Protein AF-0000000085280160 (afdb_homodimer)

Nearest PDB structures (foldseek):
  7e9k-assembly2_E  TM=7.827E-01  e=5.281E-53  Bos taurus
  7e9j-assembly1_A  TM=7.587E-01  e=4.448E-53  Bos taurus
  7e9l-assembly1_A  TM=7.670E-01  e=9.357E-53  Bos taurus
  7e9k-assembly1_B  TM=7.716E-01  e=2.084E-52  Bos taurus
  8kb7-assembly1_C  TM=7.838E-01  e=1.458E-51  Homo sapiens

Structure (mmCIF, N/CA/C/O backbone):
data_AF-0000000085280160-model_v1
#
loop_
_entity.id
_entity.type
_entity.pdbx_description
1 polymer 'Glycosyltransferase 61 catalytic domain-containing protein'
#
loop_
_atom_site.group_PDB
_atom_site.id
_atom_site.type_symbol
_atom_site.label_atom_id
_atom_site.label_alt_id
_atom_site.label_comp_id
_atom_site.label_asym_id
_atom_site.label_entity_id
_atom_site.label_seq_id
_atom_site.pdbx_PDB_ins_code
_atom_site.Cartn_x
_atom_site.Cartn_y
_atom_site.Cartn_z
_atom_site.occupancy
_atom_site.B_iso_or_equiv
_atom_site.auth_seq_id
_atom_site.auth_comp_id
_atom_site.auth_asym_id
_atom_site.auth_atom_id
_atom_site.pdbx_PDB_model_num
ATOM 1 N N . ASN A 1 1 ? 73.062 -61.688 17.156 1 20.25 1 ASN A N 1
ATOM 2 C CA . ASN A 1 1 ? 73.312 -60.562 18.078 1 20.25 1 ASN A CA 1
ATOM 3 C C . ASN A 1 1 ? 72.188 -59.5 17.953 1 20.25 1 ASN A C 1
ATOM 5 O O . ASN A 1 1 ? 71.812 -59.125 16.828 1 20.25 1 ASN A O 1
ATOM 9 N N . ASN A 1 2 ? 71.375 -59.094 18.938 1 21.53 2 ASN A N 1
ATOM 10 C CA . ASN A 1 2 ? 70 -59.312 19.266 1 21.53 2 ASN A CA 1
ATOM 11 C C . ASN A 1 2 ? 69.188 -58.031 19.109 1 21.53 2 ASN A C 1
ATOM 13 O O . ASN A 1 2 ? 68.625 -57.5 20.078 1 21.53 2 ASN A O 1
ATOM 17 N N . ASN A 1 3 ? 69.812 -57.125 18.234 1 20.5 3 ASN A N 1
ATOM 18 C CA . ASN A 1 3 ? 69.562 -55.688 18.328 1 20.5 3 ASN A CA 1
ATOM 19 C C . ASN A 1 3 ? 68.062 -55.375 18.172 1 20.5 3 ASN A C 1
ATOM 21 O O . ASN A 1 3 ? 67.312 -56.188 17.688 1 20.5 3 ASN A O 1
ATOM 25 N N . ASN A 1 4 ? 67.812 -54.031 18.234 1 21.09 4 ASN A N 1
ATOM 26 C CA . ASN A 1 4 ? 67 -53 18.875 1 21.09 4 ASN A CA 1
ATOM 27 C C . ASN A 1 4 ? 65.812 -52.594 17.984 1 21.09 4 ASN A C 1
ATOM 29 O O . ASN A 1 4 ? 65.875 -51.625 17.25 1 21.09 4 ASN A O 1
ATOM 33 N N . ASN A 1 5 ? 65.312 -53.5 17.25 1 20.02 5 ASN A N 1
ATOM 34 C CA . ASN A 1 5 ? 64.375 -53.375 16.125 1 20.02 5 ASN A CA 1
ATOM 35 C C . ASN A 1 5 ? 63.062 -52.719 16.547 1 20.02 5 ASN A C 1
ATOM 37 O O . ASN A 1 5 ? 62.031 -52.906 15.883 1 20.02 5 ASN A O 1
ATOM 41 N N . THR A 1 6 ? 63.188 -52.281 17.859 1 21.33 6 THR A N 1
ATOM 42 C CA . THR A 1 6 ? 61.844 -52.25 18.438 1 21.33 6 THR A CA 1
ATOM 43 C C . THR A 1 6 ? 60.938 -51.344 17.641 1 21.33 6 THR A C 1
ATOM 45 O O . THR A 1 6 ? 61.312 -50.25 17.219 1 21.33 6 THR A O 1
ATOM 48 N N . ALA A 1 7 ? 59.969 -51.938 17.047 1 21.48 7 ALA A N 1
ATOM 49 C CA . ALA A 1 7 ? 58.875 -51.781 16.094 1 21.48 7 ALA A CA 1
ATOM 50 C C . ALA A 1 7 ? 58 -50.562 16.469 1 21.48 7 ALA A C 1
ATOM 52 O O . ALA A 1 7 ? 57.344 -50.562 17.516 1 21.48 7 ALA A O 1
ATOM 53 N N . ASP A 1 8 ? 58.5 -49.344 16.312 1 18.69 8 ASP A N 1
ATOM 54 C CA . ASP A 1 8 ? 58.219 -48 16.828 1 18.69 8 ASP A CA 1
ATOM 55 C C . ASP A 1 8 ? 56.812 -47.531 16.422 1 18.69 8 ASP A C 1
ATOM 57 O O . ASP A 1 8 ? 56.625 -47.031 15.312 1 18.69 8 ASP A O 1
ATOM 61 N N . ILE A 1 9 ? 55.844 -48.469 16.547 1 21.03 9 ILE A N 1
ATOM 62 C CA . ILE A 1 9 ? 54.5 -48.438 16 1 21.03 9 ILE A CA 1
ATOM 63 C C . ILE A 1 9 ? 53.812 -47.156 16.453 1 21.03 9 ILE A C 1
ATOM 65 O O . ILE A 1 9 ? 53.562 -46.938 17.641 1 21.03 9 ILE A O 1
ATOM 69 N N . THR A 1 10 ? 54.156 -46.062 15.836 1 18.2 10 THR A N 1
ATOM 70 C CA . THR A 1 10 ? 53.875 -44.656 16.141 1 18.2 10 THR A CA 1
ATOM 71 C C . THR A 1 10 ? 52.375 -44.406 16.203 1 18.2 10 THR A C 1
ATOM 73 O O . THR A 1 10 ? 51.656 -44.594 15.219 1 18.2 10 THR A O 1
ATOM 76 N N . PHE A 1 11 ? 51.656 -44.375 17.375 1 19.41 11 PHE A N 1
ATOM 77 C CA . PHE A 1 11 ? 50.344 -44.5 17.984 1 19.41 11 PHE A CA 1
ATOM 78 C C . PHE A 1 11 ? 49.5 -43.281 17.672 1 19.41 11 PHE A C 1
ATOM 80 O O . PHE A 1 11 ? 48.375 -43.156 18.188 1 19.41 11 PHE A O 1
ATOM 87 N N . LEU A 1 12 ? 49.688 -42.531 16.594 1 17.69 12 LEU A N 1
ATOM 88 C CA . LEU A 1 12 ? 49.312 -41.125 16.812 1 17.69 12 LEU A CA 1
ATOM 89 C C . LEU A 1 12 ? 47.812 -40.969 16.938 1 17.69 12 LEU A C 1
ATOM 91 O O . LEU A 1 12 ? 47.062 -41.125 15.961 1 17.69 12 LEU A O 1
ATOM 95 N N . PHE A 1 13 ? 47.125 -41.344 18.016 1 17.61 13 PHE A N 1
ATOM 96 C CA . PHE A 1 13 ? 45.719 -41.531 18.297 1 17.61 13 PHE A CA 1
ATOM 97 C C . PHE A 1 13 ? 44.938 -40.25 18.078 1 17.61 13 PHE A C 1
ATOM 99 O O . PHE A 1 13 ? 43.781 -40.281 17.578 1 17.61 13 PHE A O 1
ATOM 106 N N . ARG A 1 14 ? 45.281 -38.969 18.641 1 16.75 14 ARG A N 1
ATOM 107 C CA . ARG A 1 14 ? 44.469 -38.562 19.781 1 16.75 14 ARG A CA 1
ATOM 108 C C . ARG A 1 14 ? 43.156 -37.906 19.328 1 16.75 14 ARG A C 1
ATOM 110 O O . ARG A 1 14 ? 42.094 -38.219 19.844 1 16.75 14 ARG A O 1
ATOM 117 N N . ASP A 1 15 ? 43.156 -36.625 18.828 1 16.27 15 ASP A N 1
ATOM 118 C CA . ASP A 1 15 ? 42.656 -35.438 19.531 1 16.27 15 ASP A CA 1
ATOM 119 C C . ASP A 1 15 ? 41.188 -35.188 19.234 1 16.27 15 ASP A C 1
ATOM 121 O O . ASP A 1 15 ? 40.344 -35.094 20.141 1 16.27 15 ASP A O 1
ATOM 125 N N . THR A 1 16 ? 40.812 -34 18.469 1 17.45 16 THR A N 1
ATOM 126 C CA . THR A 1 16 ? 40.156 -32.781 18.969 1 17.45 16 THR A CA 1
ATOM 127 C C . THR A 1 16 ? 38.688 -32.781 18.594 1 17.45 16 THR A C 1
ATOM 129 O O . THR A 1 16 ? 37.938 -31.859 18.969 1 17.45 16 THR A O 1
ATOM 132 N N . ALA A 1 17 ? 38.25 -33.375 17.562 1 17.66 17 ALA A N 1
ATOM 133 C CA . ALA A 1 17 ? 37.188 -32.781 16.734 1 17.66 17 ALA A CA 1
ATOM 134 C C . ALA A 1 17 ? 35.875 -32.75 17.469 1 17.66 17 ALA A C 1
ATOM 136 O O . ALA A 1 17 ? 34.875 -32.188 17 1 17.66 17 ALA A O 1
ATOM 137 N N . MET A 1 18 ? 35.625 -33.656 18.406 1 17.66 18 MET A N 1
ATOM 138 C CA . MET A 1 18 ? 34.219 -33.938 18.672 1 17.66 18 MET A CA 1
ATOM 139 C C . MET A 1 18 ? 33.562 -32.781 19.406 1 17.66 18 MET A C 1
ATOM 141 O O . MET A 1 18 ? 32.562 -33 20.125 1 17.66 18 MET A O 1
ATOM 145 N N . VAL A 1 19 ? 34.094 -31.578 19.609 1 18.09 19 VAL A N 1
ATOM 146 C CA . VAL A 1 19 ? 33.781 -30.75 20.766 1 18.09 19 VAL A CA 1
ATOM 147 C C . VAL A 1 19 ? 32.312 -30.328 20.688 1 18.09 19 VAL A C 1
ATOM 149 O O . VAL A 1 19 ? 31.594 -30.344 21.703 1 18.09 19 VAL A O 1
ATOM 152 N N . GLY A 1 20 ? 31.812 -29.531 19.781 1 18.22 20 GLY A N 1
ATOM 153 C CA . GLY A 1 20 ? 31.062 -28.344 20.125 1 18.22 20 GLY A CA 1
ATOM 154 C C . GLY A 1 20 ? 29.594 -28.625 20.422 1 18.22 20 GLY A C 1
ATOM 155 O O . GLY A 1 20 ? 28.766 -27.719 20.438 1 18.22 20 GLY A O 1
ATOM 156 N N . MET A 1 21 ? 29.125 -29.719 20.375 1 17.91 21 MET A N 1
ATOM 157 C CA . MET A 1 21 ? 27.688 -29.891 20.203 1 17.91 21 MET A CA 1
ATOM 158 C C . MET A 1 21 ? 26.938 -29.406 21.438 1 17.91 21 MET A C 1
ATOM 160 O O . MET A 1 21 ? 25.891 -28.781 21.328 1 17.91 21 MET A O 1
ATOM 164 N N . PHE A 1 22 ? 27.062 -30 22.672 1 16.92 22 PHE A N 1
ATOM 165 C CA . PHE A 1 22 ? 26.062 -30.281 23.703 1 16.92 22 PHE A CA 1
ATOM 166 C C . PHE A 1 22 ? 25.875 -29.094 24.625 1 16.92 22 PHE A C 1
ATOM 168 O O . PHE A 1 22 ? 25.016 -29.125 25.516 1 16.92 22 PHE A O 1
ATOM 175 N N . LYS A 1 23 ? 26.672 -28.094 24.953 1 19.25 23 LYS A N 1
ATOM 176 C CA . LYS A 1 23 ? 26.719 -27.438 26.266 1 19.25 23 LYS A CA 1
ATOM 177 C C . LYS A 1 23 ? 25.422 -26.672 26.531 1 19.25 23 LYS A C 1
ATOM 179 O O . LYS A 1 23 ? 25.125 -26.344 27.688 1 19.25 23 LYS A O 1
ATOM 184 N N . THR A 1 24 ? 24.734 -25.938 25.938 1 17.44 24 THR A N 1
ATOM 185 C CA . THR A 1 24 ? 24.172 -24.75 26.562 1 17.44 24 THR A CA 1
ATOM 186 C C . THR A 1 24 ? 23.047 -25.109 27.516 1 17.44 24 THR A C 1
ATOM 188 O O . THR A 1 24 ? 22.328 -24.234 28.016 1 17.44 24 THR A O 1
ATOM 191 N N . LEU A 1 25 ? 22.656 -26.234 27.766 1 17.45 25 LEU A N 1
ATOM 192 C CA . LEU A 1 25 ? 21.453 -26.484 28.578 1 17.45 25 LEU A CA 1
ATOM 193 C C . LEU A 1 25 ? 21.734 -26.188 30.047 1 17.45 25 LEU A C 1
ATOM 195 O O . LEU A 1 25 ? 20.859 -25.703 30.766 1 17.45 25 LEU A O 1
ATOM 199 N N . ILE A 1 26 ? 22.875 -26.578 30.781 1 16.7 26 ILE A N 1
ATOM 200 C CA . ILE A 1 26 ? 23.078 -27.125 32.125 1 16.7 26 ILE A CA 1
ATOM 201 C C . ILE A 1 26 ? 23.016 -26 33.156 1 16.7 26 ILE A C 1
ATOM 203 O O . ILE A 1 26 ? 22.406 -26.156 34.219 1 16.7 26 ILE A O 1
ATOM 207 N N . ASP A 1 27 ? 23.844 -25 33.312 1 16.38 27 ASP A N 1
ATOM 208 C CA . ASP A 1 27 ? 24.453 -24.609 34.594 1 16.38 27 ASP A CA 1
ATOM 209 C C . ASP A 1 27 ? 23.453 -23.859 35.469 1 16.38 27 ASP A C 1
ATOM 211 O O . ASP A 1 27 ? 23.844 -23.234 36.469 1 16.38 27 ASP A O 1
ATOM 215 N N . ILE A 1 28 ? 22.266 -23.703 35.281 1 17.97 28 ILE A N 1
ATOM 216 C CA . ILE A 1 28 ? 21.531 -22.812 36.156 1 17.97 28 ILE A CA 1
ATOM 217 C C . ILE A 1 28 ? 21.25 -23.516 37.5 1 17.97 28 ILE A C 1
ATOM 219 O O . ILE A 1 28 ? 20.516 -23 38.344 1 17.97 28 ILE A O 1
ATOM 223 N N . ILE A 1 29 ? 21.641 -24.609 37.75 1 16.44 29 ILE A N 1
ATOM 224 C CA . ILE A 1 29 ? 21.031 -25.203 38.938 1 16.44 29 ILE A CA 1
ATOM 225 C C . ILE A 1 29 ? 21.609 -24.547 40.219 1 16.44 29 ILE A C 1
ATOM 227 O O . ILE A 1 29 ? 20.875 -24.188 41.125 1 16.44 29 ILE A O 1
ATOM 231 N N . ILE A 1 30 ? 22.906 -24.531 40.562 1 15.7 30 ILE A N 1
ATOM 232 C CA . ILE A 1 30 ? 23.391 -25.172 41.781 1 15.7 30 ILE A CA 1
ATOM 233 C C . ILE A 1 30 ? 23.344 -24.172 42.938 1 15.7 30 ILE A C 1
ATOM 235 O O . ILE A 1 30 ? 22.938 -24.5 44.062 1 15.7 30 ILE A O 1
ATOM 239 N N . LEU A 1 31 ? 24.109 -23.109 43 1 15.38 31 LEU A N 1
ATOM 240 C CA . LEU A 1 31 ? 25.047 -23.016 44.125 1 15.38 31 LEU A CA 1
ATOM 241 C C . LEU A 1 31 ? 24.312 -22.766 45.438 1 15.38 31 LEU A C 1
ATOM 243 O O . LEU A 1 31 ? 23.188 -22.234 45.406 1 15.38 31 LEU A O 1
ATOM 247 N N . ILE A 1 32 ? 25.109 -22.109 46.531 1 15.46 32 ILE A N 1
ATOM 248 C CA . ILE A 1 32 ? 25.609 -22.406 47.875 1 15.46 32 ILE A CA 1
ATOM 249 C C . ILE A 1 32 ? 24.578 -22.016 48.906 1 15.46 32 ILE A C 1
ATOM 251 O O . ILE A 1 32 ? 23.766 -21.109 48.688 1 15.46 32 ILE A O 1
ATOM 255 N N . VAL A 1 33 ? 24.969 -22.312 50.219 1 15.55 33 VAL A N 1
ATOM 256 C CA . VAL A 1 33 ? 24.75 -22.75 51.594 1 15.55 33 VAL A CA 1
ATOM 257 C C . VAL A 1 33 ? 24.297 -21.578 52.438 1 15.55 33 VAL A C 1
ATOM 259 O O . VAL A 1 33 ? 23.281 -21.672 53.156 1 15.55 33 VAL A O 1
ATOM 262 N N . THR A 1 34 ? 25.297 -20.781 53.062 1 14.71 34 THR A N 1
ATOM 263 C CA . THR A 1 34 ? 25.547 -20.812 54.5 1 14.71 34 THR A CA 1
ATOM 264 C C . THR A 1 34 ? 24.625 -19.828 55.219 1 14.71 34 THR A C 1
ATOM 266 O O . THR A 1 34 ? 24.016 -20.188 56.219 1 14.71 34 THR A O 1
ATOM 269 N N . VAL A 1 35 ? 25.031 -18.5 55.5 1 14.85 35 VAL A N 1
ATOM 270 C CA . VAL A 1 35 ? 25.469 -18.094 56.812 1 14.85 35 VAL A CA 1
ATOM 271 C C . VAL A 1 35 ? 24.266 -17.656 57.656 1 14.85 35 VAL A C 1
ATOM 273 O O . VAL A 1 35 ? 23.203 -17.344 57.094 1 14.85 35 VAL A O 1
ATOM 276 N N . VAL A 1 36 ? 24.547 -16.625 58.719 1 14.81 36 VAL A N 1
ATOM 277 C CA . VAL A 1 36 ? 24.5 -16.531 60.188 1 14.81 36 VAL A CA 1
ATOM 278 C C . VAL A 1 36 ? 23.172 -15.945 60.625 1 14.81 36 VAL A C 1
ATOM 280 O O . VAL A 1 36 ? 22.453 -15.344 59.812 1 14.81 36 VAL A O 1
ATOM 283 N N . SER A 1 37 ? 23.234 -15.172 61.906 1 14.3 37 SER A N 1
ATOM 284 C CA . SER A 1 37 ? 22.734 -15.203 63.25 1 14.3 37 SER A CA 1
ATOM 285 C C . SER A 1 37 ? 21.594 -14.203 63.469 1 14.3 37 SER A C 1
ATOM 287 O O . SER A 1 37 ? 20.547 -14.547 64 1 14.3 37 SER A O 1
ATOM 289 N N . SER A 1 38 ? 21.906 -12.852 63.594 1 14.22 38 SER A N 1
ATOM 290 C CA . SER A 1 38 ? 21.797 -12.25 64.938 1 14.22 38 SER A CA 1
ATOM 291 C C . SER A 1 38 ? 20.359 -11.805 65.188 1 14.22 38 SER A C 1
ATOM 293 O O . SER A 1 38 ? 19.562 -11.648 64.25 1 14.22 38 SER A O 1
ATOM 295 N N . THR A 1 39 ? 20.25 -10.836 66.375 1 14.21 39 THR A N 1
ATOM 296 C CA . THR A 1 39 ? 19.641 -10.719 67.688 1 14.21 39 THR A CA 1
ATOM 297 C C . THR A 1 39 ? 18.328 -9.938 67.562 1 14.21 39 THR A C 1
ATOM 299 O O . THR A 1 39 ? 17.281 -10.422 68 1 14.21 39 THR A O 1
ATOM 302 N N . CYS A 1 40 ? 18.391 -8.547 67.938 1 14.08 40 CYS A N 1
ATOM 303 C CA . CYS A 1 40 ? 17.891 -8.078 69.25 1 14.08 40 CYS A CA 1
ATOM 304 C C . CYS A 1 40 ? 16.422 -7.672 69.125 1 14.08 40 CYS A C 1
ATOM 306 O O . CYS A 1 40 ? 15.914 -7.461 68 1 14.08 40 CYS A O 1
ATOM 308 N N . GLU A 1 41 ? 15.977 -6.766 70.188 1 13.76 41 GLU A N 1
ATOM 309 C CA . GLU A 1 41 ? 15.062 -6.656 71.312 1 13.76 41 GLU A CA 1
ATOM 310 C C . GLU A 1 41 ? 13.898 -5.727 71 1 13.76 41 GLU A C 1
ATOM 312 O O . GLU A 1 41 ? 12.75 -6.02 71.312 1 13.76 41 GLU A O 1
ATOM 317 N N . ALA A 1 42 ? 14.086 -4.477 70.438 1 14.16 42 ALA A N 1
ATOM 318 C CA . ALA A 1 42 ? 13.664 -3.477 71.438 1 14.16 42 ALA A CA 1
ATOM 319 C C . ALA A 1 42 ? 12.141 -3.436 71.562 1 14.16 42 ALA A C 1
ATOM 321 O O . ALA A 1 42 ? 11.43 -3.797 70.625 1 14.16 42 ALA A O 1
ATOM 322 N N . PRO A 1 43 ? 11.719 -2.535 72.625 1 14.23 43 PRO A N 1
ATOM 323 C CA . PRO A 1 43 ? 10.75 -2.461 73.688 1 14.23 43 PRO A CA 1
ATOM 324 C C . PRO A 1 43 ? 9.367 -2.002 73.25 1 14.23 43 PRO A C 1
ATOM 326 O O . PRO A 1 43 ? 9.211 -1.575 72.062 1 14.23 43 PRO A O 1
ATOM 329 N N . SER A 1 44 ? 8.742 -1.357 74.312 1 13.78 44 SER A N 1
ATOM 330 C CA . SER A 1 44 ? 7.52 -1.35 75.062 1 13.78 44 SER A CA 1
ATOM 331 C C . SER A 1 44 ? 6.527 -0.317 74.562 1 13.78 44 SER A C 1
ATOM 333 O O . SER A 1 44 ? 5.324 -0.576 74.5 1 13.78 44 SER A O 1
ATOM 335 N N . LYS A 1 45 ? 6.926 1.062 74.438 1 14.59 45 LYS A N 1
ATOM 336 C CA . LYS A 1 45 ? 6.285 1.968 75.375 1 14.59 45 LYS A CA 1
ATOM 337 C C . LYS A 1 45 ? 4.812 2.172 75.062 1 14.59 45 LYS A C 1
ATOM 339 O O . LYS A 1 45 ? 4.398 1.938 73.938 1 14.59 45 LYS A O 1
ATOM 344 N N . HIS A 1 46 ? 4.23 3.232 75.875 1 14.12 46 HIS A N 1
ATOM 345 C CA . HIS A 1 46 ? 3.193 3.588 76.812 1 14.12 46 HIS A CA 1
ATOM 346 C C . HIS A 1 46 ? 1.98 4.195 76.125 1 14.12 46 HIS A C 1
ATOM 348 O O . HIS A 1 46 ? 0.859 3.709 76.312 1 14.12 46 HIS A O 1
ATOM 354 N N . ILE A 1 47 ? 1.809 5.621 76.5 1 13.8 47 ILE A N 1
ATOM 355 C CA . ILE A 1 47 ? 0.89 6.215 77.438 1 13.8 47 ILE A CA 1
ATOM 356 C C . ILE A 1 47 ? -0.353 6.73 76.75 1 13.8 47 ILE A C 1
ATOM 358 O O . ILE A 1 47 ? -1.476 6.34 77.062 1 13.8 47 ILE A O 1
ATOM 362 N N . ASP A 1 48 ? -0.611 8.078 76.875 1 13.43 48 ASP A N 1
ATOM 363 C CA . ASP A 1 48 ? -1.578 8.695 77.812 1 13.43 48 ASP A CA 1
ATOM 364 C C . ASP A 1 48 ? -2.832 9.133 77.062 1 13.43 48 ASP A C 1
ATOM 366 O O . ASP A 1 48 ? -2.846 9.156 75.812 1 13.43 48 ASP A O 1
ATOM 370 N N . GLU A 1 49 ? -3.18 10.516 77.312 1 13.8 49 GLU A N 1
ATOM 371 C CA . GLU A 1 49 ? -4.191 11.141 78.125 1 13.8 49 GLU A CA 1
ATOM 372 C C . GLU A 1 49 ? -5.414 11.547 77.312 1 13.8 49 GLU A C 1
ATOM 374 O O . GLU A 1 49 ? -6.543 11.188 77.625 1 13.8 49 GLU A O 1
ATOM 379 N N . THR A 1 50 ? -5.668 12.922 77.312 1 13.66 50 THR A N 1
ATOM 380 C CA . THR A 1 50 ? -6.656 13.68 78.062 1 13.66 50 THR A CA 1
ATOM 381 C C . THR A 1 50 ? -7.875 13.992 77.188 1 13.66 50 THR A C 1
ATOM 383 O O . THR A 1 50 ? -7.824 13.859 76 1 13.66 50 THR A O 1
ATOM 386 N N . LEU A 1 51 ? -8.367 15.383 77.312 1 13.42 51 LEU A N 1
ATOM 387 C CA . LEU A 1 51 ? -9.484 16 78 1 13.42 51 LEU A CA 1
ATOM 388 C C . LEU A 1 51 ? -10.625 16.312 77.062 1 13.42 51 LEU A C 1
ATOM 390 O O . LEU A 1 51 ? -11.773 15.93 77.25 1 13.42 51 LEU A O 1
ATOM 394 N N . SER A 1 52 ? -10.984 17.688 76.938 1 13.74 52 SER A N 1
ATOM 395 C CA . SER A 1 52 ? -12.109 18.391 77.5 1 13.74 52 SER A CA 1
ATOM 396 C C . SER A 1 52 ? -13.25 18.578 76.5 1 13.74 52 SER A C 1
ATOM 398 O O . SER A 1 52 ? -13.07 18.375 75.312 1 13.74 52 SER A O 1
ATOM 400 N N . SER A 1 53 ? -13.875 19.859 76.562 1 13.77 53 SER A N 1
ATOM 401 C CA . SER A 1 53 ? -15.156 20.344 77.062 1 13.77 53 SER A CA 1
ATOM 402 C C . SER A 1 53 ? -16.125 20.609 75.875 1 13.77 53 SER A C 1
ATOM 404 O O . SER A 1 53 ? -17.266 20.125 75.938 1 13.77 53 SER A O 1
ATOM 406 N N . PHE A 1 54 ? -16.234 21.969 75.438 1 13.48 54 PHE A N 1
ATOM 407 C CA . PHE A 1 54 ? -17.359 22.812 75.812 1 13.48 54 PHE A CA 1
ATOM 408 C C . PHE A 1 54 ? -18.453 22.75 74.75 1 13.48 54 PHE A C 1
ATOM 410 O O . PHE A 1 54 ? -19.609 22.453 75.062 1 13.48 54 PHE A O 1
ATOM 417 N N . ARG A 1 55 ? -18.594 23.922 73.875 1 14.05 55 ARG A N 1
ATOM 418 C CA . ARG A 1 55 ? -19.703 24.828 74.125 1 14.05 55 ARG A CA 1
ATOM 419 C C . ARG A 1 55 ? -20.906 24.453 73.312 1 14.05 55 ARG A C 1
ATOM 421 O O . ARG A 1 55 ? -20.781 23.703 72.312 1 14.05 55 ARG A O 1
ATOM 428 N N . LYS A 1 56 ? -21.469 25.562 72.812 1 14.68 56 LYS A N 1
ATOM 429 C CA . LYS A 1 56 ? -22.781 26.141 73.062 1 14.68 56 LYS A CA 1
ATOM 430 C C . LYS A 1 56 ? -23.812 25.656 72.062 1 14.68 56 LYS A C 1
ATOM 432 O O . LYS A 1 56 ? -23.453 25.344 70.875 1 14.68 56 LYS A O 1
ATOM 437 N N . PRO A 1 57 ? -25 25.766 72.5 1 14.18 57 PRO A N 1
ATOM 438 C CA . PRO A 1 57 ? -26.25 25.078 72.188 1 14.18 57 PRO A CA 1
ATOM 439 C C . PRO A 1 57 ? -26.859 25.484 70.875 1 14.18 57 PRO A C 1
ATOM 441 O O . PRO A 1 57 ? -27.156 24.625 70 1 14.18 57 PRO A O 1
ATOM 444 N N . HIS A 1 58 ? -27.609 26.594 71 1 14.12 58 HIS A N 1
ATOM 445 C CA . HIS A 1 58 ? -29.062 26.484 70.938 1 14.12 58 HIS A CA 1
ATOM 446 C C . HIS A 1 58 ? -29.594 26.703 69.5 1 14.12 58 HIS A C 1
ATOM 448 O O . HIS A 1 58 ? -30.312 25.844 69 1 14.12 58 HIS A O 1
ATOM 454 N N . GLU A 1 59 ? -30.516 27.906 69.375 1 14.04 59 GLU A N 1
ATOM 455 C CA . GLU A 1 59 ? -31.969 27.984 69.25 1 14.04 59 GLU A CA 1
ATOM 456 C C . GLU A 1 59 ? -32.375 28.375 67.812 1 14.04 59 GLU A C 1
ATOM 458 O O . GLU A 1 59 ? -32.125 29.5 67.375 1 14.04 59 GLU A O 1
ATOM 463 N N . LEU A 1 60 ? -32.281 27.734 66.938 1 13.95 60 LEU A N 1
ATOM 464 C CA . LEU A 1 60 ? -32.625 28.172 65.625 1 13.95 60 LEU A CA 1
ATOM 465 C C . LEU A 1 60 ? -34.125 28.406 65.5 1 13.95 60 LEU A C 1
ATOM 467 O O . LEU A 1 60 ? -34.906 27.469 65.312 1 13.95 60 LEU A O 1
ATOM 471 N N . GLU A 1 61 ? -34.531 29.375 66.25 1 13.98 61 GLU A N 1
ATOM 472 C CA . GLU A 1 61 ? -36 29.359 66.25 1 13.98 61 GLU A CA 1
ATOM 473 C C . GLU A 1 61 ? -36.531 29.547 64.812 1 13.98 61 GLU A C 1
ATOM 475 O O . GLU A 1 61 ? -35.75 29.844 63.875 1 13.98 61 GLU A O 1
ATOM 480 N N . PRO A 1 62 ? -37.594 30.609 64.75 1 14.66 62 PRO A N 1
ATOM 481 C CA . PRO A 1 62 ? -39.031 30.5 64.5 1 14.66 62 PRO A CA 1
ATOM 482 C C . PRO A 1 62 ? -39.438 30.734 63.062 1 14.66 62 PRO A C 1
ATOM 484 O O . PRO A 1 62 ? -40.062 29.891 62.438 1 14.66 62 PRO A O 1
ATOM 487 N N . SER A 1 63 ? -40.094 32.062 62.781 1 14.05 63 SER A N 1
ATOM 488 C CA . SER A 1 63 ? -41.469 32.406 62.562 1 14.05 63 SER A CA 1
ATOM 489 C C . SER A 1 63 ? -41.781 32.594 61.094 1 14.05 63 SER A C 1
ATOM 491 O O . SER A 1 63 ? -40.875 32.688 60.281 1 14.05 63 SER A O 1
ATOM 493 N N . THR A 1 64 ? -42.75 33.719 60.75 1 14.35 64 THR A N 1
ATOM 494 C CA . THR A 1 64 ? -44.125 33.906 60.344 1 14.35 64 THR A CA 1
ATOM 495 C C . THR A 1 64 ? -44.219 34.312 58.875 1 14.35 64 THR A C 1
ATOM 497 O O . THR A 1 64 ? -44.906 33.656 58.094 1 14.35 64 THR A O 1
ATOM 500 N N . SER A 1 65 ? -44.844 35.562 58.562 1 14.07 65 SER A N 1
ATOM 501 C CA . SER A 1 65 ? -46.188 35.906 58.094 1 14.07 65 SER A CA 1
ATOM 502 C C . SER A 1 65 ? -46.188 36.219 56.625 1 14.07 65 SER A C 1
ATOM 504 O O . SER A 1 65 ? -46.938 35.625 55.844 1 14.07 65 SER A O 1
ATOM 506 N N . ASN A 1 66 ? -46.531 37.562 56.25 1 14.54 66 ASN A N 1
ATOM 507 C CA . ASN A 1 66 ? -47.75 38.125 55.719 1 14.54 66 ASN A CA 1
ATOM 508 C C . ASN A 1 66 ? -47.688 38.312 54.219 1 14.54 66 ASN A C 1
ATOM 510 O O . ASN A 1 66 ? -46.594 38.25 53.625 1 14.54 66 ASN A O 1
ATOM 514 N N . VAL A 1 67 ? -48.062 39.562 53.781 1 14.56 67 VAL A N 1
ATOM 515 C CA . VAL A 1 67 ? -49.25 40.031 53.062 1 14.56 67 VAL A CA 1
ATOM 516 C C . VAL A 1 67 ? -48.906 40.312 51.625 1 14.56 67 VAL A C 1
ATOM 518 O O . VAL A 1 67 ? -49.688 40.031 50.719 1 14.56 67 VAL A O 1
ATOM 521 N N . ARG A 1 68 ? -47.812 40.938 51.25 1 13.57 68 ARG A N 1
ATOM 522 C CA . ARG A 1 68 ? -48.25 42.125 50.5 1 13.57 68 ARG A CA 1
ATOM 523 C C . ARG A 1 68 ? -48.625 41.75 49.094 1 13.57 68 ARG A C 1
ATOM 525 O O . ARG A 1 68 ? -47.906 41.031 48.406 1 13.57 68 ARG A O 1
ATOM 532 N N . ARG A 1 69 ? -49.719 42.375 48.719 1 14.29 69 ARG A N 1
ATOM 533 C CA . ARG A 1 69 ? -50.812 42.375 47.781 1 14.29 69 ARG A CA 1
ATOM 534 C C . ARG A 1 69 ? -50.312 42.562 46.344 1 14.29 69 ARG A C 1
ATOM 536 O O . ARG A 1 69 ? -50.688 41.781 45.469 1 14.29 69 ARG A O 1
ATOM 543 N N . GLU A 1 70 ? -50.625 43.781 45.781 1 14.12 70 GLU A N 1
ATOM 544 C CA . GLU A 1 70 ? -51.656 43.969 44.812 1 14.12 70 GLU A CA 1
ATOM 545 C C . GLU A 1 70 ? -51.094 44.125 43.406 1 14.12 70 GLU A C 1
ATOM 547 O O . GLU A 1 70 ? -51.75 43.812 42.406 1 14.12 70 GLU A O 1
ATOM 552 N N . LYS A 1 71 ? -49.906 44.719 43.219 1 14.59 71 LYS A N 1
ATOM 553 C CA . LYS A 1 71 ? -50.031 45.781 42.219 1 14.59 71 LYS A CA 1
ATOM 554 C C . LYS A 1 71 ? -50.312 45.188 40.844 1 14.59 71 LYS A C 1
ATOM 556 O O . LYS A 1 71 ? -49.781 44.125 40.5 1 14.59 71 LYS A O 1
ATOM 561 N N . ALA A 1 72 ? -50.875 46 40.031 1 15.44 72 ALA A N 1
ATOM 562 C CA . ALA A 1 72 ? -51.875 46.125 38.938 1 15.44 72 ALA A CA 1
ATOM 563 C C . ALA A 1 72 ? -51.281 45.656 37.625 1 15.44 72 ALA A C 1
ATOM 565 O O . ALA A 1 72 ? -50.062 45.656 37.438 1 15.44 72 ALA A O 1
ATOM 566 N N . LEU A 1 73 ? -52 45.875 36.531 1 15.12 73 LEU A N 1
ATOM 567 C CA . LEU A 1 73 ? -52.656 45.25 35.375 1 15.12 73 LEU A CA 1
ATOM 568 C C . LEU A 1 73 ? -51.75 45.344 34.156 1 15.12 73 LEU A C 1
ATOM 570 O O . LEU A 1 73 ? -50.594 45.75 34.25 1 15.12 73 LEU A O 1
ATOM 574 N N . ILE A 1 74 ? -52.25 46 33 1 15.19 74 ILE A N 1
ATOM 575 C CA . ILE A 1 74 ? -52.688 45.344 31.766 1 15.19 74 ILE A CA 1
ATOM 576 C C . ILE A 1 74 ? -51.656 45.531 30.672 1 15.19 74 ILE A C 1
ATOM 578 O O . ILE A 1 74 ? -51.25 44.562 30.016 1 15.19 74 ILE A O 1
ATOM 582 N N . GLU A 1 75 ? -51.562 46.781 29.906 1 17.47 75 GLU A N 1
ATOM 583 C CA . GLU A 1 75 ? -51.969 46.875 28.516 1 17.47 75 GLU A CA 1
ATOM 584 C C . GLU A 1 75 ? -50.812 46.688 27.562 1 17.47 75 GLU A C 1
ATOM 586 O O . GLU A 1 75 ? -49.75 47.281 27.734 1 17.47 75 GLU A O 1
ATOM 591 N N . PRO A 1 76 ? -50.781 45.719 26.547 1 16.83 76 PRO A N 1
ATOM 592 C CA . PRO A 1 76 ? -49.719 45.125 25.75 1 16.83 76 PRO A CA 1
ATOM 593 C C . PRO A 1 76 ? -49.312 45.969 24.562 1 16.83 76 PRO A C 1
ATOM 595 O O . PRO A 1 76 ? -50.094 46.188 23.641 1 16.83 76 PRO A O 1
ATOM 598 N N . LEU A 1 77 ? -48.875 47.188 24.656 1 16.95 77 LEU A N 1
ATOM 599 C CA . LEU A 1 77 ? -48.719 48 23.438 1 16.95 77 LEU A CA 1
ATOM 600 C C . LEU A 1 77 ? -47.781 47.312 22.453 1 16.95 77 LEU A C 1
ATOM 602 O O . LEU A 1 77 ? -46.75 46.75 22.859 1 16.95 77 LEU A O 1
ATOM 606 N N . SER A 1 78 ? -48.125 47.188 21.062 1 17.44 78 SER A N 1
ATOM 607 C CA . SER A 1 78 ? -47.875 46.5 19.828 1 17.44 78 SER A CA 1
ATOM 608 C C . SER A 1 78 ? -46.562 46.969 19.188 1 17.44 78 SER A C 1
ATOM 610 O O . SER A 1 78 ? -46.344 46.75 17.984 1 17.44 78 SER A O 1
ATOM 612 N N . ARG A 1 79 ? -45.562 47.531 19.812 1 17.67 79 ARG A N 1
ATOM 613 C CA . ARG A 1 79 ? -44.531 48.219 19.031 1 17.67 79 ARG A CA 1
ATOM 614 C C . ARG A 1 79 ? -43.875 47.281 18.047 1 17.67 79 ARG A C 1
ATOM 616 O O . ARG A 1 79 ? -43.438 46.188 18.422 1 17.67 79 ARG A O 1
ATOM 623 N N . ARG A 1 80 ? -43.844 47.5 16.734 1 19.2 80 ARG A N 1
ATOM 624 C CA . ARG A 1 80 ? -43.562 47 15.398 1 19.2 80 ARG A CA 1
ATOM 625 C C . ARG A 1 80 ? -42.031 46.906 15.18 1 19.2 80 ARG A C 1
ATOM 627 O O . ARG A 1 80 ? -41.438 47.75 14.516 1 19.2 80 ARG A O 1
ATOM 634 N N . SER A 1 81 ? -41.188 46.406 16.125 1 17.11 81 SER A N 1
ATOM 635 C CA . SER A 1 81 ? -39.719 46.531 16 1 17.11 81 SER A CA 1
ATOM 636 C C . SER A 1 81 ? -39.219 45.656 14.852 1 17.11 81 SER A C 1
ATOM 638 O O . SER A 1 81 ? -39.312 44.438 14.875 1 17.11 81 SER A O 1
ATOM 640 N N . ASP A 1 82 ? -39.156 46.156 13.656 1 18.97 82 ASP A N 1
ATOM 641 C CA . ASP A 1 82 ? -38.719 45.5 12.43 1 18.97 82 ASP A CA 1
ATOM 642 C C . ASP A 1 82 ? -37.281 45.031 12.516 1 18.97 82 ASP A C 1
ATOM 644 O O . ASP A 1 82 ? -36.531 45.094 11.523 1 18.97 82 ASP A O 1
ATOM 648 N N . ARG A 1 83 ? -36.688 44.656 13.633 1 19.17 83 ARG A N 1
ATOM 649 C CA . ARG A 1 83 ? -35.25 44.438 13.766 1 19.17 83 ARG A CA 1
ATOM 650 C C . ARG A 1 83 ? -34.812 43.219 12.914 1 19.17 83 ARG A C 1
ATOM 652 O O . ARG A 1 83 ? -35.312 42.125 13.094 1 19.17 83 ARG A O 1
ATOM 659 N N . SER A 1 84 ? -34.406 43.469 11.75 1 20.58 84 SER A N 1
ATOM 660 C CA . SER A 1 84 ? -33.844 42.531 10.766 1 20.58 84 SER A CA 1
ATOM 661 C C . SER A 1 84 ? -32.719 41.719 11.359 1 20.58 84 SER A C 1
ATOM 663 O O . SER A 1 84 ? -31.719 42.312 11.82 1 20.58 84 SER A O 1
ATOM 665 N N . SER A 1 85 ? -32.969 40.625 12.078 1 19.25 85 SER A N 1
ATOM 666 C CA . SER A 1 85 ? -32 39.781 12.789 1 19.25 85 SER A CA 1
ATOM 667 C C . SER A 1 85 ? -30.953 39.219 11.844 1 19.25 85 SER A C 1
ATOM 669 O O . SER A 1 85 ? -31.297 38.625 10.812 1 19.25 85 SER A O 1
ATOM 671 N N . HIS A 1 86 ? -29.875 39.906 11.703 1 19.34 86 HIS A N 1
ATOM 672 C CA . HIS A 1 86 ? -28.672 39.344 11.07 1 19.34 86 HIS A CA 1
ATOM 673 C C . HIS A 1 86 ? -28.375 37.938 11.586 1 19.34 86 HIS A C 1
ATOM 675 O O . HIS A 1 86 ? -28.266 37.75 12.797 1 19.34 86 HIS A O 1
ATOM 681 N N . LYS A 1 87 ? -28.859 36.906 10.875 1 24.02 87 LYS A N 1
ATOM 682 C CA . LYS A 1 87 ? -28.609 35.5 11.172 1 24.02 87 LYS A CA 1
ATOM 683 C C . LYS A 1 87 ? -27.125 35.25 11.422 1 24.02 87 LYS A C 1
ATOM 685 O O . LYS A 1 87 ? -26.312 35.375 10.508 1 24.02 87 LYS A O 1
ATOM 690 N N . GLU A 1 88 ? -26.609 35.719 12.609 1 19.77 88 GLU A N 1
ATOM 691 C CA . GLU A 1 88 ? -25.266 35.25 12.961 1 19.77 88 GLU A CA 1
ATOM 692 C C . GLU A 1 88 ? -25.141 33.75 12.773 1 19.77 88 GLU A C 1
ATOM 694 O O . GLU A 1 88 ? -25.844 32.969 13.422 1 19.77 88 GLU A O 1
ATOM 699 N N . THR A 1 89 ? -24.984 33.312 11.547 1 21.81 89 THR A N 1
ATOM 700 C CA . THR A 1 89 ? -24.719 31.922 11.227 1 21.81 89 THR A CA 1
ATOM 701 C C . THR A 1 89 ? -23.609 31.359 12.102 1 21.81 89 THR A C 1
ATOM 703 O O . THR A 1 89 ? -22.438 31.766 11.961 1 21.81 89 THR A O 1
ATOM 706 N N . PHE A 1 90 ? -23.859 31.25 13.445 1 20.61 90 PHE A N 1
ATOM 707 C CA . PHE A 1 90 ? -22.938 30.531 14.32 1 20.61 90 PHE A CA 1
ATOM 708 C C . PHE A 1 90 ? -22.578 29.172 13.742 1 20.61 90 PHE A C 1
ATOM 710 O O . PHE A 1 90 ? -23.469 28.406 13.352 1 20.61 90 PHE A O 1
ATOM 717 N N . CYS A 1 91 ? -21.484 29.156 13.023 1 22.45 91 CYS A N 1
ATOM 718 C CA . CYS A 1 91 ? -20.844 27.922 12.602 1 22.45 91 CYS A CA 1
ATOM 719 C C . CYS A 1 91 ? -20.766 26.922 13.742 1 22.45 91 CYS A C 1
ATOM 721 O O . CYS A 1 91 ? -20.156 27.188 14.773 1 22.45 91 CYS A O 1
ATOM 723 N N . SER A 1 92 ? -21.859 26.25 14.062 1 21.45 92 SER A N 1
ATOM 724 C CA . SER A 1 92 ? -21.938 25.156 15.008 1 21.45 92 SER A CA 1
ATOM 725 C C . SER A 1 92 ? -20.75 24.219 14.859 1 21.45 92 SER A C 1
ATOM 727 O O . SER A 1 92 ? -20.328 23.906 13.742 1 21.45 92 SER A O 1
ATOM 729 N N . SER A 1 93 ? -19.906 24.188 15.922 1 22.8 93 SER A N 1
ATOM 730 C CA . SER A 1 93 ? -18.766 23.344 16.281 1 22.8 93 SER A CA 1
ATOM 731 C C . SER A 1 93 ? -19.078 21.859 16.094 1 22.8 93 SER A C 1
ATOM 733 O O . SER A 1 93 ? -19.609 21.219 17 1 22.8 93 SER A O 1
ATOM 735 N N . SER A 1 94 ? -19.703 21.484 15.086 1 23.89 94 SER A N 1
ATOM 736 C CA . SER A 1 94 ? -20.047 20.078 14.875 1 23.89 94 SER A CA 1
ATOM 737 C C . SER A 1 94 ? -18.812 19.203 14.922 1 23.89 94 SER A C 1
ATOM 739 O O . SER A 1 94 ? -18.906 17.984 14.781 1 23.89 94 SER A O 1
ATOM 741 N N . CYS A 1 95 ? -17.641 19.766 14.891 1 25.17 95 CYS A N 1
ATOM 742 C CA . CYS A 1 95 ? -16.547 18.812 14.82 1 25.17 95 CYS A CA 1
ATOM 743 C C . CYS A 1 95 ? -16.359 18.094 16.156 1 25.17 95 CYS A C 1
ATOM 745 O O . CYS A 1 95 ? -15.5 17.234 16.281 1 25.17 95 CYS A O 1
ATOM 747 N N . ARG A 1 96 ? -16.891 18.734 17.281 1 24.52 96 ARG A N 1
ATOM 748 C CA . ARG A 1 96 ? -16.516 18.141 18.547 1 24.52 96 ARG A CA 1
ATOM 749 C C . ARG A 1 96 ? -17.125 16.75 18.719 1 24.52 96 ARG A C 1
ATOM 751 O O . ARG A 1 96 ? -16.656 15.953 19.531 1 24.52 96 ARG A O 1
ATOM 758 N N . GLU A 1 97 ? -18.375 16.609 18.234 1 25.03 97 GLU A N 1
ATOM 759 C CA . GLU A 1 97 ? -19.156 15.539 18.828 1 25.03 97 GLU A CA 1
ATOM 760 C C . GLU A 1 97 ? -18.594 14.172 18.453 1 25.03 97 GLU A C 1
ATOM 762 O O . GLU A 1 97 ? -18.891 13.164 19.109 1 25.03 97 GLU A O 1
ATOM 767 N N . ALA A 1 98 ? -17.984 14.125 17.344 1 26.06 98 ALA A N 1
ATOM 768 C CA . ALA A 1 98 ? -17.891 12.742 16.875 1 26.06 98 ALA A CA 1
ATOM 769 C C . ALA A 1 98 ? -16.734 12.008 17.547 1 26.06 98 ALA A C 1
ATOM 771 O O . ALA A 1 98 ? -16.328 10.93 17.109 1 26.06 98 ALA A O 1
ATOM 772 N N . TRP A 1 99 ? -16.109 12.656 18.562 1 24.59 99 TRP A N 1
ATOM 773 C CA . TRP A 1 99 ? -14.992 11.828 19.031 1 24.59 99 TRP A CA 1
ATOM 774 C C . TRP A 1 99 ? -15.5 10.609 19.797 1 24.59 99 TRP A C 1
ATOM 776 O O . TRP A 1 99 ? -15.062 10.344 20.906 1 24.59 99 TRP A O 1
ATOM 786 N N . THR A 1 100 ? -16.656 10.109 19.5 1 25.17 100 THR A N 1
ATOM 787 C CA . THR A 1 100 ? -16.953 8.977 20.375 1 25.17 100 THR A CA 1
ATOM 788 C C . THR A 1 100 ? -15.93 7.867 20.203 1 25.17 100 THR A C 1
ATOM 790 O O . THR A 1 100 ? -15.578 7.512 19.062 1 25.17 100 THR A O 1
ATOM 793 N N . HIS A 1 101 ? -15.133 7.668 21.234 1 23.61 101 HIS A N 1
ATOM 794 C CA . HIS A 1 101 ? -14.258 6.527 21.453 1 23.61 101 HIS A CA 1
ATOM 795 C C . HIS A 1 101 ? -14.938 5.219 21.062 1 23.61 101 HIS A C 1
ATOM 797 O O . HIS A 1 101 ? -15.977 4.867 21.641 1 23.61 101 HIS A O 1
ATOM 803 N N . ASN A 1 102 ? -15.031 4.984 19.922 1 25.39 102 ASN A N 1
ATOM 804 C CA . ASN A 1 102 ? -15.469 3.621 19.656 1 25.39 102 ASN A CA 1
ATOM 805 C C . ASN A 1 102 ? -14.688 2.605 20.484 1 25.39 102 ASN A C 1
ATOM 807 O O . ASN A 1 102 ? -13.453 2.645 20.516 1 25.39 102 ASN A O 1
ATOM 811 N N . LEU A 1 103 ? -15.297 2.045 21.484 1 23.67 103 LEU A N 1
ATOM 812 C CA . LEU A 1 103 ? -14.781 1.013 22.391 1 23.67 103 LEU A CA 1
ATOM 813 C C . LEU A 1 103 ? -14.047 -0.065 21.594 1 23.67 103 LEU A C 1
ATOM 815 O O . LEU A 1 103 ? -13.109 -0.679 22.109 1 23.67 103 LEU A O 1
ATOM 819 N N . TYR A 1 104 ? -14.625 -0.377 20.5 1 23.56 104 TYR A N 1
ATOM 820 C CA . TYR A 1 104 ? -14.047 -1.585 19.922 1 23.56 104 TYR A CA 1
ATOM 821 C C . TYR A 1 104 ? -12.719 -1.284 19.25 1 23.56 104 TYR A C 1
ATOM 823 O O . TYR A 1 104 ? -11.984 -2.201 18.859 1 23.56 104 TYR A O 1
ATOM 831 N N . THR A 1 105 ? -12.469 -0.089 19.016 1 25.48 105 THR A N 1
ATOM 832 C CA . THR A 1 105 ? -11.297 0.187 18.188 1 25.48 105 THR A CA 1
ATOM 833 C C . THR A 1 105 ? -10.016 0.067 19 1 25.48 105 THR A C 1
ATOM 835 O O . THR A 1 105 ? -8.938 0.418 18.531 1 25.48 105 THR A O 1
ATOM 838 N N . PHE A 1 106 ? -10.023 -0.191 20.266 1 22.75 106 PHE A N 1
ATOM 839 C CA . PHE A 1 106 ? -8.789 -0.249 21.031 1 22.75 106 PHE A CA 1
ATOM 840 C C . PHE A 1 106 ? -7.883 -1.362 20.531 1 22.75 106 PHE A C 1
ATOM 842 O O . PHE A 1 106 ? -6.691 -1.396 20.844 1 22.75 106 PHE A O 1
ATOM 849 N N . ALA A 1 107 ? -8.484 -2.35 19.922 1 21.14 107 ALA A N 1
ATOM 850 C CA . ALA A 1 107 ? -7.633 -3.529 19.797 1 21.14 107 ALA A CA 1
ATOM 851 C C . ALA A 1 107 ? -6.512 -3.289 18.797 1 21.14 107 ALA A C 1
ATOM 853 O O . ALA A 1 107 ? -5.391 -3.76 18.984 1 21.14 107 ALA A O 1
ATOM 854 N N . PHE A 1 108 ? -6.848 -2.613 17.719 1 21.02 108 PHE A N 1
ATOM 855 C CA . PHE A 1 108 ? -5.863 -2.756 16.641 1 21.02 108 PHE A CA 1
ATOM 856 C C . PHE A 1 108 ? -4.688 -1.812 16.875 1 21.02 108 PHE A C 1
ATOM 858 O O . PHE A 1 108 ? -3.674 -1.897 16.172 1 21.02 108 PHE A O 1
ATOM 865 N N . TRP A 1 109 ? -4.781 -0.798 17.688 1 22.17 109 TRP A N 1
ATOM 866 C CA . TRP A 1 109 ? -3.711 0.192 17.75 1 22.17 109 TRP A CA 1
ATOM 867 C C . TRP A 1 109 ? -2.428 -0.428 18.297 1 22.17 109 TRP A C 1
ATOM 869 O O . TRP A 1 109 ? -1.341 0.127 18.125 1 22.17 109 TRP A O 1
ATOM 879 N N . ASN A 1 110 ? -2.564 -1.454 19 1 21.52 110 ASN A N 1
ATOM 880 C CA . ASN A 1 110 ? -1.361 -1.862 19.719 1 21.52 110 ASN A CA 1
ATOM 881 C C . ASN A 1 110 ? -0.26 -2.303 18.766 1 21.52 110 ASN A C 1
ATOM 883 O O . ASN A 1 110 ? 0.856 -2.607 19.188 1 21.52 110 ASN A O 1
ATOM 887 N N . ALA A 1 111 ? -0.672 -2.676 17.547 1 21.53 111 ALA A N 1
ATOM 888 C CA . ALA A 1 111 ? 0.411 -3.408 16.891 1 21.53 111 ALA A CA 1
ATOM 889 C C . ALA A 1 111 ? 1.462 -2.453 16.328 1 21.53 111 ALA A C 1
ATOM 891 O O . ALA A 1 111 ? 2.557 -2.877 15.961 1 21.53 111 ALA A O 1
ATOM 892 N N . THR A 1 112 ? 1.078 -1.204 16.047 1 23.02 112 THR A N 1
ATOM 893 C CA . THR A 1 112 ? 2.07 -0.477 15.266 1 23.02 112 THR A CA 1
ATOM 894 C C . THR A 1 112 ? 3.195 0.037 16.156 1 23.02 112 THR A C 1
ATOM 896 O O . THR A 1 112 ? 4.051 0.805 15.711 1 23.02 112 THR A O 1
ATOM 899 N N . LYS A 1 113 ? 3.17 -0.157 17.484 1 21.94 113 LYS A N 1
ATOM 900 C CA . LYS A 1 113 ? 4.203 0.607 18.172 1 21.94 113 LYS A CA 1
ATOM 901 C C . LYS A 1 113 ? 5.598 0.199 17.703 1 21.94 113 LYS A C 1
ATOM 903 O O . LYS A 1 113 ? 6.59 0.833 18.078 1 21.94 113 LYS A O 1
ATOM 908 N N . LYS A 1 114 ? 5.816 -1.08 17.422 1 23.11 114 LYS A N 1
ATOM 909 C CA . LYS A 1 114 ? 7.168 -1.435 17.844 1 23.11 114 LYS A CA 1
ATOM 910 C C . LYS A 1 114 ? 8.211 -0.839 16.891 1 23.11 114 LYS A C 1
ATOM 912 O O . LYS A 1 114 ? 9.375 -1.232 16.922 1 23.11 114 LYS A O 1
ATOM 917 N N . VAL A 1 115 ? 7.832 -0.079 15.836 1 19.92 115 VAL A N 1
ATOM 918 C CA . VAL A 1 115 ? 9.055 0.058 15.062 1 19.92 115 VAL A CA 1
ATOM 919 C C . VAL A 1 115 ? 10 1.04 15.75 1 19.92 115 VAL A C 1
ATOM 921 O O . VAL A 1 115 ? 9.656 2.209 15.938 1 19.92 115 VAL A O 1
ATOM 924 N N . GLN A 1 116 ? 10.719 0.513 16.703 1 19.95 116 GLN A N 1
ATOM 925 C CA . GLN A 1 116 ? 11.789 1.271 17.328 1 19.95 116 GLN A CA 1
ATOM 926 C C . GLN A 1 116 ? 12.719 1.884 16.281 1 19.95 116 GLN A C 1
ATOM 928 O O . GLN A 1 116 ? 13.312 1.167 15.477 1 19.95 116 GLN A O 1
ATOM 933 N N . PHE A 1 117 ? 12.43 3.043 15.891 1 18.61 117 PHE A N 1
ATOM 934 C CA . PHE A 1 117 ? 13.344 3.807 15.055 1 18.61 117 PHE A CA 1
ATOM 935 C C . PHE A 1 117 ? 14.727 3.871 15.688 1 18.61 117 PHE A C 1
ATOM 937 O O . PHE A 1 117 ? 14.867 4.273 16.844 1 18.61 117 PHE A O 1
ATOM 944 N N . ALA A 1 118 ? 15.539 2.908 15.305 1 19.61 118 ALA A N 1
ATOM 945 C CA . ALA A 1 118 ? 16.938 2.982 15.727 1 19.61 118 ALA A CA 1
ATOM 946 C C . ALA A 1 118 ? 17.5 4.379 15.5 1 19.61 118 ALA A C 1
ATOM 948 O O . ALA A 1 118 ? 17.172 5.031 14.5 1 19.61 118 ALA A O 1
ATOM 949 N N . LYS A 1 119 ? 17.906 4.996 16.562 1 19.7 119 LYS A N 1
ATOM 950 C CA . LYS A 1 119 ? 18.641 6.246 16.734 1 19.7 119 LYS A CA 1
ATOM 951 C C . LYS A 1 119 ? 19.812 6.336 15.766 1 19.7 119 LYS A C 1
ATOM 953 O O . LYS A 1 119 ? 20.688 5.465 15.758 1 19.7 119 LYS A O 1
ATOM 958 N N . ILE A 1 120 ? 19.594 6.895 14.617 1 17.84 120 ILE A N 1
ATOM 959 C CA . ILE A 1 120 ? 20.656 7.227 13.672 1 17.84 120 ILE A CA 1
ATOM 960 C C . ILE A 1 120 ? 21.781 7.957 14.398 1 17.84 120 ILE A C 1
ATOM 962 O O . ILE A 1 120 ? 21.531 8.844 15.219 1 17.84 120 ILE A O 1
ATOM 966 N N . CYS A 1 121 ? 22.891 7.32 14.297 1 18.61 121 CYS A N 1
ATOM 967 C CA . CYS A 1 121 ? 24.234 7.656 14.758 1 18.61 121 CYS A CA 1
ATOM 968 C C . CYS A 1 121 ? 24.625 9.062 14.32 1 18.61 121 CYS A C 1
ATOM 970 O O . CYS A 1 121 ? 24.375 9.453 13.18 1 18.61 121 CYS A O 1
ATOM 972 N N . THR A 1 122 ? 24.906 9.914 15.242 1 17.94 122 THR A N 1
ATOM 973 C CA . THR A 1 122 ? 25.391 11.289 15.328 1 17.94 122 THR A CA 1
ATOM 974 C C . THR A 1 122 ? 26.688 11.461 14.555 1 17.94 122 THR A C 1
ATOM 976 O O . THR A 1 122 ? 27.734 10.938 14.969 1 17.94 122 THR A O 1
ATOM 979 N N . LEU A 1 123 ? 26.656 11.32 13.188 1 17.45 123 LEU A N 1
ATOM 980 C CA . LEU A 1 123 ? 27.906 11.461 12.453 1 17.45 123 LEU A CA 1
ATOM 981 C C . LEU A 1 123 ? 28.531 12.828 12.703 1 17.45 123 LEU A C 1
ATOM 983 O O . LEU A 1 123 ? 27.812 13.812 12.922 1 17.45 123 LEU A O 1
ATOM 987 N N . HIS A 1 124 ? 29.859 12.836 12.844 1 17.66 124 HIS A N 1
ATOM 988 C CA . HIS A 1 124 ? 30.875 13.836 13.18 1 17.66 124 HIS A CA 1
ATOM 989 C C . HIS A 1 124 ? 30.969 14.898 12.086 1 17.66 124 HIS A C 1
ATOM 991 O O . HIS A 1 124 ? 30.625 14.641 10.93 1 17.66 124 HIS A O 1
ATOM 997 N N . SER A 1 125 ? 31.438 16.141 12.352 1 17.77 125 SER A N 1
ATOM 998 C CA . SER A 1 125 ? 31.438 17.562 12.023 1 17.77 125 SER A CA 1
ATOM 999 C C . SER A 1 125 ? 32.375 17.859 10.867 1 17.77 125 SER A C 1
ATOM 1001 O O . SER A 1 125 ? 32.656 19.016 10.562 1 17.77 125 SER A O 1
ATOM 1003 N N . HIS A 1 126 ? 32.562 17.031 9.734 1 18.48 126 HIS A N 1
ATOM 1004 C CA . HIS A 1 126 ? 33.781 17.578 9.086 1 18.48 126 HIS A CA 1
ATOM 1005 C C . HIS A 1 126 ? 33.469 18.906 8.398 1 18.48 126 HIS A C 1
ATOM 1007 O O . HIS A 1 126 ? 32.312 19.172 8.031 1 18.48 126 HIS A O 1
ATOM 1013 N N . THR A 1 127 ? 34.438 19.875 8.148 1 17.61 127 THR A N 1
ATOM 1014 C CA . THR A 1 127 ? 34.719 21.297 7.953 1 17.61 127 THR A CA 1
ATOM 1015 C C . THR A 1 127 ? 34.562 21.672 6.48 1 17.61 127 THR A C 1
ATOM 1017 O O . THR A 1 127 ? 35.406 21.328 5.652 1 17.61 127 THR A O 1
ATOM 1020 N N . PHE A 1 128 ? 33.406 21.484 5.75 1 17.75 128 PHE A N 1
ATOM 1021 C CA . PHE A 1 128 ? 33.562 21.781 4.332 1 17.75 128 PHE A CA 1
ATOM 1022 C C . PHE A 1 128 ? 33.688 23.281 4.105 1 17.75 128 PHE A C 1
ATOM 1024 O O . PHE A 1 128 ? 33.094 24.078 4.82 1 17.75 128 PHE A O 1
ATOM 1031 N N . PRO A 1 129 ? 34.594 23.781 3.219 1 17.98 129 PRO A N 1
ATOM 1032 C CA . PRO A 1 129 ? 34.938 25.156 2.883 1 17.98 129 PRO A CA 1
ATOM 1033 C C . PRO A 1 129 ? 33.844 25.891 2.107 1 17.98 129 PRO A C 1
ATOM 1035 O O . PRO A 1 129 ? 33.031 25.25 1.431 1 17.98 129 PRO A O 1
ATOM 1038 N N . LEU A 1 130 ? 33.625 27.203 2.426 1 16.39 130 LEU A N 1
ATOM 1039 C CA . LEU A 1 130 ? 32.688 28.312 2.252 1 16.39 130 LEU A CA 1
ATOM 1040 C C . LEU A 1 130 ? 32.438 28.562 0.773 1 16.39 130 LEU A C 1
ATOM 1042 O O . LEU A 1 130 ? 33.188 28.109 -0.089 1 16.39 130 LEU A O 1
ATOM 1046 N N . CYS A 1 131 ? 31.844 29.812 0.424 1 17.17 131 CYS A N 1
ATOM 1047 C CA . CYS A 1 131 ? 30.812 30.625 -0.212 1 17.17 131 CYS A CA 1
ATOM 1048 C C . CYS A 1 131 ? 31.312 31.188 -1.539 1 17.17 131 CYS A C 1
ATOM 1050 O O . CYS A 1 131 ? 31.828 32.312 -1.589 1 17.17 131 CYS A O 1
ATOM 1052 N N . ASN A 1 132 ? 32.062 30.5 -2.457 1 17.38 132 ASN A N 1
ATOM 1053 C CA . ASN A 1 132 ? 32.531 31.484 -3.428 1 17.38 132 ASN A CA 1
ATOM 1054 C C . ASN A 1 132 ? 31.359 32.188 -4.129 1 17.38 132 ASN A C 1
ATOM 1056 O O . ASN A 1 132 ? 30.312 31.578 -4.324 1 17.38 132 ASN A O 1
ATOM 1060 N N . GLU A 1 133 ? 31.422 33.562 -4.551 1 17.47 133 GLU A N 1
ATOM 1061 C CA . GLU A 1 133 ? 30.766 34.844 -4.863 1 17.47 133 GLU A CA 1
ATOM 1062 C C . GLU A 1 133 ? 30.156 34.812 -6.258 1 17.47 133 GLU A C 1
ATOM 1064 O O . GLU A 1 133 ? 29.438 35.75 -6.645 1 17.47 133 GLU A O 1
ATOM 1069 N N . THR A 1 134 ? 30.234 33.781 -7.129 1 18.83 134 THR A N 1
ATOM 1070 C CA . THR A 1 134 ? 30.219 34.344 -8.461 1 18.83 134 THR A CA 1
ATOM 1071 C C . THR A 1 134 ? 28.844 34.969 -8.773 1 18.83 134 THR A C 1
ATOM 1073 O O . THR A 1 134 ? 27.812 34.312 -8.578 1 18.83 134 THR A O 1
ATOM 1076 N N . GLN A 1 135 ? 28.688 36.344 -9 1 17.88 135 GLN A N 1
ATOM 1077 C CA . GLN A 1 135 ? 27.766 37.438 -9.195 1 17.88 135 GLN A CA 1
ATOM 1078 C C . GLN A 1 135 ? 27 37.312 -10.508 1 17.88 135 GLN A C 1
ATOM 1080 O O . GLN A 1 135 ? 26.266 38.219 -10.906 1 17.88 135 GLN A O 1
ATOM 1085 N N . GLU A 1 136 ? 26.922 36.188 -11.25 1 18.88 136 GLU A N 1
ATOM 1086 C CA . GLU A 1 136 ? 26.562 36.594 -12.609 1 18.88 136 GLU A CA 1
ATOM 1087 C C . GLU A 1 136 ? 25.203 37.281 -12.641 1 18.88 136 GLU A C 1
ATOM 1089 O O . GLU A 1 136 ? 24.328 36.969 -11.82 1 18.88 136 GLU A O 1
ATOM 1094 N N . ASN A 1 137 ? 25.016 38.375 -13.453 1 19.16 137 ASN A N 1
ATOM 1095 C CA . ASN A 1 137 ? 24.172 39.5 -13.797 1 19.16 137 ASN A CA 1
ATOM 1096 C C . ASN A 1 137 ? 22.859 39.062 -14.422 1 19.16 137 ASN A C 1
ATOM 1098 O O . ASN A 1 137 ? 22.828 38.625 -15.578 1 19.16 137 ASN A O 1
ATOM 1102 N N . ILE A 1 138 ? 22.156 38.094 -13.836 1 18.58 138 ILE A N 1
ATOM 1103 C CA . ILE A 1 138 ? 21.016 37.719 -14.664 1 18.58 138 ILE A CA 1
ATOM 1104 C C . ILE A 1 138 ? 20.062 38.875 -14.805 1 18.58 138 ILE A C 1
ATOM 1106 O O . ILE A 1 138 ? 19.625 39.469 -13.805 1 18.58 138 ILE A O 1
ATOM 1110 N N . ASN A 1 139 ? 20.078 39.562 -15.992 1 19.28 139 ASN A N 1
ATOM 1111 C CA . ASN A 1 139 ? 19.266 40.656 -16.531 1 19.28 139 ASN A CA 1
ATOM 1112 C C . ASN A 1 139 ? 17.781 40.312 -16.453 1 19.28 139 ASN A C 1
ATOM 1114 O O . ASN A 1 139 ? 17.344 39.281 -16.984 1 19.28 139 ASN A O 1
ATOM 1118 N N . ILE A 1 140 ? 17.141 40.719 -15.367 1 19.14 140 ILE A N 1
ATOM 1119 C CA . ILE A 1 140 ? 15.742 40.594 -14.984 1 19.14 140 ILE A CA 1
ATOM 1120 C C . ILE A 1 140 ? 14.859 41.312 -15.984 1 19.14 140 ILE A C 1
ATOM 1122 O O . ILE A 1 140 ? 14.922 42.531 -16.094 1 19.14 140 ILE A O 1
ATOM 1126 N N . VAL A 1 141 ? 14.766 40.781 -17.266 1 19.61 141 VAL A N 1
ATOM 1127 C CA . VAL A 1 141 ? 13.867 41.531 -18.141 1 19.61 141 VAL A CA 1
ATOM 1128 C C . VAL A 1 141 ? 12.469 41.594 -17.531 1 19.61 141 VAL A C 1
ATOM 1130 O O . VAL A 1 141 ? 11.938 40.562 -17.109 1 19.61 141 VAL A O 1
ATOM 1133 N N . THR A 1 142 ? 12.016 42.75 -17.125 1 18.83 142 THR A N 1
ATOM 1134 C CA . THR A 1 142 ? 10.836 43.281 -16.469 1 18.83 142 THR A CA 1
ATOM 1135 C C . THR A 1 142 ? 9.586 43.094 -17.312 1 18.83 142 THR A C 1
ATOM 1137 O O . THR A 1 142 ? 8.508 43.562 -16.969 1 18.83 142 THR A O 1
ATOM 1140 N N . THR A 1 143 ? 9.406 42 -18.172 1 18.36 143 THR A N 1
ATOM 1141 C CA . THR A 1 143 ? 8.289 42.312 -19.047 1 18.36 143 THR A CA 1
ATOM 1142 C C . THR A 1 143 ? 7.008 42.531 -18.25 1 18.36 143 THR A C 1
ATOM 1144 O O . THR A 1 143 ? 6.895 42.062 -17.109 1 18.36 143 THR A O 1
ATOM 1147 N N . SER A 1 144 ? 5.852 43 -19 1 18.52 144 SER A N 1
ATOM 1148 C CA . SER A 1 144 ? 4.629 43.812 -18.969 1 18.52 144 SER A CA 1
ATOM 1149 C C . SER A 1 144 ? 3.502 43.062 -18.25 1 18.52 144 SER A C 1
ATOM 1151 O O . SER A 1 144 ? 3.508 41.844 -18.188 1 18.52 144 SER A O 1
ATOM 1153 N N . ASN A 1 145 ? 2.707 43.812 -17.5 1 18.12 145 ASN A N 1
ATOM 1154 C CA . ASN A 1 145 ? 1.617 43.812 -16.516 1 18.12 145 ASN A CA 1
ATOM 1155 C C . ASN A 1 145 ? 0.346 43.188 -17.109 1 18.12 145 ASN A C 1
ATOM 1157 O O . ASN A 1 145 ? -0.603 43.906 -17.422 1 18.12 145 ASN A O 1
ATOM 1161 N N . LYS A 1 146 ? 0.266 42.312 -18.172 1 20.67 146 LYS A N 1
ATOM 1162 C CA . LYS A 1 146 ? -1.1 42.188 -18.672 1 20.67 146 LYS A CA 1
ATOM 1163 C C . LYS A 1 146 ? -2.031 41.656 -17.594 1 20.67 146 LYS A C 1
ATOM 1165 O O . LYS A 1 146 ? -1.668 40.719 -16.859 1 20.67 146 LYS A O 1
ATOM 1170 N N . ALA A 1 147 ? -3.105 42.469 -17.188 1 19.17 147 ALA A N 1
ATOM 1171 C CA . ALA A 1 147 ? -4.273 42.406 -16.312 1 19.17 147 ALA A CA 1
ATOM 1172 C C . ALA A 1 147 ? -5.012 41.094 -16.469 1 19.17 147 ALA A C 1
ATOM 1174 O O . ALA A 1 147 ? -5.379 40.688 -17.578 1 19.17 147 ALA A O 1
ATOM 1175 N N . PHE A 1 148 ? -4.594 40.156 -15.656 1 22.12 148 PHE A N 1
ATOM 1176 C CA . PHE A 1 148 ? -5.254 38.875 -15.617 1 22.12 148 PHE A CA 1
ATOM 1177 C C . PHE A 1 148 ? -6.75 39.031 -15.391 1 22.12 148 PHE A C 1
ATOM 1179 O O . PHE A 1 148 ? -7.172 39.656 -14.406 1 22.12 148 PHE A O 1
ATOM 1186 N N . ASN A 1 149 ? -7.496 39.312 -16.516 1 21.25 149 ASN A N 1
ATOM 1187 C CA . ASN A 1 149 ? -8.953 39.219 -16.531 1 21.25 149 ASN A CA 1
ATOM 1188 C C . ASN A 1 149 ? -9.445 37.969 -15.812 1 21.25 149 ASN A C 1
ATOM 1190 O O . ASN A 1 149 ? -8.953 36.875 -16.062 1 21.25 149 ASN A O 1
ATOM 1194 N N . ARG A 1 150 ? -9.992 38.156 -14.688 1 26.58 150 ARG A N 1
ATOM 1195 C CA . ARG A 1 150 ? -10.672 37.25 -13.75 1 26.58 150 ARG A CA 1
ATOM 1196 C C . ARG A 1 150 ? -11.734 36.438 -14.453 1 26.58 150 ARG A C 1
ATOM 1198 O O . ARG A 1 150 ? -12.867 36.875 -14.625 1 26.58 150 ARG A O 1
ATOM 1205 N N . ASP A 1 151 ? -11.43 35.844 -15.562 1 24.17 151 ASP A N 1
ATOM 1206 C CA . ASP A 1 151 ? -12.523 35.031 -16.094 1 24.17 151 ASP A CA 1
ATOM 1207 C C . ASP A 1 151 ? -13.062 34.062 -15.023 1 24.17 151 ASP A C 1
ATOM 1209 O O . ASP A 1 151 ? -12.289 33.375 -14.344 1 24.17 151 ASP A O 1
ATOM 1213 N N . LYS A 1 152 ? -14.227 34.469 -14.523 1 26.92 152 LYS A N 1
ATOM 1214 C CA . LYS A 1 152 ? -15.141 33.688 -13.695 1 26.92 152 LYS A CA 1
ATOM 1215 C C . LYS A 1 152 ? -15.281 32.25 -14.219 1 26.92 152 LYS A C 1
ATOM 1217 O O . LYS A 1 152 ? -15.984 32 -15.203 1 26.92 152 LYS A O 1
ATOM 1222 N N . ILE A 1 153 ? -14.18 31.562 -14.156 1 26.31 153 ILE A N 1
ATOM 1223 C CA . ILE A 1 153 ? -14.414 30.172 -14.547 1 26.31 153 ILE A CA 1
ATOM 1224 C C . ILE A 1 153 ? -15.453 29.547 -13.617 1 26.31 153 ILE A C 1
ATOM 1226 O O . ILE A 1 153 ? -15.188 29.344 -12.43 1 26.31 153 ILE A O 1
ATOM 1230 N N . HIS A 1 154 ? -16.609 30.062 -13.664 1 28.33 154 HIS A N 1
ATOM 1231 C CA . HIS A 1 154 ? -17.688 29.266 -13.109 1 28.33 154 HIS A CA 1
ATOM 1232 C C . HIS A 1 154 ? -17.672 27.844 -13.648 1 28.33 154 HIS A C 1
ATOM 1234 O O . HIS A 1 154 ? -18 27.609 -14.812 1 28.33 154 HIS A O 1
ATOM 1240 N N . ASN A 1 155 ? -16.688 27.172 -13.273 1 31.27 155 ASN A N 1
ATOM 1241 C CA . ASN A 1 155 ? -16.656 25.797 -13.758 1 31.27 155 ASN A CA 1
ATOM 1242 C C . ASN A 1 155 ? -17.891 25.016 -13.312 1 31.27 155 ASN A C 1
ATOM 1244 O O . ASN A 1 155 ? -18.016 24.672 -12.133 1 31.27 155 ASN A O 1
ATOM 1248 N N . HIS A 1 156 ? -19.016 25.5 -13.758 1 31.06 156 HIS A N 1
ATOM 1249 C CA . HIS A 1 156 ? -20.172 24.625 -13.68 1 31.06 156 HIS A CA 1
ATOM 1250 C C . HIS A 1 156 ? -19.844 23.219 -14.164 1 31.06 156 HIS A C 1
ATOM 1252 O O . HIS A 1 156 ? -18.984 23.047 -15.047 1 31.06 156 HIS A O 1
ATOM 1258 N N . LEU A 1 157 ? -20.078 22.297 -13.312 1 35.66 157 LEU A N 1
ATOM 1259 C CA . LEU A 1 157 ? -20.109 20.922 -13.797 1 35.66 157 LEU A CA 1
ATOM 1260 C C . LEU A 1 157 ? -20.688 20.844 -15.211 1 35.66 157 LEU A C 1
ATOM 1262 O O . LEU A 1 157 ? -21.828 21.25 -15.43 1 35.66 157 LEU A O 1
ATOM 1266 N N . HIS A 1 158 ? -19.969 21.172 -16.188 1 33.16 158 HIS A N 1
ATOM 1267 C CA . HIS A 1 158 ? -20.469 20.984 -17.531 1 33.16 158 HIS A CA 1
ATOM 1268 C C . HIS A 1 158 ? -21.422 19.781 -17.609 1 33.16 158 HIS A C 1
ATOM 1270 O O . HIS A 1 158 ? -21.234 18.797 -16.891 1 33.16 158 HIS A O 1
ATOM 1276 N N . SER A 1 159 ? -22.641 20.109 -18.078 1 32.72 159 SER A N 1
ATOM 1277 C CA . SER A 1 159 ? -23.688 19.156 -18.422 1 32.72 159 SER A CA 1
ATOM 1278 C C . SER A 1 159 ? -23.125 17.953 -19.172 1 32.72 159 SER A C 1
ATOM 1280 O O . SER A 1 159 ? -22.844 18.031 -20.359 1 32.72 159 SER A O 1
ATOM 1282 N N . SER A 1 160 ? -22.188 17.344 -18.672 1 34.38 160 SER A N 1
ATOM 1283 C CA . SER A 1 160 ? -21.828 16.094 -19.344 1 34.38 160 SER A CA 1
ATOM 1284 C C . SER A 1 160 ? -23.016 15.164 -19.484 1 34.38 160 SER A C 1
ATOM 1286 O O . SER A 1 160 ? -23.891 15.141 -18.609 1 34.38 160 SER A O 1
ATOM 1288 N N . ARG A 1 161 ? -23.203 14.68 -20.656 1 32.88 161 ARG A N 1
ATOM 1289 C CA . ARG A 1 161 ? -24.219 13.695 -21.016 1 32.88 161 ARG A CA 1
ATOM 1290 C C . ARG A 1 161 ? -24.328 12.602 -19.969 1 32.88 161 ARG A C 1
ATOM 1292 O O . ARG A 1 161 ? -23.312 12.023 -19.562 1 32.88 161 ARG A O 1
ATOM 1299 N N . LEU A 1 162 ? -25.312 12.523 -19.141 1 39.12 162 LEU A N 1
ATOM 1300 C CA . LEU A 1 162 ? -25.766 11.383 -18.344 1 39.12 162 LEU A CA 1
ATOM 1301 C C . LEU A 1 162 ? -25.453 10.07 -19.062 1 39.12 162 LEU A C 1
ATOM 1303 O O . LEU A 1 162 ? -26.047 9.781 -20.094 1 39.12 162 LEU A O 1
ATOM 1307 N N . SER A 1 163 ? -24.328 9.773 -19.359 1 43.81 163 SER A N 1
ATOM 1308 C CA . SER A 1 163 ? -24.203 8.422 -19.906 1 43.81 163 SER A CA 1
ATOM 1309 C C . SER A 1 163 ? -24.734 7.387 -18.906 1 43.81 163 SER A C 1
ATOM 1311 O O . SER A 1 163 ? -24.344 7.383 -17.75 1 43.81 163 SER A O 1
ATOM 1313 N N . SER A 1 164 ? -25.859 6.828 -19.062 1 51.59 164 SER A N 1
ATOM 1314 C CA . SER A 1 164 ? -26.844 5.988 -18.391 1 51.59 164 SER A CA 1
ATOM 1315 C C . SER A 1 164 ? -26.234 4.672 -17.922 1 51.59 164 SER A C 1
ATOM 1317 O O . SER A 1 164 ? -26.891 3.867 -17.266 1 51.59 164 SER A O 1
ATOM 1319 N N . MET A 1 165 ? -25.078 4.203 -18.312 1 62.84 165 MET A N 1
ATOM 1320 C CA . MET A 1 165 ? -24.984 2.801 -17.922 1 62.84 165 MET A CA 1
ATOM 1321 C C . MET A 1 165 ? -24.078 2.639 -16.688 1 62.84 165 MET A C 1
ATOM 1323 O O . MET A 1 165 ? -22.891 2.967 -16.734 1 62.84 165 MET A O 1
ATOM 1327 N N . CYS A 1 166 ? -24.641 2.365 -15.523 1 74.94 166 CYS A N 1
ATOM 1328 C CA . CYS A 1 166 ? -23.984 2.014 -14.266 1 74.94 166 CYS A CA 1
ATOM 1329 C C . CYS A 1 166 ? -23.203 0.717 -14.406 1 74.94 166 CYS A C 1
ATOM 1331 O O . CYS A 1 166 ? -23.609 -0.184 -15.148 1 74.94 166 CYS A O 1
ATOM 1333 N N . SER A 1 167 ? -21.875 0.837 -13.984 1 91.56 167 SER A N 1
ATOM 1334 C CA . SER A 1 167 ? -21.031 -0.35 -13.977 1 91.56 167 SER A CA 1
ATOM 1335 C C . SER A 1 167 ? -20.688 -0.781 -12.555 1 91.56 167 SER A C 1
ATOM 1337 O O . SER A 1 167 ? -21.031 -0.085 -11.594 1 91.56 167 SER A O 1
ATOM 1339 N N . TYR A 1 168 ? -20.203 -1.964 -12.398 1 95.94 168 TYR A N 1
ATOM 1340 C CA . TYR A 1 168 ? -19.875 -2.477 -11.078 1 95.94 168 TYR A CA 1
ATOM 1341 C C . TYR A 1 168 ? -18.578 -1.878 -10.57 1 95.94 168 TYR A C 1
ATOM 1343 O O . TYR A 1 168 ? -17.812 -1.275 -11.336 1 95.94 168 TYR A O 1
ATOM 1351 N N . SER A 1 169 ? -18.375 -1.989 -9.273 1 97.38 169 SER A N 1
ATOM 1352 C CA . SER A 1 169 ? -17.234 -1.37 -8.609 1 97.38 169 SER A CA 1
ATOM 1353 C C . SER A 1 169 ? -16.109 -2.375 -8.391 1 97.38 169 SER A C 1
ATOM 1355 O O . SER A 1 169 ? -16.359 -3.584 -8.344 1 97.38 169 SER A O 1
ATOM 1357 N N . SER A 1 170 ? -14.914 -1.949 -8.398 1 97.81 170 SER A N 1
ATOM 1358 C CA . SER A 1 170 ? -13.727 -2.652 -7.926 1 97.81 170 SER A CA 1
ATOM 1359 C C . SER A 1 170 ? -12.859 -1.751 -7.055 1 97.81 170 SER A C 1
ATOM 1361 O O . SER A 1 170 ? -12.961 -0.524 -7.125 1 97.81 170 SER A O 1
ATOM 1363 N N . VAL A 1 171 ? -12.039 -2.361 -6.168 1 98.12 171 VAL A N 1
ATOM 1364 C CA . VAL A 1 171 ? -11.234 -1.537 -5.266 1 98.12 171 VAL A CA 1
ATOM 1365 C C . VAL A 1 171 ? -9.867 -2.182 -5.055 1 98.12 171 VAL A C 1
ATOM 1367 O O . VAL A 1 171 ? -9.758 -3.406 -4.973 1 98.12 171 VAL A O 1
ATOM 1370 N N . TRP A 1 172 ? -8.828 -1.427 -5.066 1 98.56 172 TRP A N 1
ATOM 1371 C CA . TRP A 1 172 ? -7.457 -1.783 -4.711 1 98.56 172 TRP A CA 1
ATOM 1372 C C . TRP A 1 172 ? -6.957 -0.933 -3.547 1 98.56 172 TRP A C 1
ATOM 1374 O O . TRP A 1 172 ? -6.832 0.288 -3.672 1 98.56 172 TRP A O 1
ATOM 1384 N N . CYS A 1 173 ? -6.684 -1.549 -2.408 1 98.25 173 CYS A N 1
ATOM 1385 C CA . CYS A 1 173 ? -6.246 -0.853 -1.204 1 98.25 173 CYS A CA 1
ATOM 1386 C C . CYS A 1 173 ? -4.824 -1.248 -0.833 1 98.25 173 CYS A C 1
ATOM 1388 O O . CYS A 1 173 ? -4.395 -2.371 -1.103 1 98.25 173 CYS A O 1
ATOM 1390 N N . HIS A 1 174 ? -4.125 -0.285 -0.333 1 97.5 174 HIS A N 1
ATOM 1391 C CA . HIS A 1 174 ? -2.738 -0.466 0.079 1 97.5 174 HIS A CA 1
ATOM 1392 C C . HIS A 1 174 ? -2.439 0.301 1.363 1 97.5 174 HIS A C 1
ATOM 1394 O O . HIS A 1 174 ? -3.143 1.259 1.695 1 97.5 174 HIS A O 1
ATOM 1400 N N . SER A 1 175 ? -1.399 -0.136 2.061 1 96.31 175 SER A N 1
ATOM 1401 C CA . SER A 1 175 ? -1.034 0.528 3.309 1 96.31 175 SER A CA 1
ATOM 1402 C C . SER A 1 175 ? 0.42 0.985 3.285 1 96.31 175 SER A C 1
ATOM 1404 O O . SER A 1 175 ? 1.239 0.432 2.547 1 96.31 175 SER A O 1
ATOM 1406 N N . SER A 1 176 ? 0.694 1.984 3.975 1 95.62 176 SER A N 1
ATOM 1407 C CA . SER A 1 176 ? 2.043 2.475 4.242 1 95.62 176 SER A CA 1
ATOM 1408 C C . SER A 1 176 ? 2.205 2.883 5.699 1 95.62 176 SER A C 1
ATOM 1410 O O . SER A 1 176 ? 1.22 3.172 6.383 1 95.62 176 SER A O 1
ATOM 1412 N N . PRO A 1 177 ? 3.434 2.904 6.141 1 92.56 177 PRO A N 1
ATOM 1413 C CA . PRO A 1 177 ? 3.666 3.316 7.527 1 92.56 177 PRO A CA 1
ATOM 1414 C C . PRO A 1 177 ? 3.24 4.762 7.793 1 92.56 177 PRO A C 1
ATOM 1416 O O . PRO A 1 177 ? 2.76 5.074 8.883 1 92.56 177 PRO A O 1
ATOM 1419 N N . GLU A 1 178 ? 3.309 5.605 6.859 1 93.75 178 GLU A N 1
ATOM 1420 C CA . GLU A 1 178 ? 3.02 7.023 7.043 1 93.75 178 GLU A CA 1
ATOM 1421 C C . GLU A 1 178 ? 1.517 7.285 7.051 1 93.75 178 GLU A C 1
ATOM 1423 O O . GLU A 1 178 ? 1.028 8.102 7.832 1 93.75 178 GLU A O 1
ATOM 1428 N N . SER A 1 179 ? 0.81 6.562 6.223 1 96.19 179 SER A N 1
ATOM 1429 C CA . SER A 1 179 ? -0.521 7.059 5.891 1 96.19 179 SER A CA 1
ATOM 1430 C C . SER A 1 179 ? -1.599 6.047 6.262 1 96.19 179 SER A C 1
ATOM 1432 O O . SER A 1 179 ? -2.793 6.348 6.195 1 96.19 179 SER A O 1
ATOM 1434 N N . GLY A 1 180 ? -1.182 4.828 6.66 1 95 180 GLY A N 1
ATOM 1435 C CA . GLY A 1 180 ? -2.189 3.801 6.863 1 95 180 GLY A CA 1
ATOM 1436 C C . GLY A 1 180 ? -2.84 3.34 5.57 1 95 180 GLY A C 1
ATOM 1437 O O . GLY A 1 180 ? -2.191 3.301 4.523 1 95 180 GLY A O 1
ATOM 1438 N N . LEU A 1 181 ? -4.125 2.938 5.691 1 97.5 181 LEU A N 1
ATOM 1439 C CA . LEU A 1 181 ? -4.816 2.35 4.547 1 97.5 181 LEU A CA 1
ATOM 1440 C C . LEU A 1 181 ? -5.277 3.432 3.576 1 97.5 181 LEU A C 1
ATOM 1442 O O . LEU A 1 181 ? -5.828 4.453 3.996 1 97.5 181 LEU A O 1
ATOM 1446 N N . ARG A 1 182 ? -5.055 3.307 2.316 1 98.31 182 ARG A N 1
ATOM 1447 C CA . ARG A 1 182 ? -5.547 4.121 1.209 1 98.31 182 ARG A CA 1
ATOM 1448 C C . ARG A 1 182 ? -6.086 3.246 0.084 1 98.31 182 ARG A C 1
ATOM 1450 O O . ARG A 1 182 ? -5.59 2.141 -0.142 1 98.31 182 ARG A O 1
ATOM 1457 N N . CYS A 1 183 ? -7.074 3.719 -0.627 1 98.69 183 CYS A N 1
ATOM 1458 C CA . CYS A 1 183 ? -7.738 2.859 -1.601 1 98.69 183 CYS A CA 1
ATOM 1459 C C . CYS A 1 183 ? -8 3.611 -2.898 1 98.69 183 CYS A C 1
ATOM 1461 O O . CYS A 1 183 ? -8.188 4.832 -2.889 1 98.69 183 CYS A O 1
ATOM 1463 N N . ARG A 1 184 ? -7.938 2.934 -3.957 1 98.69 184 ARG A N 1
ATOM 1464 C CA . ARG A 1 184 ? -8.352 3.383 -5.281 1 98.69 184 ARG A CA 1
ATOM 1465 C C . ARG A 1 184 ? -9.547 2.582 -5.781 1 98.69 184 ARG A C 1
ATOM 1467 O O . ARG A 1 184 ? -9.516 1.349 -5.793 1 98.69 184 ARG A O 1
ATOM 1474 N N . PHE A 1 185 ? -10.664 3.242 -6.141 1 98.5 185 PHE A N 1
ATOM 1475 C CA . PHE A 1 185 ? -11.898 2.604 -6.562 1 98.5 185 PHE A CA 1
ATOM 1476 C C . PHE A 1 185 ? -12.141 2.814 -8.055 1 98.5 185 PHE A C 1
ATOM 1478 O O . PHE A 1 185 ? -11.875 3.896 -8.578 1 98.5 185 PHE A O 1
ATOM 1485 N N . GLN A 1 186 ? -12.562 1.791 -8.68 1 97.81 186 GLN A N 1
ATOM 1486 C CA . GLN A 1 186 ? -13.195 1.901 -9.992 1 97.81 186 GLN A CA 1
ATOM 1487 C C . GLN A 1 186 ? -14.711 1.996 -9.859 1 97.81 186 GLN A C 1
ATOM 1489 O O . GLN A 1 186 ? -15.344 1.119 -9.266 1 97.81 186 GLN A O 1
ATOM 1494 N N . ASN A 1 187 ? -15.297 3.061 -10.266 1 97.25 187 ASN A N 1
ATOM 1495 C CA . ASN A 1 187 ? -16.734 3.297 -10.211 1 97.25 187 ASN A CA 1
ATOM 1496 C C . ASN A 1 187 ? -17.25 3.334 -8.773 1 97.25 187 ASN A C 1
ATOM 1498 O O . ASN A 1 187 ? -18.062 2.502 -8.375 1 97.25 187 ASN A O 1
ATOM 1502 N N . LEU A 1 188 ? -16.906 4.305 -8.031 1 97.81 188 LEU A N 1
ATOM 1503 C CA . LEU A 1 188 ? -17.438 4.535 -6.688 1 97.81 188 LEU A CA 1
ATOM 1504 C C . LEU A 1 188 ? -18.625 5.488 -6.727 1 97.81 188 LEU A C 1
ATOM 1506 O O . LEU A 1 188 ? -18.562 6.535 -7.375 1 97.81 188 LEU A O 1
ATOM 1510 N N . TYR A 1 189 ? -19.672 5.113 -6.078 1 96.81 189 TYR A N 1
ATOM 1511 C CA . TYR A 1 189 ? -20.891 5.898 -6.176 1 96.81 189 TYR A CA 1
ATOM 1512 C C . TYR A 1 189 ? -21.156 6.668 -4.887 1 96.81 189 TYR A C 1
ATOM 1514 O O . TYR A 1 189 ? -20.844 6.18 -3.793 1 96.81 189 TYR A O 1
ATOM 1522 N N . TYR A 1 190 ? -21.672 7.848 -5.012 1 94.88 190 TYR A N 1
ATOM 1523 C CA . TYR A 1 190 ? -22 8.711 -3.881 1 94.88 190 TYR A CA 1
ATOM 1524 C C . TYR A 1 190 ? -23.359 9.375 -4.074 1 94.88 190 TYR A C 1
ATOM 1526 O O . TYR A 1 190 ? -23.688 9.812 -5.18 1 94.88 190 TYR A O 1
ATOM 1534 N N . ASN A 1 191 ? -24.141 9.344 -3.041 1 91.19 191 ASN A N 1
ATOM 1535 C CA . ASN A 1 191 ? -25.438 10.031 -3.055 1 91.19 191 ASN A CA 1
ATOM 1536 C C . ASN A 1 191 ? -25.453 11.195 -2.074 1 91.19 191 ASN A C 1
ATOM 1538 O O . ASN A 1 191 ? -25.094 11.047 -0.909 1 91.19 191 ASN A O 1
ATOM 1542 N N . LEU A 1 192 ? -25.953 12.289 -2.506 1 86.81 192 LEU A N 1
ATOM 1543 C CA . LEU A 1 192 ? -25.906 13.523 -1.739 1 86.81 192 LEU A CA 1
ATOM 1544 C C . LEU A 1 192 ? -26.906 13.484 -0.587 1 86.81 192 LEU A C 1
ATOM 1546 O O . LEU A 1 192 ? -26.656 14.055 0.48 1 86.81 192 LEU A O 1
ATOM 1550 N N . GLU A 1 193 ? -28 12.945 -0.835 1 83.12 193 GLU A N 1
ATOM 1551 C CA . GLU A 1 193 ? -29.031 12.906 0.192 1 83.12 193 GLU A CA 1
ATOM 1552 C C . GLU A 1 193 ? -28.656 11.938 1.314 1 83.12 193 GLU A C 1
ATOM 1554 O O . GLU A 1 193 ? -28.812 12.258 2.494 1 83.12 193 GLU A O 1
ATOM 1559 N N . LYS A 1 194 ? -28.141 10.812 0.877 1 83.19 194 LYS A N 1
ATOM 1560 C CA . LYS A 1 194 ? -27.781 9.789 1.854 1 83.19 194 LYS A CA 1
ATOM 1561 C C . LYS A 1 194 ? -26.422 10.086 2.482 1 83.19 194 LYS A C 1
ATOM 1563 O O . LYS A 1 194 ? -26.094 9.578 3.561 1 83.19 194 LYS A O 1
ATOM 1568 N N . ARG A 1 195 ? -25.594 10.828 1.845 1 87.81 195 ARG A N 1
ATOM 1569 C CA . ARG A 1 195 ? -24.234 11.148 2.275 1 87.81 195 ARG A CA 1
ATOM 1570 C C . ARG A 1 195 ? -23.438 9.883 2.549 1 87.81 195 ARG A C 1
ATOM 1572 O O . ARG A 1 195 ? -22.828 9.742 3.611 1 87.81 195 ARG A O 1
ATOM 1579 N N . GLU A 1 196 ? -23.516 9.078 1.639 1 92.12 196 GLU A N 1
ATOM 1580 C CA . GLU A 1 196 ? -22.891 7.762 1.767 1 92.12 196 GLU A CA 1
ATOM 1581 C C . GLU A 1 196 ? -22.375 7.266 0.422 1 92.12 196 GLU A C 1
ATOM 1583 O O . GLU A 1 196 ? -22.938 7.598 -0.627 1 92.12 196 GLU A O 1
ATOM 1588 N N . PHE A 1 197 ? -21.281 6.531 0.511 1 96.44 197 PHE A N 1
ATOM 1589 C CA . PHE A 1 197 ? -20.75 5.867 -0.675 1 96.44 197 PHE A CA 1
ATOM 1590 C C . PHE A 1 197 ? -21.359 4.477 -0.832 1 96.44 197 PHE A C 1
ATOM 1592 O O . PHE A 1 197 ? -21.797 3.873 0.148 1 96.44 197 PHE A O 1
ATOM 1599 N N . VAL A 1 198 ? -21.375 4.047 -2.059 1 96.38 198 VAL A N 1
ATOM 1600 C CA . VAL A 1 198 ? -21.844 2.688 -2.314 1 96.38 198 VAL A CA 1
ATOM 1601 C C . VAL A 1 198 ? -20.844 1.964 -3.223 1 96.38 198 VAL A C 1
ATOM 1603 O O . VAL A 1 198 ? -20.391 2.523 -4.223 1 96.38 198 VAL A O 1
ATOM 1606 N N . PHE A 1 199 ? -20.438 0.809 -2.836 1 97.25 199 PHE A N 1
ATOM 1607 C CA . PHE A 1 199 ? -19.719 -0.149 -3.662 1 97.25 199 PHE A CA 1
ATOM 1608 C C . PHE A 1 199 ? -20.688 -1.089 -4.371 1 97.25 199 PHE A C 1
ATOM 1610 O O . PHE A 1 199 ? -21.344 -1.905 -3.73 1 97.25 199 PHE A O 1
ATOM 1617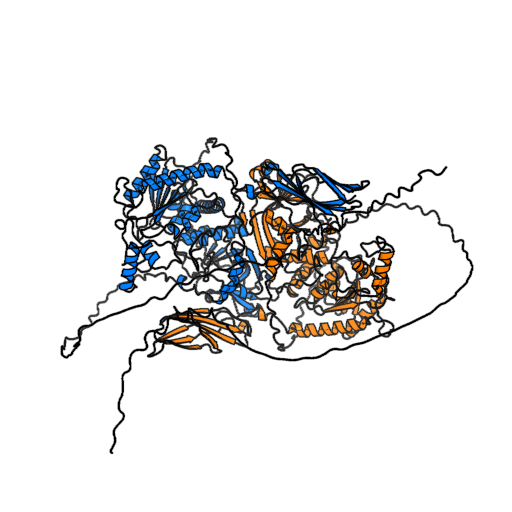 N N . VAL A 1 200 ? -20.781 -0.934 -5.594 1 96.62 200 VAL A N 1
ATOM 1618 C CA . VAL A 1 200 ? -21.672 -1.788 -6.363 1 96.62 200 VAL A CA 1
ATOM 1619 C C . VAL A 1 200 ? -20.984 -3.115 -6.672 1 96.62 200 VAL A C 1
ATOM 1621 O O . VAL A 1 200 ? -20.125 -3.188 -7.559 1 96.62 200 VAL A O 1
ATOM 1624 N N . TYR A 1 201 ? -21.438 -4.121 -6.055 1 95.12 201 TYR A N 1
ATOM 1625 C CA . TYR A 1 201 ? -20.75 -5.406 -6.062 1 95.12 201 TYR A CA 1
ATOM 1626 C C . TYR A 1 201 ? -21.234 -6.277 -7.215 1 95.12 201 TYR A C 1
ATOM 1628 O O . TYR A 1 201 ? -22.438 -6.379 -7.465 1 95.12 201 TYR A O 1
ATOM 1636 N N . HIS A 1 202 ? -20.312 -6.844 -7.949 1 93.19 202 HIS A N 1
ATOM 1637 C CA . HIS A 1 202 ? -20.484 -7.863 -8.977 1 93.19 202 HIS A CA 1
ATOM 1638 C C . HIS A 1 202 ? -19.5 -9.016 -8.781 1 93.19 202 HIS A C 1
ATOM 1640 O O . HIS A 1 202 ? -18.469 -8.852 -8.125 1 93.19 202 HIS A O 1
ATOM 1646 N N . PHE A 1 203 ? -19.828 -10.172 -9.266 1 89.69 203 PHE A N 1
ATOM 1647 C CA . PHE A 1 203 ? -18.953 -11.328 -9.117 1 89.69 203 PHE A CA 1
ATOM 1648 C C . PHE A 1 203 ? -17.594 -11.07 -9.75 1 89.69 203 PHE A C 1
ATOM 1650 O O . PHE A 1 203 ? -16.594 -11.68 -9.359 1 89.69 203 PHE A O 1
ATOM 1657 N N . ASN A 1 204 ? -17.547 -10.102 -10.625 1 92.31 204 ASN A N 1
ATOM 1658 C CA . ASN A 1 204 ? -16.281 -9.758 -11.289 1 92.31 204 ASN A CA 1
ATOM 1659 C C . ASN A 1 204 ? -15.562 -8.633 -10.562 1 92.31 204 ASN A C 1
ATOM 1661 O O . ASN A 1 204 ? -14.453 -8.242 -10.945 1 92.31 204 ASN A O 1
ATOM 1665 N N . SER A 1 205 ? -16.172 -8.164 -9.492 1 95.12 205 SER A N 1
ATOM 1666 C CA . SER A 1 205 ? -15.531 -7.098 -8.727 1 95.12 205 SER A CA 1
ATOM 1667 C C . SER A 1 205 ? -14.219 -7.566 -8.117 1 95.12 205 SER A C 1
ATOM 1669 O O . SER A 1 205 ? -14.125 -8.695 -7.625 1 95.12 205 SER A O 1
ATOM 1671 N N . VAL A 1 206 ? -13.258 -6.703 -8.195 1 96.5 206 VAL A N 1
ATOM 1672 C CA . VAL A 1 206 ? -11.984 -6.977 -7.531 1 96.5 206 VAL A CA 1
ATOM 1673 C C . VAL A 1 206 ? -11.969 -6.316 -6.156 1 96.5 206 VAL A C 1
ATOM 1675 O O . VAL A 1 206 ? -12.312 -5.141 -6.02 1 96.5 206 VAL A O 1
ATOM 1678 N N . LEU A 1 207 ? -11.758 -7.051 -5.145 1 96.06 207 LEU A N 1
ATOM 1679 C CA . LEU A 1 207 ? -11.414 -6.578 -3.807 1 96.06 207 LEU A CA 1
ATOM 1680 C C . LEU A 1 207 ? -9.977 -6.938 -3.451 1 96.06 207 LEU A C 1
ATOM 1682 O O . LEU A 1 207 ? -9.664 -8.102 -3.205 1 96.06 207 LEU A O 1
ATOM 1686 N N . TYR A 1 208 ? -9.133 -5.949 -3.465 1 97.31 208 TYR A N 1
ATOM 1687 C CA . TYR A 1 208 ? -7.715 -6.18 -3.229 1 97.31 208 TYR A CA 1
ATOM 1688 C C . TYR A 1 208 ? -7.234 -5.402 -2.01 1 97.31 208 TYR A C 1
ATOM 1690 O O . TYR A 1 208 ? -7.527 -4.215 -1.867 1 97.31 208 TYR A O 1
ATOM 1698 N N . GLY A 1 209 ? -6.477 -6.043 -1.167 1 96.62 209 GLY A N 1
ATOM 1699 C CA . GLY A 1 209 ? -5.883 -5.406 -0.003 1 96.62 209 GLY A CA 1
ATOM 1700 C C . GLY A 1 209 ? -6.809 -5.379 1.199 1 96.62 209 GLY A C 1
ATOM 1701 O O . GLY A 1 209 ? -6.434 -4.883 2.264 1 96.62 209 GLY A O 1
ATOM 1702 N N . ILE A 1 210 ? -8.016 -5.871 0.996 1 94.31 210 ILE A N 1
ATOM 1703 C CA . ILE A 1 210 ? -9.008 -5.906 2.066 1 94.31 210 ILE A CA 1
ATOM 1704 C C . ILE A 1 210 ? -9.82 -7.199 1.979 1 94.31 210 ILE A C 1
ATOM 1706 O O . ILE A 1 210 ? -9.883 -7.832 0.922 1 94.31 210 ILE A O 1
ATOM 1710 N N . ASN A 1 211 ? -10.5 -7.484 3.043 1 88.94 211 ASN A N 1
ATOM 1711 C CA . ASN A 1 211 ? -11.305 -8.703 3.07 1 88.94 211 ASN A CA 1
ATOM 1712 C C . ASN A 1 211 ? -12.75 -8.438 2.682 1 88.94 211 ASN A C 1
ATOM 1714 O O . ASN A 1 211 ? -13.438 -9.32 2.174 1 88.94 211 ASN A O 1
ATOM 1718 N N . SER A 1 212 ? -13.148 -7.262 3.09 1 90.94 212 SER A N 1
ATOM 1719 C CA . SER A 1 212 ? -14.516 -6.852 2.789 1 90.94 212 SER A CA 1
ATOM 1720 C C . SER A 1 212 ? -14.648 -5.336 2.754 1 90.94 212 SER A C 1
ATOM 1722 O O . SER A 1 212 ? -13.805 -4.621 3.299 1 90.94 212 SER A O 1
ATOM 1724 N N . ILE A 1 213 ? -15.656 -4.902 2.139 1 94.62 213 ILE A N 1
ATOM 1725 C CA . ILE A 1 213 ? -15.906 -3.467 2.053 1 94.62 213 ILE A CA 1
ATOM 1726 C C . ILE A 1 213 ? -16.219 -2.912 3.441 1 94.62 213 ILE A C 1
ATOM 1728 O O . ILE A 1 213 ? -15.867 -1.769 3.752 1 94.62 213 ILE A O 1
ATOM 1732 N N . LYS A 1 214 ? -16.781 -3.658 4.312 1 91.38 214 LYS A N 1
ATOM 1733 C CA . LYS A 1 214 ? -17.125 -3.24 5.664 1 91.38 214 LYS A CA 1
ATOM 1734 C C . LYS A 1 214 ? -15.883 -2.832 6.453 1 91.38 214 LYS A C 1
ATOM 1736 O O . LYS A 1 214 ? -15.938 -1.917 7.277 1 91.38 214 LYS A O 1
ATOM 1741 N N . THR A 1 215 ? -14.805 -3.457 6.152 1 90.25 215 THR A N 1
ATOM 1742 C CA . THR A 1 215 ? -13.555 -3.182 6.859 1 90.25 215 THR A CA 1
ATOM 1743 C C . THR A 1 215 ? -13.109 -1.741 6.629 1 90.25 215 THR A C 1
ATOM 1745 O O . THR A 1 215 ? -12.391 -1.169 7.453 1 90.25 215 THR A O 1
ATOM 1748 N N . LEU A 1 216 ? -13.508 -1.174 5.578 1 95.19 216 LEU A N 1
ATOM 1749 C CA . LEU A 1 216 ? -13.086 0.178 5.227 1 95.19 216 LEU A CA 1
ATOM 1750 C C . LEU A 1 216 ? -13.656 1.196 6.211 1 95.19 216 LEU A C 1
ATOM 1752 O O . LEU A 1 216 ? -13.055 2.25 6.434 1 95.19 216 LEU A O 1
ATOM 1756 N N . GLN A 1 217 ? -14.711 0.901 6.82 1 90.94 217 GLN A N 1
ATOM 1757 C CA . GLN A 1 217 ? -15.383 1.826 7.727 1 90.94 217 GLN A CA 1
ATOM 1758 C C . GLN A 1 217 ? -14.523 2.113 8.953 1 90.94 217 GLN A C 1
ATOM 1760 O O . GLN A 1 217 ? -14.68 3.154 9.594 1 90.94 217 GLN A O 1
ATOM 1765 N N . ASP A 1 218 ? -13.641 1.188 9.164 1 89.19 218 ASP A N 1
ATOM 1766 C CA . ASP A 1 218 ? -12.828 1.355 10.367 1 89.19 218 ASP A CA 1
ATOM 1767 C C . ASP A 1 218 ? -11.398 1.754 10 1 89.19 218 ASP A C 1
ATOM 1769 O O . ASP A 1 218 ? -10.633 2.207 10.859 1 89.19 218 ASP A O 1
ATOM 1773 N N . GLN A 1 219 ? -11.125 1.682 8.758 1 93.5 219 GLN A N 1
ATOM 1774 C CA . GLN A 1 219 ? -9.695 1.764 8.469 1 93.5 219 GLN A CA 1
ATOM 1775 C C . GLN A 1 219 ? -9.406 2.84 7.426 1 93.5 219 GLN A C 1
ATOM 1777 O O . GLN A 1 219 ? -8.266 3.258 7.258 1 93.5 219 GLN A O 1
ATOM 1782 N N . LEU A 1 220 ? -10.383 3.203 6.734 1 97.06 220 LEU A N 1
ATOM 1783 C CA . LEU A 1 220 ? -10.172 4.18 5.672 1 97.06 220 LEU A CA 1
ATOM 1784 C C . LEU A 1 220 ? -10.703 5.551 6.078 1 97.06 220 LEU A C 1
ATOM 1786 O O . LEU A 1 220 ? -11.891 5.699 6.367 1 97.06 220 LEU A O 1
ATOM 1790 N N . PHE A 1 221 ? -9.82 6.543 6.094 1 96.81 221 PHE A N 1
ATOM 1791 C CA . PHE A 1 221 ? -10.164 7.875 6.574 1 96.81 221 PHE A CA 1
ATOM 1792 C C . PHE A 1 221 ? -10.148 8.883 5.43 1 96.81 221 PHE A C 1
ATOM 1794 O O . PHE A 1 221 ? -9.289 8.82 4.551 1 96.81 221 PHE A O 1
ATOM 1801 N N . MET A 1 222 ? -10.992 9.836 5.512 1 97.12 222 MET A N 1
ATOM 1802 C CA . MET A 1 222 ? -11.188 10.812 4.441 1 97.12 222 MET A CA 1
ATOM 1803 C C . MET A 1 222 ? -10.375 12.078 4.711 1 97.12 222 MET A C 1
ATOM 1805 O O . MET A 1 222 ? -10.398 13.016 3.91 1 97.12 222 MET A O 1
ATOM 1809 N N . SER A 1 223 ? -9.664 12.141 5.84 1 97.38 223 SER A N 1
ATOM 1810 C CA . SER A 1 223 ? -8.82 13.266 6.215 1 97.38 223 SER A CA 1
ATOM 1811 C C . SER A 1 223 ? -7.445 12.789 6.684 1 97.38 223 SER A C 1
ATOM 1813 O O . SER A 1 223 ? -7.254 11.602 6.957 1 97.38 223 SER A O 1
ATOM 1815 N N . SER A 1 224 ? -6.516 13.711 6.699 1 97.25 224 SER A N 1
ATOM 1816 C CA . SER A 1 224 ? -5.148 13.352 7.074 1 97.25 224 SER A CA 1
ATOM 1817 C C . SER A 1 224 ? -4.934 13.5 8.578 1 97.25 224 SER A C 1
ATOM 1819 O O . SER A 1 224 ? -3.873 13.133 9.094 1 97.25 224 SER A O 1
ATOM 1821 N N . VAL A 1 225 ? -5.949 13.969 9.289 1 95.25 225 VAL A N 1
ATOM 1822 C CA . VAL A 1 225 ? -5.789 14.234 10.719 1 95.25 225 VAL A CA 1
ATOM 1823 C C . VAL A 1 225 ? -5.574 12.914 11.461 1 95.25 225 VAL A C 1
ATOM 1825 O O . VAL A 1 225 ? -6.285 11.938 11.219 1 95.25 225 VAL A O 1
ATOM 1828 N N . VAL A 1 226 ? -4.641 12.898 12.336 1 91.19 226 VAL A N 1
ATOM 1829 C CA . VAL A 1 226 ? -4.246 11.68 13.031 1 91.19 226 VAL A CA 1
ATOM 1830 C C . VAL A 1 226 ? -5.055 11.539 14.32 1 91.19 226 VAL A C 1
ATOM 1832 O O . VAL A 1 226 ? -5.188 12.492 15.086 1 91.19 226 VAL A O 1
ATOM 1835 N N . GLY A 1 227 ? -5.562 10.406 14.461 1 85.31 227 GLY A N 1
ATOM 1836 C CA . GLY A 1 227 ? -6.16 10.062 15.742 1 85.31 227 GLY A CA 1
ATOM 1837 C C . GLY A 1 227 ? -7.582 10.562 15.891 1 85.31 227 GLY A C 1
ATOM 1838 O O . GLY A 1 227 ? -8.117 10.609 17 1 85.31 227 GLY A O 1
ATOM 1839 N N . HIS A 1 228 ? -8.164 10.969 14.781 1 85.38 228 HIS A N 1
ATOM 1840 C CA . HIS A 1 228 ? -9.531 11.477 14.828 1 85.38 228 HIS A CA 1
ATOM 1841 C C . HIS A 1 228 ? -10.5 10.5 14.172 1 85.38 228 HIS A C 1
ATOM 1843 O O . HIS A 1 228 ? -10.258 10.031 13.055 1 85.38 228 HIS A O 1
ATOM 1849 N N . ASN A 1 229 ? -11.57 10.195 14.734 1 79.75 229 ASN A N 1
ATOM 1850 C CA . ASN A 1 229 ? -12.461 9.148 14.242 1 79.75 229 ASN A CA 1
ATOM 1851 C C . ASN A 1 229 ? -13.648 9.734 13.484 1 79.75 229 ASN A C 1
ATOM 1853 O O . ASN A 1 229 ? -14.578 9.008 13.125 1 79.75 229 ASN A O 1
ATOM 1857 N N . ALA A 1 230 ? -13.625 11.008 13.227 1 84.56 230 ALA A N 1
ATOM 1858 C CA . ALA A 1 230 ? -14.773 11.648 12.602 1 84.56 230 ALA A CA 1
ATOM 1859 C C . ALA A 1 230 ? -14.719 11.508 11.078 1 84.56 230 ALA A C 1
ATOM 1861 O O . ALA A 1 230 ? -15.703 11.781 10.391 1 84.56 230 ALA A O 1
ATOM 1862 N N . PHE A 1 231 ? -13.695 11.016 10.609 1 91.38 231 PHE A N 1
ATOM 1863 C CA . PHE A 1 231 ? -13.523 11.102 9.164 1 91.38 231 PHE A CA 1
ATOM 1864 C C . PHE A 1 231 ? -13.422 9.719 8.547 1 91.38 231 PHE A C 1
ATOM 1866 O O . PHE A 1 231 ? -12.758 9.531 7.527 1 91.38 231 PHE A O 1
ATOM 1873 N N . GLN A 1 232 ? -14.023 8.844 9.117 1 92.56 232 GLN A N 1
ATOM 1874 C CA . GLN A 1 232 ? -14.109 7.516 8.531 1 92.56 232 GLN A CA 1
ATOM 1875 C C . GLN A 1 232 ? -15.055 7.508 7.324 1 92.56 232 GLN A C 1
ATOM 1877 O O . GLN A 1 232 ? -16.078 8.203 7.324 1 92.56 232 GLN A O 1
ATOM 1882 N N . ILE A 1 233 ? -14.727 6.715 6.402 1 95.69 233 ILE A N 1
ATOM 1883 C CA . ILE A 1 233 ? -15.562 6.625 5.211 1 95.69 233 ILE A CA 1
ATOM 1884 C C . ILE A 1 233 ? -16.891 5.953 5.562 1 95.69 233 ILE A C 1
ATOM 1886 O O . ILE A 1 233 ? -16.922 5.016 6.363 1 95.69 233 ILE A O 1
ATOM 1890 N N . LEU A 1 234 ? -17.938 6.504 5.09 1 93.81 234 LEU A N 1
ATOM 1891 C CA . LEU A 1 234 ? -19.25 5.852 5.148 1 93.81 234 LEU A CA 1
ATOM 1892 C C . LEU A 1 234 ? -19.562 5.168 3.826 1 93.81 234 LEU A C 1
ATOM 1894 O O . LEU A 1 234 ? -19.844 5.836 2.826 1 93.81 234 LEU A O 1
ATOM 1898 N N . ILE A 1 235 ? -19.516 3.863 3.879 1 96 235 ILE A N 1
ATOM 1899 C CA . ILE A 1 235 ? -19.672 3.125 2.627 1 96 235 ILE A CA 1
ATOM 1900 C C . ILE A 1 235 ? -20.484 1.857 2.867 1 96 235 ILE A C 1
ATOM 1902 O O . ILE A 1 235 ? -20.328 1.198 3.898 1 96 235 ILE A O 1
ATOM 1906 N N . THR A 1 236 ? -21.375 1.579 1.94 1 94.75 236 THR A N 1
ATOM 1907 C CA . THR A 1 236 ? -22.156 0.351 1.974 1 94.75 236 THR A CA 1
ATOM 1908 C C . THR A 1 236 ? -22.078 -0.379 0.636 1 94.75 236 THR A C 1
ATOM 1910 O O . THR A 1 236 ? -21.297 0.003 -0.24 1 94.75 236 THR A O 1
ATOM 1913 N N . THR A 1 237 ? -22.766 -1.527 0.517 1 95.06 237 THR A N 1
ATOM 1914 C CA . THR A 1 237 ? -22.703 -2.342 -0.691 1 95.06 237 THR A CA 1
ATOM 1915 C C . THR A 1 237 ? -24.094 -2.609 -1.245 1 95.06 237 THR A C 1
ATOM 1917 O O . THR A 1 237 ? -25.047 -2.742 -0.484 1 95.06 237 THR A O 1
ATOM 1920 N N . VAL A 1 238 ? -24.203 -2.605 -2.533 1 94.56 238 VAL A N 1
ATOM 1921 C CA . VAL A 1 238 ? -25.422 -2.99 -3.244 1 94.56 238 VAL A CA 1
ATOM 1922 C C . VAL A 1 238 ? -25.062 -3.896 -4.422 1 94.56 238 VAL A C 1
ATOM 1924 O O . VAL A 1 238 ? -24.109 -3.633 -5.148 1 94.56 238 VAL A O 1
ATOM 1927 N N . PRO A 1 239 ? -25.781 -5.031 -4.598 1 93.62 239 PRO A N 1
ATOM 1928 C CA . PRO A 1 239 ? -25.516 -5.875 -5.766 1 93.62 239 PRO A CA 1
ATOM 1929 C C . PRO A 1 239 ? -25.766 -5.152 -7.086 1 93.62 239 PRO A C 1
ATOM 1931 O O . PRO A 1 239 ? -26.719 -4.375 -7.195 1 93.62 239 PRO A O 1
ATOM 1934 N N . PHE A 1 240 ? -24.953 -5.469 -8.031 1 94.38 240 PHE A N 1
ATOM 1935 C CA . PHE A 1 240 ? -24.984 -4.82 -9.336 1 94.38 240 PHE A CA 1
ATOM 1936 C C . PHE A 1 240 ? -26.375 -4.957 -9.977 1 94.38 240 PHE A C 1
ATOM 1938 O O . PHE A 1 240 ? -26.906 -3.992 -10.523 1 94.38 240 PHE A O 1
ATOM 1945 N N . ALA A 1 241 ? -26.969 -6.121 -9.93 1 91.25 241 ALA A N 1
ATOM 1946 C CA . ALA A 1 241 ? -28.281 -6.375 -10.547 1 91.25 241 ALA A CA 1
ATOM 1947 C C . ALA A 1 241 ? -29.344 -5.449 -9.977 1 91.25 241 ALA A C 1
ATOM 1949 O O . ALA A 1 241 ? -30.125 -4.859 -10.727 1 91.25 241 ALA A O 1
ATOM 1950 N N . SER A 1 242 ? -29.344 -5.258 -8.703 1 91.88 242 SER A N 1
ATOM 1951 C CA . SER A 1 242 ? -30.312 -4.391 -8.039 1 91.88 242 SER A CA 1
ATOM 1952 C C . SER A 1 242 ? -30.016 -2.92 -8.312 1 91.88 242 SER A C 1
ATOM 1954 O O . SER A 1 242 ? -30.922 -2.137 -8.594 1 91.88 242 SER A O 1
ATOM 1956 N N . PHE A 1 243 ? -28.812 -2.562 -8.336 1 93.5 243 PHE A N 1
ATOM 1957 C CA . PHE A 1 243 ? -28.406 -1.168 -8.469 1 93.5 243 PHE A CA 1
ATOM 1958 C C . PHE A 1 243 ? -28.75 -0.63 -9.852 1 93.5 243 PHE A C 1
ATOM 1960 O O . PHE A 1 243 ? -29.312 0.464 -9.977 1 93.5 243 PHE A O 1
ATOM 1967 N N . THR A 1 244 ? -28.453 -1.388 -10.891 1 90.88 244 THR A N 1
ATOM 1968 C CA . THR A 1 244 ? -28.641 -0.931 -12.266 1 90.88 244 THR A CA 1
ATOM 1969 C C . THR A 1 244 ? -30.125 -0.828 -12.617 1 90.88 244 THR A C 1
ATOM 1971 O O . THR A 1 244 ? -30.5 -0.052 -13.492 1 90.88 244 THR A O 1
ATOM 1974 N N . THR A 1 245 ? -30.969 -1.58 -11.914 1 90.44 245 THR A N 1
ATOM 1975 C CA . THR A 1 245 ? -32.406 -1.585 -12.188 1 90.44 245 THR A CA 1
ATOM 1976 C C . THR A 1 245 ? -33.094 -0.457 -11.438 1 90.44 245 THR A C 1
ATOM 1978 O O . THR A 1 245 ? -34.062 0.131 -11.938 1 90.44 245 THR A O 1
ATOM 1981 N N . LYS A 1 246 ? -32.594 -0.051 -10.352 1 90 246 LYS A N 1
ATOM 1982 C CA . LYS A 1 246 ? -33.344 0.806 -9.453 1 90 246 LYS A CA 1
ATOM 1983 C C . LYS A 1 246 ? -32.812 2.232 -9.453 1 90 246 LYS A C 1
ATOM 1985 O O . LYS A 1 246 ? -33.531 3.18 -9.148 1 90 246 LYS A O 1
ATOM 1990 N N . TYR A 1 247 ? -31.547 2.359 -9.797 1 89.94 247 TYR A N 1
ATOM 1991 C CA . TYR A 1 247 ? -30.938 3.662 -9.547 1 89.94 247 TYR A CA 1
ATOM 1992 C C . TYR A 1 247 ? -30.375 4.254 -10.828 1 89.94 247 TYR A C 1
ATOM 1994 O O . TYR A 1 247 ? -29.969 3.52 -11.734 1 89.94 247 TYR A O 1
ATOM 2002 N N . LYS A 1 248 ? -30.375 5.598 -10.883 1 89.25 248 LYS A N 1
ATOM 2003 C CA . LYS A 1 248 ? -29.75 6.348 -11.969 1 89.25 248 LYS A CA 1
ATOM 2004 C C . LYS A 1 248 ? -28.422 6.957 -11.531 1 89.25 248 LYS A C 1
ATOM 2006 O O . LYS A 1 248 ? -28.234 7.293 -10.359 1 89.25 248 LYS A O 1
ATOM 2011 N N . CYS A 1 249 ? -27.5 7.043 -12.484 1 90.75 249 CYS A N 1
ATOM 2012 C CA . CYS A 1 249 ? -26.172 7.516 -12.094 1 90.75 249 CYS A CA 1
ATOM 2013 C C . CYS A 1 249 ? -25.656 8.57 -13.07 1 90.75 249 CYS A C 1
ATOM 2015 O O . CYS A 1 249 ? -26.078 8.609 -14.219 1 90.75 249 CYS A O 1
ATOM 2017 N N . LYS A 1 250 ? -24.875 9.461 -12.594 1 90.12 250 LYS A N 1
ATOM 2018 C CA . LYS A 1 250 ? -24.078 10.438 -13.352 1 90.12 250 LYS A CA 1
ATOM 2019 C C . LYS A 1 250 ? -22.594 10.219 -13.141 1 90.12 250 LYS A C 1
ATOM 2021 O O . LYS A 1 250 ? -22.094 10.258 -12.008 1 90.12 250 LYS A O 1
ATOM 2026 N N . THR A 1 251 ? -21.828 10.102 -14.234 1 92.81 251 THR A N 1
ATOM 2027 C CA . THR A 1 251 ? -20.438 9.719 -14.125 1 92.81 251 THR A CA 1
ATOM 2028 C C . THR A 1 251 ? -19.531 10.953 -14.133 1 92.81 251 THR A C 1
ATOM 2030 O O . THR A 1 251 ? -19.734 11.867 -14.93 1 92.81 251 THR A O 1
ATOM 2033 N N . ILE A 1 252 ? -18.672 11.047 -13.234 1 92.88 252 ILE A N 1
ATOM 2034 C CA . ILE A 1 252 ? -17.531 11.961 -13.242 1 92.88 252 ILE A CA 1
ATOM 2035 C C . ILE A 1 252 ? -16.297 11.242 -13.766 1 92.88 252 ILE A C 1
ATOM 2037 O O . ILE A 1 252 ? -15.695 10.43 -13.062 1 92.88 252 ILE A O 1
ATOM 2041 N N . PRO A 1 253 ? -15.898 11.578 -15.008 1 92.44 253 PRO A N 1
ATOM 2042 C CA . PRO A 1 253 ? -14.781 10.844 -15.609 1 92.44 253 PRO A CA 1
ATOM 2043 C C . PRO A 1 253 ? -13.422 11.273 -15.062 1 92.44 253 PRO A C 1
ATOM 2045 O O . PRO A 1 253 ? -13.328 12.289 -14.367 1 92.44 253 PRO A O 1
ATOM 2048 N N . GLY A 1 254 ? -12.422 10.477 -15.32 1 92.75 254 GLY A N 1
ATOM 2049 C CA . GLY A 1 254 ? -11.055 10.805 -14.93 1 92.75 254 GLY A CA 1
ATOM 2050 C C . GLY A 1 254 ? -10.75 10.484 -13.484 1 92.75 254 GLY A C 1
ATOM 2051 O O . GLY A 1 254 ? -11.516 9.773 -12.82 1 92.75 254 GLY A O 1
ATOM 2052 N N . LYS A 1 255 ? -9.617 10.938 -13.047 1 96.19 255 LYS A N 1
ATOM 2053 C CA . LYS A 1 255 ? -9.172 10.688 -11.68 1 96.19 255 LYS A CA 1
ATOM 2054 C C . LYS A 1 255 ? -9.789 11.695 -10.711 1 96.19 255 LYS A C 1
ATOM 2056 O O . LYS A 1 255 ? -9.812 12.898 -10.984 1 96.19 255 LYS A O 1
ATOM 2061 N N . SER A 1 256 ? -10.328 11.195 -9.641 1 97.94 256 SER A N 1
ATOM 2062 C CA . SER A 1 256 ? -10.891 12.016 -8.578 1 97.94 256 SER A CA 1
ATOM 2063 C C . SER A 1 256 ? -10.195 11.75 -7.246 1 97.94 256 SER A C 1
ATOM 2065 O O . SER A 1 256 ? -9.969 10.594 -6.879 1 97.94 256 SER A O 1
ATOM 2067 N N . LEU A 1 257 ? -9.719 12.758 -6.652 1 98.56 257 LEU A N 1
ATOM 2068 C CA . LEU A 1 257 ? -9.281 12.672 -5.266 1 98.56 257 LEU A CA 1
ATOM 2069 C C . LEU A 1 257 ? -10.383 13.141 -4.316 1 98.56 257 LEU A C 1
ATOM 2071 O O . LEU A 1 257 ? -10.789 14.305 -4.348 1 98.56 257 LEU A O 1
ATOM 2075 N N . ILE A 1 258 ? -10.906 12.195 -3.512 1 98.56 258 ILE A N 1
ATOM 2076 C CA . ILE A 1 258 ? -12.055 12.477 -2.654 1 98.56 258 ILE A CA 1
ATOM 2077 C C . ILE A 1 258 ? -11.602 12.562 -1.199 1 98.56 258 ILE A C 1
ATOM 2079 O O . ILE A 1 258 ? -10.922 11.664 -0.698 1 98.56 258 ILE A O 1
ATOM 2083 N N . MET A 1 259 ? -11.961 13.648 -0.532 1 98.31 259 MET A N 1
ATOM 2084 C CA . MET A 1 259 ? -11.562 13.852 0.859 1 98.31 259 MET A CA 1
ATOM 2085 C C . MET A 1 259 ? -12.578 14.727 1.591 1 98.31 259 MET A C 1
ATOM 2087 O O . MET A 1 259 ? -13.531 15.227 0.982 1 98.31 259 MET A O 1
ATOM 2091 N N . ALA A 1 260 ? -12.461 14.727 2.904 1 97.62 260 ALA A N 1
ATOM 2092 C CA . ALA A 1 260 ? -13.188 15.672 3.756 1 97.62 260 ALA A CA 1
ATOM 2093 C C . ALA A 1 260 ? -12.234 16.672 4.391 1 97.62 260 ALA A C 1
ATOM 2095 O O . ALA A 1 260 ? -11.227 16.297 4.992 1 97.62 260 ALA A O 1
ATOM 2096 N N . ARG A 1 261 ? -12.594 17.984 4.18 1 96.88 261 ARG A N 1
ATOM 2097 C CA . ARG A 1 261 ? -11.789 19.016 4.824 1 96.88 261 ARG A CA 1
ATOM 2098 C C . ARG A 1 261 ? -11.914 18.938 6.344 1 96.88 261 ARG A C 1
ATOM 2100 O O . ARG A 1 261 ? -13.008 18.719 6.871 1 96.88 261 ARG A O 1
ATOM 2107 N N . PHE A 1 262 ? -10.805 19.062 7.047 1 95.25 262 PHE A N 1
ATOM 2108 C CA . PHE A 1 262 ? -10.82 18.953 8.5 1 95.25 262 PHE A CA 1
ATOM 2109 C C . PHE A 1 262 ? -11.445 20.188 9.133 1 95.25 262 PHE A C 1
ATOM 2111 O O . PHE A 1 262 ? -12.57 20.141 9.625 1 95.25 262 PHE A O 1
ATOM 2118 N N . LYS A 1 263 ? -10.734 21.266 9.07 1 93.94 263 LYS A N 1
ATOM 2119 C CA . LYS A 1 263 ? -11.211 22.562 9.555 1 93.94 263 LYS A CA 1
ATOM 2120 C C . LYS A 1 263 ? -10.969 23.656 8.523 1 93.94 263 LYS A C 1
ATOM 2122 O O . LYS A 1 263 ? -9.969 24.375 8.594 1 93.94 263 LYS A O 1
ATOM 2127 N N . SER A 1 264 ? -11.977 23.922 7.68 1 94.19 264 SER A N 1
ATOM 2128 C CA . SER A 1 264 ? -11.805 24.781 6.516 1 94.19 264 SER A CA 1
ATOM 2129 C C . SER A 1 264 ? -11.773 26.25 6.922 1 94.19 264 SER A C 1
ATOM 2131 O O . SER A 1 264 ? -11.414 27.109 6.121 1 94.19 264 SER A O 1
ATOM 2133 N N . ASP A 1 265 ? -12.062 26.5 8.18 1 92.56 265 ASP A N 1
ATOM 2134 C CA . ASP A 1 265 ? -12.07 27.891 8.648 1 92.56 265 ASP A CA 1
ATOM 2135 C C . ASP A 1 265 ? -10.812 28.203 9.445 1 92.56 265 ASP A C 1
ATOM 2137 O O . ASP A 1 265 ? -10.688 29.297 10.016 1 92.56 265 ASP A O 1
ATOM 2141 N N . ASN A 1 266 ? -9.953 27.297 9.578 1 93.94 266 ASN A N 1
ATOM 2142 C CA . ASN A 1 266 ? -8.695 27.469 10.297 1 93.94 266 ASN A CA 1
ATOM 2143 C C . ASN A 1 266 ? -7.488 27.297 9.383 1 93.94 266 ASN A C 1
ATOM 2145 O O . ASN A 1 266 ? -7.246 26.203 8.875 1 93.94 266 ASN A O 1
ATOM 2149 N N . LEU A 1 267 ? -6.684 28.281 9.289 1 96.12 267 LEU A N 1
ATOM 2150 C CA . LEU A 1 267 ? -5.629 28.344 8.281 1 96.12 267 LEU A CA 1
ATOM 2151 C C . LEU A 1 267 ? -4.566 27.281 8.531 1 96.12 267 LEU A C 1
ATOM 2153 O O . LEU A 1 267 ? -4 26.734 7.59 1 96.12 267 LEU A O 1
ATOM 2157 N N . LEU A 1 268 ? -4.234 26.984 9.789 1 97 268 LEU A N 1
ATOM 2158 C CA . LEU A 1 268 ? -3.283 25.922 10.102 1 97 268 LEU A CA 1
ATOM 2159 C C . LEU A 1 268 ? -3.736 24.594 9.5 1 97 268 LEU A C 1
ATOM 2161 O O . LEU A 1 268 ? -2.973 23.938 8.789 1 97 268 LEU A O 1
ATOM 2165 N N . HIS A 1 269 ? -4.949 24.297 9.711 1 96.88 269 HIS A N 1
ATOM 2166 C CA . HIS A 1 269 ? -5.484 23.016 9.273 1 96.88 269 HIS A CA 1
ATOM 2167 C C . HIS A 1 269 ? -5.66 22.984 7.758 1 96.88 269 HIS A C 1
ATOM 2169 O O . HIS A 1 269 ? -5.5 21.922 7.133 1 96.88 269 HIS A O 1
ATOM 2175 N N . VAL A 1 270 ? -5.957 24.094 7.172 1 97.81 270 VAL A N 1
ATOM 2176 C CA . VAL A 1 270 ? -6.074 24.188 5.719 1 97.81 270 VAL A CA 1
ATOM 2177 C C . VAL A 1 270 ? -4.746 23.812 5.07 1 97.81 270 VAL A C 1
ATOM 2179 O O . VAL A 1 270 ? -4.707 22.984 4.152 1 97.81 270 VAL A O 1
ATOM 2182 N N . PHE A 1 271 ? -3.695 24.297 5.586 1 98.56 271 PHE A N 1
ATOM 2183 C CA . PHE A 1 271 ? -2.395 24.016 4.992 1 98.56 271 PHE A CA 1
ATOM 2184 C C . PHE A 1 271 ? -1.874 22.656 5.445 1 98.56 271 PHE A C 1
ATOM 2186 O O . PHE A 1 271 ? -1.54 21.812 4.617 1 98.56 271 PHE A O 1
ATOM 2193 N N . HIS A 1 272 ? -1.853 22.391 6.762 1 98.5 272 HIS A N 1
ATOM 2194 C CA . HIS A 1 272 ? -1.176 21.25 7.344 1 98.5 272 HIS A CA 1
ATOM 2195 C C . HIS A 1 272 ? -1.95 19.953 7.078 1 98.5 272 HIS A C 1
ATOM 2197 O O . HIS A 1 272 ? -1.352 18.906 6.848 1 98.5 272 HIS A O 1
ATOM 2203 N N . ASP A 1 273 ? -3.246 20.062 7.051 1 98 273 ASP A N 1
ATOM 2204 C CA . ASP A 1 273 ? -4.023 18.828 7.055 1 98 273 ASP A CA 1
ATOM 2205 C C . ASP A 1 273 ? -4.742 18.625 5.723 1 98 273 ASP A C 1
ATOM 2207 O O . ASP A 1 273 ? -5.195 17.516 5.418 1 98 273 ASP A O 1
ATOM 2211 N N . ASP A 1 274 ? -4.863 19.703 4.922 1 98.38 274 ASP A N 1
ATOM 2212 C CA . ASP A 1 274 ? -5.594 19.562 3.666 1 98.38 274 ASP A CA 1
ATOM 2213 C C . ASP A 1 274 ? -4.672 19.781 2.467 1 98.38 274 ASP A C 1
ATOM 2215 O O . ASP A 1 274 ? -4.387 18.844 1.722 1 98.38 274 ASP A O 1
ATOM 2219 N N . LEU A 1 275 ? -4.055 20.922 2.338 1 98.5 275 LEU A N 1
ATOM 2220 C CA . LEU A 1 275 ? -3.334 21.281 1.123 1 98.5 275 LEU A CA 1
ATOM 2221 C C . LEU A 1 275 ? -2.043 20.484 0.995 1 98.5 275 LEU A C 1
ATOM 2223 O O . LEU A 1 275 ? -1.752 19.938 -0.071 1 98.5 275 LEU A O 1
ATOM 2227 N N . LEU A 1 276 ? -1.273 20.422 2.072 1 98.62 276 LEU A N 1
ATOM 2228 C CA . LEU A 1 276 ? -0.004 19.703 2.027 1 98.62 276 LEU A CA 1
ATOM 2229 C C . LEU A 1 276 ? -0.222 18.219 1.715 1 98.62 276 LEU A C 1
ATOM 2231 O O . LEU A 1 276 ? 0.347 17.703 0.756 1 98.62 276 LEU A O 1
ATOM 2235 N N . PRO A 1 277 ? -1.11 17.562 2.432 1 98.56 277 PRO A N 1
ATOM 2236 C CA . PRO A 1 277 ? -1.357 16.156 2.096 1 98.56 277 PRO A CA 1
ATOM 2237 C C . PRO A 1 277 ? -1.931 15.984 0.692 1 98.56 277 PRO A C 1
ATOM 2239 O O . PRO A 1 277 ? -1.6 15.016 0.005 1 98.56 277 PRO A O 1
ATOM 2242 N N . THR A 1 278 ? -2.762 16.922 0.248 1 98.38 278 THR A N 1
ATOM 2243 C CA . THR A 1 278 ? -3.295 16.859 -1.109 1 98.38 278 THR A CA 1
ATOM 2244 C C . THR A 1 278 ? -2.17 16.969 -2.135 1 98.38 278 THR A C 1
ATOM 2246 O O . THR A 1 278 ? -2.127 16.188 -3.096 1 98.38 278 THR A O 1
ATOM 2249 N N . TYR A 1 279 ? -1.304 17.875 -1.929 1 97.75 279 TYR A N 1
ATOM 2250 C CA . TYR A 1 279 ? -0.181 18.094 -2.836 1 97.75 279 TYR A CA 1
ATOM 2251 C C . TYR A 1 279 ? 0.64 16.812 -2.988 1 97.75 279 TYR A C 1
ATOM 2253 O O . TYR A 1 279 ? 0.945 16.391 -4.109 1 97.75 279 TYR A O 1
ATOM 2261 N N . PHE A 1 280 ? 1.008 16.156 -1.906 1 98.25 280 PHE A N 1
ATOM 2262 C CA . PHE A 1 280 ? 1.873 14.992 -1.97 1 98.25 280 PHE A CA 1
ATOM 2263 C C . PHE A 1 280 ? 1.104 13.773 -2.479 1 98.25 280 PHE A C 1
ATOM 2265 O O . PHE A 1 280 ? 1.691 12.859 -3.062 1 98.25 280 PHE A O 1
ATOM 2272 N N . THR A 1 281 ? -0.22 13.75 -2.25 1 98.56 281 THR A N 1
ATOM 2273 C CA . THR A 1 281 ? -1.032 12.695 -2.84 1 98.56 281 THR A CA 1
ATOM 2274 C C . THR A 1 281 ? -1.059 12.812 -4.359 1 98.56 281 THR A C 1
ATOM 2276 O O . THR A 1 281 ? -0.878 11.82 -5.07 1 98.56 281 THR A O 1
ATOM 2279 N N . VAL A 1 282 ? -1.277 14.031 -4.816 1 97.88 282 VAL A N 1
ATOM 2280 C CA . VAL A 1 282 ? -1.335 14.273 -6.254 1 97.88 282 VAL A CA 1
ATOM 2281 C C . VAL A 1 282 ? 0.029 13.984 -6.879 1 97.88 282 VAL A C 1
ATOM 2283 O O . VAL A 1 282 ? 0.112 13.414 -7.969 1 97.88 282 VAL A O 1
ATOM 2286 N N . LYS A 1 283 ? 1.053 14.398 -6.199 1 96.94 283 LYS A N 1
ATOM 2287 C CA . LYS A 1 283 ? 2.4 14.109 -6.68 1 96.94 283 LYS A CA 1
ATOM 2288 C C . LYS A 1 283 ? 2.621 12.602 -6.805 1 96.94 283 LYS A C 1
ATOM 2290 O O . LYS A 1 283 ? 3.234 12.141 -7.77 1 96.94 283 LYS A O 1
ATOM 2295 N N . GLU A 1 284 ? 2.172 11.867 -5.867 1 97.81 284 GLU A N 1
ATOM 2296 C CA . GLU A 1 284 ? 2.275 10.406 -5.906 1 97.81 284 GLU A CA 1
ATOM 2297 C C . GLU A 1 284 ? 1.512 9.828 -7.094 1 97.81 284 GLU A C 1
ATOM 2299 O O . GLU A 1 284 ? 2.012 8.938 -7.785 1 97.81 284 GLU A O 1
ATOM 2304 N N . ILE A 1 285 ? 0.323 10.312 -7.316 1 97.56 285 ILE A N 1
ATOM 2305 C CA . ILE A 1 285 ? -0.558 9.773 -8.344 1 97.56 285 ILE A CA 1
ATOM 2306 C C . ILE A 1 285 ? -0.052 10.18 -9.727 1 97.56 285 ILE A C 1
ATOM 2308 O O . ILE A 1 285 ? -0.029 9.367 -10.648 1 97.56 285 ILE A O 1
ATOM 2312 N N . CYS A 1 286 ? 0.452 11.469 -9.836 1 95.94 286 CYS A N 1
ATOM 2313 C CA . CYS A 1 286 ? 0.692 12.023 -11.164 1 95.94 286 CYS A CA 1
ATOM 2314 C C . CYS A 1 286 ? 2.186 12.18 -11.43 1 95.94 286 CYS A C 1
ATOM 2316 O O . CYS A 1 286 ? 2.598 12.391 -12.57 1 95.94 286 CYS A O 1
ATOM 2318 N N . MET A 1 287 ? 3 12.102 -10.414 1 92.88 287 MET A N 1
ATOM 2319 C CA . MET A 1 287 ? 4.43 12.375 -10.539 1 92.88 287 MET A CA 1
ATOM 2320 C C . MET A 1 287 ? 4.668 13.734 -11.195 1 92.88 287 MET A C 1
ATOM 2322 O O . MET A 1 287 ? 4.141 14.75 -10.742 1 92.88 287 MET A O 1
ATOM 2326 N N . ASN A 1 288 ? 5.352 13.812 -12.305 1 83.75 288 ASN A N 1
ATOM 2327 C CA . ASN A 1 288 ? 5.664 15.094 -12.938 1 83.75 288 ASN A CA 1
ATOM 2328 C C . ASN A 1 288 ? 4.734 15.375 -14.109 1 83.75 288 ASN A C 1
ATOM 2330 O O . ASN A 1 288 ? 4.973 16.297 -14.891 1 83.75 288 ASN A O 1
ATOM 2334 N N . ASP A 1 289 ? 3.668 14.602 -14.203 1 90.31 289 ASP A N 1
ATOM 2335 C CA . ASP A 1 289 ? 2.709 14.82 -15.281 1 90.31 289 ASP A CA 1
ATOM 2336 C C . ASP A 1 289 ? 1.758 15.969 -14.945 1 90.31 289 ASP A C 1
ATOM 2338 O O . ASP A 1 289 ? 0.761 15.773 -14.25 1 90.31 289 ASP A O 1
ATOM 2342 N N . VAL A 1 290 ? 1.947 17.047 -15.539 1 88.25 290 VAL A N 1
ATOM 2343 C CA . VAL A 1 290 ? 1.199 18.25 -15.242 1 88.25 290 VAL A CA 1
ATOM 2344 C C . VAL A 1 290 ? -0.24 18.109 -15.734 1 88.25 290 VAL A C 1
ATOM 2346 O O . VAL A 1 290 ? -1.172 18.609 -15.094 1 88.25 290 VAL A O 1
ATOM 2349 N N . THR A 1 291 ? -0.397 17.422 -16.812 1 90.06 291 THR A N 1
ATOM 2350 C CA . THR A 1 291 ? -1.742 17.203 -17.328 1 90.06 291 THR A CA 1
ATOM 2351 C C . THR A 1 291 ? -2.576 16.375 -16.359 1 90.06 291 THR A C 1
ATOM 2353 O O . THR A 1 291 ? -3.744 16.688 -16.125 1 90.06 291 THR A O 1
ATOM 2356 N N . CYS A 1 292 ? -1.952 15.414 -15.82 1 92.25 292 CYS A N 1
ATOM 2357 C CA . CYS A 1 292 ? -2.607 14.578 -14.82 1 92.25 292 CYS A CA 1
ATOM 2358 C C . CYS A 1 292 ? -3.002 15.398 -13.602 1 92.25 292 CYS A C 1
ATOM 2360 O O . CYS A 1 292 ? -4.145 15.328 -13.141 1 92.25 292 CYS A O 1
ATOM 2362 N N . SER A 1 293 ? -2.184 16.25 -13.109 1 91.94 293 SER A N 1
ATOM 2363 C CA . SER A 1 293 ? -2.434 17.031 -11.906 1 91.94 293 SER A CA 1
ATOM 2364 C C . SER A 1 293 ? -3.479 18.109 -12.156 1 91.94 293 SER A C 1
ATOM 2366 O O . SER A 1 293 ? -4.344 18.359 -11.312 1 91.94 293 SER A O 1
ATOM 2368 N N . ASP A 1 294 ? -3.438 18.672 -13.305 1 88.06 294 ASP A N 1
ATOM 2369 C CA . ASP A 1 294 ? -4.348 19.766 -13.625 1 88.06 294 ASP A CA 1
ATOM 2370 C C . ASP A 1 294 ? -5.77 19.25 -13.844 1 88.06 294 ASP A C 1
ATOM 2372 O O . ASP A 1 294 ? -6.742 19.953 -13.57 1 88.06 294 ASP A O 1
ATOM 2376 N N . ASN A 1 295 ? -5.82 18.016 -14.258 1 89.44 295 ASN A N 1
ATOM 2377 C CA . ASN A 1 295 ? -7.133 17.5 -14.633 1 89.44 295 ASN A CA 1
ATOM 2378 C C . ASN A 1 295 ? -7.738 16.641 -13.516 1 89.44 295 ASN A C 1
ATOM 2380 O O . ASN A 1 295 ? -8.875 16.172 -13.633 1 89.44 295 ASN A O 1
ATOM 2384 N N . MET A 1 296 ? -7.004 16.469 -12.57 1 95.06 296 MET A N 1
ATOM 2385 C CA . MET A 1 296 ? -7.562 15.711 -11.453 1 95.06 296 MET A CA 1
ATOM 2386 C C . MET A 1 296 ? -8.703 16.469 -10.797 1 95.06 296 MET A C 1
ATOM 2388 O O . MET A 1 296 ? -8.617 17.688 -10.609 1 95.06 296 MET A O 1
ATOM 2392 N N . THR A 1 297 ? -9.82 15.789 -10.477 1 97.38 297 THR A N 1
ATOM 2393 C CA . THR A 1 297 ? -10.945 16.422 -9.789 1 97.38 297 THR A CA 1
ATOM 2394 C C . THR A 1 297 ? -10.812 16.266 -8.281 1 97.38 297 THR A C 1
ATOM 2396 O O . THR A 1 297 ? -10.758 15.148 -7.762 1 97.38 297 THR A O 1
ATOM 2399 N N . LEU A 1 298 ? -10.672 17.391 -7.641 1 97.81 298 LEU A N 1
ATOM 2400 C CA . LEU A 1 298 ? -10.648 17.391 -6.184 1 97.81 298 LEU A CA 1
ATOM 2401 C C . LEU A 1 298 ? -12.055 17.531 -5.613 1 97.81 298 LEU A C 1
ATOM 2403 O O . LEU A 1 298 ? -12.742 18.516 -5.871 1 97.81 298 LEU A O 1
ATOM 2407 N N . ILE A 1 299 ? -12.484 16.531 -4.832 1 97.12 299 ILE A N 1
ATOM 2408 C CA . ILE A 1 299 ? -13.859 16.484 -4.359 1 97.12 299 ILE A CA 1
ATOM 2409 C C . ILE A 1 299 ? -13.883 16.516 -2.834 1 97.12 299 ILE A C 1
ATOM 2411 O O . ILE A 1 299 ? -13.211 15.703 -2.18 1 97.12 299 ILE A O 1
ATOM 2415 N N . PHE A 1 300 ? -14.656 17.422 -2.307 1 97 300 PHE A N 1
ATOM 2416 C CA . PHE A 1 300 ? -14.852 17.516 -0.865 1 97 300 PHE A CA 1
ATOM 2417 C C . PHE A 1 300 ? -16.234 17.016 -0.472 1 97 300 PHE A C 1
ATOM 2419 O O . PHE A 1 300 ? -17.25 17.453 -1.039 1 97 300 PHE A O 1
ATOM 2426 N N . THR A 1 301 ? -16.281 16.094 0.561 1 94 301 THR A N 1
ATOM 2427 C CA . THR A 1 301 ? -17.562 15.523 0.964 1 94 301 THR A CA 1
ATOM 2428 C C . THR A 1 301 ? -17.984 16.062 2.328 1 94 301 THR A C 1
ATOM 2430 O O . THR A 1 301 ? -19.016 15.656 2.867 1 94 301 THR A O 1
ATOM 2433 N N . ASP A 1 302 ? -17.125 16.891 2.93 1 92.69 302 ASP A N 1
ATOM 2434 C CA . ASP A 1 302 ? -17.531 17.453 4.215 1 92.69 302 ASP A CA 1
ATOM 2435 C C . ASP A 1 302 ? -18.734 18.375 4.062 1 92.69 302 ASP A C 1
ATOM 2437 O O . ASP A 1 302 ? -19.109 18.734 2.945 1 92.69 302 ASP A O 1
ATOM 2441 N N . GLU A 1 303 ? -19.359 18.75 5.145 1 88.5 303 GLU A N 1
ATOM 2442 C CA . GLU A 1 303 ? -20.625 19.484 5.125 1 88.5 303 GLU A CA 1
ATOM 2443 C C . GLU A 1 303 ? -20.375 20.984 5.332 1 88.5 303 GLU A C 1
ATOM 2445 O O . GLU A 1 303 ? -21.328 21.766 5.434 1 88.5 303 GLU A O 1
ATOM 2450 N N . ASN A 1 304 ? -19.188 21.344 5.32 1 90.25 304 ASN A N 1
ATOM 2451 C CA . ASN A 1 304 ? -18.859 22.75 5.488 1 90.25 304 ASN A CA 1
ATOM 2452 C C . ASN A 1 304 ? -19.094 23.531 4.195 1 90.25 304 ASN A C 1
ATOM 2454 O O . ASN A 1 304 ? -19.062 22.953 3.107 1 90.25 304 ASN A O 1
ATOM 2458 N N . ASP A 1 305 ? -19.359 24.828 4.371 1 91.44 305 ASP A N 1
ATOM 2459 C CA . ASP A 1 305 ? -19.391 25.672 3.188 1 91.44 305 ASP A CA 1
ATOM 2460 C C . ASP A 1 305 ? -17.969 25.922 2.658 1 91.44 305 ASP A C 1
ATOM 2462 O O . ASP A 1 305 ? -17 25.375 3.178 1 91.44 305 ASP A O 1
ATOM 2466 N N . ARG A 1 306 ? -17.859 26.578 1.596 1 92.19 306 ARG A N 1
ATOM 2467 C CA . ARG A 1 306 ? -16.562 26.812 0.958 1 92.19 306 ARG A CA 1
ATOM 2468 C C . ARG A 1 306 ? -15.594 27.469 1.925 1 92.19 306 ARG A C 1
ATOM 2470 O O . ARG A 1 306 ? -14.406 27.125 1.957 1 92.19 306 ARG A O 1
ATOM 2477 N N . GLY A 1 307 ? -16.188 28.375 2.777 1 88.75 307 GLY A N 1
ATOM 2478 C CA . GLY A 1 307 ? -15.352 29.078 3.748 1 88.75 307 GLY A CA 1
ATOM 2479 C C . GLY A 1 307 ? -14.484 30.156 3.127 1 88.75 307 GLY A C 1
ATOM 2480 O O . GLY A 1 307 ? -14.508 30.359 1.911 1 88.75 307 GLY A O 1
ATOM 2481 N N . MET A 1 308 ? -13.688 30.859 3.943 1 89.56 308 MET A N 1
ATOM 2482 C CA . MET A 1 308 ? -12.953 32.062 3.535 1 89.56 308 MET A CA 1
ATOM 2483 C C . MET A 1 308 ? -11.664 31.672 2.803 1 89.56 308 MET A C 1
ATOM 2485 O O . MET A 1 308 ? -11.094 32.5 2.076 1 89.56 308 MET A O 1
ATOM 2489 N N . TYR A 1 309 ? -11.273 30.375 2.889 1 93.81 309 TYR A N 1
ATOM 2490 C CA . TYR A 1 309 ? -10 29.984 2.287 1 93.81 309 TYR A CA 1
ATOM 2491 C C . TYR A 1 309 ? -10.227 29.141 1.044 1 93.81 309 TYR A C 1
ATOM 2493 O O . TYR A 1 309 ? -9.344 28.375 0.646 1 93.81 309 TYR A O 1
ATOM 2501 N N . TRP A 1 310 ? -11.352 29.188 0.41 1 94.88 310 TRP A N 1
ATOM 2502 C CA . TRP A 1 310 ? -11.711 28.359 -0.745 1 94.88 310 TRP A CA 1
ATOM 2503 C C . TRP A 1 310 ? -10.734 28.594 -1.897 1 94.88 310 TRP A C 1
ATOM 2505 O O . TRP A 1 310 ? -10.422 27.656 -2.639 1 94.88 310 TRP A O 1
ATOM 2515 N N . ASP A 1 311 ? -10.242 29.812 -2.027 1 93.31 311 ASP A N 1
ATOM 2516 C CA . ASP A 1 311 ? -9.32 30.156 -3.109 1 93.31 311 ASP A CA 1
ATOM 2517 C C . ASP A 1 311 ? -8.039 29.328 -3.027 1 93.31 311 ASP A C 1
ATOM 2519 O O . ASP A 1 311 ? -7.43 29.016 -4.051 1 93.31 311 ASP A O 1
ATOM 2523 N N . LEU A 1 312 ? -7.652 28.984 -1.816 1 95.69 312 LEU A N 1
ATOM 2524 C CA . LEU A 1 312 ? -6.449 28.188 -1.639 1 95.69 312 LEU A CA 1
ATOM 2525 C C . LEU A 1 312 ? -6.66 26.766 -2.176 1 95.69 312 LEU A C 1
ATOM 2527 O O . LEU A 1 312 ? -5.754 26.188 -2.777 1 95.69 312 LEU A O 1
ATOM 2531 N N . TYR A 1 313 ? -7.848 26.219 -1.997 1 96.62 313 TYR A N 1
ATOM 2532 C CA . TYR A 1 313 ? -8.156 24.906 -2.52 1 96.62 313 TYR A CA 1
ATOM 2533 C C . TYR A 1 313 ? -8.18 24.906 -4.043 1 96.62 313 TYR A C 1
ATOM 2535 O O . TYR A 1 313 ? -7.781 23.922 -4.68 1 96.62 313 TYR A O 1
ATOM 2543 N N . GLN A 1 314 ? -8.57 26 -4.613 1 95 314 GLN A N 1
ATOM 2544 C CA . GLN A 1 314 ? -8.672 26.109 -6.062 1 95 314 GLN A CA 1
ATOM 2545 C C . GLN A 1 314 ? -7.293 26.156 -6.715 1 95 314 GLN A C 1
ATOM 2547 O O . GLN A 1 314 ? -7.164 25.953 -7.922 1 95 314 GLN A O 1
ATOM 2552 N N . LEU A 1 315 ? -6.297 26.406 -5.938 1 94.19 315 LEU A N 1
ATOM 2553 C CA . LEU A 1 315 ? -4.938 26.391 -6.461 1 94.19 315 LEU A CA 1
ATOM 2554 C C . LEU A 1 315 ? -4.492 24.969 -6.754 1 94.19 315 LEU A C 1
ATOM 2556 O O . LEU A 1 315 ? -3.562 24.75 -7.535 1 94.19 315 LEU A O 1
ATOM 2560 N N . MET A 1 316 ? -5.121 24 -6.121 1 94.88 316 MET A N 1
ATOM 2561 C CA . MET A 1 316 ? -4.645 22.625 -6.16 1 94.88 316 MET A CA 1
ATOM 2562 C C . MET A 1 316 ? -5.078 21.922 -7.445 1 94.88 316 MET A C 1
ATOM 2564 O O . MET A 1 316 ? -4.43 20.984 -7.898 1 94.88 316 MET A O 1
ATOM 2568 N N . SER A 1 317 ? -6.184 22.359 -7.977 1 93.88 317 SER A N 1
ATOM 2569 C CA . SER A 1 317 ? -6.715 21.766 -9.203 1 93.88 317 SER A CA 1
ATOM 2570 C C . SER A 1 317 ? -7.668 22.719 -9.906 1 93.88 317 SER A C 1
ATOM 2572 O O . SER A 1 317 ? -8.25 23.609 -9.273 1 93.88 317 SER A O 1
ATOM 2574 N N . LYS A 1 318 ? -7.848 22.469 -11.234 1 91.56 318 LYS A N 1
ATOM 2575 C CA . LYS A 1 318 ? -8.805 23.25 -12.008 1 91.56 318 LYS A CA 1
ATOM 2576 C C . LYS A 1 318 ? -10.234 22.812 -11.719 1 91.56 318 LYS A C 1
ATOM 2578 O O . LYS A 1 318 ? -11.188 23.547 -11.969 1 91.56 318 LYS A O 1
ATOM 2583 N N . ASN A 1 319 ? -10.312 21.609 -11.266 1 94.62 319 ASN A N 1
ATOM 2584 C CA . ASN A 1 319 ? -11.617 21.031 -10.969 1 94.62 319 ASN A CA 1
ATOM 2585 C C . ASN A 1 319 ? -11.781 20.734 -9.484 1 94.62 319 ASN A C 1
ATOM 2587 O O . ASN A 1 319 ? -11.391 19.656 -9.016 1 94.62 319 ASN A O 1
ATOM 2591 N N . VAL A 1 320 ? -12.352 21.641 -8.805 1 95.5 320 VAL A N 1
ATOM 2592 C CA . VAL A 1 320 ? -12.617 21.453 -7.383 1 95.5 320 VAL A CA 1
ATOM 2593 C C . VAL A 1 320 ? -14.125 21.469 -7.133 1 95.5 320 VAL A C 1
ATOM 2595 O O . VAL A 1 320 ? -14.812 22.422 -7.516 1 95.5 320 VAL A O 1
ATOM 2598 N N . LEU A 1 321 ? -14.609 20.406 -6.457 1 93.5 321 LEU A N 1
ATOM 2599 C CA . LEU A 1 321 ? -16.047 20.25 -6.238 1 93.5 321 LEU A CA 1
ATOM 2600 C C . LEU A 1 321 ? -16.344 20.062 -4.758 1 93.5 321 LEU A C 1
ATOM 2602 O O . LEU A 1 321 ? -15.664 19.297 -4.07 1 93.5 321 LEU A O 1
ATOM 2606 N N . LEU A 1 322 ? -17.25 20.766 -4.32 1 94.12 322 LEU A N 1
ATOM 2607 C CA . LEU A 1 322 ? -17.828 20.578 -2.996 1 94.12 322 LEU A CA 1
ATOM 2608 C C . LEU A 1 322 ? -19.188 19.906 -3.096 1 94.12 322 LEU A C 1
ATOM 2610 O O . LEU A 1 322 ? -20.141 20.516 -3.594 1 94.12 322 LEU A O 1
ATOM 2614 N N . MET A 1 323 ? -19.359 18.75 -2.596 1 90.31 323 MET A N 1
ATOM 2615 C CA . MET A 1 323 ? -20.562 17.938 -2.814 1 90.31 323 MET A CA 1
ATOM 2616 C C . MET A 1 323 ? -21.766 18.562 -2.139 1 90.31 323 MET A C 1
ATOM 2618 O O . MET A 1 323 ? -22.891 18.438 -2.625 1 90.31 323 MET A O 1
ATOM 2622 N N . SER A 1 324 ? -21.594 19.266 -1.076 1 86.44 324 SER A N 1
ATOM 2623 C CA . SER A 1 324 ? -22.703 19.859 -0.337 1 86.44 324 SER A CA 1
ATOM 2624 C C . SER A 1 324 ? -23.359 20.984 -1.132 1 86.44 324 SER A C 1
ATOM 2626 O O . SER A 1 324 ? -24.484 21.375 -0.842 1 86.44 324 SER A O 1
ATOM 2628 N N . GLU A 1 325 ? -22.672 21.547 -2.072 1 82.56 325 GLU A N 1
ATOM 2629 C CA . GLU A 1 325 ? -23.203 22.656 -2.863 1 82.56 325 GLU A CA 1
ATOM 2630 C C . GLU A 1 325 ? -23.969 22.141 -4.086 1 82.56 325 GLU A C 1
ATOM 2632 O O . GLU A 1 325 ? -24.656 22.906 -4.766 1 82.56 325 GLU A O 1
ATOM 2637 N N . SER A 1 326 ? -23.875 20.922 -4.387 1 69.5 326 SER A N 1
ATOM 2638 C CA . SER A 1 326 ? -24.5 20.391 -5.602 1 69.5 326 SER A CA 1
ATOM 2639 C C . SER A 1 326 ? -26.031 20.484 -5.523 1 69.5 326 SER A C 1
ATOM 2641 O O . SER A 1 326 ? -26.609 20.344 -4.445 1 69.5 326 SER A O 1
ATOM 2643 N N . ASN A 1 327 ? -26.688 21.25 -6.531 1 61.28 327 ASN A N 1
ATOM 2644 C CA . ASN A 1 327 ? -28.094 21.609 -6.629 1 61.28 327 ASN A CA 1
ATOM 2645 C C . ASN A 1 327 ? -29 20.391 -6.438 1 61.28 327 ASN A C 1
ATOM 2647 O O . ASN A 1 327 ? -28.562 19.25 -6.609 1 61.28 327 ASN A O 1
ATOM 2651 N N . SER A 1 328 ? -30.375 20.688 -5.961 1 53.94 328 SER A N 1
ATOM 2652 C CA . SER A 1 328 ? -31.547 19.938 -5.527 1 53.94 328 SER A CA 1
ATOM 2653 C C . SER A 1 328 ? -31.922 18.859 -6.539 1 53.94 328 SER A C 1
ATOM 2655 O O . SER A 1 328 ? -32.469 17.828 -6.172 1 53.94 328 SER A O 1
ATOM 2657 N N . VAL A 1 329 ? -31.859 19.125 -7.773 1 50.56 329 VAL A N 1
ATOM 2658 C CA . VAL A 1 329 ? -32.5 18.219 -8.727 1 50.56 329 VAL A CA 1
ATOM 2659 C C . VAL A 1 329 ? -31.844 16.844 -8.648 1 50.56 329 VAL A C 1
ATOM 2661 O O . VAL A 1 329 ? -32.5 15.82 -8.93 1 50.56 329 VAL A O 1
ATOM 2664 N N . SER A 1 330 ? -30.703 16.75 -8.023 1 58.25 330 SER A N 1
ATOM 2665 C CA . SER A 1 330 ? -29.781 15.633 -8.148 1 58.25 330 SER A CA 1
ATOM 2666 C C . SER A 1 330 ? -29.844 14.727 -6.926 1 58.25 330 SER A C 1
ATOM 2668 O O . SER A 1 330 ? -28.984 13.859 -6.742 1 58.25 330 SER A O 1
ATOM 2670 N N . LYS A 1 331 ? -30.969 14.898 -6.312 1 61.5 331 LYS A N 1
ATOM 2671 C CA . LYS A 1 331 ? -31.047 14.188 -5.039 1 61.5 331 LYS A CA 1
ATOM 2672 C C . LYS A 1 331 ? -31.203 12.688 -5.254 1 61.5 331 LYS A C 1
ATOM 2674 O O . LYS A 1 331 ? -30.828 11.883 -4.395 1 61.5 331 LYS A O 1
ATOM 2679 N N . TYR A 1 332 ? -31.625 12.383 -6.48 1 70.81 332 TYR A N 1
ATOM 2680 C CA . TYR A 1 332 ? -31.875 10.953 -6.664 1 70.81 332 TYR A CA 1
ATOM 2681 C C . TYR A 1 332 ? -30.812 10.32 -7.559 1 70.81 332 TYR A C 1
ATOM 2683 O O . TYR A 1 332 ? -30.828 9.109 -7.773 1 70.81 332 TYR A O 1
ATOM 2691 N N . VAL A 1 333 ? -29.984 11.141 -7.945 1 85.75 333 VAL A N 1
ATOM 2692 C CA . VAL A 1 333 ? -28.969 10.609 -8.859 1 85.75 333 VAL A CA 1
ATOM 2693 C C . VAL A 1 333 ? -27.703 10.266 -8.086 1 85.75 333 VAL A C 1
ATOM 2695 O O . VAL A 1 333 ? -27.297 11 -7.188 1 85.75 333 VAL A O 1
ATOM 2698 N N . TRP A 1 334 ? -27.141 9.102 -8.367 1 92.12 334 TRP A N 1
ATOM 2699 C CA . TRP A 1 334 ? -25.859 8.695 -7.789 1 92.12 334 TRP A CA 1
ATOM 2700 C C . TRP A 1 334 ? -24.703 9.188 -8.641 1 92.12 334 TRP A C 1
ATOM 2702 O O . TRP A 1 334 ? -24.656 8.945 -9.844 1 92.12 334 TRP A O 1
ATOM 2712 N N . TYR A 1 335 ? -23.812 9.914 -8.039 1 93 335 TYR A N 1
ATOM 2713 C CA . TYR A 1 335 ? -22.562 10.297 -8.711 1 93 335 TYR A CA 1
ATOM 2714 C C . TYR A 1 335 ? -21.594 9.117 -8.773 1 93 335 TYR A C 1
ATOM 2716 O O . TYR A 1 335 ? -21.297 8.508 -7.746 1 93 335 TYR A O 1
ATOM 2724 N N . CYS A 1 336 ? -21.203 8.789 -9.953 1 95.75 336 CYS A N 1
ATOM 2725 C CA . CYS A 1 336 ? -20.234 7.711 -10.148 1 95.75 336 CYS A CA 1
ATOM 2726 C C . CYS A 1 336 ? -18.844 8.266 -10.398 1 95.75 336 CYS A C 1
ATOM 2728 O O . CYS A 1 336 ? -18.578 8.859 -11.445 1 95.75 336 CYS A O 1
ATOM 2730 N N . PHE A 1 337 ? -17.984 8.078 -9.508 1 96.69 337 PHE A N 1
ATOM 2731 C CA . PHE A 1 337 ? -16.594 8.414 -9.719 1 96.69 337 PHE A CA 1
ATOM 2732 C C . PHE A 1 337 ? -15.844 7.266 -10.383 1 96.69 337 PHE A C 1
ATOM 2734 O O . PHE A 1 337 ? -15.57 6.246 -9.75 1 96.69 337 PHE A O 1
ATOM 2741 N N . ALA A 1 338 ? -15.422 7.441 -11.602 1 96.38 338 ALA A N 1
ATOM 2742 C CA . ALA A 1 338 ? -14.883 6.363 -12.43 1 96.38 338 ALA A CA 1
ATOM 2743 C C . ALA A 1 338 ? -13.547 5.871 -11.883 1 96.38 338 ALA A C 1
ATOM 2745 O O . ALA A 1 338 ? -13.25 4.676 -11.938 1 96.38 338 ALA A O 1
ATOM 2746 N N . ASN A 1 339 ? -12.703 6.719 -11.438 1 97.19 339 ASN A N 1
ATOM 2747 C CA . ASN A 1 339 ? -11.391 6.469 -10.844 1 97.19 339 ASN A CA 1
ATOM 2748 C C . ASN A 1 339 ? -11.172 7.32 -9.594 1 97.19 339 ASN A C 1
ATOM 2750 O O . ASN A 1 339 ? -10.656 8.438 -9.688 1 97.1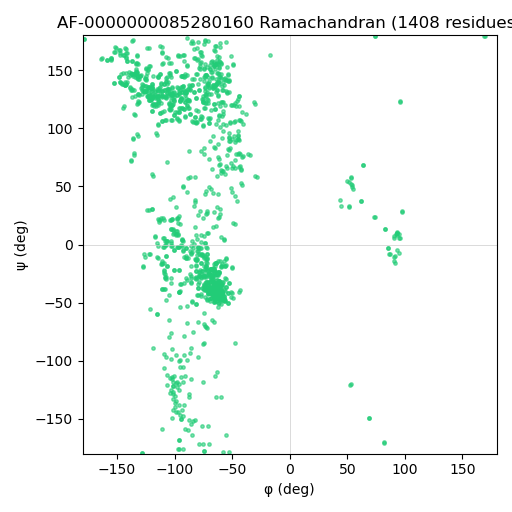9 339 ASN A O 1
ATOM 2754 N N . ALA A 1 340 ? -11.539 6.73 -8.438 1 98.31 340 ALA A N 1
ATOM 2755 C CA . ALA A 1 340 ? -11.57 7.508 -7.203 1 98.31 340 ALA A CA 1
ATOM 2756 C C . ALA A 1 340 ? -10.43 7.105 -6.27 1 98.31 340 ALA A C 1
ATOM 2758 O O . ALA A 1 340 ? -10.242 5.922 -5.988 1 98.31 340 ALA A O 1
ATOM 2759 N N . HIS A 1 341 ? -9.68 8.094 -5.859 1 98.62 341 HIS A N 1
ATOM 2760 C CA . HIS A 1 341 ? -8.664 7.906 -4.828 1 98.62 341 HIS A CA 1
ATOM 2761 C C . HIS A 1 341 ? -9.156 8.406 -3.475 1 98.62 341 HIS A C 1
ATOM 2763 O O . HIS A 1 341 ? -9.594 9.555 -3.357 1 98.62 341 HIS A O 1
ATOM 2769 N N . ILE A 1 342 ? -9.109 7.531 -2.465 1 98.56 342 ILE A N 1
ATOM 2770 C CA . ILE A 1 342 ? -9.477 7.91 -1.104 1 98.56 342 ILE A CA 1
ATOM 2771 C C . ILE A 1 342 ? -8.328 7.578 -0.152 1 98.56 342 ILE A C 1
ATOM 2773 O O . ILE A 1 342 ? -7.734 6.5 -0.236 1 98.56 342 ILE A O 1
ATOM 2777 N N . GLY A 1 343 ? -8.133 8.43 0.779 1 98.06 343 GLY A N 1
ATOM 2778 C CA . GLY A 1 343 ? -6.965 8.359 1.648 1 98.06 343 GLY A CA 1
ATOM 2779 C C . GLY A 1 343 ? -5.824 9.242 1.189 1 98.06 343 GLY A C 1
ATOM 2780 O O . GLY A 1 343 ? -5.34 9.109 0.063 1 98.06 343 GLY A O 1
ATOM 2781 N N . LEU A 1 344 ? -5.391 10.141 2.064 1 98.25 344 LEU A N 1
ATOM 2782 C CA . LEU A 1 344 ? -4.355 11.102 1.7 1 98.25 344 LEU A CA 1
ATOM 2783 C C . LEU A 1 344 ? -2.973 10.586 2.086 1 98.25 344 LEU A C 1
ATOM 2785 O O . LEU A 1 344 ? -2.832 9.844 3.061 1 98.25 344 LEU A O 1
ATOM 2789 N N . ASN A 1 345 ? -2 10.945 1.219 1 98.31 345 ASN A N 1
ATOM 2790 C CA . ASN A 1 345 ? -0.591 10.781 1.563 1 98.31 345 ASN A CA 1
ATOM 2791 C C . ASN A 1 345 ? -0.197 11.68 2.734 1 98.31 345 ASN A C 1
ATOM 2793 O O . ASN A 1 345 ? -0.23 12.906 2.619 1 98.31 345 ASN A O 1
ATOM 2797 N N . LYS A 1 346 ? 0.212 11.086 3.875 1 97.81 346 LYS A N 1
ATOM 2798 C CA . LYS A 1 346 ? 0.452 11.844 5.098 1 97.81 346 LYS A CA 1
ATOM 2799 C C . LYS A 1 346 ? 1.945 12.07 5.32 1 97.81 346 LYS A C 1
ATOM 2801 O O . LYS A 1 346 ? 2.387 12.258 6.457 1 97.81 346 LYS A O 1
ATOM 2806 N N . LEU A 1 347 ? 2.73 11.992 4.27 1 97.44 347 LEU A N 1
ATOM 2807 C CA . LEU A 1 347 ? 4.168 12.234 4.34 1 97.44 347 LEU A CA 1
ATOM 2808 C C . LEU A 1 347 ? 4.461 13.578 4.992 1 97.44 347 LEU A C 1
ATOM 2810 O O . LEU A 1 347 ? 5.434 13.711 5.738 1 97.44 347 LEU A O 1
ATOM 2814 N N . SER A 1 348 ? 3.568 14.547 4.777 1 98 348 SER A N 1
ATOM 2815 C CA . SER A 1 348 ? 3.828 15.93 5.176 1 98 348 SER A CA 1
ATOM 2816 C C . SER A 1 348 ? 3.186 16.25 6.52 1 98 348 SER A C 1
ATOM 2818 O O . SER A 1 348 ? 3.248 17.391 6.992 1 98 348 SER A O 1
ATOM 2820 N N . VAL A 1 349 ? 2.479 15.305 7.098 1 98 349 VAL A N 1
ATOM 2821 C CA . VAL A 1 349 ? 1.838 15.539 8.391 1 98 349 VAL A CA 1
ATOM 2822 C C . VAL A 1 349 ? 2.877 15.453 9.508 1 98 349 VAL A C 1
ATOM 2824 O O . VAL A 1 349 ? 3.365 14.359 9.82 1 98 349 VAL A O 1
ATOM 2827 N N . TRP A 1 350 ? 3.232 16.578 10.109 1 97.88 350 TRP A N 1
ATOM 2828 C CA . TRP A 1 350 ? 4.344 16.547 11.055 1 97.88 350 TRP A CA 1
ATOM 2829 C C . TRP A 1 350 ? 3.84 16.703 12.484 1 97.88 350 TRP A C 1
ATOM 2831 O O . TRP A 1 350 ? 4.637 16.781 13.422 1 97.88 350 TRP A O 1
ATOM 2841 N N . TYR A 1 351 ? 2.426 16.781 12.641 1 96.56 351 TYR A N 1
ATOM 2842 C CA . TYR A 1 351 ? 1.934 17.094 13.984 1 96.56 351 TYR A CA 1
ATOM 2843 C C . TYR A 1 351 ? 0.602 16.406 14.25 1 96.56 351 TYR A C 1
ATOM 2845 O O . TYR A 1 351 ? -0.253 16.328 13.367 1 96.56 351 TYR A O 1
ATOM 2853 N N . GLN A 1 352 ? 0.399 15.883 15.43 1 94.19 352 GLN A N 1
ATOM 2854 C CA . GLN A 1 352 ? -0.875 15.367 15.922 1 94.19 352 GLN A CA 1
ATOM 2855 C C . GLN A 1 352 ? -1.424 16.25 17.047 1 94.19 352 GLN A C 1
ATOM 2857 O O . GLN A 1 352 ? -0.667 16.734 17.891 1 94.19 352 GLN A O 1
ATOM 2862 N N . TYR A 1 353 ? -2.643 16.531 17.125 1 91.31 353 TYR A N 1
ATOM 2863 C CA . TYR A 1 353 ? -3.229 17.625 17.891 1 91.31 353 TYR A CA 1
ATOM 2864 C C . TYR A 1 353 ? -3.736 17.125 19.25 1 91.31 353 TYR A C 1
ATOM 2866 O O . TYR A 1 353 ? -4.492 17.828 19.922 1 91.31 353 TYR A O 1
ATOM 2874 N N . GLY A 1 354 ? -3.48 15.992 19.609 1 86.62 354 GLY A N 1
ATOM 2875 C CA . GLY A 1 354 ? -3.748 15.555 20.984 1 86.62 354 GLY A CA 1
ATOM 2876 C C . GLY A 1 354 ? -5.062 14.812 21.125 1 86.62 354 GLY A C 1
ATOM 2877 O O . GLY A 1 354 ? -5.75 14.945 22.141 1 86.62 354 GLY A O 1
ATOM 2878 N N . PHE A 1 355 ? -5.434 14.195 20.109 1 83 355 PHE A N 1
ATOM 2879 C CA . PHE A 1 355 ? -6.605 13.336 20.219 1 83 355 PHE A CA 1
ATOM 2880 C C . PHE A 1 355 ? -6.258 12.047 20.953 1 83 355 PHE A C 1
ATOM 2882 O O . PHE A 1 355 ? -5.695 11.125 20.359 1 83 355 PHE A O 1
ATOM 2889 N N . GLY A 1 356 ? -6.625 11.969 22.203 1 75.88 356 GLY A N 1
ATOM 2890 C CA . GLY A 1 356 ? -6.371 10.789 23.016 1 75.88 356 GLY A CA 1
ATOM 2891 C C . GLY A 1 356 ? -5.012 10.812 23.672 1 75.88 356 GLY A C 1
ATOM 2892 O O . GLY A 1 356 ? -4.711 9.953 24.516 1 75.88 356 GLY A O 1
ATOM 2893 N N . LYS A 1 357 ? -4.223 11.758 23.312 1 82.06 357 LYS A N 1
ATOM 2894 C CA . LYS A 1 357 ? -2.898 11.969 23.891 1 82.06 357 LYS A CA 1
ATOM 2895 C C . LYS A 1 357 ? -2.459 13.422 23.75 1 82.06 357 LYS A C 1
ATOM 2897 O O . LYS A 1 357 ? -3.035 14.18 22.969 1 82.06 357 LYS A O 1
ATOM 2902 N N . PRO A 1 358 ? -1.543 13.828 24.547 1 85.38 358 PRO A N 1
ATOM 2903 C CA . PRO A 1 358 ? -1.079 15.203 24.375 1 85.38 358 PRO A CA 1
ATOM 2904 C C . PRO A 1 358 ? -0.557 15.477 22.969 1 85.38 358 PRO A C 1
ATOM 2906 O O . PRO A 1 358 ? 0.027 14.594 22.344 1 85.38 358 PRO A O 1
ATOM 2909 N N . GLN A 1 359 ? -0.822 16.609 22.516 1 89.88 359 GLN A N 1
ATOM 2910 C CA . GLN A 1 359 ? -0.374 16.953 21.172 1 89.88 359 GLN A CA 1
ATOM 2911 C C . GLN A 1 359 ? 1.147 16.906 21.078 1 89.88 359 GLN A C 1
ATOM 2913 O O . GLN A 1 359 ? 1.847 17.016 22.078 1 89.88 359 GLN A O 1
ATOM 2918 N N . GLY A 1 360 ? 1.678 16.641 19.875 1 92.69 360 GLY A N 1
ATOM 2919 C CA . GLY A 1 360 ? 3.117 16.547 19.703 1 92.69 360 GLY A CA 1
ATOM 2920 C C . GLY A 1 360 ? 3.514 16.266 18.266 1 92.69 360 GLY A C 1
ATOM 2921 O O . GLY A 1 360 ? 2.654 16.141 17.391 1 92.69 360 GLY A O 1
ATOM 2922 N N . PRO A 1 361 ? 4.84 16.234 18.078 1 94.19 361 PRO A N 1
ATOM 2923 C CA . PRO A 1 361 ? 5.367 16.016 16.734 1 94.19 361 PRO A CA 1
ATOM 2924 C C . PRO A 1 361 ? 5.07 14.609 16.203 1 94.19 361 PRO A C 1
ATOM 2926 O O . PRO A 1 361 ? 5.031 13.648 16.984 1 94.19 361 PRO A O 1
ATOM 2929 N N . GLN A 1 362 ? 4.809 14.5 14.961 1 91.5 362 GLN A N 1
ATOM 2930 C CA . GLN A 1 362 ? 4.66 13.273 14.188 1 91.5 362 GLN A CA 1
ATOM 2931 C C . GLN A 1 362 ? 5.352 13.398 12.828 1 91.5 362 GLN A C 1
ATOM 2933 O O . GLN A 1 362 ? 4.688 13.43 11.789 1 91.5 362 GLN A O 1
ATOM 2938 N N . VAL A 1 363 ? 6.66 13.375 12.836 1 86.94 363 VAL A N 1
ATOM 2939 C CA . VAL A 1 363 ? 7.418 13.672 11.625 1 86.94 363 VAL A CA 1
ATOM 2940 C C . VAL A 1 363 ? 7.922 12.367 11 1 86.94 363 VAL A C 1
ATOM 2942 O O . VAL A 1 363 ? 8.477 11.516 11.695 1 86.94 363 VAL A O 1
ATOM 2945 N N . SER A 1 364 ? 7.637 12.281 9.734 1 89.75 364 SER A N 1
ATOM 2946 C CA . SER A 1 364 ? 8.211 11.164 8.984 1 89.75 364 SER A CA 1
ATOM 2947 C C . SER A 1 364 ? 9.727 11.312 8.852 1 89.75 364 SER A C 1
ATOM 2949 O O . SER A 1 364 ? 10.227 12.422 8.656 1 89.75 364 SER A O 1
ATOM 2951 N N . ASN A 1 365 ? 10.414 10.188 8.812 1 87.69 365 ASN A N 1
ATOM 2952 C CA . ASN A 1 365 ? 11.875 10.195 8.734 1 87.69 365 ASN A CA 1
ATOM 2953 C C . ASN A 1 365 ? 12.352 10.625 7.344 1 87.69 365 ASN A C 1
ATOM 2955 O O . ASN A 1 365 ? 13.508 11.016 7.176 1 87.69 365 ASN A O 1
ATOM 2959 N N . THR A 1 366 ? 11.477 10.523 6.465 1 91.12 366 THR A N 1
ATOM 2960 C CA . THR A 1 366 ? 11.906 10.805 5.098 1 91.12 366 THR A CA 1
ATOM 2961 C C . THR A 1 366 ? 11.367 12.148 4.625 1 91.12 366 THR A C 1
ATOM 2963 O O . THR A 1 366 ? 11.531 12.516 3.459 1 91.12 366 THR A O 1
ATOM 2966 N N . PHE A 1 367 ? 10.688 12.852 5.48 1 94.62 367 PHE A N 1
ATOM 2967 C CA . PHE A 1 367 ? 10.188 14.18 5.152 1 94.62 367 PHE A CA 1
ATOM 2968 C C . PHE A 1 367 ? 11.148 15.258 5.645 1 94.62 367 PHE A C 1
ATOM 2970 O O . PHE A 1 367 ? 11.594 15.219 6.793 1 94.62 367 PHE A O 1
ATOM 2977 N N . SER A 1 368 ? 11.5 16.266 4.801 1 93.06 368 SER A N 1
ATOM 2978 C CA . SER A 1 368 ? 12.461 17.297 5.156 1 93.06 368 SER A CA 1
ATOM 2979 C C . SER A 1 368 ? 11.977 18.672 4.711 1 93.06 368 SER A C 1
ATOM 2981 O O . SER A 1 368 ? 10.914 18.797 4.098 1 93.06 368 SER A O 1
ATOM 2983 N N . GLY A 1 369 ? 12.789 19.625 5.109 1 94.69 369 GLY A N 1
ATOM 2984 C CA . GLY A 1 369 ? 12.5 20.984 4.688 1 94.69 369 GLY A CA 1
ATOM 2985 C C . GLY A 1 369 ? 12.531 21.156 3.18 1 94.69 369 GLY A C 1
ATOM 2986 O O . GLY A 1 369 ? 11.836 22.016 2.637 1 94.69 369 GLY A O 1
ATOM 2987 N N . TYR A 1 370 ? 13.242 20.328 2.508 1 93.69 370 TYR A N 1
ATOM 2988 C CA . TYR A 1 370 ? 13.297 20.422 1.052 1 93.69 370 TYR A CA 1
ATOM 2989 C C . TYR A 1 370 ? 11.953 20.062 0.437 1 93.69 370 TYR A C 1
ATOM 2991 O O . TYR A 1 370 ? 11.516 20.703 -0.528 1 93.69 370 TYR A O 1
ATOM 2999 N N . HIS A 1 371 ? 11.305 19.078 0.98 1 96.31 371 HIS A N 1
ATOM 3000 C CA . HIS A 1 371 ? 9.977 18.688 0.51 1 96.31 371 HIS A CA 1
ATOM 3001 C C . HIS A 1 371 ? 8.961 19.797 0.758 1 96.31 371 HIS A C 1
ATOM 3003 O O . HIS A 1 371 ? 8.141 20.094 -0.111 1 96.31 371 HIS A O 1
ATOM 3009 N N . LEU A 1 372 ? 9.055 20.359 1.956 1 97.69 372 LEU A N 1
ATOM 3010 C CA . LEU A 1 372 ? 8.156 21.469 2.271 1 97.69 372 LEU A CA 1
ATOM 3011 C C . LEU A 1 372 ? 8.359 22.625 1.311 1 97.69 372 LEU A C 1
ATOM 3013 O O . LEU A 1 372 ? 7.395 23.266 0.882 1 97.69 372 LEU A O 1
ATOM 3017 N N . ARG A 1 373 ? 9.594 22.891 0.963 1 96.69 373 ARG A N 1
ATOM 3018 C CA . ARG A 1 373 ? 9.906 23.984 0.041 1 96.69 373 ARG A CA 1
ATOM 3019 C C . ARG A 1 373 ? 9.336 23.719 -1.345 1 96.69 373 ARG A C 1
ATOM 3021 O O . ARG A 1 373 ? 8.93 24.641 -2.049 1 96.69 373 ARG A O 1
ATOM 3028 N N . GLN A 1 374 ? 9.281 22.422 -1.747 1 95.81 374 GLN A N 1
ATOM 3029 C CA . GLN A 1 374 ? 8.633 22.094 -3.012 1 95.81 374 GLN A CA 1
ATOM 3030 C C . GLN A 1 374 ? 7.172 22.531 -3.01 1 95.81 374 GLN A C 1
ATOM 3032 O O . GLN A 1 374 ? 6.68 23.078 -4.004 1 95.81 374 GLN A O 1
ATOM 3037 N N . PHE A 1 375 ? 6.57 22.297 -1.95 1 97.75 375 PHE A N 1
ATOM 3038 C CA . PHE A 1 375 ? 5.176 22.703 -1.822 1 97.75 375 PHE A CA 1
ATOM 3039 C C . PHE A 1 375 ? 5.051 24.234 -1.842 1 97.75 375 PHE A C 1
ATOM 3041 O O . PHE A 1 375 ? 4.195 24.781 -2.543 1 97.75 375 PHE A O 1
ATOM 3048 N N . THR A 1 376 ? 5.887 24.938 -1.009 1 97.62 376 THR A N 1
ATOM 3049 C CA . THR A 1 376 ? 5.773 26.391 -0.965 1 97.62 376 THR A CA 1
ATOM 3050 C C . THR A 1 376 ? 6.09 27 -2.33 1 97.62 376 THR A C 1
ATOM 3052 O O . THR A 1 376 ? 5.484 28 -2.725 1 97.62 376 THR A O 1
ATOM 3055 N N . ASP A 1 377 ? 6.992 26.391 -3.027 1 95.81 377 ASP A N 1
ATOM 3056 C CA . ASP A 1 377 ? 7.293 26.844 -4.379 1 95.81 377 ASP A CA 1
ATOM 3057 C C . ASP A 1 377 ? 6.094 26.641 -5.309 1 95.81 377 ASP A C 1
ATOM 3059 O O . ASP A 1 377 ? 5.809 27.484 -6.152 1 95.81 377 ASP A O 1
ATOM 3063 N N . PHE A 1 378 ? 5.504 25.547 -5.164 1 95.62 378 PHE A N 1
ATOM 3064 C CA . PHE A 1 378 ? 4.305 25.266 -5.945 1 95.62 378 PHE A CA 1
ATOM 3065 C C . PHE A 1 378 ? 3.244 26.328 -5.719 1 95.62 378 PHE A C 1
ATOM 3067 O O . PHE A 1 378 ? 2.686 26.875 -6.676 1 95.62 378 PHE A O 1
ATOM 3074 N N . ILE A 1 379 ? 2.965 26.703 -4.434 1 97.06 379 ILE A N 1
ATOM 3075 C CA . ILE A 1 379 ? 1.952 27.688 -4.094 1 97.06 379 ILE A CA 1
ATOM 3076 C C . ILE A 1 379 ? 2.363 29.047 -4.637 1 97.06 379 ILE A C 1
ATOM 3078 O O . ILE A 1 379 ? 1.548 29.766 -5.23 1 97.06 379 ILE A O 1
ATOM 3082 N N . LYS A 1 380 ? 3.607 29.422 -4.438 1 96 380 LYS A N 1
ATOM 3083 C CA . LYS A 1 380 ? 4.102 30.703 -4.938 1 96 380 LYS A CA 1
ATOM 3084 C C . LYS A 1 380 ? 3.957 30.781 -6.457 1 96 380 LYS A C 1
ATOM 3086 O O . LYS A 1 380 ? 3.602 31.844 -6.992 1 96 380 LYS A O 1
ATOM 3091 N N . GLY A 1 381 ? 4.27 29.672 -7.078 1 94.31 381 GLY A N 1
ATOM 3092 C CA . GLY A 1 381 ? 4.102 29.625 -8.523 1 94.31 381 GLY A CA 1
ATOM 3093 C C . GLY A 1 381 ? 2.664 29.828 -8.961 1 94.31 381 GLY A C 1
ATOM 3094 O O . GLY A 1 381 ? 2.398 30.594 -9.891 1 94.31 381 GLY A O 1
ATOM 3095 N N . LYS A 1 382 ? 1.778 29.172 -8.297 1 93.56 382 LYS A N 1
ATOM 3096 C CA . LYS A 1 382 ? 0.36 29.281 -8.625 1 93.56 382 LYS A CA 1
ATOM 3097 C C . LYS A 1 382 ? -0.162 30.688 -8.367 1 93.56 382 LYS A C 1
ATOM 3099 O O . LYS A 1 382 ? -1.025 31.172 -9.102 1 93.56 382 LYS A O 1
ATOM 3104 N N . LEU A 1 383 ? 0.42 31.359 -7.32 1 93.94 383 LEU A N 1
ATOM 3105 C CA . LEU A 1 383 ? 0.015 32.719 -6.977 1 93.94 383 LEU A CA 1
ATOM 3106 C C . LEU A 1 383 ? 0.788 33.75 -7.801 1 93.94 383 LEU A C 1
ATOM 3108 O O . LEU A 1 383 ? 0.516 34.938 -7.723 1 93.94 383 LEU A O 1
ATOM 3112 N N . LYS A 1 384 ? 1.778 33.25 -8.555 1 91.44 384 LYS A N 1
ATOM 3113 C CA . LYS A 1 384 ? 2.605 34.094 -9.406 1 91.44 384 LYS A CA 1
ATOM 3114 C C . LYS A 1 384 ? 3.377 35.125 -8.586 1 91.44 384 LYS A C 1
ATOM 3116 O O . LYS A 1 384 ? 3.4 36.312 -8.93 1 91.44 384 LYS A O 1
ATOM 3121 N N . ILE A 1 385 ? 3.781 34.656 -7.453 1 91.12 385 ILE A N 1
ATOM 3122 C CA . ILE A 1 385 ? 4.609 35.531 -6.609 1 91.12 385 ILE A CA 1
ATOM 3123 C C . ILE A 1 385 ? 6.023 35.594 -7.188 1 91.12 385 ILE A C 1
ATOM 3125 O O . ILE A 1 385 ? 6.66 34.562 -7.426 1 91.12 385 ILE A O 1
ATOM 3129 N N . GLU A 1 386 ? 6.43 36.75 -7.461 1 81.19 386 GLU A N 1
ATOM 3130 C CA . GLU A 1 386 ? 7.758 36.969 -8.023 1 81.19 386 GLU A CA 1
ATOM 3131 C C . GLU A 1 386 ? 8.773 37.281 -6.93 1 81.19 386 GLU A C 1
ATOM 3133 O O . GLU A 1 386 ? 8.445 37.906 -5.926 1 81.19 386 GLU A O 1
ATOM 3138 N N . TYR A 1 387 ? 9.914 36.656 -7.031 1 75.94 387 TYR A N 1
ATOM 3139 C CA . TYR A 1 387 ? 10.984 36.938 -6.082 1 75.94 387 TYR A CA 1
ATOM 3140 C C . TYR A 1 387 ? 11.68 38.25 -6.402 1 75.94 387 TYR A C 1
ATOM 3142 O O . TYR A 1 387 ? 12.125 38.469 -7.535 1 75.94 387 TYR A O 1
ATOM 3150 N N . HIS A 1 388 ? 11.438 39.219 -5.48 1 71.75 388 HIS A N 1
ATOM 3151 C CA . HIS A 1 388 ? 12.156 40.5 -5.633 1 71.75 388 HIS A CA 1
ATOM 3152 C C . HIS A 1 388 ? 13.227 40.656 -4.559 1 71.75 388 HIS A C 1
ATOM 3154 O O . HIS A 1 388 ? 12.945 40.5 -3.367 1 71.75 388 HIS A O 1
ATOM 3160 N N . VAL A 1 389 ? 14.477 40.531 -4.965 1 67.06 389 VAL A N 1
ATOM 3161 C CA . VAL A 1 389 ? 15.547 40.781 -4.004 1 67.06 389 VAL A CA 1
ATOM 3162 C C . VAL A 1 389 ? 15.602 42.281 -3.689 1 67.06 389 VAL A C 1
ATOM 3164 O O . VAL A 1 389 ? 15.719 43.094 -4.598 1 67.06 389 VAL A O 1
ATOM 3167 N N . THR A 1 390 ? 15.078 42.531 -2.496 1 68.62 390 THR A N 1
ATOM 3168 C CA . THR A 1 390 ? 15.258 43.938 -2.082 1 68.62 390 THR A CA 1
ATOM 3169 C C . THR A 1 390 ? 16.422 44.031 -1.1 1 68.62 390 THR A C 1
ATOM 3171 O O . THR A 1 390 ? 16.766 43.094 -0.407 1 68.62 390 THR A O 1
ATOM 3174 N N . GLY A 1 391 ? 17.344 44.938 -1.289 1 71.19 391 GLY A N 1
ATOM 3175 C CA . GLY A 1 391 ? 18.438 45.219 -0.354 1 71.19 391 GLY A CA 1
ATOM 3176 C C . GLY A 1 391 ? 17.938 45.594 1.033 1 71.19 391 GLY A C 1
ATOM 3177 O O . GLY A 1 391 ? 18.75 45.875 1.93 1 71.19 391 GLY A O 1
ATOM 3178 N N . ILE A 1 392 ? 16.656 45.562 1.307 1 82.25 392 ILE A N 1
ATOM 3179 C CA . ILE A 1 392 ? 16.062 45.969 2.578 1 82.25 392 ILE A CA 1
ATOM 3180 C C . ILE A 1 392 ? 15.703 44.719 3.4 1 82.25 392 ILE A C 1
ATOM 3182 O O . ILE A 1 392 ? 15.148 43.75 2.869 1 82.25 392 ILE A O 1
ATOM 3186 N N . GLN A 1 393 ? 16.141 44.75 4.672 1 88 393 GLN A N 1
ATOM 3187 C CA . GLN A 1 393 ? 15.711 43.688 5.59 1 88 393 GLN A CA 1
ATOM 3188 C C . GLN A 1 393 ? 14.258 43.906 6.02 1 88 393 GLN A C 1
ATOM 3190 O O . GLN A 1 393 ? 13.883 45 6.449 1 88 393 GLN A O 1
ATOM 3195 N N . LEU A 1 394 ? 13.508 42.906 5.852 1 93.31 394 LEU A N 1
ATOM 3196 C CA . LEU A 1 394 ? 12.078 43.031 6.121 1 93.31 394 LEU A CA 1
ATOM 3197 C C . LEU A 1 394 ? 11.664 42.188 7.32 1 93.31 394 LEU A C 1
ATOM 3199 O O . LEU A 1 394 ? 12.078 41.062 7.449 1 93.31 394 LEU A O 1
ATOM 3203 N N . GLY A 1 395 ? 10.969 42.844 8.258 1 96.69 395 GLY A N 1
ATOM 3204 C CA . GLY A 1 395 ? 10.25 42.156 9.312 1 96.69 395 GLY A CA 1
ATOM 3205 C C . GLY A 1 395 ? 8.742 42.188 9.125 1 96.69 395 GLY A C 1
ATOM 3206 O O . GLY A 1 395 ? 8.188 43.188 8.648 1 96.69 395 GLY A O 1
ATOM 3207 N N . VAL A 1 396 ? 8.125 41.094 9.43 1 97.5 396 VAL A N 1
ATOM 3208 C CA . VAL A 1 396 ? 6.672 41.031 9.312 1 97.5 396 VAL A CA 1
ATOM 3209 C C . VAL A 1 396 ? 6.055 40.75 10.68 1 97.5 396 VAL A C 1
ATOM 3211 O O . VAL A 1 396 ? 6.406 39.75 11.336 1 97.5 396 VAL A O 1
ATOM 3214 N N . LEU A 1 397 ? 5.219 41.625 11.125 1 97.94 397 LEU A N 1
ATOM 3215 C CA . LEU A 1 397 ? 4.414 41.438 12.32 1 97.94 397 LEU A CA 1
ATOM 3216 C C . LEU A 1 397 ? 2.996 41 11.953 1 97.94 397 LEU A C 1
ATOM 3218 O O . LEU A 1 397 ? 2.26 41.75 11.32 1 97.94 397 LEU A O 1
ATOM 3222 N N . ILE A 1 398 ? 2.604 39.812 12.305 1 96.69 398 ILE A N 1
ATOM 3223 C CA . ILE A 1 398 ? 1.263 39.312 12.047 1 96.69 398 ILE A CA 1
ATOM 3224 C C . ILE A 1 398 ? 0.315 39.75 13.156 1 96.69 398 ILE A C 1
ATOM 3226 O O . ILE A 1 398 ? 0.321 39.188 14.25 1 96.69 398 ILE A O 1
ATOM 3230 N N . SER A 1 399 ? -0.484 40.656 12.82 1 95.56 399 SER A N 1
ATOM 3231 C CA . SER A 1 399 ? -1.372 41.312 13.781 1 95.56 399 SER A CA 1
ATOM 3232 C C . SER A 1 399 ? -2.734 40.625 13.82 1 95.56 399 SER A C 1
ATOM 3234 O O . SER A 1 399 ? -3.189 40.094 12.82 1 95.56 399 SER A O 1
ATOM 3236 N N . ARG A 1 400 ? -3.297 40.594 14.969 1 93.56 400 ARG A N 1
ATOM 3237 C CA . ARG A 1 400 ? -4.676 40.156 15.18 1 93.56 400 ARG A CA 1
ATOM 3238 C C . ARG A 1 400 ? -5.547 41.312 15.664 1 93.56 400 ARG A C 1
ATOM 3240 O O . ARG A 1 400 ? -5.203 42 16.625 1 93.56 400 ARG A O 1
ATOM 3247 N N . LYS A 1 401 ? -6.645 41.5 15.117 1 89.94 401 LYS A N 1
ATOM 3248 C CA . LYS A 1 401 ? -7.434 42.688 15.375 1 89.94 401 LYS A CA 1
ATOM 3249 C C . LYS A 1 401 ? -8.562 42.406 16.359 1 89.94 401 LYS A C 1
ATOM 3251 O O . LYS A 1 401 ? -9.023 43.312 17.062 1 89.94 401 LYS A O 1
ATOM 3256 N N . TYR A 1 402 ? -8.938 41.188 16.469 1 89.19 402 TYR A N 1
ATOM 3257 C CA . TYR A 1 402 ? -10.148 40.906 17.219 1 89.19 402 TYR A CA 1
ATOM 3258 C C . TYR A 1 402 ? -9.828 40.188 18.531 1 89.19 402 TYR A C 1
ATOM 3260 O O . TYR A 1 402 ? -10.484 40.438 19.547 1 89.19 402 TYR A O 1
ATOM 3268 N N . ASN A 1 403 ? -8.938 39.344 18.531 1 92.5 403 ASN A N 1
ATOM 3269 C CA . ASN A 1 403 ? -8.547 38.594 19.734 1 92.5 403 ASN A CA 1
ATOM 3270 C C . ASN A 1 403 ? -7.043 38.375 19.781 1 92.5 403 ASN A C 1
ATOM 3272 O O . ASN A 1 403 ? -6.34 38.625 18.797 1 92.5 403 ASN A O 1
ATOM 3276 N N . ARG A 1 404 ? -6.641 38.062 21.047 1 95.56 404 ARG A N 1
ATOM 3277 C CA . ARG A 1 404 ? -5.223 37.781 21.266 1 95.56 404 ARG A CA 1
ATOM 3278 C C . ARG A 1 404 ? -4.367 38.938 20.734 1 95.56 404 ARG A C 1
ATOM 3280 O O . ARG A 1 404 ? -3.396 38.719 20.016 1 95.56 404 ARG A O 1
ATOM 3287 N N . LYS A 1 405 ? -4.652 40.094 21.094 1 96.62 405 LYS A N 1
ATOM 3288 C CA . LYS A 1 405 ? -4.023 41.281 20.562 1 96.62 405 LYS A CA 1
ATOM 3289 C C . LYS A 1 405 ? -2.67 41.531 21.219 1 96.62 405 LYS A C 1
ATOM 3291 O O . LYS A 1 405 ? -2.482 41.25 22.406 1 96.62 405 LYS A O 1
ATOM 3296 N N . ILE A 1 406 ? -1.803 42.062 20.422 1 97.88 406 ILE A N 1
ATOM 3297 C CA . ILE A 1 406 ? -0.624 42.719 20.953 1 97.88 406 ILE A CA 1
ATOM 3298 C C . ILE A 1 406 ? -0.948 44.188 21.234 1 97.88 406 ILE A C 1
ATOM 3300 O O . ILE A 1 406 ? -1.191 44.969 20.297 1 97.88 406 ILE A O 1
ATOM 3304 N N . LEU A 1 407 ? -0.872 44.562 22.391 1 97.38 407 LEU A N 1
ATOM 3305 C CA . LEU A 1 407 ? -1.395 45.875 22.812 1 97.38 407 LEU A CA 1
ATOM 3306 C C . LEU A 1 407 ? -0.437 47 22.422 1 97.38 407 LEU A C 1
ATOM 3308 O O . LEU A 1 407 ? -0.849 48.156 22.281 1 97.38 407 LEU A O 1
ATOM 3312 N N . ASN A 1 408 ? 0.822 46.75 22.312 1 97.44 408 ASN A N 1
ATOM 3313 C CA . ASN A 1 408 ? 1.821 47.75 21.938 1 97.44 408 ASN A CA 1
ATOM 3314 C C . ASN A 1 408 ? 2.529 47.375 20.641 1 97.44 408 ASN A C 1
ATOM 3316 O O . ASN A 1 408 ? 3.76 47.344 20.594 1 97.44 408 ASN A O 1
ATOM 3320 N N . GLU A 1 409 ? 1.806 47.219 19.531 1 97.44 409 GLU A N 1
ATOM 3321 C CA . GLU A 1 409 ? 2.326 46.781 18.25 1 97.44 409 GLU A CA 1
ATOM 3322 C C . GLU A 1 409 ? 3.355 47.781 17.703 1 97.44 409 GLU A C 1
ATOM 3324 O O . GLU A 1 409 ? 4.344 47.375 17.094 1 97.44 409 GLU A O 1
ATOM 3329 N N . GLU A 1 410 ? 3.084 49.062 17.906 1 96.56 410 GLU A N 1
ATOM 3330 C CA . GLU A 1 410 ? 3.998 50.062 17.406 1 96.56 410 GLU A CA 1
ATOM 3331 C C . GLU A 1 410 ? 5.363 49.969 18.078 1 96.56 410 GLU A C 1
ATOM 3333 O O . GLU A 1 410 ? 6.398 50.062 17.422 1 96.56 410 GLU A O 1
ATOM 3338 N N . ASP A 1 411 ? 5.305 49.844 19.406 1 97.06 411 ASP A N 1
ATOM 3339 C CA . ASP A 1 411 ? 6.551 49.688 20.141 1 97.06 411 ASP A CA 1
ATOM 3340 C C . ASP A 1 411 ? 7.293 48.438 19.688 1 97.06 411 ASP A C 1
ATOM 3342 O O . ASP A 1 411 ? 8.516 48.438 19.531 1 97.06 411 ASP A O 1
ATOM 3346 N N . LEU A 1 412 ? 6.551 47.406 19.547 1 97.88 412 LEU A N 1
ATOM 3347 C CA . LEU A 1 412 ? 7.141 46.156 19.125 1 97.88 412 LEU A CA 1
ATOM 3348 C C . LEU A 1 412 ? 7.746 46.25 17.734 1 97.88 412 LEU A C 1
ATOM 3350 O O . LEU A 1 412 ? 8.859 45.781 17.5 1 97.88 412 LEU A O 1
ATOM 3354 N N . SER A 1 413 ? 7.082 46.875 16.844 1 97.62 413 SER A N 1
ATOM 3355 C CA . SER A 1 413 ? 7.566 47.094 15.484 1 97.62 413 SER A CA 1
ATOM 3356 C C . SER A 1 413 ? 8.883 47.875 15.484 1 97.62 413 SER A C 1
ATOM 3358 O O . SER A 1 413 ? 9.781 47.594 14.688 1 97.62 413 SER A O 1
ATOM 3360 N N . ALA A 1 414 ? 8.93 48.844 16.344 1 96.69 414 ALA A N 1
ATOM 3361 C CA . ALA A 1 414 ? 10.148 49.625 16.438 1 96.69 414 ALA A CA 1
ATOM 3362 C C . ALA A 1 414 ? 11.328 48.781 16.906 1 96.69 414 ALA A C 1
ATOM 3364 O O . ALA A 1 414 ? 12.438 48.906 16.391 1 96.69 414 ALA A O 1
ATOM 3365 N N . VAL A 1 415 ? 11.109 47.969 17.875 1 97 415 VAL A N 1
ATOM 3366 C CA . VAL A 1 415 ? 12.164 47.094 18.391 1 97 415 VAL A CA 1
ATOM 3367 C C . VAL A 1 415 ? 12.633 46.156 17.297 1 97 415 VAL A C 1
ATOM 3369 O O . VAL A 1 415 ? 13.836 45.906 17.141 1 97 415 VAL A O 1
ATOM 3372 N N . ILE A 1 416 ? 11.711 45.594 16.547 1 97.38 416 ILE A N 1
ATOM 3373 C CA . ILE A 1 416 ? 12.039 44.656 15.461 1 97.38 416 ILE A CA 1
ATOM 3374 C C . ILE A 1 416 ? 12.891 45.375 14.414 1 97.38 416 ILE A C 1
ATOM 3376 O O . ILE A 1 416 ? 13.922 44.875 13.984 1 97.38 416 ILE A O 1
ATOM 3380 N N . LYS A 1 417 ? 12.445 46.562 14.055 1 95.81 417 LYS A N 1
ATOM 3381 C CA . LYS A 1 417 ? 13.172 47.375 13.07 1 95.81 417 LYS A CA 1
ATOM 3382 C C . LYS A 1 417 ? 14.594 47.656 13.539 1 95.81 417 LYS A C 1
ATOM 3384 O O . LYS A 1 417 ? 15.539 47.531 12.758 1 95.81 417 LYS A O 1
ATOM 3389 N N . ASP A 1 418 ? 14.719 48.062 14.742 1 94.31 418 ASP A N 1
ATOM 3390 C CA . ASP A 1 418 ? 16.016 48.406 15.312 1 94.31 418 ASP A CA 1
ATOM 3391 C C . ASP A 1 418 ? 16.953 47.188 15.273 1 94.31 418 ASP A C 1
ATOM 3393 O O . ASP A 1 418 ? 18.125 47.312 14.898 1 94.31 418 ASP A O 1
ATOM 3397 N N . GLN A 1 419 ? 16.453 46.062 15.68 1 94 419 GLN A N 1
ATOM 3398 C CA . GLN A 1 419 ? 17.281 44.875 15.711 1 94 419 GLN A CA 1
ATOM 3399 C C . GLN A 1 419 ? 17.656 44.438 14.305 1 94 419 GLN A C 1
ATOM 3401 O O . GLN A 1 419 ? 18.781 43.938 14.086 1 94 419 GLN A O 1
ATOM 3406 N N . LEU A 1 420 ? 16.766 44.594 13.344 1 94.44 420 LEU A N 1
ATOM 3407 C CA . LEU A 1 420 ? 17.062 44.25 11.953 1 94.44 420 LEU A CA 1
ATOM 3408 C C . LEU A 1 420 ? 18.156 45.188 11.406 1 94.44 420 LEU A C 1
ATOM 3410 O O . LEU A 1 420 ? 19.047 44.719 10.688 1 94.44 420 LEU A O 1
ATOM 3414 N N . THR A 1 421 ? 18.078 46.375 11.781 1 91.94 421 THR A N 1
ATOM 3415 C CA . THR A 1 421 ? 19.062 47.375 11.328 1 91.94 421 THR A CA 1
ATOM 3416 C C . THR A 1 421 ? 20.453 47.031 11.883 1 91.94 421 THR A C 1
ATOM 3418 O O . THR A 1 421 ? 21.453 47.125 11.18 1 91.94 421 THR A O 1
ATOM 3421 N N . LEU A 1 422 ? 20.469 46.625 13.07 1 89.19 422 LEU A N 1
ATOM 3422 C CA . LEU A 1 422 ? 21.734 46.25 13.711 1 89.19 422 LEU A CA 1
ATOM 3423 C C . LEU A 1 422 ? 22.359 45.031 13.039 1 89.19 422 LEU A C 1
ATOM 3425 O O . LEU A 1 422 ? 23.578 44.906 12.945 1 89.19 422 LEU A O 1
ATOM 3429 N N . GLN A 1 423 ? 21.547 44.125 12.578 1 84.94 423 GLN A N 1
ATOM 3430 C CA . GLN A 1 423 ? 22 42.906 11.945 1 84.94 423 GLN A CA 1
ATOM 3431 C C . GLN A 1 423 ? 22.469 43.156 10.516 1 84.94 423 GLN A C 1
ATOM 3433 O O . GLN A 1 423 ? 23.359 42.469 10.016 1 84.94 423 GLN A O 1
ATOM 3438 N N . GLY A 1 424 ? 21.797 43.938 9.719 1 76.69 424 GLY A N 1
ATOM 3439 C CA . GLY A 1 424 ? 22.031 44.156 8.305 1 76.69 424 GLY A CA 1
ATOM 3440 C C . GLY A 1 424 ? 23.172 45.125 8.039 1 76.69 424 GLY A C 1
ATOM 3441 O O . GLY A 1 424 ? 23.328 45.625 6.922 1 76.69 424 GLY A O 1
ATOM 3442 N N . ASN A 1 425 ? 24.109 45.281 8.914 1 67.19 425 ASN A N 1
ATOM 3443 C CA . ASN A 1 425 ? 25.203 46.25 8.758 1 67.19 425 ASN A CA 1
ATOM 3444 C C . ASN A 1 425 ? 24.703 47.594 8.242 1 67.19 425 ASN A C 1
ATOM 3446 O O . ASN A 1 425 ? 25.234 48.125 7.27 1 67.19 425 ASN A O 1
ATOM 3450 N N . GLN A 1 426 ? 23.734 48.062 8.562 1 58.59 426 GLN A N 1
ATOM 3451 C CA . GLN A 1 426 ? 23.188 49.406 8.375 1 58.59 426 GLN A CA 1
ATOM 3452 C C . GLN A 1 426 ? 22.328 49.469 7.121 1 58.59 426 GLN A C 1
ATOM 3454 O O . GLN A 1 426 ? 22.109 50.562 6.574 1 58.59 426 GLN A O 1
ATOM 3459 N N . LYS A 1 427 ? 22 48.406 6.492 1 67.94 427 LYS A N 1
ATOM 3460 C CA . LYS A 1 427 ? 21 48.438 5.438 1 67.94 427 LYS A CA 1
ATOM 3461 C C . LYS A 1 427 ? 19.641 48.812 5.992 1 67.94 427 LYS A C 1
ATOM 3463 O O . LYS A 1 427 ? 19.359 48.625 7.184 1 67.94 427 LYS A O 1
ATOM 3468 N N . ASP A 1 428 ? 18.891 49.406 5.145 1 84.94 428 ASP A N 1
ATOM 3469 C CA . ASP A 1 428 ? 17.562 49.875 5.547 1 84.94 428 ASP A CA 1
ATOM 3470 C C . ASP A 1 428 ? 16.672 48.688 5.93 1 84.94 428 ASP A C 1
ATOM 3472 O O . ASP A 1 428 ? 16.812 47.594 5.398 1 84.94 428 ASP A O 1
ATOM 3476 N N . SER A 1 429 ? 16.031 48.781 7.055 1 92.31 429 SER A N 1
ATOM 3477 C CA . SER A 1 429 ? 15.086 47.781 7.535 1 92.31 429 SER A CA 1
ATOM 3478 C C . SER A 1 429 ? 13.672 48.344 7.598 1 92.31 429 SER A C 1
ATOM 3480 O O . SER A 1 429 ? 13.484 49.562 7.762 1 92.31 429 SER A O 1
ATOM 3482 N N . GLU A 1 430 ? 12.797 47.531 7.305 1 93.69 430 GLU A N 1
ATOM 3483 C CA . GLU A 1 430 ? 11.383 47.875 7.379 1 93.69 430 GLU A CA 1
ATOM 3484 C C . GLU A 1 430 ? 10.578 46.781 8.078 1 93.69 430 GLU A C 1
ATOM 3486 O O . GLU A 1 430 ? 10.977 45.625 8.078 1 93.69 430 GLU A O 1
ATOM 3491 N N . VAL A 1 431 ? 9.539 47.188 8.773 1 96.56 431 VAL A N 1
ATOM 3492 C CA . VAL A 1 431 ? 8.609 46.25 9.375 1 96.56 431 VAL A CA 1
ATOM 3493 C C . VAL A 1 431 ? 7.203 46.5 8.836 1 96.56 431 VAL A C 1
ATOM 3495 O O . VAL A 1 431 ? 6.703 47.625 8.859 1 96.56 431 VAL A O 1
ATOM 3498 N N . THR A 1 432 ? 6.648 45.5 8.32 1 95.25 432 THR A N 1
ATOM 3499 C CA . THR A 1 432 ? 5.266 45.562 7.852 1 95.25 432 THR A CA 1
ATOM 3500 C C . THR A 1 432 ? 4.332 44.844 8.812 1 95.25 432 THR A C 1
ATOM 3502 O O . THR A 1 432 ? 4.625 43.719 9.25 1 95.25 432 THR A O 1
ATOM 3505 N N . ILE A 1 433 ? 3.258 45.531 9.188 1 95.88 433 ILE A N 1
ATOM 3506 C CA . ILE A 1 433 ? 2.217 44.938 10.008 1 95.88 433 ILE A CA 1
ATOM 3507 C C . ILE A 1 433 ? 1.089 44.406 9.125 1 95.88 433 ILE A C 1
ATOM 3509 O O . ILE A 1 433 ? 0.454 45.188 8.398 1 95.88 433 ILE A O 1
ATOM 3513 N N . LEU A 1 434 ? 0.875 43.125 9.172 1 94.75 434 LEU A N 1
ATOM 3514 C CA . LEU A 1 434 ? -0.126 42.5 8.312 1 94.75 434 LEU A CA 1
ATOM 3515 C C . LEU A 1 434 ? -1.138 41.719 9.148 1 94.75 434 LEU A C 1
ATOM 3517 O O . LEU A 1 434 ? -0.801 41.188 10.219 1 94.75 434 LEU A O 1
ATOM 3521 N N . SER A 1 435 ? -2.332 41.688 8.672 1 92 435 SER A N 1
ATOM 3522 C CA . SER A 1 435 ? -3.389 40.906 9.289 1 92 435 SER A CA 1
ATOM 3523 C C . SER A 1 435 ? -4.156 40.094 8.242 1 92 435 SER A C 1
ATOM 3525 O O . SER A 1 435 ? -4.355 40.562 7.121 1 92 435 SER A O 1
ATOM 3527 N N . LEU A 1 436 ? -4.594 38.906 8.656 1 87.19 436 LEU A N 1
ATOM 3528 C CA . LEU A 1 436 ? -5.391 38.062 7.77 1 87.19 436 LEU A CA 1
ATOM 3529 C C . LEU A 1 436 ? -6.75 38.688 7.496 1 87.19 436 LEU A C 1
ATOM 3531 O O . LEU A 1 436 ? -7.395 38.375 6.492 1 87.19 436 LEU A O 1
ATOM 3535 N N . GLU A 1 437 ? -7.129 39.531 8.32 1 80.81 437 GLU A N 1
ATOM 3536 C CA . GLU A 1 437 ? -8.438 40.188 8.211 1 80.81 437 GLU A CA 1
ATOM 3537 C C . GLU A 1 437 ? -8.422 41.281 7.145 1 80.81 437 GLU A C 1
ATOM 3539 O O . GLU A 1 437 ? -9.445 41.531 6.504 1 80.81 437 GLU A O 1
ATOM 3544 N N . ASP A 1 438 ? -7.309 41.844 6.926 1 82.75 438 ASP A N 1
ATOM 3545 C CA . ASP A 1 438 ? -7.254 43.031 6.086 1 82.75 438 ASP A CA 1
ATOM 3546 C C . ASP A 1 438 ? -6.586 42.75 4.75 1 82.75 438 ASP A C 1
ATOM 3548 O O . ASP A 1 438 ? -6.75 43.5 3.783 1 82.75 438 ASP A O 1
ATOM 3552 N N . LYS A 1 439 ? -5.77 41.688 4.707 1 83.88 439 LYS A N 1
ATOM 3553 C CA . LYS A 1 439 ? -4.938 41.5 3.525 1 83.88 439 LYS A CA 1
ATOM 3554 C C . LYS A 1 439 ? -5.234 40.156 2.865 1 83.88 439 LYS A C 1
ATOM 3556 O O . LYS A 1 439 ? -5.602 39.188 3.541 1 83.88 439 LYS A O 1
ATOM 3561 N N . GLU A 1 440 ? -4.961 40.188 1.612 1 86.88 440 GLU A N 1
ATOM 3562 C CA . GLU A 1 440 ? -5.086 38.969 0.836 1 86.88 440 GLU A CA 1
ATOM 3563 C C . GLU A 1 440 ? -3.855 38.062 1.009 1 86.88 440 GLU A C 1
ATOM 3565 O O . GLU A 1 440 ? -2.777 38.562 1.359 1 86.88 440 GLU A O 1
ATOM 3570 N N . PHE A 1 441 ? -4.039 36.844 0.729 1 89.06 441 PHE A N 1
ATOM 3571 C CA . PHE A 1 441 ? -2.982 35.875 0.902 1 89.06 441 PHE A CA 1
ATOM 3572 C C . PHE A 1 441 ? -1.784 36.188 0.02 1 89.06 441 PHE A C 1
ATOM 3574 O O . PHE A 1 441 ? -0.636 36 0.433 1 89.06 441 PHE A O 1
ATOM 3581 N N . PHE A 1 442 ? -2.07 36.625 -1.172 1 89 442 PHE A N 1
ATOM 3582 C CA . PHE A 1 442 ? -0.993 37 -2.08 1 89 442 PHE A CA 1
ATOM 3583 C C . PHE A 1 442 ? -0.024 37.969 -1.403 1 89 442 PHE A C 1
ATOM 3585 O O . PHE A 1 442 ? 1.191 37.75 -1.438 1 89 442 PHE A O 1
ATOM 3592 N N . THR A 1 443 ? -0.589 38.938 -0.739 1 91.56 443 THR A N 1
ATOM 3593 C CA . THR A 1 443 ? 0.224 40 -0.12 1 91.56 443 THR A CA 1
ATOM 3594 C C . THR A 1 443 ? 1.012 39.438 1.061 1 91.56 443 THR A C 1
ATOM 3596 O O . THR A 1 443 ? 2.209 39.688 1.192 1 91.56 443 THR A O 1
ATOM 3599 N N . ILE A 1 444 ? 0.387 38.719 1.88 1 94.38 444 ILE A N 1
ATOM 3600 C CA . ILE A 1 444 ? 1.017 38.219 3.09 1 94.38 444 ILE A CA 1
ATOM 3601 C C . ILE A 1 444 ? 2.152 37.25 2.715 1 94.38 444 ILE A C 1
ATOM 3603 O O . ILE A 1 444 ? 3.273 37.406 3.209 1 94.38 444 ILE A O 1
ATOM 3607 N N . ILE A 1 445 ? 1.922 36.375 1.766 1 94.94 445 ILE A N 1
ATOM 3608 C CA . ILE A 1 445 ? 2.924 35.375 1.363 1 94.94 445 ILE A CA 1
ATOM 3609 C C . ILE A 1 445 ? 4.066 36.094 0.633 1 94.94 445 ILE A C 1
ATOM 3611 O O . ILE A 1 445 ? 5.238 35.75 0.835 1 94.94 445 ILE A O 1
ATOM 3615 N N . SER A 1 446 ? 3.734 37.062 -0.175 1 93.75 446 SER A N 1
ATOM 3616 C CA . SER A 1 446 ? 4.758 37.812 -0.89 1 93.75 446 SER A CA 1
ATOM 3617 C C . SER A 1 446 ? 5.719 38.5 0.078 1 93.75 446 SER A C 1
ATOM 3619 O O . SER A 1 446 ? 6.934 38.469 -0.123 1 93.75 446 SER A O 1
ATOM 3621 N N . GLU A 1 447 ? 5.152 39.062 1.118 1 93.62 447 GLU A N 1
ATOM 3622 C CA . GLU A 1 447 ? 5.984 39.719 2.111 1 93.62 447 GLU A CA 1
ATOM 3623 C C . GLU A 1 447 ? 6.789 38.719 2.93 1 93.62 447 GLU A C 1
ATOM 3625 O O . GLU A 1 447 ? 7.969 38.938 3.211 1 93.62 447 GLU A O 1
ATOM 3630 N N . LEU A 1 448 ? 6.211 37.688 3.297 1 95.62 448 LEU A N 1
ATOM 3631 C CA . LEU A 1 448 ? 6.883 36.656 4.102 1 95.62 448 LEU A CA 1
ATOM 3632 C C . LEU A 1 448 ? 8.047 36.031 3.336 1 95.62 448 LEU A C 1
ATOM 3634 O O . LEU A 1 448 ? 9.078 35.719 3.926 1 95.62 448 LEU A O 1
ATOM 3638 N N . THR A 1 449 ? 7.883 35.906 2.057 1 94.12 449 THR A N 1
ATOM 3639 C CA . THR A 1 449 ? 8.906 35.281 1.228 1 94.12 449 THR A CA 1
ATOM 3640 C C . THR A 1 449 ? 10.195 36.094 1.244 1 94.12 449 THR A C 1
ATOM 3642 O O . THR A 1 449 ? 11.266 35.594 0.913 1 94.12 449 THR A O 1
ATOM 3645 N N . ARG A 1 450 ? 10.055 37.375 1.715 1 92.19 450 ARG A N 1
ATOM 3646 C CA . ARG A 1 450 ? 11.211 38.281 1.726 1 92.19 450 ARG A CA 1
ATOM 3647 C C . ARG A 1 450 ? 11.602 38.625 3.152 1 92.19 450 ARG A C 1
ATOM 3649 O O . ARG A 1 450 ? 12.594 39.344 3.367 1 92.19 450 ARG A O 1
ATOM 3656 N N . ALA A 1 451 ? 10.922 38.156 4.035 1 94.75 451 ALA A N 1
ATOM 3657 C CA . ALA A 1 451 ? 11.094 38.594 5.414 1 94.75 451 ALA A CA 1
ATOM 3658 C C . ALA A 1 451 ? 12.234 37.875 6.102 1 94.75 451 ALA A C 1
ATOM 3660 O O . ALA A 1 451 ? 12.43 36.656 5.891 1 94.75 451 ALA A O 1
ATOM 3661 N N . ARG A 1 452 ? 12.945 38.562 6.895 1 93.62 452 ARG A N 1
ATOM 3662 C CA . ARG A 1 452 ? 14.008 38 7.719 1 93.62 452 ARG A CA 1
ATOM 3663 C C . ARG A 1 452 ? 13.469 37.531 9.07 1 93.62 452 ARG A C 1
ATOM 3665 O O . ARG A 1 452 ? 14.047 36.656 9.711 1 93.62 452 ARG A O 1
ATOM 3672 N N . VAL A 1 453 ? 12.453 38.219 9.492 1 96.94 453 VAL A N 1
ATOM 3673 C CA . VAL A 1 453 ? 11.836 37.875 10.766 1 96.94 453 VAL A CA 1
ATOM 3674 C C . VAL A 1 453 ? 10.312 37.969 10.641 1 96.94 453 VAL A C 1
ATOM 3676 O O . VAL A 1 453 ? 9.789 38.875 9.992 1 96.94 453 VAL A O 1
ATOM 3679 N N . ALA A 1 454 ? 9.633 37.031 11.133 1 98.31 454 ALA A N 1
ATOM 3680 C CA . ALA A 1 454 ? 8.18 37.062 11.312 1 98.31 454 ALA A CA 1
ATOM 3681 C C . ALA A 1 454 ? 7.805 36.844 12.773 1 98.31 454 ALA A C 1
ATOM 3683 O O . ALA A 1 454 ? 8.375 36 13.461 1 98.31 454 ALA A O 1
ATOM 3684 N N . VAL A 1 455 ? 6.879 37.688 13.258 1 98.44 455 VAL A N 1
ATOM 3685 C CA . VAL A 1 455 ? 6.461 37.656 14.656 1 98.44 455 VAL A CA 1
ATOM 3686 C C . VAL A 1 455 ? 4.938 37.594 14.734 1 98.44 455 VAL A C 1
ATOM 3688 O O . VAL A 1 455 ? 4.234 38.281 13.977 1 98.44 455 VAL A O 1
ATOM 3691 N N . GLY A 1 456 ? 4.445 36.781 15.539 1 97.88 456 GLY A N 1
ATOM 3692 C CA . GLY A 1 456 ? 3.016 36.719 15.805 1 97.88 456 GLY A CA 1
ATOM 3693 C C . GLY A 1 456 ? 2.672 35.969 17.062 1 97.88 456 GLY A C 1
ATOM 3694 O O . GLY A 1 456 ? 3.488 35.188 17.578 1 97.88 456 GLY A O 1
ATOM 3695 N N . VAL A 1 457 ? 1.443 36.219 17.578 1 97.5 457 VAL A N 1
ATOM 3696 C CA . VAL A 1 457 ? 0.928 35.438 18.703 1 97.5 457 VAL A CA 1
ATOM 3697 C C . VAL A 1 457 ? 0.532 34.062 18.219 1 97.5 457 VAL A C 1
ATOM 3699 O O . VAL A 1 457 ? 0.087 33.906 17.078 1 97.5 457 VAL A O 1
ATOM 3702 N N . HIS A 1 458 ? 0.715 33.031 19.062 1 95.56 458 HIS A N 1
ATOM 3703 C CA . HIS A 1 458 ? 0.297 31.688 18.719 1 95.56 458 HIS A CA 1
ATOM 3704 C C . HIS A 1 458 ? -1.093 31.688 18.094 1 95.56 458 HIS A C 1
ATOM 3706 O O . HIS A 1 458 ? -2.037 32.219 18.656 1 95.56 458 HIS A O 1
ATOM 3712 N N . GLY A 1 459 ? -1.153 31.047 16.938 1 94 459 GLY A N 1
ATOM 3713 C CA . GLY A 1 459 ? -2.402 30.953 16.203 1 94 459 GLY A CA 1
ATOM 3714 C C . GLY A 1 459 ? -2.221 30.406 14.797 1 94 459 GLY A C 1
ATOM 3715 O O . GLY A 1 459 ? -1.093 30.188 14.352 1 94 459 GLY A O 1
ATOM 3716 N N . ALA A 1 460 ? -3.275 30.297 14.125 1 94.75 460 ALA A N 1
ATOM 3717 C CA . ALA A 1 460 ? -3.305 29.609 12.844 1 94.75 460 ALA A CA 1
ATOM 3718 C C . ALA A 1 460 ? -2.508 30.359 11.789 1 94.75 460 ALA A C 1
ATOM 3720 O O . ALA A 1 460 ? -1.95 29.75 10.867 1 94.75 460 ALA A O 1
ATOM 3721 N N . ALA A 1 461 ? -2.381 31.656 11.914 1 95.62 461 ALA A N 1
ATOM 3722 C CA . ALA A 1 461 ? -1.716 32.469 10.898 1 95.62 461 ALA A CA 1
ATOM 3723 C C . ALA A 1 461 ? -0.226 32.156 10.828 1 95.62 461 ALA A C 1
ATOM 3725 O O . ALA A 1 461 ? 0.415 32.375 9.797 1 95.62 461 ALA A O 1
ATOM 3726 N N . LEU A 1 462 ? 0.333 31.609 11.875 1 97.62 462 LEU A N 1
ATOM 3727 C CA . LEU A 1 462 ? 1.771 31.375 11.938 1 97.62 462 LEU A CA 1
ATOM 3728 C C . LEU A 1 462 ? 2.184 30.234 11.016 1 97.62 462 LEU A C 1
ATOM 3730 O O . LEU A 1 462 ? 3.371 30.062 10.734 1 97.62 462 LEU A O 1
ATOM 3734 N N . ILE A 1 463 ? 1.198 29.484 10.492 1 98.25 463 ILE A N 1
ATOM 3735 C CA . ILE A 1 463 ? 1.505 28.422 9.523 1 98.25 463 ILE A CA 1
ATOM 3736 C C . ILE A 1 463 ? 2.145 29.047 8.281 1 98.25 463 ILE A C 1
ATOM 3738 O O . ILE A 1 463 ? 2.918 28.375 7.586 1 98.25 463 ILE A O 1
ATOM 3742 N N . LEU A 1 464 ? 1.881 30.312 8.047 1 97.88 464 LEU A N 1
ATOM 3743 C CA . LEU A 1 464 ? 2.418 31 6.879 1 97.88 464 LEU A CA 1
ATOM 3744 C C . LEU A 1 464 ? 3.914 31.25 7.035 1 97.88 464 LEU A C 1
ATOM 3746 O O . LEU A 1 464 ? 4.598 31.578 6.062 1 97.88 464 LEU A O 1
ATOM 3750 N N . GLY A 1 465 ? 4.406 30.969 8.234 1 97.75 465 GLY A N 1
ATOM 3751 C CA . GLY A 1 465 ? 5.844 31.016 8.43 1 97.75 465 GLY A CA 1
ATOM 3752 C C . GLY A 1 465 ? 6.598 30.062 7.523 1 97.75 465 GLY A C 1
ATOM 3753 O O . GLY A 1 465 ? 7.805 30.203 7.32 1 97.75 465 GLY A O 1
ATOM 3754 N N . MET A 1 466 ? 5.891 29.094 6.949 1 98.31 466 MET A N 1
ATOM 3755 C CA . MET A 1 466 ? 6.531 28.125 6.07 1 98.31 466 MET A CA 1
ATOM 3756 C C . MET A 1 466 ? 7.066 28.797 4.809 1 98.31 466 MET A C 1
ATOM 3758 O O . MET A 1 466 ? 7.918 28.234 4.117 1 98.31 466 MET A O 1
ATOM 3762 N N . PHE A 1 467 ? 6.641 30.016 4.504 1 97.44 467 PHE A N 1
ATOM 3763 C CA . PHE A 1 467 ? 7.039 30.703 3.281 1 97.44 467 PHE A CA 1
ATOM 3764 C C . PHE A 1 467 ? 8.266 31.562 3.525 1 97.44 467 PHE A C 1
ATOM 3766 O O . PHE A 1 467 ? 8.805 32.156 2.596 1 97.44 467 PHE A O 1
ATOM 3773 N N . LEU A 1 468 ? 8.727 31.656 4.797 1 96.62 468 LEU A N 1
ATOM 3774 C CA . LEU A 1 468 ? 9.945 32.406 5.105 1 96.62 468 LEU A CA 1
ATOM 3775 C C . LEU A 1 468 ? 11.148 31.781 4.406 1 96.62 468 LEU A C 1
ATOM 3777 O O . LEU A 1 468 ? 11.203 30.547 4.23 1 96.62 468 LEU A O 1
ATOM 3781 N N . PRO A 1 469 ? 12.055 32.531 4.035 1 92.44 469 PRO A N 1
ATOM 3782 C CA . PRO A 1 469 ? 13.25 31.969 3.414 1 92.44 469 PRO A CA 1
ATOM 3783 C C . PRO A 1 469 ? 14.219 31.375 4.434 1 92.44 469 PRO A C 1
ATOM 3785 O O . PRO A 1 469 ? 14.164 31.719 5.617 1 92.44 469 PRO A O 1
ATOM 3788 N N . PRO A 1 470 ? 15.055 30.453 4.016 1 91.19 470 PRO A N 1
ATOM 3789 C CA . PRO A 1 470 ? 16.078 29.938 4.926 1 91.19 470 PRO A CA 1
ATOM 3790 C C . PRO A 1 470 ? 16.906 31.047 5.562 1 91.19 470 PRO A C 1
ATOM 3792 O O . PRO A 1 470 ? 17.234 32.031 4.898 1 91.19 470 PRO A O 1
ATOM 3795 N N . GLY A 1 471 ? 17.234 30.891 6.801 1 91.31 471 GLY A N 1
ATOM 3796 C CA . GLY A 1 471 ? 17.984 31.891 7.52 1 91.31 471 GLY A CA 1
ATOM 3797 C C . GLY A 1 471 ? 17.125 32.875 8.281 1 91.31 471 GLY A C 1
ATOM 3798 O O . GLY A 1 471 ? 17.625 33.688 9.047 1 91.31 471 GLY A O 1
ATOM 3799 N N . SER A 1 472 ? 15.867 32.781 8.133 1 95 472 SER A N 1
ATOM 3800 C CA . SER A 1 472 ? 14.93 33.688 8.828 1 95 472 SER A CA 1
ATOM 3801 C C . SER A 1 472 ? 14.609 33.156 10.227 1 95 472 SER A C 1
ATOM 3803 O O . SER A 1 472 ? 15.008 32.031 10.578 1 95 472 SER A O 1
ATOM 3805 N N . ILE A 1 473 ? 13.875 34 10.953 1 96.88 473 ILE A N 1
ATOM 3806 C CA . ILE A 1 473 ? 13.461 33.625 12.297 1 96.88 473 ILE A CA 1
ATOM 3807 C C . ILE A 1 473 ? 11.938 33.75 12.422 1 96.88 473 ILE A C 1
ATOM 3809 O O . ILE A 1 473 ? 11.344 34.688 11.891 1 96.88 473 ILE A O 1
ATOM 3813 N N . LEU A 1 474 ? 11.328 32.812 13.008 1 98.5 474 LEU A N 1
ATOM 3814 C CA . LEU A 1 474 ? 9.914 32.844 13.375 1 98.5 474 LEU A CA 1
ATOM 3815 C C . LEU A 1 474 ? 9.742 32.969 14.883 1 98.5 474 LEU A C 1
ATOM 3817 O O . LEU A 1 474 ? 10.117 32.062 15.633 1 98.5 474 LEU A O 1
ATOM 3821 N N . VAL A 1 475 ? 9.188 34.062 15.328 1 98.62 475 VAL A N 1
ATOM 3822 C CA . VAL A 1 475 ? 8.984 34.312 16.75 1 98.62 475 VAL A CA 1
ATOM 3823 C C . VAL A 1 475 ? 7.516 34.062 17.109 1 98.62 475 VAL A C 1
ATOM 3825 O O . VAL A 1 475 ? 6.625 34.719 16.547 1 98.62 475 VAL A O 1
ATOM 3828 N N . GLU A 1 476 ? 7.281 33.188 17.953 1 98.56 476 GLU A N 1
ATOM 3829 C CA . GLU A 1 476 ? 5.941 32.906 18.453 1 98.56 476 GLU A CA 1
ATOM 3830 C C . GLU A 1 476 ? 5.73 33.469 19.859 1 98.56 476 GLU A C 1
ATOM 3832 O O . GLU A 1 476 ? 6.43 33.094 20.797 1 98.56 476 GLU A O 1
ATOM 3837 N N . ILE A 1 477 ? 4.781 34.344 19.969 1 98.19 477 ILE A N 1
ATOM 3838 C CA . ILE A 1 477 ? 4.461 34.969 21.25 1 98.19 477 ILE A CA 1
ATOM 3839 C C . ILE A 1 477 ? 3.41 34.156 21.984 1 98.19 477 ILE A C 1
ATOM 3841 O O . ILE A 1 477 ? 2.375 33.812 21.406 1 98.19 477 ILE A O 1
ATOM 3845 N N . TRP A 1 478 ? 3.699 33.906 23.234 1 97.19 478 TRP A N 1
ATOM 3846 C CA . TRP A 1 478 ? 2.789 33.125 24.078 1 97.19 478 TRP A CA 1
ATOM 3847 C C . TRP A 1 478 ? 2.229 34 25.203 1 97.19 478 TRP A C 1
ATOM 3849 O O . TRP A 1 478 ? 2.977 34.719 25.875 1 97.19 478 TRP A O 1
ATOM 3859 N N . PRO A 1 479 ? 0.882 33.938 25.375 1 96.12 479 PRO A N 1
ATOM 3860 C CA . PRO A 1 479 ? 0.279 34.656 26.484 1 96.12 479 PRO A CA 1
ATOM 3861 C C . PRO A 1 479 ? 0.728 34.125 27.844 1 96.12 479 PRO A C 1
ATOM 3863 O O . PRO A 1 479 ? 1.382 33.094 27.922 1 96.12 479 PRO A O 1
ATOM 3866 N N . TYR A 1 480 ? 0.338 34.875 28.828 1 96 480 TYR A N 1
ATOM 3867 C CA . TYR A 1 480 ? 0.697 34.562 30.203 1 96 480 TYR A CA 1
ATOM 3868 C C . TYR A 1 480 ? 0.089 33.219 30.625 1 96 480 TYR A C 1
ATOM 3870 O O . TYR A 1 480 ? -1.066 32.938 30.297 1 96 480 TYR A O 1
ATOM 3878 N N . GLY A 1 481 ? 0.896 32.438 31.219 1 94.25 481 GLY A N 1
ATOM 3879 C CA . GLY A 1 481 ? 0.39 31.234 31.844 1 94.25 481 GLY A CA 1
ATOM 3880 C C . GLY A 1 481 ? 0.438 30.031 30.922 1 94.25 481 GLY A C 1
ATOM 3881 O O . GLY A 1 481 ? -0.139 28.984 31.234 1 94.25 481 GLY A O 1
ATOM 3882 N N . ILE A 1 482 ? 1.051 30.125 29.797 1 93.56 482 ILE A N 1
ATOM 3883 C CA . ILE A 1 482 ? 1.173 28.984 28.891 1 93.56 482 ILE A CA 1
ATOM 3884 C C . ILE A 1 482 ? 2.646 28.703 28.609 1 93.56 482 ILE A C 1
ATOM 3886 O O . ILE A 1 482 ? 3.379 29.594 28.156 1 93.56 482 ILE A O 1
ATOM 3890 N N . ASN A 1 483 ? 3.039 27.469 28.875 1 93.12 483 ASN A N 1
ATOM 3891 C CA . ASN A 1 483 ? 4.375 27.016 28.484 1 93.12 483 ASN A CA 1
ATOM 3892 C C . ASN A 1 483 ? 4.48 26.812 26.984 1 93.12 483 ASN A C 1
ATOM 3894 O O . ASN A 1 483 ? 3.65 26.125 26.391 1 93.12 483 ASN A O 1
ATOM 3898 N N . PRO A 1 484 ? 5.492 27.391 26.375 1 93.94 484 PRO A N 1
ATOM 3899 C CA . PRO A 1 484 ? 5.637 27.25 24.922 1 93.94 484 PRO A CA 1
ATOM 3900 C C . PRO A 1 484 ? 5.695 25.797 24.469 1 93.94 484 PRO A C 1
ATOM 3902 O O . PRO A 1 484 ? 5.469 25.5 23.297 1 93.94 484 PRO A O 1
ATOM 3905 N N . ASN A 1 485 ? 5.98 24.844 25.344 1 92.62 485 ASN A N 1
ATOM 3906 C CA . ASN A 1 485 ? 6.07 23.438 24.984 1 92.62 485 ASN A CA 1
ATOM 3907 C C . ASN A 1 485 ? 4.699 22.766 25.031 1 92.62 485 ASN A C 1
ATOM 3909 O O . ASN A 1 485 ? 4.57 21.594 24.672 1 92.62 485 ASN A O 1
ATOM 3913 N N . ALA A 1 486 ? 3.744 23.547 25.391 1 90.19 486 ALA A N 1
ATOM 3914 C CA . ALA A 1 486 ? 2.4 22.984 25.469 1 90.19 486 ALA A CA 1
ATOM 3915 C C . ALA A 1 486 ? 1.859 22.656 24.078 1 90.19 486 ALA A C 1
ATOM 3917 O O . ALA A 1 486 ? 1.058 21.734 23.906 1 90.19 486 ALA A O 1
ATOM 3918 N N . ALA A 1 487 ? 2.193 23.359 23.109 1 92.44 487 ALA A N 1
ATOM 3919 C CA . ALA A 1 487 ? 1.847 23.172 21.703 1 92.44 487 ALA A CA 1
ATOM 3920 C C . ALA A 1 487 ? 3.008 23.562 20.797 1 92.44 487 ALA A C 1
ATOM 3922 O O . ALA A 1 487 ? 3.428 24.719 20.781 1 92.44 487 ALA A O 1
ATOM 3923 N N . THR A 1 488 ? 3.5 22.609 20.031 1 96.12 488 THR A N 1
ATOM 3924 C CA . THR A 1 488 ? 4.781 22.859 19.391 1 96.12 488 THR A CA 1
ATOM 3925 C C . THR A 1 488 ? 4.66 22.688 17.875 1 96.12 488 THR A C 1
ATOM 3927 O O . THR A 1 488 ? 5.602 22.25 17.219 1 96.12 488 THR A O 1
ATOM 3930 N N . VAL A 1 489 ? 3.525 22.938 17.266 1 96.62 489 VAL A N 1
ATOM 3931 C CA . VAL A 1 489 ? 3.281 22.688 15.852 1 96.62 489 VAL A CA 1
ATOM 3932 C C . VAL A 1 489 ? 4.234 23.531 15.008 1 96.62 489 VAL A C 1
ATOM 3934 O O . VAL A 1 489 ? 4.805 23.047 14.031 1 96.62 489 VAL A O 1
ATOM 3937 N N . TYR A 1 490 ? 4.5 24.797 15.391 1 98.38 490 TYR A N 1
ATOM 3938 C CA . TYR A 1 490 ? 5.348 25.672 14.602 1 98.38 490 TYR A CA 1
ATOM 3939 C C . TYR A 1 490 ? 6.82 25.469 14.938 1 98.38 490 TYR A C 1
ATOM 3941 O O . TYR A 1 490 ? 7.688 25.609 14.07 1 98.38 490 TYR A O 1
ATOM 3949 N N . LYS A 1 491 ? 7.059 25.141 16.188 1 97.94 491 LYS A N 1
ATOM 3950 C CA . LYS A 1 491 ? 8.414 24.719 16.516 1 97.9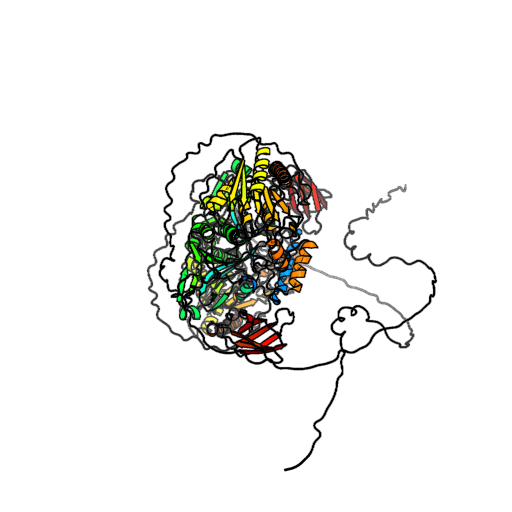4 491 LYS A CA 1
ATOM 3951 C C . LYS A 1 491 ? 8.82 23.516 15.664 1 97.94 491 LYS A C 1
ATOM 3953 O O . LYS A 1 491 ? 9.914 23.5 15.094 1 97.94 491 LYS A O 1
ATOM 3958 N N . THR A 1 492 ? 7.93 22.547 15.586 1 98 492 THR A N 1
ATOM 3959 C CA . THR A 1 492 ? 8.188 21.344 14.805 1 98 492 THR A CA 1
ATOM 3960 C C . THR A 1 492 ? 8.391 21.688 13.336 1 98 492 THR A C 1
ATOM 3962 O O . THR A 1 492 ? 9.273 21.125 12.68 1 98 492 THR A O 1
ATOM 3965 N N . LEU A 1 493 ? 7.555 22.562 12.867 1 98.12 493 LEU A N 1
ATOM 3966 C CA . LEU A 1 493 ? 7.691 23.031 11.5 1 98.12 493 LEU A CA 1
ATOM 3967 C C . LEU A 1 493 ? 9.102 23.562 11.242 1 98.12 493 LEU A C 1
ATOM 3969 O O . LEU A 1 493 ? 9.758 23.141 10.289 1 98.12 493 LEU A O 1
ATOM 3973 N N . CYS A 1 494 ? 9.578 24.406 12.078 1 97.25 494 CYS A N 1
ATOM 3974 C CA . CYS A 1 494 ? 10.867 25.062 11.906 1 97.25 494 CYS A CA 1
ATOM 3975 C C . CYS A 1 494 ? 12.016 24.078 12.086 1 97.25 494 CYS A C 1
ATOM 3977 O O . CYS A 1 494 ? 13.086 24.234 11.5 1 97.25 494 CYS A O 1
ATOM 3979 N N . GLU A 1 495 ? 11.758 23.031 12.828 1 95 495 GLU A N 1
ATOM 3980 C CA . GLU A 1 495 ? 12.82 22.094 13.172 1 95 495 GLU A CA 1
ATOM 3981 C C . GLU A 1 495 ? 12.867 20.938 12.18 1 95 495 GLU A C 1
ATOM 3983 O O . GLU A 1 495 ? 13.625 19.984 12.375 1 95 495 GLU A O 1
ATOM 3988 N N . LEU A 1 496 ? 12.055 20.969 11.164 1 94.62 496 LEU A N 1
ATOM 3989 C CA . LEU A 1 496 ? 12.195 19.984 10.094 1 94.62 496 LEU A CA 1
ATOM 3990 C C . LEU A 1 496 ? 13.617 19.969 9.547 1 94.62 496 LEU A C 1
ATOM 3992 O O . LEU A 1 496 ? 14.227 21.031 9.367 1 94.62 496 LEU A O 1
ATOM 3996 N N . PRO A 1 497 ? 14.094 18.781 9.266 1 90.44 497 PRO A N 1
ATOM 3997 C CA . PRO A 1 497 ? 15.461 18.719 8.742 1 90.44 497 PRO A CA 1
ATOM 3998 C C . PRO A 1 497 ? 15.648 19.516 7.461 1 90.44 497 PRO A C 1
ATOM 4000 O O . PRO A 1 497 ? 14.844 19.422 6.539 1 90.44 497 PRO A O 1
ATOM 4003 N N . ASN A 1 498 ? 16.578 20.438 7.52 1 88.19 498 ASN A N 1
ATOM 4004 C CA . ASN A 1 498 ? 17.031 21.203 6.363 1 88.19 498 ASN A CA 1
ATOM 4005 C C . ASN A 1 498 ? 15.984 22.234 5.953 1 88.19 498 ASN A C 1
ATOM 4007 O O . ASN A 1 498 ? 15.883 22.594 4.773 1 88.19 498 ASN A O 1
ATOM 4011 N N . PHE A 1 499 ? 15.141 22.641 6.824 1 92.19 499 PHE A N 1
ATOM 4012 C CA . PHE A 1 499 ? 14.156 23.656 6.488 1 92.19 499 PHE A CA 1
ATOM 4013 C C . PHE A 1 499 ? 14.781 25.047 6.547 1 92.19 499 PHE A C 1
ATOM 4015 O O . PHE A 1 499 ? 14.484 25.906 5.711 1 92.19 499 PHE A O 1
ATOM 4022 N N . GLY A 1 500 ? 15.617 25.359 7.605 1 91.56 500 GLY A N 1
ATOM 4023 C CA . GLY A 1 500 ? 16.438 26.562 7.637 1 91.56 500 GLY A CA 1
ATOM 4024 C C . GLY A 1 500 ? 1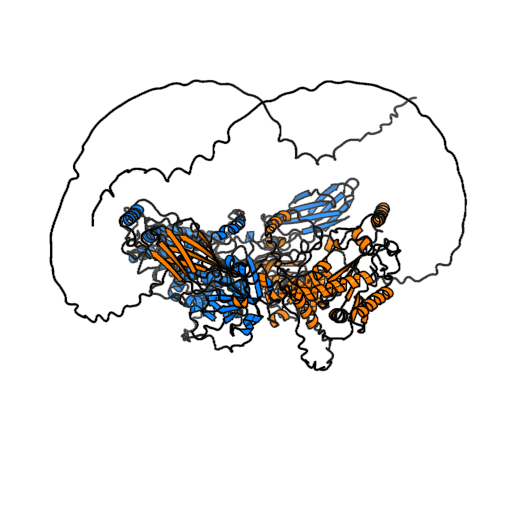5.766 27.734 8.328 1 91.56 500 GLY A C 1
ATOM 4025 O O . GLY A 1 500 ? 16.188 28.875 8.172 1 91.56 500 GLY A O 1
ATOM 4026 N N . ILE A 1 501 ? 14.672 27.562 9 1 96 501 ILE A N 1
ATOM 4027 C CA . ILE A 1 501 ? 14.023 28.609 9.781 1 96 501 ILE A CA 1
ATOM 4028 C C . ILE A 1 501 ? 14.258 28.359 11.273 1 96 501 ILE A C 1
ATOM 4030 O O . ILE A 1 501 ? 14.117 27.234 11.742 1 96 501 ILE A O 1
ATOM 4034 N N . THR A 1 502 ? 14.625 29.391 11.961 1 96.94 502 THR A N 1
ATOM 4035 C CA . THR A 1 502 ? 14.859 29.266 13.398 1 96.94 502 THR A CA 1
ATOM 4036 C C . THR A 1 502 ? 13.609 29.656 14.18 1 96.94 502 THR A C 1
ATOM 4038 O O . THR A 1 502 ? 13.07 30.75 14.008 1 96.94 502 THR A O 1
ATOM 4041 N N . TYR A 1 503 ? 13.195 28.781 15.016 1 97.75 503 TYR A N 1
ATOM 4042 C CA . TYR A 1 503 ? 12.055 29.016 15.891 1 97.75 503 TYR A CA 1
ATOM 4043 C C . TYR A 1 503 ? 12.484 29.719 17.172 1 97.75 503 TYR A C 1
ATOM 4045 O O . TYR A 1 503 ? 13.445 29.281 17.828 1 97.75 503 TYR A O 1
ATOM 4053 N N . VAL A 1 504 ? 11.758 30.75 17.578 1 97.94 504 VAL A N 1
ATOM 4054 C CA . VAL A 1 504 ? 12.055 31.484 18.812 1 97.94 504 VAL A CA 1
ATOM 4055 C C . VAL A 1 504 ? 10.758 31.719 19.578 1 97.94 504 VAL A C 1
ATOM 4057 O O . VAL A 1 504 ? 9.93 32.531 19.188 1 97.94 504 VAL A O 1
ATOM 4060 N N . PRO A 1 505 ? 10.586 31.109 20.719 1 97.75 505 PRO A N 1
ATOM 4061 C CA . PRO A 1 505 ? 9.438 31.391 21.578 1 97.75 505 PRO A CA 1
ATOM 4062 C C . PRO A 1 505 ? 9.656 32.594 22.5 1 97.75 505 PRO A C 1
ATOM 4064 O O . PRO A 1 505 ? 10.766 32.781 22.984 1 97.75 505 PRO A O 1
ATOM 4067 N N . TRP A 1 506 ? 8.688 33.438 22.641 1 97.94 506 TRP A N 1
ATOM 4068 C CA . TRP A 1 506 ? 8.625 34.469 23.672 1 97.94 506 TRP A CA 1
ATOM 4069 C C . TRP A 1 506 ? 7.363 34.312 24.516 1 97.94 506 TRP A C 1
ATOM 4071 O O . TRP A 1 506 ? 6.258 34.219 23.984 1 97.94 506 TRP A O 1
ATOM 4081 N N . MET A 1 507 ? 7.5 34.312 25.766 1 95.88 507 MET A N 1
ATOM 4082 C CA . MET A 1 507 ? 6.359 34.125 26.656 1 95.88 507 MET A CA 1
ATOM 4083 C C . MET A 1 507 ? 6.184 35.344 27.578 1 95.88 507 MET A C 1
ATOM 4085 O O . MET A 1 507 ? 7.164 35.875 28.109 1 95.88 507 MET A O 1
ATOM 4089 N N . ASN A 1 508 ? 4.949 35.781 27.734 1 96.81 508 ASN A N 1
ATOM 4090 C CA . ASN A 1 508 ? 4.633 36.781 28.75 1 96.81 508 ASN A CA 1
ATOM 4091 C C . ASN A 1 508 ? 4.684 36.188 30.156 1 96.81 508 ASN A C 1
ATOM 4093 O O . ASN A 1 508 ? 3.955 35.25 30.453 1 96.81 508 ASN A O 1
ATOM 4097 N N . GLU A 1 509 ? 5.508 36.75 30.953 1 95.06 509 GLU A N 1
ATOM 4098 C CA . GLU A 1 509 ? 5.629 36.281 32.312 1 95.06 509 GLU A CA 1
ATOM 4099 C C . GLU A 1 509 ? 5.043 37.281 33.312 1 95.06 509 GLU A C 1
ATOM 4101 O O . GLU A 1 509 ? 5.133 37.094 34.531 1 95.06 509 GLU A O 1
ATOM 4106 N N . ASP A 1 510 ? 4.449 38.312 32.781 1 94.88 510 ASP A N 1
ATOM 4107 C CA . ASP A 1 510 ? 4.008 39.438 33.656 1 94.88 510 ASP A CA 1
ATOM 4108 C C . ASP A 1 510 ? 2.486 39.562 33.625 1 94.88 510 ASP A C 1
ATOM 4110 O O . ASP A 1 510 ? 1.892 39.875 32.594 1 94.88 510 ASP A O 1
ATOM 4114 N N . LEU A 1 511 ? 1.925 39.438 34.75 1 92.88 511 LEU A N 1
ATOM 4115 C CA . LEU A 1 511 ? 0.478 39.562 34.875 1 92.88 511 LEU A CA 1
ATOM 4116 C C . LEU A 1 511 ? 0.028 41 34.531 1 92.88 511 LEU A C 1
ATOM 4118 O O . LEU A 1 511 ? -1.058 41.188 33.969 1 92.88 511 LEU A O 1
ATOM 4122 N N . GLU A 1 512 ? 0.811 41.938 34.875 1 92.94 512 GLU A N 1
ATOM 4123 C CA . GLU A 1 512 ? 0.476 43.344 34.625 1 92.94 512 GLU A CA 1
ATOM 4124 C C . GLU A 1 512 ? 0.383 43.594 33.125 1 92.94 512 GLU A C 1
ATOM 4126 O O . GLU A 1 512 ? -0.272 44.562 32.688 1 92.94 512 GLU A O 1
ATOM 4131 N N . ASN A 1 513 ? 1.032 42.812 32.375 1 96.06 513 ASN A N 1
ATOM 4132 C CA . ASN A 1 513 ? 1.041 42.938 30.906 1 96.06 513 ASN A CA 1
ATOM 4133 C C . ASN A 1 513 ? 0.015 42.031 30.25 1 96.06 513 ASN A C 1
ATOM 4135 O O . ASN A 1 513 ? 0.138 41.688 29.078 1 96.06 513 ASN A O 1
ATOM 4139 N N . THR A 1 514 ? -0.935 41.594 31.094 1 95.94 514 THR A N 1
ATOM 4140 C CA . THR A 1 514 ? -1.932 40.625 30.641 1 95.94 514 THR A CA 1
ATOM 4141 C C . THR A 1 514 ? -3.34 41.188 30.781 1 95.94 514 THR A C 1
ATOM 4143 O O . THR A 1 514 ? -3.682 41.781 31.812 1 95.94 514 THR A O 1
ATOM 4146 N N . VAL A 1 515 ? -4.082 41.188 29.703 1 96.75 515 VAL A N 1
ATOM 4147 C CA . VAL A 1 515 ? -5.512 41.469 29.766 1 96.75 515 VAL A CA 1
ATOM 4148 C C . VAL A 1 515 ? -6.309 40.219 29.359 1 96.75 515 VAL A C 1
ATOM 4150 O O . VAL A 1 515 ? -6.336 39.844 28.188 1 96.75 515 VAL A O 1
ATOM 4153 N N . TYR A 1 516 ? -6.863 39.562 30.391 1 94.44 516 TYR A N 1
ATOM 4154 C CA . TYR A 1 516 ? -7.703 38.406 30.094 1 94.44 516 TYR A CA 1
ATOM 4155 C C . TYR A 1 516 ? -9.164 38.812 29.969 1 94.44 516 TYR A C 1
ATOM 4157 O O . TYR A 1 516 ? -9.547 39.906 30.359 1 94.44 516 TYR A O 1
ATOM 4165 N N . HIS A 1 517 ? -10.039 37.969 29.375 1 94.94 517 HIS A N 1
ATOM 4166 C CA . HIS A 1 517 ? -11.406 38.344 29.016 1 94.94 517 HIS A CA 1
ATOM 4167 C C . HIS A 1 517 ? -12.391 37.25 29.422 1 94.94 517 HIS A C 1
ATOM 4169 O O . HIS A 1 517 ? -12.898 36.5 28.562 1 94.94 517 HIS A O 1
ATOM 4175 N N . PRO A 1 518 ? -12.734 37.188 30.656 1 93.31 518 PRO A N 1
ATOM 4176 C CA . PRO A 1 518 ? -13.719 36.188 31.078 1 93.31 518 PRO A CA 1
ATOM 4177 C C . PRO A 1 518 ? -15.102 36.406 30.469 1 93.31 518 PRO A C 1
ATOM 4179 O O . PRO A 1 518 ? -15.938 35.5 30.469 1 93.31 518 PRO A O 1
ATOM 4182 N N . GLU A 1 519 ? -15.344 37.688 29.953 1 92.19 519 GLU A N 1
ATOM 4183 C CA . GLU A 1 519 ? -16.641 38.062 29.422 1 92.19 519 GLU A CA 1
ATOM 4184 C C . GLU A 1 519 ? -16.828 37.562 27.984 1 92.19 519 GLU A C 1
ATOM 4186 O O . GLU A 1 519 ? -17.922 37.625 27.438 1 92.19 519 GLU A O 1
ATOM 4191 N N . TYR A 1 520 ? -15.797 37.125 27.328 1 94.12 520 TYR A N 1
ATOM 4192 C CA . TYR A 1 520 ? -15.883 36.625 25.969 1 94.12 520 TYR A CA 1
ATOM 4193 C C . TYR A 1 520 ? -16.781 35.406 25.891 1 94.12 520 TYR A C 1
ATOM 4195 O O . TYR A 1 520 ? -17.125 34.812 26.922 1 94.12 520 TYR A O 1
ATOM 4203 N N . PRO A 1 521 ? -17.25 35.094 24.672 1 91.5 521 PRO A N 1
ATOM 4204 C CA . PRO A 1 521 ? -17.891 33.781 24.516 1 91.5 521 PRO A CA 1
ATOM 4205 C C . PRO A 1 521 ? -16.969 32.625 24.828 1 91.5 521 PRO A C 1
ATOM 4207 O O . PRO A 1 521 ? -15.742 32.75 24.734 1 91.5 521 PRO A O 1
ATOM 4210 N N . SER A 1 522 ? -17.562 31.5 25.156 1 89.06 522 SER A N 1
ATOM 4211 C CA . SER A 1 522 ? -16.797 30.344 25.594 1 89.06 522 SER A CA 1
ATOM 4212 C C . SER A 1 522 ? -15.797 29.906 24.531 1 89.06 522 SER A C 1
ATOM 4214 O O . SER A 1 522 ? -14.688 29.469 24.844 1 89.06 522 SER A O 1
ATOM 4216 N N . PHE A 1 523 ? -16.141 30.094 23.234 1 86.44 523 PHE A N 1
ATOM 4217 C CA . PHE A 1 523 ? -15.258 29.625 22.172 1 86.44 523 PHE A CA 1
ATOM 4218 C C . PHE A 1 523 ? -14.062 30.562 22.016 1 86.44 523 PHE A C 1
ATOM 4220 O O . PHE A 1 523 ? -13.07 30.188 21.375 1 86.44 523 PHE A O 1
ATOM 4227 N N . TYR A 1 524 ? -14.109 31.672 22.703 1 91.19 524 TYR A N 1
ATOM 4228 C CA . TYR A 1 524 ? -12.977 32.594 22.75 1 91.19 524 TYR A CA 1
ATOM 4229 C C . TYR A 1 524 ? -12.391 32.688 24.156 1 91.19 524 TYR A C 1
ATOM 4231 O O . TYR A 1 524 ? -11.875 33.719 24.562 1 91.19 524 TYR A O 1
ATOM 4239 N N . GLY A 1 525 ? -12.68 31.625 24.906 1 90 525 GLY A N 1
ATOM 4240 C CA . GLY A 1 525 ? -12.031 31.484 26.203 1 90 525 GLY A CA 1
ATOM 4241 C C . GLY A 1 525 ? -12.812 32.125 27.328 1 90 525 GLY A C 1
ATOM 4242 O O . GLY A 1 525 ? -12.32 32.25 28.453 1 90 525 GLY A O 1
ATOM 4243 N N . GLY A 1 526 ? -14.016 32.625 27.047 1 92.75 526 GLY A N 1
ATOM 4244 C CA . GLY A 1 526 ? -14.836 33.188 28.094 1 92.75 526 GLY A CA 1
ATOM 4245 C C . GLY A 1 526 ? -15.289 32.156 29.125 1 92.75 526 GLY A C 1
ATOM 4246 O O . GLY A 1 526 ? -15.289 30.969 28.844 1 92.75 526 GLY A O 1
ATOM 4247 N N . LEU A 1 527 ? -15.625 32.688 30.328 1 94.31 527 LEU A N 1
ATOM 4248 C CA . LEU A 1 527 ? -15.93 31.766 31.438 1 94.31 527 LEU A CA 1
ATOM 4249 C C . LEU A 1 527 ? -17.375 31.922 31.891 1 94.31 527 LEU A C 1
ATOM 4251 O O . LEU A 1 527 ? -17.812 31.266 32.844 1 94.31 527 LEU A O 1
ATOM 4255 N N . SER A 1 528 ? -18.156 32.688 31.203 1 90.81 528 SER A N 1
ATOM 4256 C CA . SER A 1 528 ? -19.5 33.031 31.656 1 90.81 528 SER A CA 1
ATOM 4257 C C . SER A 1 528 ? -20.422 31.828 31.719 1 90.81 528 SER A C 1
ATOM 4259 O O . SER A 1 528 ? -21.406 31.828 32.438 1 90.81 528 SER A O 1
ATOM 4261 N N . HIS A 1 529 ? -20.172 30.859 30.969 1 87.94 529 HIS A N 1
ATOM 4262 C CA . HIS A 1 529 ? -21.016 29.672 30.938 1 87.94 529 HIS A CA 1
ATOM 4263 C C . HIS A 1 529 ? -20.797 28.797 32.156 1 87.94 529 HIS A C 1
ATOM 4265 O O . HIS A 1 529 ? -21.578 27.891 32.438 1 87.94 529 HIS A O 1
ATOM 4271 N N . LEU A 1 530 ? -19.781 29.062 32.969 1 91.94 530 LEU A N 1
ATOM 4272 C CA . LEU A 1 530 ? -19.438 28.281 34.125 1 91.94 530 LEU A CA 1
ATOM 4273 C C . LEU A 1 530 ? -20.031 28.906 35.406 1 91.94 530 LEU A C 1
ATOM 4275 O O . LEU A 1 530 ? -20.422 30.078 35.375 1 91.94 530 LEU A O 1
ATOM 4279 N N . SER A 1 531 ? -20.047 28.047 36.438 1 91.56 531 SER A N 1
ATOM 4280 C CA . SER A 1 531 ? -20.453 28.562 37.75 1 91.56 531 SER A CA 1
ATOM 4281 C C . SER A 1 531 ? -19.453 29.594 38.281 1 91.56 531 SER A C 1
ATOM 4283 O O . SER A 1 531 ? -18.297 29.609 37.844 1 91.56 531 SER A O 1
ATOM 4285 N N . PHE A 1 532 ? -19.953 30.406 39.094 1 92.69 532 PHE A N 1
ATOM 4286 C CA . PHE A 1 532 ? -19.125 31.469 39.656 1 92.69 532 PHE A CA 1
ATOM 4287 C C . PHE A 1 532 ? -17.891 30.875 40.344 1 92.69 532 PHE A C 1
ATOM 4289 O O . PHE A 1 532 ? -16.781 31.391 40.219 1 92.69 532 PHE A O 1
ATOM 4296 N N . ASP A 1 533 ? -18.031 29.812 41.031 1 92.62 533 ASP A N 1
ATOM 4297 C CA . ASP A 1 533 ? -16.922 29.172 41.75 1 92.62 533 ASP A CA 1
ATOM 4298 C C . ASP A 1 533 ? -15.867 28.656 40.781 1 92.62 533 ASP A C 1
ATOM 4300 O O . ASP A 1 533 ? -14.664 28.797 41 1 92.62 533 ASP A O 1
ATOM 4304 N N . LYS A 1 534 ? -16.359 28.094 39.719 1 92.94 534 LYS A N 1
ATOM 4305 C CA . LYS A 1 534 ? -15.438 27.562 38.75 1 92.94 534 LYS A CA 1
ATOM 4306 C C . LYS A 1 534 ? -14.672 28.672 38.031 1 92.94 534 LYS A C 1
ATOM 4308 O O . LYS A 1 534 ? -13.5 28.5 37.688 1 92.94 534 LYS A O 1
ATOM 4313 N N . GLN A 1 535 ? -15.336 29.719 37.75 1 93.62 535 GLN A N 1
ATOM 4314 C CA . GLN A 1 535 ? -14.68 30.875 37.156 1 93.62 535 GLN A CA 1
ATOM 4315 C C . GLN A 1 535 ? -13.531 31.375 38.031 1 93.62 535 GLN A C 1
ATOM 4317 O O . GLN A 1 535 ? -12.414 31.578 37.531 1 93.62 535 GLN A O 1
ATOM 4322 N N . GLN A 1 536 ? -13.828 31.469 39.344 1 92.88 536 GLN A N 1
ATOM 4323 C CA . GLN A 1 536 ? -12.812 31.953 40.281 1 92.88 536 GLN A CA 1
ATOM 4324 C C . GLN A 1 536 ? -11.633 30.984 40.344 1 92.88 536 GLN A C 1
ATOM 4326 O O . GLN A 1 536 ? -10.477 31.422 40.438 1 92.88 536 GLN A O 1
ATOM 4331 N N . ASP A 1 537 ? -11.953 29.828 40.25 1 93.12 537 ASP A N 1
ATOM 4332 C CA . ASP A 1 537 ? -10.906 28.812 40.281 1 93.12 537 ASP A CA 1
ATOM 4333 C C . ASP A 1 537 ? -9.969 28.938 39.094 1 93.12 537 ASP A C 1
ATOM 4335 O O . ASP A 1 537 ? -8.75 28.828 39.219 1 93.12 537 ASP A O 1
ATOM 4339 N N . ILE A 1 538 ? -10.555 29.125 37.938 1 92.5 538 ILE A N 1
ATOM 4340 C CA . ILE A 1 538 ? -9.773 29.219 36.719 1 92.5 538 ILE A CA 1
ATOM 4341 C C . ILE A 1 538 ? -8.906 30.484 36.75 1 92.5 538 ILE A C 1
ATOM 4343 O O . ILE A 1 538 ? -7.73 30.438 36.375 1 92.5 538 ILE A O 1
ATOM 4347 N N . ILE A 1 539 ? -9.445 31.531 37.219 1 92.19 539 ILE A N 1
ATOM 4348 C CA . ILE A 1 539 ? -8.727 32.812 37.281 1 92.19 539 ILE A CA 1
ATOM 4349 C C . ILE A 1 539 ? -7.602 32.688 38.312 1 92.19 539 ILE A C 1
ATOM 4351 O O . ILE A 1 539 ? -6.484 33.156 38.094 1 92.19 539 ILE A O 1
ATOM 4355 N N . LYS A 1 540 ? -7.902 32.031 39.469 1 91 540 LYS A N 1
ATOM 4356 C CA . LYS A 1 540 ? -6.879 31.781 40.469 1 91 540 LYS A CA 1
ATOM 4357 C C . LYS A 1 540 ? -5.758 30.906 39.906 1 91 540 LYS A C 1
ATOM 4359 O O . LYS A 1 540 ? -4.586 31.125 40.219 1 91 540 LYS A O 1
ATOM 4364 N N . GLY A 1 541 ? -6.219 30 39.188 1 90.31 541 GLY A N 1
ATOM 4365 C CA . GLY A 1 541 ? -5.246 29.109 38.562 1 90.31 541 GLY A CA 1
ATOM 4366 C C . GLY A 1 541 ? -4.254 29.828 37.656 1 90.31 541 GLY A C 1
ATOM 4367 O O . GLY A 1 541 ? -3.109 29.391 37.531 1 90.31 541 GLY A O 1
ATOM 4368 N N . LEU A 1 542 ? -4.664 30.844 37 1 89 542 LEU A N 1
ATOM 4369 C CA . LEU A 1 542 ? -3.801 31.656 36.156 1 89 542 LEU A CA 1
ATOM 4370 C C . LEU A 1 542 ? -2.611 32.188 36.938 1 89 542 LEU A C 1
ATOM 4372 O O . LEU A 1 542 ? -1.512 32.344 36.406 1 89 542 LEU A O 1
ATOM 4376 N N . HIS A 1 543 ? -2.799 32.375 38.219 1 83.38 543 HIS A N 1
ATOM 4377 C CA . HIS A 1 543 ? -1.777 32.969 39.062 1 83.38 543 HIS A CA 1
ATOM 4378 C C . HIS A 1 543 ? -0.879 31.906 39.688 1 83.38 543 HIS A C 1
ATOM 4380 O O . HIS A 1 543 ? 0.216 32.219 40.156 1 83.38 543 HIS A O 1
ATOM 4386 N N . GLU A 1 544 ? -1.261 30.688 39.562 1 82.12 544 GLU A N 1
ATOM 4387 C CA . GLU A 1 544 ? -0.593 29.641 40.344 1 82.12 544 GLU A CA 1
ATOM 4388 C C . GLU A 1 544 ? 0.273 28.75 39.438 1 82.12 544 GLU A C 1
ATOM 4390 O O . GLU A 1 544 ? 1.312 28.25 39.875 1 82.12 544 GLU A O 1
ATOM 4395 N N . ASN A 1 545 ? -0.178 28.453 38.281 1 81.69 545 ASN A N 1
ATOM 4396 C CA . ASN A 1 545 ? 0.557 27.484 37.469 1 81.69 545 ASN A CA 1
ATOM 4397 C C . ASN A 1 545 ? 0.519 27.828 36 1 81.69 545 ASN A C 1
ATOM 4399 O O . ASN A 1 545 ? -0.273 28.672 35.562 1 81.69 545 ASN A O 1
ATOM 4403 N N . LYS A 1 546 ? 1.448 27.219 35.219 1 85.12 546 LYS A N 1
ATOM 4404 C CA . LYS A 1 546 ? 1.477 27.297 33.781 1 85.12 546 LYS A CA 1
ATOM 4405 C C . LYS A 1 546 ? 0.964 26 33.156 1 85.12 546 LYS A C 1
ATOM 4407 O O . LYS A 1 546 ? 1.138 24.922 33.719 1 85.12 546 LYS A O 1
ATOM 4412 N N . LEU A 1 547 ? 0.302 26.188 32.031 1 86.12 547 LEU A N 1
ATOM 4413 C CA . LEU A 1 547 ? -0.13 25 31.281 1 86.12 547 LEU A CA 1
ATOM 4414 C C . LEU A 1 547 ? 1.037 24.375 30.531 1 86.12 547 LEU A C 1
ATOM 4416 O O . LEU A 1 547 ? 1.722 25.047 29.766 1 86.12 547 LEU A O 1
ATOM 4420 N N . ASN A 1 548 ? 1.299 23.047 30.75 1 83.94 548 ASN A N 1
ATOM 4421 C CA . ASN A 1 548 ? 2.451 22.375 30.156 1 83.94 548 ASN A CA 1
ATOM 4422 C C . ASN A 1 548 ? 2.029 21.422 29.031 1 83.94 548 ASN A C 1
ATOM 4424 O O . ASN A 1 548 ? 2.842 21.062 28.188 1 83.94 548 ASN A O 1
ATOM 4428 N N . ALA A 1 549 ? 0.914 20.953 29.172 1 82.94 549 ALA A N 1
ATOM 4429 C CA . ALA A 1 549 ? 0.401 20.031 28.172 1 82.94 549 ALA A CA 1
ATOM 4430 C C . ALA A 1 549 ? -1.087 20.266 27.922 1 82.94 549 ALA A C 1
ATOM 4432 O O . ALA A 1 549 ? -1.826 20.641 28.828 1 82.94 549 ALA A O 1
ATOM 4433 N N . VAL A 1 550 ? -1.418 20.172 26.641 1 80.06 550 VAL A N 1
ATOM 4434 C CA . VAL A 1 550 ? -2.818 20.438 26.328 1 80.06 550 VAL A CA 1
ATOM 4435 C C . VAL A 1 550 ? -3.348 19.328 25.406 1 80.06 550 VAL A C 1
ATOM 4437 O O . VAL A 1 550 ? -2.678 18.938 24.453 1 80.06 550 VAL A O 1
ATOM 4440 N N . GLU A 1 551 ? -4.34 18.734 25.953 1 75.81 551 GLU A N 1
ATOM 4441 C CA . GLU A 1 551 ? -5.098 17.875 25.047 1 75.81 551 GLU A CA 1
ATOM 4442 C C . GLU A 1 551 ? -5.973 18.688 24.109 1 75.81 551 GLU A C 1
ATOM 4444 O O . GLU A 1 551 ? -6.086 19.906 24.266 1 75.81 551 GLU A O 1
ATOM 4449 N N . CYS A 1 552 ? -6.828 18.016 23.375 1 69.75 552 CYS A N 1
ATOM 4450 C CA . CYS A 1 552 ? -7.531 18.609 22.234 1 69.75 552 CYS A CA 1
ATOM 4451 C C . CYS A 1 552 ? -8.266 19.875 22.656 1 69.75 552 CYS A C 1
ATOM 4453 O O . CYS A 1 552 ? -8.484 20.109 23.844 1 69.75 552 CYS A O 1
ATOM 4455 N N . CYS A 1 553 ? -8.539 20.828 21.906 1 64.88 553 CYS A N 1
ATOM 4456 C CA . CYS A 1 553 ? -8.664 22.219 21.5 1 64.88 553 CYS A CA 1
ATOM 4457 C C . CYS A 1 553 ? -9.812 22.906 22.234 1 64.88 553 CYS A C 1
ATOM 4459 O O . CYS A 1 553 ? -9.883 24.125 22.266 1 64.88 553 CYS A O 1
ATOM 4461 N N . ASP A 1 554 ? -10.539 22.047 23.078 1 74.94 554 ASP A N 1
ATOM 4462 C CA . ASP A 1 554 ? -11.695 22.703 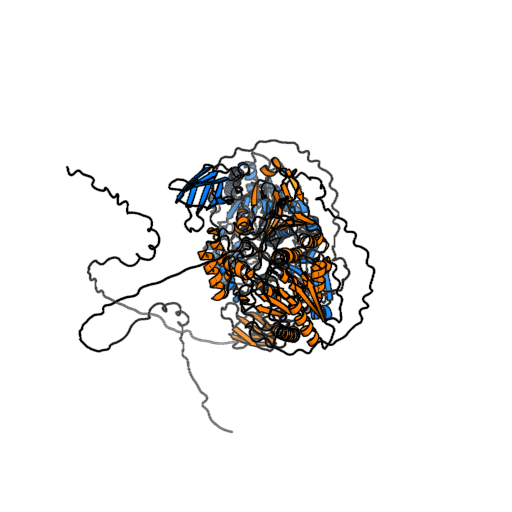23.688 1 74.94 554 ASP A CA 1
ATOM 4463 C C . ASP A 1 554 ? -11.523 22.844 25.188 1 74.94 554 ASP A C 1
ATOM 4465 O O . ASP A 1 554 ? -12.484 23.125 25.906 1 74.94 554 ASP A O 1
ATOM 4469 N N . ASN A 1 555 ? -10.375 22.781 25.578 1 81.06 555 ASN A N 1
ATOM 4470 C CA . ASN A 1 555 ? -10.094 22.938 27 1 81.06 555 ASN A CA 1
ATOM 4471 C C . ASN A 1 555 ? -10.297 24.375 27.469 1 81.06 555 ASN A C 1
ATOM 4473 O O . ASN A 1 555 ? -9.617 25.281 26.984 1 81.06 555 ASN A O 1
ATOM 4477 N N . THR A 1 556 ? -11.094 24.516 28.422 1 87.38 556 THR A N 1
ATOM 4478 C CA . THR A 1 556 ? -11.477 25.844 28.891 1 87.38 556 THR A CA 1
ATOM 4479 C C . THR A 1 556 ? -10.281 26.578 29.484 1 87.38 556 THR A C 1
ATOM 4481 O O . THR A 1 556 ? -10.117 27.781 29.25 1 87.38 556 THR A O 1
ATOM 4484 N N . THR A 1 557 ? -9.531 25.891 30.219 1 88.81 557 THR A N 1
ATOM 4485 C CA . THR A 1 557 ? -8.359 26.516 30.828 1 88.81 557 THR A CA 1
ATOM 4486 C C . THR A 1 557 ? -7.379 26.969 29.75 1 88.81 557 THR A C 1
ATOM 4488 O O . THR A 1 557 ? -6.812 28.062 29.844 1 88.81 557 THR A O 1
ATOM 4491 N N . TRP A 1 558 ? -7.25 26.172 28.766 1 90.25 558 TRP A N 1
ATOM 4492 C CA . TRP A 1 558 ? -6.379 26.5 27.641 1 90.25 558 TRP A CA 1
ATOM 4493 C C . TRP A 1 558 ? -6.898 27.719 26.891 1 90.25 558 TRP A C 1
ATOM 4495 O O . TRP A 1 558 ? -6.152 28.672 26.641 1 90.25 558 TRP A O 1
ATOM 4505 N N . LEU A 1 559 ? -8.141 27.734 26.641 1 92.19 559 LEU A N 1
ATOM 4506 C CA . LEU A 1 559 ? -8.734 28.812 25.859 1 92.19 559 LEU A CA 1
ATOM 4507 C C . LEU A 1 559 ? -8.719 30.125 26.625 1 92.19 559 LEU A C 1
ATOM 4509 O O . LEU A 1 559 ? -8.453 31.188 26.062 1 92.19 559 LEU A O 1
ATOM 4513 N N . PHE A 1 560 ? -8.977 29.984 27.922 1 94 560 PHE A N 1
ATOM 4514 C CA . PHE A 1 560 ? -8.969 31.172 28.75 1 94 560 PHE A CA 1
ATOM 4515 C C . PHE A 1 560 ? -7.598 31.844 28.734 1 94 560 PHE A C 1
ATOM 4517 O O . PHE A 1 560 ? -7.5 33.062 28.656 1 94 560 PHE A O 1
ATOM 4524 N N . ARG A 1 561 ? -6.637 31.078 28.766 1 94 561 ARG A N 1
ATOM 4525 C CA . ARG A 1 561 ? -5.277 31.609 28.781 1 94 561 ARG A CA 1
ATOM 4526 C C . ARG A 1 561 ? -4.84 32.031 27.391 1 94 561 ARG A C 1
ATOM 4528 O O . ARG A 1 561 ? -4.141 33.062 27.234 1 94 561 ARG A O 1
ATOM 4535 N N . MET A 1 562 ? -5.262 31.406 26.375 1 93.5 562 MET A N 1
ATOM 4536 C CA . MET A 1 562 ? -4.832 31.641 25 1 93.5 562 MET A CA 1
ATOM 4537 C C . MET A 1 562 ? -5.402 32.969 24.484 1 93.5 562 MET A C 1
ATOM 4539 O O . MET A 1 562 ? -4.742 33.656 23.719 1 93.5 562 MET A O 1
ATOM 4543 N N . TYR A 1 563 ? -6.562 33.344 24.922 1 95.69 563 TYR A N 1
ATOM 4544 C CA . TYR A 1 563 ? -7.266 34.438 24.312 1 95.69 563 TYR A CA 1
ATOM 4545 C C . TYR A 1 563 ? -7.031 35.75 25.094 1 95.69 563 TYR A C 1
ATOM 4547 O O . TYR A 1 563 ? -7.789 36.688 24.969 1 95.69 563 TYR A O 1
ATOM 4555 N N . GLN A 1 564 ? -5.961 35.75 25.797 1 96.19 564 GLN A N 1
ATOM 4556 C CA . GLN A 1 564 ? -5.52 36.969 26.469 1 96.19 564 GLN A CA 1
ATOM 4557 C C . GLN A 1 564 ? -4.926 37.969 25.469 1 96.19 564 GLN A C 1
ATOM 4559 O O . GLN A 1 564 ? -4.43 37.562 24.406 1 96.19 564 GLN A O 1
ATOM 4564 N N . ASP A 1 565 ? -5.039 39.25 25.781 1 97.62 565 ASP A N 1
ATOM 4565 C CA . ASP A 1 565 ? -4.227 40.25 25.109 1 97.62 565 ASP A CA 1
ATOM 4566 C C . ASP A 1 565 ? -2.916 40.5 25.859 1 97.62 565 ASP A C 1
ATOM 4568 O O . ASP A 1 565 ? -2.863 40.344 27.078 1 97.62 565 ASP A O 1
ATOM 4572 N N . THR A 1 566 ? -1.915 40.781 25.109 1 97.94 566 THR A N 1
ATOM 4573 C CA . THR A 1 566 ? -0.584 40.812 25.703 1 97.94 566 THR A CA 1
ATOM 4574 C C . THR A 1 566 ? 0.13 42.125 25.359 1 97.94 566 THR A C 1
ATOM 4576 O O . THR A 1 566 ? 0.141 42.531 24.203 1 97.94 566 THR A O 1
ATOM 4579 N N . ARG A 1 567 ? 0.635 42.75 26.328 1 97.69 567 ARG A N 1
ATOM 4580 C CA . ARG A 1 567 ? 1.623 43.812 26.125 1 97.69 567 ARG A CA 1
ATOM 4581 C C . ARG A 1 567 ? 3.039 43.25 26.156 1 97.69 567 ARG A C 1
ATOM 4583 O O . ARG A 1 567 ? 3.469 42.688 27.156 1 97.69 567 ARG A O 1
ATOM 4590 N N . VAL A 1 568 ? 3.781 43.438 25.125 1 97.81 568 VAL A N 1
ATOM 4591 C CA . VAL A 1 568 ? 5.094 42.812 24.984 1 97.81 568 VAL A CA 1
ATOM 4592 C C . VAL A 1 568 ? 6.152 43.688 25.641 1 97.81 568 VAL A C 1
ATOM 4594 O O . VAL A 1 568 ? 6.105 44.938 25.531 1 97.81 568 VAL A O 1
ATOM 4597 N N . HIS A 1 569 ? 7.066 43.062 26.359 1 97.5 569 HIS A N 1
ATOM 4598 C CA . HIS A 1 569 ? 8.18 43.781 26.984 1 97.5 569 HIS A CA 1
ATOM 4599 C C . HIS A 1 569 ? 9.18 44.25 25.922 1 97.5 569 HIS A C 1
ATOM 4601 O O . HIS A 1 569 ? 9.984 43.469 25.422 1 97.5 569 HIS A O 1
ATOM 4607 N N . THR A 1 570 ? 9.211 45.594 25.688 1 95.94 570 THR A N 1
ATOM 4608 C CA . THR A 1 570 ? 10 46.094 24.578 1 95.94 570 THR A CA 1
ATOM 4609 C C . THR A 1 570 ? 11.156 46.969 25.078 1 95.94 570 THR A C 1
ATOM 4611 O O . THR A 1 570 ? 12.031 47.344 24.312 1 95.94 570 THR A O 1
ATOM 4614 N N . ASN A 1 571 ? 11.141 47.312 26.359 1 92.81 571 ASN A N 1
ATOM 4615 C CA . ASN A 1 571 ? 12.172 48.156 26.906 1 92.81 571 ASN A CA 1
ATOM 4616 C C . ASN A 1 571 ? 13.188 47.375 27.734 1 92.81 571 ASN A C 1
ATOM 4618 O O . ASN A 1 571 ? 12.875 46.938 28.844 1 92.81 571 ASN A O 1
ATOM 4622 N N . GLU A 1 572 ? 14.352 47.344 27.344 1 90.25 572 GLU A N 1
ATOM 4623 C CA . GLU A 1 572 ? 15.391 46.562 28 1 90.25 572 GLU A CA 1
ATOM 4624 C C . GLU A 1 572 ? 15.773 47.125 29.359 1 90.25 572 GLU A C 1
ATOM 4626 O O . GLU A 1 572 ? 16.234 46.406 30.234 1 90.25 572 GLU A O 1
ATOM 4631 N N . ASN A 1 573 ? 15.578 48.375 29.484 1 88.06 573 ASN A N 1
ATOM 4632 C CA . ASN A 1 573 ? 15.977 49.031 30.719 1 88.06 573 ASN A CA 1
ATOM 4633 C C . ASN A 1 573 ? 14.922 48.875 31.812 1 88.06 573 ASN A C 1
ATOM 4635 O O . ASN A 1 573 ? 15.172 49.188 32.969 1 88.06 573 ASN A O 1
ATOM 4639 N N . ASP A 1 574 ? 13.852 48.438 31.359 1 90.06 574 ASP A N 1
ATOM 4640 C CA . ASP A 1 574 ? 12.781 48.219 32.344 1 90.06 574 ASP A CA 1
ATOM 4641 C C . ASP A 1 574 ? 12.961 46.906 33.062 1 90.06 574 ASP A C 1
ATOM 4643 O O . ASP A 1 574 ? 12.586 45.844 32.562 1 90.06 574 ASP A O 1
ATOM 4647 N N . THR A 1 575 ? 13.414 46.906 34.312 1 88.31 575 THR A N 1
ATOM 4648 C CA . THR A 1 575 ? 13.766 45.719 35.062 1 88.31 575 THR A CA 1
ATOM 4649 C C . THR A 1 575 ? 12.578 45.219 35.875 1 88.31 575 THR A C 1
ATOM 4651 O O . THR A 1 575 ? 12.688 44.219 36.625 1 88.31 575 THR A O 1
ATOM 4654 N N . LYS A 1 576 ? 11.484 45.875 35.719 1 91.25 576 LYS A N 1
ATOM 4655 C CA . LYS A 1 576 ? 10.328 45.5 36.531 1 91.25 576 LYS A CA 1
ATOM 4656 C C . LYS A 1 576 ? 9.664 44.25 35.969 1 91.25 576 LYS A C 1
ATOM 4658 O O . LYS A 1 576 ? 8.953 43.562 36.719 1 91.25 576 LYS A O 1
ATOM 4663 N N . TYR A 1 577 ? 9.891 44.031 34.781 1 93.25 577 TYR A N 1
ATOM 4664 C CA . TYR A 1 577 ? 9.203 42.906 34.156 1 93.25 577 TYR A CA 1
ATOM 4665 C C . TYR A 1 577 ? 10.047 41.656 34.25 1 93.25 577 TYR A C 1
ATOM 4667 O O . TYR A 1 577 ? 11.273 41.719 34.156 1 93.25 577 TYR A O 1
ATOM 4675 N N . LEU A 1 578 ? 9.383 40.469 34.438 1 93.56 578 LEU A N 1
ATOM 4676 C CA . LEU A 1 578 ? 10.023 39.188 34.469 1 93.56 578 LEU A CA 1
ATOM 4677 C C . LEU A 1 578 ? 10.273 38.656 33.062 1 93.56 578 LEU A C 1
ATOM 4679 O O . LEU A 1 578 ? 11.219 37.906 32.812 1 93.56 578 LEU A O 1
ATOM 4683 N N . SER A 1 579 ? 9.422 39.062 32.125 1 95.56 579 SER A N 1
ATOM 4684 C CA . SER A 1 579 ? 9.562 38.688 30.734 1 95.56 579 SER A CA 1
ATOM 4685 C C . SER A 1 579 ? 10.867 39.219 30.141 1 95.56 579 SER A C 1
ATOM 4687 O O . SER A 1 579 ? 11.273 40.344 30.422 1 95.56 579 SER A O 1
ATOM 4689 N N . ASP A 1 580 ? 11.492 38.375 29.297 1 95.69 580 ASP A N 1
ATOM 4690 C CA . ASP A 1 580 ? 12.68 38.844 28.594 1 95.69 580 ASP A CA 1
ATOM 4691 C C . ASP A 1 580 ? 12.359 40.031 27.672 1 95.69 580 ASP A C 1
ATOM 4693 O O . ASP A 1 580 ? 11.297 40.062 27.047 1 95.69 580 ASP A O 1
ATOM 4697 N N . PRO A 1 581 ? 13.305 41 27.672 1 96.75 581 PRO A N 1
ATOM 4698 C CA . PRO A 1 581 ? 13.094 42.031 26.625 1 96.75 581 PRO A CA 1
ATOM 4699 C C . PRO A 1 581 ? 13.07 41.438 25.219 1 96.75 581 PRO A C 1
ATOM 4701 O O . PRO A 1 581 ? 13.891 40.562 24.891 1 96.75 581 PRO A O 1
ATOM 4704 N N . PHE A 1 582 ? 12.148 41.906 24.469 1 97.62 582 PHE A N 1
ATOM 4705 C CA . PHE A 1 582 ? 11.953 41.312 23.156 1 97.62 582 PHE A CA 1
ATOM 4706 C C . PHE A 1 582 ? 13.211 41.438 22.297 1 97.62 582 PHE A C 1
ATOM 4708 O O . PHE A 1 582 ? 13.523 40.562 21.5 1 97.62 582 PHE A O 1
ATOM 4715 N N . SER A 1 583 ? 13.961 42.562 22.469 1 96.75 583 SER A N 1
ATOM 4716 C CA . SER A 1 583 ? 15.203 42.781 21.734 1 96.75 583 SER A CA 1
ATOM 4717 C C . SER A 1 583 ? 16.203 41.656 22 1 96.75 583 SER A C 1
ATOM 4719 O O . SER A 1 583 ? 16.906 41.219 21.094 1 96.75 583 SER A O 1
ATOM 4721 N N . SER A 1 584 ? 16.234 41.156 23.188 1 95.62 584 SER A N 1
ATOM 4722 C CA . SER A 1 584 ? 17.172 40.125 23.578 1 95.62 584 SER A CA 1
ATOM 4723 C C . SER A 1 584 ? 16.859 38.812 22.859 1 95.62 584 SER A C 1
ATOM 4725 O O . SER A 1 584 ? 17.766 38.125 22.391 1 95.62 584 SER A O 1
ATOM 4727 N N . ILE A 1 585 ? 15.617 38.5 22.781 1 95.81 585 ILE A N 1
ATOM 4728 C CA . ILE A 1 585 ? 15.227 37.219 22.172 1 95.81 585 ILE A CA 1
ATOM 4729 C C . ILE A 1 585 ? 15.461 37.281 20.672 1 95.81 585 ILE A C 1
ATOM 4731 O O . ILE A 1 585 ? 15.812 36.25 20.047 1 95.81 585 ILE A O 1
ATOM 4735 N N . LEU A 1 586 ? 15.266 38.406 20.062 1 96.81 586 LEU A N 1
ATOM 4736 C CA . LEU A 1 586 ? 15.547 38.594 18.641 1 96.81 586 LEU A CA 1
ATOM 4737 C C . LEU A 1 586 ? 17.031 38.406 18.344 1 96.81 586 LEU A C 1
ATOM 4739 O O . LEU A 1 586 ? 17.406 37.719 17.391 1 96.81 586 LEU A O 1
ATOM 4743 N N . ARG A 1 587 ? 17.828 38.969 19.188 1 95.5 587 ARG A N 1
ATOM 4744 C CA . ARG A 1 587 ? 19.281 38.844 19.016 1 95.5 587 ARG A CA 1
ATOM 4745 C C . ARG A 1 587 ? 19.703 37.375 19.125 1 95.5 587 ARG A C 1
ATOM 4747 O O . ARG A 1 587 ? 20.531 36.906 18.328 1 95.5 587 ARG A O 1
ATOM 4754 N N . GLU A 1 588 ? 19.156 36.75 20.062 1 94.62 588 GLU A N 1
ATOM 4755 C CA . GLU A 1 588 ? 19.453 35.312 20.219 1 94.62 588 GLU A CA 1
ATOM 4756 C C . GLU A 1 588 ? 19 34.531 19 1 94.62 588 GLU A C 1
ATOM 4758 O O . GLU A 1 588 ? 19.703 33.625 18.547 1 94.62 588 GLU A O 1
ATOM 4763 N N . GLY A 1 589 ? 17.844 34.844 18.547 1 95.88 589 GLY A N 1
ATOM 4764 C CA . GLY A 1 589 ? 17.328 34.188 17.344 1 95.88 589 GLY A CA 1
ATOM 4765 C C . GLY A 1 589 ? 18.203 34.406 16.125 1 95.88 589 GLY A C 1
ATOM 4766 O O . GLY A 1 589 ? 18.469 33.438 15.383 1 95.88 589 GLY A O 1
ATOM 4767 N N . PHE A 1 590 ? 18.672 35.594 15.914 1 94.44 590 PHE A N 1
ATOM 4768 C CA . PHE A 1 590 ? 19.547 35.906 14.789 1 94.44 590 PHE A CA 1
ATOM 4769 C C . PHE A 1 590 ? 20.859 35.156 14.898 1 94.44 590 PHE A C 1
ATOM 4771 O O . PHE A 1 590 ? 21.406 34.688 13.898 1 94.44 590 PHE A O 1
ATOM 4778 N N . SER A 1 591 ? 21.375 35.031 16.109 1 93.31 591 SER A N 1
ATOM 4779 C CA . SER A 1 591 ? 22.609 34.312 16.328 1 93.31 591 SER A CA 1
ATOM 4780 C C . SER A 1 591 ? 22.438 32.844 15.977 1 93.31 591 SER A C 1
ATOM 4782 O O . SER A 1 591 ? 23.281 32.25 15.289 1 93.31 591 SER A O 1
ATOM 4784 N N . LYS A 1 592 ? 21.359 32.312 16.422 1 92.69 592 LYS A N 1
ATOM 4785 C CA . LYS A 1 592 ? 21.078 30.906 16.125 1 92.69 592 LYS A CA 1
ATOM 4786 C C . LYS A 1 592 ? 20.906 30.688 14.625 1 92.69 592 LYS A C 1
ATOM 4788 O O . LYS A 1 592 ? 21.328 29.672 14.094 1 92.69 592 LYS A O 1
ATOM 4793 N N . SER A 1 593 ? 20.234 31.547 14.023 1 92 593 SER A N 1
ATOM 4794 C CA . SER A 1 593 ? 19.984 31.453 12.586 1 92 593 SER A CA 1
ATOM 4795 C C . SER A 1 593 ? 21.297 31.484 11.805 1 92 593 SER A C 1
ATOM 4797 O O . SER A 1 593 ? 21.469 30.734 10.836 1 92 593 SER A O 1
ATOM 4799 N N . LYS A 1 594 ? 22.188 32.312 12.164 1 86.75 594 LYS A N 1
ATOM 4800 C CA . LYS A 1 594 ? 23.5 32.406 11.523 1 86.75 594 LYS A CA 1
ATOM 4801 C C . LYS A 1 594 ? 24.281 31.125 11.703 1 86.75 594 LYS A C 1
ATOM 4803 O O . LYS A 1 594 ? 24.922 30.641 10.766 1 86.75 594 LYS A O 1
ATOM 4808 N N . ASP A 1 595 ? 24.172 30.562 12.836 1 84.12 595 ASP A N 1
ATOM 4809 C CA . ASP A 1 595 ? 24.844 29.297 13.117 1 84.12 595 ASP A CA 1
ATOM 4810 C C . ASP A 1 595 ? 24.281 28.172 12.258 1 84.12 595 ASP A C 1
ATOM 4812 O O . ASP A 1 595 ? 25.047 27.312 11.781 1 84.12 595 ASP A O 1
ATOM 4816 N N . TYR A 1 596 ? 23.062 28.219 12.102 1 81.31 596 TYR A N 1
ATOM 4817 C CA . TYR A 1 596 ? 22.406 27.188 11.297 1 81.31 596 TYR A CA 1
ATOM 4818 C C . TYR A 1 596 ? 22.875 27.266 9.844 1 81.31 596 TYR A C 1
ATOM 4820 O O . TYR A 1 596 ? 23.172 26.234 9.227 1 81.31 596 TYR A O 1
ATOM 4828 N N . LEU A 1 597 ? 22.859 28.375 9.336 1 75.5 597 LEU A N 1
ATOM 4829 C CA . LEU A 1 597 ? 23.234 28.547 7.934 1 75.5 597 LEU A CA 1
ATOM 4830 C C . LEU A 1 597 ? 24.672 28.125 7.707 1 75.5 597 LEU A C 1
ATOM 4832 O O . LEU A 1 597 ? 25 27.547 6.672 1 75.5 597 LEU A O 1
ATOM 4836 N N . ILE A 1 598 ? 25.406 28.359 8.727 1 67.31 598 ILE A N 1
ATOM 4837 C CA . ILE A 1 598 ? 26.812 28 8.625 1 67.31 598 ILE A CA 1
ATOM 4838 C C . ILE A 1 598 ? 26.953 26.484 8.766 1 67.31 598 ILE A C 1
ATOM 4840 O O . ILE A 1 598 ? 27.672 25.844 7.984 1 67.31 598 ILE A O 1
ATOM 4844 N N . ASN A 1 599 ? 26.156 25.859 9.633 1 62.97 599 ASN A N 1
ATOM 4845 C CA . ASN A 1 599 ? 26.281 24.438 9.93 1 62.97 599 ASN A CA 1
ATOM 4846 C C . ASN A 1 599 ? 25.516 23.594 8.922 1 62.97 599 ASN A C 1
ATOM 4848 O O . ASN A 1 599 ? 25.953 22.484 8.586 1 62.97 599 ASN A O 1
ATOM 4852 N N . GLU A 1 600 ? 24.312 23.812 8.562 1 59.44 600 GLU A N 1
ATOM 4853 C CA . GLU A 1 600 ? 23.547 23.031 7.609 1 59.44 600 GLU A CA 1
ATOM 4854 C C . GLU A 1 600 ? 24.281 22.891 6.277 1 59.44 600 GLU A C 1
ATOM 4856 O O . GLU A 1 600 ? 24.188 21.859 5.613 1 59.44 600 GLU A O 1
ATOM 4861 N N . ALA A 1 601 ? 24.844 23.906 5.863 1 49.72 601 ALA A N 1
ATOM 4862 C CA . ALA A 1 601 ? 25.688 23.797 4.68 1 49.72 601 ALA A CA 1
ATOM 4863 C C . ALA A 1 601 ? 26.672 22.656 4.816 1 49.72 601 ALA A C 1
ATOM 4865 O O . ALA A 1 601 ? 27.078 22.047 3.818 1 49.72 601 ALA A O 1
ATOM 4866 N N . VAL A 1 602 ? 26.875 22.266 6.062 1 45.03 602 VAL A N 1
ATOM 4867 C CA . VAL A 1 602 ? 27.891 21.25 6.305 1 45.03 602 VAL A CA 1
ATOM 4868 C C . VAL A 1 602 ? 27.234 19.859 6.387 1 45.03 602 VAL A C 1
ATOM 4870 O O . VAL A 1 602 ? 27.797 18.875 5.895 1 45.03 602 VAL A O 1
ATOM 4873 N N . ASN A 1 603 ? 26.047 19.641 7.039 1 50.06 603 ASN A N 1
ATOM 4874 C CA . ASN A 1 603 ? 25.531 18.328 7.445 1 50.06 603 ASN A CA 1
ATOM 4875 C C . ASN A 1 603 ? 24.625 17.734 6.375 1 50.06 603 ASN A C 1
ATOM 4877 O O . ASN A 1 603 ? 23.406 17.781 6.496 1 50.06 603 ASN A O 1
ATOM 4881 N N . ASN A 1 604 ? 25.062 17.703 5.199 1 52.78 604 ASN A N 1
ATOM 4882 C CA . ASN A 1 604 ? 24.188 17.047 4.23 1 52.78 604 ASN A CA 1
ATOM 4883 C C . ASN A 1 604 ? 24.016 15.562 4.523 1 52.78 604 ASN A C 1
ATOM 4885 O O . ASN A 1 604 ? 24.969 14.789 4.355 1 52.78 604 ASN A O 1
ATOM 4889 N N . LYS A 1 605 ? 23.078 15.141 5.473 1 54.69 605 LYS A N 1
ATOM 4890 C CA . LYS A 1 605 ? 22.641 13.82 5.91 1 54.69 605 LYS A CA 1
ATOM 4891 C C . LYS A 1 605 ? 22.344 12.914 4.715 1 54.69 605 LYS A C 1
ATOM 4893 O O . LYS A 1 605 ? 21.828 11.805 4.879 1 54.69 605 LYS A O 1
ATOM 4898 N N . ILE A 1 606 ? 22.828 13.289 3.6 1 61.41 606 ILE A N 1
ATOM 4899 C CA . ILE A 1 606 ? 22.5 12.484 2.426 1 61.41 606 ILE A CA 1
ATOM 4900 C C . ILE A 1 606 ? 23.281 11.164 2.48 1 61.41 606 ILE A C 1
ATOM 4902 O O . ILE A 1 606 ? 22.828 10.148 1.942 1 61.41 606 ILE A O 1
ATOM 4906 N N . ASP A 1 607 ? 24.219 11.094 3.395 1 61.31 607 ASP A N 1
ATOM 4907 C CA . ASP A 1 607 ? 25.141 9.969 3.344 1 61.31 607 ASP A CA 1
ATOM 4908 C C . ASP A 1 607 ? 24.469 8.688 3.838 1 61.31 607 ASP A C 1
ATOM 4910 O O . ASP A 1 607 ? 24.734 7.602 3.314 1 61.31 607 ASP A O 1
ATOM 4914 N N . CYS A 1 608 ? 23.516 8.891 4.645 1 64.56 608 CYS A N 1
ATOM 4915 C CA . CYS A 1 608 ? 22.922 7.688 5.219 1 64.56 608 CYS A CA 1
ATOM 4916 C C . CYS A 1 608 ? 21.953 7.047 4.242 1 64.56 608 CYS A C 1
ATOM 4918 O O . CYS A 1 608 ? 21.547 5.898 4.43 1 64.56 608 CYS A O 1
ATOM 4920 N N . LEU A 1 609 ? 21.781 7.727 3.225 1 81.88 609 LEU A N 1
ATOM 4921 C CA . LEU A 1 609 ? 20.812 7.199 2.268 1 81.88 609 LEU A CA 1
ATOM 4922 C C . LEU A 1 609 ? 21.531 6.555 1.08 1 81.88 609 LEU A C 1
ATOM 4924 O O . LEU A 1 609 ? 20.891 5.938 0.228 1 81.88 609 LEU A O 1
ATOM 4928 N N . LEU A 1 610 ? 22.859 6.641 1.174 1 89.06 610 LEU A N 1
ATOM 4929 C CA . LEU A 1 610 ? 23.656 6.078 0.088 1 89.06 610 LEU A CA 1
ATOM 4930 C C . LEU A 1 610 ? 24.344 4.789 0.526 1 89.06 610 LEU A C 1
ATOM 4932 O O . LEU A 1 610 ? 24.781 4.668 1.676 1 89.06 610 LEU A O 1
ATOM 4936 N N 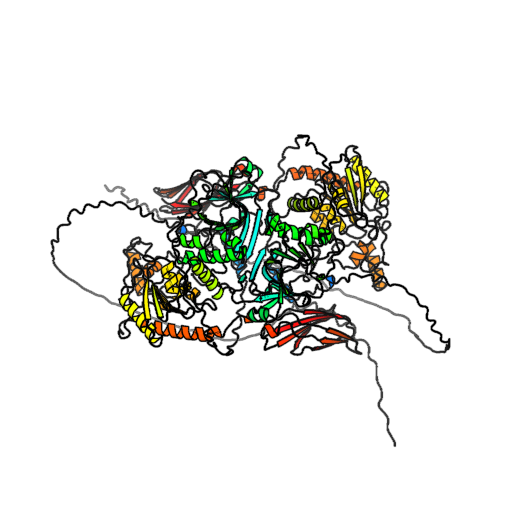. HIS A 1 611 ? 24.359 3.875 -0.335 1 92.12 611 HIS A N 1
ATOM 4937 C CA . HIS A 1 611 ? 25.031 2.623 -0.005 1 92.12 611 HIS A CA 1
ATOM 4938 C C . HIS A 1 611 ? 25.766 2.062 -1.213 1 92.12 611 HIS A C 1
ATOM 4940 O O . HIS A 1 611 ? 25.375 2.297 -2.355 1 92.12 611 HIS A O 1
ATOM 4946 N N . PRO A 1 612 ? 26.891 1.382 -0.936 1 94.94 612 PRO A N 1
ATOM 4947 C CA . PRO A 1 612 ? 27.656 0.824 -2.051 1 94.94 612 PRO A CA 1
ATOM 4948 C C . PRO A 1 612 ? 26.953 -0.332 -2.742 1 94.94 612 PRO A C 1
ATOM 4950 O O . PRO A 1 612 ? 26.188 -1.067 -2.102 1 94.94 612 PRO A O 1
ATOM 4953 N N . SER A 1 613 ? 27.266 -0.444 -4.023 1 95 613 SER A N 1
ATOM 4954 C CA . SER A 1 613 ? 26.75 -1.569 -4.801 1 95 613 SER A CA 1
ATOM 4955 C C . SER A 1 613 ? 27.484 -2.863 -4.438 1 95 613 SER A C 1
ATOM 4957 O O . SER A 1 613 ? 28.297 -2.885 -3.512 1 95 613 SER A O 1
ATOM 4959 N N . LYS A 1 614 ? 27.109 -3.879 -5.133 1 93.81 614 LYS A N 1
ATOM 4960 C CA . LYS A 1 614 ? 27.844 -5.137 -4.973 1 93.81 614 LYS A CA 1
ATOM 4961 C C . LYS A 1 614 ? 29.281 -5.008 -5.465 1 93.81 614 LYS A C 1
ATOM 4963 O O . LYS A 1 614 ? 29.578 -4.18 -6.332 1 93.81 614 LYS A O 1
ATOM 4968 N N . VAL A 1 615 ? 30.109 -5.863 -4.863 1 95.62 615 VAL A N 1
ATOM 4969 C CA . VAL A 1 615 ? 31.484 -5.926 -5.348 1 95.62 615 VAL A CA 1
ATOM 4970 C C . VAL A 1 615 ? 31.5 -6.43 -6.789 1 95.62 615 VAL A C 1
ATOM 4972 O O . VAL A 1 615 ? 30.562 -7.102 -7.23 1 95.62 615 VAL A O 1
ATOM 4975 N N . GLN A 1 616 ? 32.562 -6.055 -7.453 1 94 616 GLN A N 1
ATOM 4976 C CA . GLN A 1 616 ? 32.625 -6.352 -8.875 1 94 616 GLN A CA 1
ATOM 4977 C C . GLN A 1 616 ? 33.688 -7.406 -9.172 1 94 616 GLN A C 1
ATOM 4979 O O . GLN A 1 616 ? 34.625 -7.613 -8.375 1 94 616 GLN A O 1
ATOM 4984 N N . GLU A 1 617 ? 33.531 -8.117 -10.281 1 93.31 617 GLU A N 1
ATOM 4985 C CA . GLU A 1 617 ? 34.531 -9.055 -10.836 1 93.31 617 GLU A CA 1
ATOM 4986 C C . GLU A 1 617 ? 35 -10.031 -9.773 1 93.31 617 GLU A C 1
ATOM 4988 O O . GLU A 1 617 ? 36.219 -10.164 -9.555 1 93.31 617 GLU A O 1
ATOM 4993 N N . VAL A 1 618 ? 34.125 -10.664 -9.18 1 94.19 618 VAL A N 1
ATOM 4994 C CA . VAL A 1 618 ? 34.469 -11.578 -8.094 1 94.19 618 VAL A CA 1
ATOM 4995 C C . VAL A 1 618 ? 34.938 -12.914 -8.672 1 94.19 618 VAL A C 1
ATOM 4997 O O . VAL A 1 618 ? 34.25 -13.508 -9.508 1 94.19 618 VAL A O 1
ATOM 5000 N N . HIS A 1 619 ? 36.062 -13.336 -8.289 1 95 619 HIS A N 1
ATOM 5001 C CA . HIS A 1 619 ? 36.625 -14.633 -8.633 1 95 619 HIS A CA 1
ATOM 5002 C C . HIS A 1 619 ? 36.875 -15.461 -7.379 1 95 619 HIS A C 1
ATOM 5004 O O . HIS A 1 619 ? 37.312 -14.922 -6.359 1 95 619 HIS A O 1
ATOM 5010 N N . CYS A 1 620 ? 36.469 -16.688 -7.414 1 93 620 CYS A N 1
ATOM 5011 C CA . CYS A 1 620 ? 36.781 -17.562 -6.293 1 93 620 CYS A CA 1
ATOM 5012 C C . CYS A 1 620 ? 37.219 -18.938 -6.789 1 93 620 CYS A C 1
ATOM 5014 O O . CYS A 1 620 ? 36.75 -19.422 -7.816 1 93 620 CYS A O 1
ATOM 5016 N N . TYR A 1 621 ? 38.156 -19.562 -6.027 1 91.69 621 TYR A N 1
ATOM 5017 C CA . TYR A 1 621 ? 38.75 -20.859 -6.375 1 91.69 621 TYR A CA 1
ATOM 5018 C C . TYR A 1 621 ? 39.031 -21.672 -5.125 1 91.69 621 TYR A C 1
ATOM 5020 O O . TYR A 1 621 ? 39.406 -21.125 -4.086 1 91.69 621 TYR A O 1
ATOM 5028 N N . LEU A 1 622 ? 38.719 -22.906 -5.254 1 94.25 622 LEU A N 1
ATOM 5029 C CA . LEU A 1 622 ? 39.125 -23.875 -4.25 1 94.25 622 LEU A CA 1
ATOM 5030 C C . LEU A 1 622 ? 40.312 -24.703 -4.754 1 94.25 622 LEU A C 1
ATOM 5032 O O . LEU A 1 622 ? 40.281 -25.234 -5.867 1 94.25 622 LEU A O 1
ATOM 5036 N N . ILE A 1 623 ? 41.344 -24.703 -4.023 1 92 623 ILE A N 1
ATOM 5037 C CA . ILE A 1 623 ? 42.531 -25.484 -4.387 1 92 623 ILE A CA 1
ATOM 5038 C C . ILE A 1 623 ? 42.75 -26.594 -3.367 1 92 623 ILE A C 1
ATOM 5040 O O . ILE A 1 623 ? 42.906 -26.328 -2.174 1 92 623 ILE A O 1
ATOM 5044 N N . LYS A 1 624 ? 42.75 -27.797 -3.939 1 90.62 624 LYS A N 1
ATOM 5045 C CA . LYS A 1 624 ? 42.969 -28.953 -3.078 1 90.62 624 LYS A CA 1
ATOM 5046 C C . LYS A 1 624 ? 44.438 -29.047 -2.652 1 90.62 624 LYS A C 1
ATOM 5048 O O . LYS A 1 624 ? 45.312 -29.078 -3.498 1 90.62 624 LYS A O 1
ATOM 5053 N N . GLY A 1 625 ? 44.625 -28.938 -1.382 1 83.88 625 GLY A N 1
ATOM 5054 C CA . GLY A 1 625 ? 45.938 -29.203 -0.847 1 83.88 625 GLY A CA 1
ATOM 5055 C C . GLY A 1 625 ? 46.125 -30.609 -0.309 1 83.88 625 GLY A C 1
ATOM 5056 O O . GLY A 1 625 ? 45.25 -31.469 -0.533 1 83.88 625 GLY A O 1
ATOM 5057 N N . SER A 1 626 ? 47.312 -30.938 0.298 1 87.88 626 SER A N 1
ATOM 5058 C CA . SER A 1 626 ? 47.625 -32.25 0.848 1 87.88 626 SER A CA 1
ATOM 5059 C C . SER A 1 626 ? 46.781 -32.531 2.1 1 87.88 626 SER A C 1
ATOM 5061 O O . SER A 1 626 ? 46.312 -33.656 2.293 1 87.88 626 SER A O 1
ATOM 5063 N N . SER A 1 627 ? 46.594 -31.469 2.955 1 91.19 627 SER A N 1
ATOM 5064 C CA . SER A 1 627 ? 45.875 -31.703 4.219 1 91.19 627 SER A CA 1
ATOM 5065 C C . SER A 1 627 ? 44.719 -30.75 4.391 1 91.19 627 SER A C 1
ATOM 5067 O O . SER A 1 627 ? 43.938 -30.875 5.34 1 91.19 627 SER A O 1
ATOM 5069 N N . TYR A 1 628 ? 44.625 -29.844 3.582 1 92 628 TYR A N 1
ATOM 5070 C CA . TYR A 1 628 ? 43.531 -28.875 3.668 1 92 628 TYR A CA 1
ATOM 5071 C C . TYR A 1 628 ? 43.125 -28.406 2.281 1 92 628 TYR A C 1
ATOM 5073 O O . TYR A 1 628 ? 43.812 -28.688 1.292 1 92 628 TYR A O 1
ATOM 5081 N N . THR A 1 629 ? 41.969 -27.781 2.164 1 94.94 629 THR A N 1
ATOM 5082 C CA . THR A 1 629 ?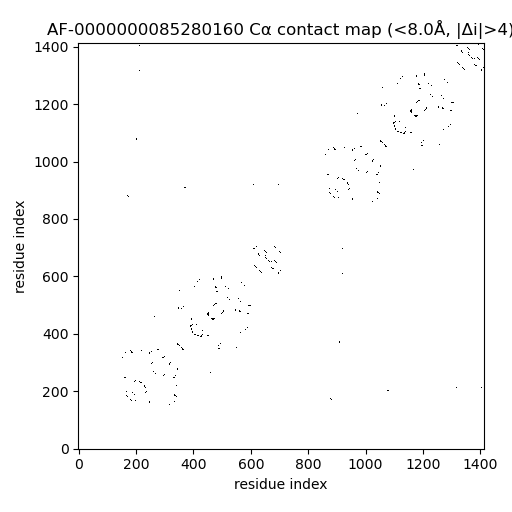 41.5 -27.094 0.963 1 94.94 629 THR A CA 1
ATOM 5083 C C . THR A 1 629 ? 41.625 -25.594 1.131 1 94.94 629 THR A C 1
ATOM 5085 O O . THR A 1 629 ? 41.25 -25.047 2.172 1 94.94 629 THR A O 1
ATOM 5088 N N . LYS A 1 630 ? 42.219 -24.969 0.181 1 94.31 630 LYS A N 1
ATOM 5089 C CA . LYS A 1 630 ? 42.406 -23.531 0.241 1 94.31 630 LYS A CA 1
ATOM 5090 C C . LYS A 1 630 ? 41.344 -22.797 -0.562 1 94.31 630 LYS A C 1
ATOM 5092 O O . LYS A 1 630 ? 41.094 -23.141 -1.716 1 94.31 630 LYS A O 1
ATOM 5097 N N . LEU A 1 631 ? 40.719 -21.828 0.133 1 95.94 631 LEU A N 1
ATOM 5098 C CA . LEU A 1 631 ? 39.812 -20.938 -0.552 1 95.94 631 LEU A CA 1
ATOM 5099 C C . LEU A 1 631 ? 40.469 -19.594 -0.872 1 95.94 631 LEU A C 1
ATOM 5101 O O . LEU A 1 631 ? 41.031 -18.953 0.016 1 95.94 631 LEU A O 1
ATOM 5105 N N . PHE A 1 632 ? 40.469 -19.234 -2.15 1 95.75 632 PHE A N 1
ATOM 5106 C CA . PHE A 1 632 ? 41 -17.953 -2.615 1 95.75 632 PHE A CA 1
ATOM 5107 C C . PHE A 1 632 ? 39.875 -17.156 -3.301 1 95.75 632 PHE A C 1
ATOM 5109 O O . PHE A 1 632 ? 39.188 -17.672 -4.18 1 95.75 632 PHE A O 1
ATOM 5116 N N . MET A 1 633 ? 39.75 -15.922 -2.857 1 96.38 633 MET A N 1
ATOM 5117 C CA . MET A 1 633 ? 38.812 -15.023 -3.494 1 96.38 633 MET A CA 1
ATOM 5118 C C . MET A 1 633 ? 39.438 -13.672 -3.787 1 96.38 633 MET A C 1
ATOM 5120 O O . MET A 1 633 ? 40.312 -13.219 -3.043 1 96.38 633 MET A O 1
ATOM 5124 N N . GLU A 1 634 ? 39.031 -13.086 -4.898 1 97 634 GLU A N 1
ATOM 5125 C CA . GLU A 1 634 ? 39.438 -11.727 -5.266 1 97 634 GLU A CA 1
ATOM 5126 C C . GLU A 1 634 ? 38.25 -10.969 -5.898 1 97 634 GLU A C 1
ATOM 5128 O O . GLU A 1 634 ? 37.375 -11.578 -6.527 1 97 634 GLU A O 1
ATOM 5133 N N . TRP A 1 635 ? 38.156 -9.719 -5.641 1 97.31 635 TRP A N 1
ATOM 5134 C CA . TRP A 1 635 ? 37.094 -8.906 -6.207 1 97.31 635 TRP A CA 1
ATOM 5135 C C . TRP A 1 635 ? 37.531 -7.457 -6.371 1 97.31 635 TRP A C 1
ATOM 5137 O O . TRP A 1 635 ? 38.625 -7.082 -5.938 1 97.31 635 TRP A O 1
ATOM 5147 N N . GLU A 1 636 ? 36.75 -6.637 -7.07 1 96.62 636 GLU A N 1
ATOM 5148 C CA . GLU A 1 636 ? 36.906 -5.195 -7.199 1 96.62 636 GLU A CA 1
ATOM 5149 C C . GLU A 1 636 ? 35.875 -4.441 -6.375 1 96.62 636 GLU A C 1
ATOM 5151 O O . GLU A 1 636 ? 34.875 -5.016 -5.961 1 96.62 636 GLU A O 1
ATOM 5156 N N . ASP A 1 637 ? 36.219 -3.215 -6.133 1 96.44 637 ASP A N 1
ATOM 5157 C CA . ASP A 1 637 ? 35.312 -2.363 -5.371 1 96.44 637 ASP A CA 1
ATOM 5158 C C . ASP A 1 637 ? 33.969 -2.229 -6.074 1 96.44 637 ASP A C 1
ATOM 5160 O O . ASP A 1 637 ? 33.844 -2.457 -7.281 1 96.44 637 ASP A O 1
ATOM 5164 N N . PRO A 1 638 ? 32.906 -1.908 -5.266 1 96 638 PRO A N 1
ATOM 5165 C CA . PRO A 1 638 ? 31.641 -1.532 -5.902 1 96 638 PRO A CA 1
ATOM 5166 C C . PRO A 1 638 ? 31.812 -0.402 -6.918 1 96 638 PRO A C 1
ATOM 5168 O O . PRO A 1 638 ? 32.625 0.491 -6.723 1 96 638 PRO A O 1
ATOM 5171 N N . TRP A 1 639 ? 31.031 -0.427 -7.965 1 93.25 639 TRP A N 1
ATOM 5172 C CA . TRP A 1 639 ? 31.25 0.481 -9.086 1 93.25 639 TRP A CA 1
ATOM 5173 C C . TRP A 1 639 ? 30.938 1.92 -8.688 1 93.25 639 TRP A C 1
ATOM 5175 O O . TRP A 1 639 ? 31.406 2.863 -9.328 1 93.25 639 TRP A O 1
ATOM 5185 N N . ASN A 1 640 ? 30.141 2.164 -7.625 1 94.06 640 ASN A N 1
ATOM 5186 C CA . ASN A 1 640 ? 29.703 3.514 -7.277 1 94.06 640 ASN A CA 1
ATOM 5187 C C . ASN A 1 640 ? 30.484 4.062 -6.086 1 94.06 640 ASN A C 1
ATOM 5189 O O . ASN A 1 640 ? 30.047 5.027 -5.449 1 94.06 640 ASN A O 1
ATOM 5193 N N . ILE A 1 641 ? 31.562 3.445 -5.719 1 94.31 641 ILE A N 1
ATOM 5194 C CA . ILE A 1 641 ? 32.281 3.789 -4.504 1 94.31 641 ILE A CA 1
ATOM 5195 C C . ILE A 1 641 ? 32.781 5.23 -4.586 1 94.31 641 ILE A C 1
ATOM 5197 O O . ILE A 1 641 ? 32.781 5.953 -3.586 1 94.31 641 ILE A O 1
ATOM 5201 N N . GLU A 1 642 ? 33.156 5.648 -5.691 1 92.31 642 GLU A N 1
ATOM 5202 C CA . GLU A 1 642 ? 33.625 7.016 -5.867 1 92.31 642 GLU A CA 1
ATOM 5203 C C . GLU A 1 642 ? 32.469 8.008 -5.836 1 92.31 642 GLU A C 1
ATOM 5205 O O . GLU A 1 642 ? 32.594 9.117 -5.32 1 92.31 642 GLU A O 1
ATOM 5210 N N . ASP A 1 643 ? 31.422 7.609 -6.336 1 92.88 643 ASP A N 1
ATOM 5211 C CA . ASP A 1 643 ? 30.266 8.477 -6.434 1 92.88 643 ASP A CA 1
ATOM 5212 C C . ASP A 1 643 ? 29.703 8.805 -5.051 1 92.88 643 ASP A C 1
ATOM 5214 O O . ASP A 1 643 ? 29.188 9.898 -4.828 1 92.88 643 ASP A O 1
ATOM 5218 N N . ILE A 1 644 ? 29.812 7.855 -4.109 1 91.19 644 ILE A N 1
ATOM 5219 C CA . ILE A 1 644 ? 29.172 8.031 -2.809 1 91.19 644 ILE A CA 1
ATOM 5220 C C . ILE A 1 644 ? 30.188 8.539 -1.795 1 91.19 644 ILE A C 1
ATOM 5222 O O . ILE A 1 644 ? 29.953 8.492 -0.585 1 91.19 644 ILE A O 1
ATOM 5226 N N . ASN A 1 645 ? 31.328 8.945 -2.221 1 87.06 645 ASN A N 1
ATOM 5227 C CA . ASN A 1 645 ? 32.375 9.523 -1.39 1 87.06 645 ASN A CA 1
ATOM 5228 C C . ASN A 1 645 ? 32.719 8.625 -0.206 1 87.06 645 ASN A C 1
ATOM 5230 O O . ASN A 1 645 ? 32.656 9.055 0.946 1 87.06 645 ASN A O 1
ATOM 5234 N N . CYS A 1 646 ? 33.094 7.43 -0.561 1 89.94 646 CYS A N 1
ATOM 5235 C CA . CYS A 1 646 ? 33.469 6.453 0.461 1 89.94 646 CYS A CA 1
ATOM 5236 C C . CYS A 1 646 ? 34.875 6.684 0.957 1 89.94 646 CYS A C 1
ATOM 5238 O O . CYS A 1 646 ? 35.844 6.48 0.215 1 89.94 646 CYS A O 1
ATOM 5240 N N . GLN A 1 647 ? 35.062 7.039 2.195 1 88.94 647 GLN A N 1
ATOM 5241 C CA . GLN A 1 647 ? 36.375 7.305 2.773 1 88.94 647 GLN A CA 1
ATOM 5242 C C . GLN A 1 647 ? 36.938 6.074 3.496 1 88.94 647 GLN A C 1
ATOM 5244 O O . GLN A 1 647 ? 38.125 5.789 3.436 1 88.94 647 GLN A O 1
ATOM 5249 N N . ASP A 1 648 ? 36 5.449 4.168 1 92 648 ASP A N 1
ATOM 5250 C CA . ASP A 1 648 ? 36.344 4.219 4.883 1 92 648 ASP A CA 1
ATOM 5251 C C . ASP A 1 648 ? 35.656 3.012 4.25 1 92 648 ASP A C 1
ATOM 5253 O O . ASP A 1 648 ? 34.438 2.908 4.273 1 92 648 ASP A O 1
ATOM 5257 N N . ILE A 1 649 ? 36.531 2.182 3.697 1 95.5 649 ILE A N 1
ATOM 5258 C CA . ILE A 1 649 ? 35.969 1.027 2.994 1 95.5 649 ILE A CA 1
ATOM 5259 C C . ILE A 1 649 ? 36.531 -0.259 3.611 1 95.5 649 ILE A C 1
ATOM 5261 O O . ILE A 1 649 ? 37.719 -0.361 3.896 1 95.5 649 ILE A O 1
ATOM 5265 N N . TYR A 1 650 ? 35.625 -1.132 3.975 1 96.94 650 TYR A N 1
ATOM 5266 C CA . TYR A 1 650 ? 36 -2.475 4.383 1 96.94 650 TYR A CA 1
ATOM 5267 C C . TYR A 1 650 ? 35 -3.51 3.914 1 96.94 650 TYR A C 1
ATOM 5269 O O . TYR A 1 650 ? 33.938 -3.158 3.373 1 96.94 650 TYR A O 1
ATOM 5277 N N . PHE A 1 651 ? 35.375 -4.793 4.039 1 97.62 651 PHE A N 1
ATOM 5278 C CA . PHE A 1 651 ? 34.562 -5.879 3.502 1 97.62 651 PHE A CA 1
ATOM 5279 C C . PHE A 1 651 ? 34.344 -6.953 4.559 1 97.62 651 PHE A C 1
ATOM 5281 O O . PHE A 1 651 ? 35.188 -7.152 5.441 1 97.62 651 PHE A O 1
ATOM 5288 N N . GLU A 1 652 ? 33.188 -7.488 4.457 1 97.5 652 GLU A N 1
ATOM 5289 C CA . GLU A 1 652 ? 32.875 -8.695 5.211 1 97.5 652 GLU A CA 1
ATOM 5290 C C . GLU A 1 652 ? 32.719 -9.898 4.289 1 97.5 652 GLU A C 1
ATOM 5292 O O . GLU A 1 652 ? 32 -9.836 3.293 1 97.5 652 GLU A O 1
ATOM 5297 N N . VAL A 1 653 ? 33.438 -10.945 4.617 1 97.19 653 VAL A N 1
ATOM 5298 C CA . VAL A 1 653 ? 33.344 -12.188 3.85 1 97.19 653 VAL A CA 1
ATOM 5299 C C . VAL A 1 653 ? 32.75 -13.289 4.723 1 97.19 653 VAL A C 1
ATOM 5301 O O . VAL A 1 653 ? 33.25 -13.547 5.824 1 97.19 653 VAL A O 1
ATOM 5304 N N . VAL A 1 654 ? 31.766 -13.891 4.203 1 96.44 654 VAL A N 1
ATOM 5305 C CA . VAL A 1 654 ? 31.109 -15.008 4.883 1 96.44 654 VAL A CA 1
ATOM 5306 C C . VAL A 1 654 ? 31.266 -16.281 4.055 1 96.44 654 VAL A C 1
ATOM 5308 O O . VAL A 1 654 ? 31 -16.281 2.854 1 96.44 654 VAL A O 1
ATOM 5311 N N . VAL A 1 655 ? 31.672 -17.297 4.711 1 96.12 655 VAL A N 1
ATOM 5312 C CA . VAL A 1 655 ? 31.906 -18.562 4.02 1 96.12 655 VAL A CA 1
ATOM 5313 C C . VAL A 1 655 ? 31.156 -19.688 4.73 1 96.12 655 VAL A C 1
ATOM 5315 O O . VAL A 1 655 ? 31.219 -19.812 5.957 1 96.12 655 VAL A O 1
ATOM 5318 N N . LYS A 1 656 ? 30.469 -20.453 3.922 1 95.06 656 LYS A N 1
ATOM 5319 C CA . LYS A 1 656 ? 29.797 -21.656 4.395 1 95.06 656 LYS A CA 1
ATOM 5320 C C . LYS A 1 656 ? 30.109 -22.859 3.502 1 95.06 656 LYS A C 1
ATOM 5322 O O . LYS A 1 656 ? 29.906 -22.797 2.287 1 95.06 656 LYS A O 1
ATOM 5327 N N . ILE A 1 657 ? 30.641 -23.844 4.164 1 93.38 657 ILE A N 1
ATOM 5328 C CA . ILE A 1 657 ? 30.891 -25.062 3.412 1 93.38 657 ILE A CA 1
ATOM 5329 C C . ILE A 1 657 ? 29.562 -25.766 3.104 1 93.38 657 ILE A C 1
ATOM 5331 O O . ILE A 1 657 ? 28.703 -25.891 3.977 1 93.38 657 ILE A O 1
ATOM 5335 N N . GLU A 1 658 ? 29.406 -26.125 1.874 1 90.44 658 GLU A N 1
ATOM 5336 C CA . GLU A 1 658 ? 28.188 -26.812 1.477 1 90.44 658 GLU A CA 1
ATOM 5337 C C . GLU A 1 658 ? 27.938 -28.047 2.334 1 90.44 658 GLU A C 1
ATOM 5339 O O . GLU A 1 658 ? 28.828 -28.875 2.502 1 90.44 658 GLU A O 1
ATOM 5344 N N . GLY A 1 659 ? 26.766 -28.141 2.803 1 82 659 GLY A N 1
ATOM 5345 C CA . GLY A 1 659 ? 26.406 -29.281 3.617 1 82 659 GLY A CA 1
ATOM 5346 C C . GLY A 1 659 ? 26.641 -29.062 5.098 1 82 659 GLY A C 1
ATOM 5347 O O . GLY A 1 659 ? 26.203 -29.875 5.93 1 82 659 GLY A O 1
ATOM 5348 N N . GLU A 1 660 ? 27.391 -28.031 5.43 1 87.81 660 GLU A N 1
ATOM 5349 C CA . GLU A 1 660 ? 27.656 -27.734 6.832 1 87.81 660 GLU A CA 1
ATOM 5350 C C . GLU A 1 660 ? 26.844 -26.531 7.309 1 87.81 660 GLU A C 1
ATOM 5352 O O . GLU A 1 660 ? 26.359 -25.734 6.496 1 87.81 660 GLU A O 1
ATOM 5357 N N . SER A 1 661 ? 26.641 -26.484 8.586 1 86.94 661 SER A N 1
ATOM 5358 C CA . SER A 1 661 ? 25.844 -25.391 9.148 1 86.94 661 SER A CA 1
ATOM 5359 C C . SER A 1 661 ? 26.75 -24.266 9.656 1 86.94 661 SER A C 1
ATOM 5361 O O . SER A 1 661 ? 26.297 -23.125 9.773 1 86.94 661 SER A O 1
ATOM 5363 N N . ALA A 1 662 ? 27.938 -24.609 9.914 1 87.25 662 ALA A N 1
ATOM 5364 C CA . ALA A 1 662 ? 28.828 -23.594 10.477 1 87.25 662 ALA A CA 1
ATOM 5365 C C . ALA A 1 662 ? 29.188 -22.531 9.438 1 87.25 662 ALA A C 1
ATOM 5367 O O . ALA A 1 662 ? 29.391 -22.859 8.266 1 87.25 662 ALA A O 1
ATOM 5368 N N . VAL A 1 663 ? 29.172 -21.281 9.859 1 93.25 663 VAL A N 1
ATOM 5369 C CA . VAL A 1 663 ? 29.5 -20.156 9 1 93.25 663 VAL A CA 1
ATOM 5370 C C . VAL A 1 663 ? 30.688 -19.375 9.578 1 93.25 663 VAL A C 1
ATOM 5372 O O . VAL A 1 663 ? 30.797 -19.219 10.789 1 93.25 663 VAL A O 1
ATOM 5375 N N . VAL A 1 664 ? 31.609 -19.047 8.719 1 93.94 664 VAL A N 1
ATOM 5376 C CA . VAL A 1 664 ? 32.75 -18.234 9.109 1 93.94 664 VAL A CA 1
ATOM 5377 C C . VAL A 1 664 ? 32.594 -16.812 8.578 1 93.94 664 VAL A C 1
ATOM 5379 O O . VAL A 1 664 ? 32.25 -16.625 7.402 1 93.94 664 VAL A O 1
ATOM 5382 N N . ARG A 1 665 ? 32.844 -15.898 9.445 1 95.06 665 ARG A N 1
ATOM 5383 C CA . ARG A 1 665 ? 32.75 -14.492 9.086 1 95.06 665 ARG A CA 1
ATOM 5384 C C . ARG A 1 665 ? 34.062 -13.766 9.336 1 95.06 665 ARG A C 1
ATOM 5386 O O . ARG A 1 665 ? 34.594 -13.82 10.438 1 95.06 665 ARG A O 1
ATOM 5393 N N . ASP A 1 666 ? 34.562 -13.062 8.336 1 96.5 666 ASP A N 1
ATOM 5394 C CA . ASP A 1 666 ? 35.781 -12.289 8.445 1 96.5 666 ASP A CA 1
ATOM 5395 C C . ASP A 1 666 ? 35.594 -10.867 7.91 1 96.5 666 ASP A C 1
ATOM 5397 O O . ASP A 1 666 ? 34.875 -10.664 6.926 1 96.5 666 ASP A O 1
ATOM 5401 N N . THR A 1 667 ? 36.219 -9.914 8.57 1 96.62 667 THR A N 1
ATOM 5402 C CA . THR A 1 667 ? 36.25 -8.531 8.109 1 96.62 667 THR A CA 1
ATOM 5403 C C . THR A 1 667 ? 37.656 -8.141 7.652 1 96.62 667 THR A C 1
ATOM 5405 O O . THR A 1 667 ? 38.625 -8.422 8.336 1 96.62 667 THR A O 1
ATOM 5408 N N . LEU A 1 668 ? 37.719 -7.547 6.508 1 95.38 668 LEU A N 1
ATOM 5409 C CA . LEU A 1 668 ? 39.031 -7.191 5.98 1 95.38 668 LEU A CA 1
ATOM 5410 C C . LEU A 1 668 ? 38.969 -5.914 5.148 1 95.38 668 LEU A C 1
ATOM 5412 O O . LEU A 1 668 ? 37.875 -5.5 4.734 1 95.38 668 LEU A O 1
ATOM 5416 N N . SER A 1 669 ? 40.125 -5.336 4.816 1 94.06 669 SER A N 1
ATOM 5417 C CA . SER A 1 669 ? 40.219 -4.121 4.008 1 94.06 669 SER A CA 1
ATOM 5418 C C . SER A 1 669 ? 40.719 -4.426 2.607 1 94.06 669 SER A C 1
ATOM 5420 O O . SER A 1 669 ? 40.531 -3.635 1.683 1 94.06 669 SER A O 1
ATOM 5422 N N . ASN A 1 670 ? 41.312 -5.574 2.492 1 93.38 670 ASN A N 1
ATOM 5423 C CA . ASN A 1 670 ? 41.875 -5.957 1.2 1 93.38 670 ASN A CA 1
ATOM 5424 C C . ASN A 1 670 ? 40.812 -6.531 0.274 1 93.38 670 ASN A C 1
ATOM 5426 O O . ASN A 1 670 ? 39.719 -6.898 0.726 1 93.38 670 ASN A O 1
ATOM 5430 N N . ARG A 1 671 ? 41.094 -6.543 -0.992 1 96.75 671 ARG A N 1
ATOM 5431 C CA . ARG A 1 671 ? 40.156 -7.051 -1.999 1 96.75 671 ARG A CA 1
ATOM 5432 C C . ARG A 1 671 ? 40.5 -8.492 -2.373 1 96.75 671 ARG A C 1
ATOM 5434 O O . ARG A 1 671 ? 40.156 -8.953 -3.463 1 96.75 671 ARG A O 1
ATOM 5441 N N . HIS A 1 672 ? 41.188 -9.109 -1.501 1 95.56 672 HIS A N 1
ATOM 5442 C CA . HIS A 1 672 ? 41.5 -10.531 -1.638 1 95.56 672 HIS A CA 1
ATOM 5443 C C . HIS A 1 672 ? 41.312 -11.266 -0.312 1 95.56 672 HIS A C 1
ATOM 5445 O O . HIS A 1 672 ? 41.5 -10.68 0.755 1 95.56 672 HIS A O 1
ATOM 5451 N N . TYR A 1 673 ? 40.875 -12.461 -0.362 1 95.5 673 TYR A N 1
ATOM 5452 C CA . TYR A 1 673 ? 40.562 -13.273 0.811 1 95.5 673 TYR A CA 1
ATOM 5453 C C . TYR A 1 673 ? 41.125 -14.68 0.656 1 95.5 673 TYR A C 1
ATOM 5455 O O . TYR A 1 673 ? 41 -15.289 -0.411 1 95.5 673 TYR A O 1
ATOM 5463 N N . PHE A 1 674 ? 41.844 -15.047 1.653 1 94.25 674 PHE A N 1
ATOM 5464 C CA . PHE A 1 674 ? 42.438 -16.375 1.716 1 94.25 674 PHE A CA 1
ATOM 5465 C C . PHE A 1 674 ? 42.031 -17.078 3.008 1 94.25 674 PHE A C 1
ATOM 5467 O O . PHE A 1 674 ? 42.125 -16.516 4.094 1 94.25 674 PHE A O 1
ATOM 5474 N N . LYS A 1 675 ? 41.562 -18.391 2.857 1 94.12 675 LYS A N 1
ATOM 5475 C CA . LYS A 1 675 ? 41.188 -19.156 4.039 1 94.12 675 LYS A CA 1
ATOM 5476 C C . LYS A 1 675 ? 41.5 -20.641 3.859 1 94.12 675 LYS A C 1
ATOM 5478 O O . LYS A 1 675 ? 41.25 -21.203 2.795 1 94.12 675 LYS A O 1
ATOM 5483 N N . LYS A 1 676 ? 42 -21.188 4.906 1 93.62 676 LYS A N 1
ATOM 5484 C CA . LYS A 1 676 ? 42.188 -22.641 4.938 1 93.62 676 LYS A CA 1
ATOM 5485 C C . LYS A 1 676 ? 40.969 -23.344 5.48 1 93.62 676 LYS A C 1
ATOM 5487 O O . LYS A 1 676 ? 40.5 -23.031 6.578 1 93.62 676 LYS A O 1
ATOM 5492 N N . LEU A 1 677 ? 40.531 -24.25 4.68 1 94.19 677 LEU A N 1
ATOM 5493 C CA . LEU A 1 677 ? 39.375 -25.047 5.074 1 94.19 677 LEU A CA 1
ATOM 5494 C C . LEU A 1 677 ? 39.781 -26.5 5.312 1 94.19 677 LEU A C 1
ATOM 5496 O O . LEU A 1 677 ? 40.906 -26.891 5.039 1 94.19 677 LEU A O 1
ATOM 5500 N N . LYS A 1 678 ? 38.812 -27.234 5.859 1 91.06 678 LYS A N 1
ATOM 5501 C CA . LYS A 1 678 ? 39.094 -28.656 6.086 1 91.06 678 LYS A CA 1
ATOM 5502 C C . LYS A 1 678 ? 39.344 -29.391 4.77 1 91.06 678 LYS A C 1
ATOM 5504 O O . LYS A 1 678 ? 38.906 -28.938 3.707 1 91.06 678 LYS A O 1
ATOM 5509 N N . PHE A 1 679 ? 40.031 -30.516 4.938 1 90.56 679 PHE A N 1
ATOM 5510 C CA . PHE A 1 679 ? 40.375 -31.297 3.766 1 90.56 679 PHE A CA 1
ATOM 5511 C C . PHE A 1 679 ? 39.156 -31.891 3.1 1 90.56 679 PHE A C 1
ATOM 5513 O O . PHE A 1 679 ? 38.219 -32.344 3.781 1 90.56 679 PHE A O 1
ATOM 5520 N N . GLY A 1 680 ? 39.062 -31.844 1.68 1 88.81 680 GLY A N 1
ATOM 5521 C CA . GLY A 1 680 ? 38.031 -32.531 0.916 1 88.81 680 GLY A CA 1
ATOM 5522 C C . GLY A 1 680 ? 36.844 -31.672 0.595 1 88.81 680 GLY A C 1
ATOM 5523 O O . GLY A 1 680 ? 35.812 -32.156 0.096 1 88.81 680 GLY A O 1
ATOM 5524 N N . VAL A 1 681 ? 36.969 -30.391 0.952 1 91.88 681 VAL A N 1
ATOM 5525 C CA . VAL A 1 681 ? 35.875 -29.5 0.63 1 91.88 681 VAL A CA 1
ATOM 5526 C C . VAL A 1 681 ? 35.781 -29.297 -0.882 1 91.88 681 VAL A C 1
ATOM 5528 O O . VAL A 1 681 ? 36.75 -28.938 -1.524 1 91.88 681 VAL A O 1
ATOM 5531 N N . GLU A 1 682 ? 34.594 -29.469 -1.468 1 90.56 682 GLU A N 1
ATOM 5532 C CA . GLU A 1 682 ? 34.406 -29.406 -2.916 1 90.56 682 GLU A CA 1
ATOM 5533 C C . GLU A 1 682 ? 33.656 -28.125 -3.316 1 90.56 682 GLU A C 1
ATOM 5535 O O . GLU A 1 682 ? 33.781 -27.672 -4.453 1 90.56 682 GLU A O 1
ATOM 5540 N N . SER A 1 683 ? 32.875 -27.688 -2.447 1 93.19 683 SER A N 1
ATOM 5541 C CA . SER A 1 683 ? 32.094 -26.484 -2.764 1 93.19 683 SER A CA 1
ATOM 5542 C C . SER A 1 683 ? 31.844 -25.656 -1.515 1 93.19 683 SER A C 1
ATOM 5544 O O . SER A 1 683 ? 31.688 -26.203 -0.417 1 93.19 683 SER A O 1
ATOM 5546 N N . THR A 1 684 ? 31.844 -24.328 -1.688 1 94.31 684 THR A N 1
ATOM 5547 C CA . THR A 1 684 ? 31.531 -23.391 -0.613 1 94.31 684 THR A CA 1
ATOM 5548 C C . THR A 1 684 ? 30.578 -22.312 -1.099 1 94.31 684 THR A C 1
ATOM 5550 O O . THR A 1 684 ? 30.578 -21.969 -2.283 1 94.31 684 THR A O 1
ATOM 5553 N N . TYR A 1 685 ? 29.719 -21.859 -0.163 1 94.12 685 TYR A N 1
ATOM 5554 C CA . TYR A 1 685 ? 28.922 -20.641 -0.365 1 94.12 685 TYR A CA 1
ATOM 5555 C C . TYR A 1 685 ? 29.625 -19.422 0.237 1 94.12 685 TYR A C 1
ATOM 5557 O O . TYR A 1 685 ? 29.969 -19.438 1.419 1 94.12 685 TYR A O 1
ATOM 5565 N N . THR A 1 686 ? 29.781 -18.469 -0.604 1 94.88 686 THR A N 1
ATOM 5566 C CA . THR A 1 686 ? 30.531 -17.312 -0.14 1 94.88 686 THR A CA 1
ATOM 5567 C C . THR A 1 686 ? 29.734 -16.031 -0.403 1 94.88 686 THR A C 1
ATOM 5569 O O . THR A 1 686 ? 29.094 -15.891 -1.443 1 94.88 686 THR A O 1
ATOM 5572 N N . TRP A 1 687 ? 29.766 -15.133 0.619 1 95.44 687 TRP A N 1
ATOM 5573 C CA . TRP A 1 687 ? 29.156 -13.805 0.511 1 95.44 687 TRP A CA 1
ATOM 5574 C C . TRP A 1 687 ? 30.188 -12.711 0.783 1 95.44 687 TRP A C 1
ATOM 5576 O O . TRP A 1 687 ? 31 -12.836 1.691 1 95.44 687 TRP A O 1
ATOM 5586 N N . VAL A 1 688 ? 30.156 -11.719 -0.041 1 96.81 688 VAL A N 1
ATOM 5587 C CA . VAL A 1 688 ? 31.016 -10.562 0.166 1 96.81 688 VAL A CA 1
ATOM 5588 C C . VAL A 1 688 ? 30.172 -9.297 0.237 1 96.81 688 VAL A C 1
ATOM 5590 O O . VAL A 1 688 ? 29.375 -9.023 -0.658 1 96.81 688 VAL A O 1
ATOM 5593 N N . THR A 1 689 ? 30.375 -8.539 1.297 1 96.31 689 THR A N 1
ATOM 5594 C CA . THR A 1 689 ? 29.641 -7.293 1.492 1 96.31 689 THR A CA 1
ATOM 5595 C C . THR A 1 689 ? 30.594 -6.125 1.706 1 96.31 689 THR A C 1
ATOM 5597 O O . THR A 1 689 ? 31.531 -6.223 2.502 1 96.31 689 THR A O 1
ATOM 5600 N N . CYS A 1 690 ? 30.344 -5.098 0.984 1 96.94 690 CYS A N 1
ATOM 5601 C CA . CYS A 1 690 ? 31.141 -3.885 1.154 1 96.94 690 CYS A CA 1
ATOM 5602 C C . CYS A 1 690 ? 30.484 -2.939 2.154 1 96.94 690 CYS A C 1
ATOM 5604 O O . CYS A 1 690 ? 29.266 -2.758 2.137 1 96.94 690 CYS A O 1
ATOM 5606 N N . PHE A 1 691 ? 31.312 -2.404 2.994 1 95.31 691 PHE A N 1
ATOM 5607 C CA . PHE A 1 691 ? 30.875 -1.364 3.918 1 95.31 691 PHE A CA 1
ATOM 5608 C C . PHE A 1 691 ? 31.562 -0.041 3.604 1 95.31 691 PHE A C 1
ATOM 5610 O O . PHE A 1 691 ? 32.781 0.012 3.463 1 95.31 691 PHE A O 1
ATOM 5617 N N . CYS A 1 692 ? 30.781 0.943 3.428 1 93.75 692 CYS A N 1
ATOM 5618 C CA . CYS A 1 692 ? 31.281 2.289 3.168 1 93.75 692 CYS A CA 1
ATOM 5619 C C . CYS A 1 692 ? 30.859 3.246 4.281 1 93.75 692 CYS A C 1
ATOM 5621 O O . CYS A 1 692 ? 29.688 3.531 4.453 1 93.75 692 CYS A O 1
ATOM 5623 N N . ASN A 1 693 ? 31.844 3.852 4.988 1 89.19 693 ASN A N 1
ATOM 5624 C CA . ASN A 1 693 ? 31.594 4.793 6.074 1 89.19 693 ASN A CA 1
ATOM 5625 C C . ASN A 1 693 ? 30.625 4.219 7.102 1 89.19 693 ASN A C 1
ATOM 5627 O O . ASN A 1 693 ? 29.703 4.902 7.543 1 89.19 693 ASN A O 1
ATOM 5631 N N . GLY A 1 694 ? 30.75 2.928 7.223 1 87.12 694 GLY A N 1
ATOM 5632 C CA . GLY A 1 694 ? 29.938 2.266 8.219 1 87.12 694 GLY A CA 1
ATOM 5633 C C . GLY A 1 694 ? 28.609 1.778 7.672 1 87.12 694 GLY A C 1
ATOM 5634 O O . GLY A 1 694 ? 27.859 1.089 8.367 1 87.12 694 GLY A O 1
ATOM 5635 N N . THR A 1 695 ? 28.266 2.17 6.449 1 90.19 695 THR A N 1
ATOM 5636 C CA . THR A 1 695 ? 27 1.756 5.844 1 90.19 695 THR A CA 1
ATOM 5637 C C . THR A 1 695 ? 27.188 0.467 5.047 1 90.19 695 THR A C 1
ATOM 5639 O O . THR A 1 695 ? 28.094 0.366 4.215 1 90.19 695 THR A O 1
ATOM 5642 N N . GLU A 1 696 ? 26.328 -0.465 5.309 1 92.38 696 GLU A N 1
ATOM 5643 C CA . GLU A 1 696 ? 26.359 -1.765 4.648 1 92.38 696 GLU A CA 1
ATOM 5644 C C . GLU A 1 696 ? 25.875 -1.663 3.203 1 92.38 696 GLU A C 1
ATOM 5646 O O . GLU A 1 696 ? 24.875 -1.009 2.926 1 92.38 696 GLU A O 1
ATOM 5651 N N . GLY A 1 697 ? 26.594 -2.295 2.328 1 92.56 697 GLY A N 1
ATOM 5652 C CA . GLY A 1 697 ? 26.188 -2.326 0.931 1 92.56 697 GLY A CA 1
ATOM 5653 C C . GLY A 1 697 ? 25.422 -3.584 0.554 1 92.56 697 GLY A C 1
ATOM 5654 O O . GLY A 1 697 ? 24.922 -4.297 1.425 1 92.56 697 GLY A O 1
ATOM 5655 N N . SER A 1 698 ? 25.281 -3.725 -0.74 1 91.12 698 SER A N 1
ATOM 5656 C CA . SER A 1 698 ? 24.609 -4.91 -1.271 1 91.12 698 SER A CA 1
ATOM 5657 C C . SER A 1 698 ? 25.5 -6.145 -1.148 1 91.12 698 SER A C 1
ATOM 5659 O O . SER A 1 698 ? 26.719 -6.066 -1.35 1 91.12 698 SER A O 1
ATOM 5661 N N . VAL A 1 699 ? 24.828 -7.207 -0.879 1 91.19 699 VAL A N 1
ATOM 5662 C CA . VAL A 1 699 ? 25.562 -8.445 -0.666 1 91.19 699 VAL A CA 1
ATOM 5663 C C . VAL A 1 699 ? 25.766 -9.164 -1.998 1 91.19 699 VAL A C 1
ATOM 5665 O O . VAL A 1 699 ? 24.844 -9.227 -2.822 1 91.19 699 VAL A O 1
ATOM 5668 N N . PHE A 1 700 ? 26.953 -9.617 -2.225 1 92.81 700 PHE A N 1
ATOM 5669 C CA . PHE A 1 700 ? 27.266 -10.461 -3.373 1 92.81 700 PHE A CA 1
ATOM 5670 C C . PHE A 1 700 ? 27.375 -11.922 -2.955 1 92.81 700 PHE A C 1
ATOM 5672 O O . PHE A 1 700 ? 28.062 -12.242 -1.978 1 92.81 700 PHE A O 1
ATOM 5679 N N . PHE A 1 701 ? 26.75 -12.766 -3.744 1 91.81 701 PHE A N 1
ATOM 5680 C CA . PHE A 1 701 ? 26.797 -14.195 -3.469 1 91.81 701 PHE A CA 1
ATOM 5681 C C . PHE A 1 701 ? 27.438 -14.945 -4.629 1 91.81 701 PHE A C 1
ATOM 5683 O O . PHE A 1 701 ? 27.188 -14.633 -5.793 1 91.81 701 PHE A O 1
ATOM 5690 N N . LYS A 1 702 ? 28.312 -15.945 -4.223 1 92.56 702 LYS A N 1
ATOM 5691 C CA . LYS A 1 702 ? 28.891 -16.828 -5.227 1 92.56 702 LYS A CA 1
ATOM 5692 C C . LYS A 1 702 ? 29.234 -18.188 -4.629 1 92.56 702 LYS A C 1
ATOM 5694 O O . LYS A 1 702 ? 29.734 -18.266 -3.508 1 92.56 702 LYS A O 1
ATOM 5699 N N . MET A 1 703 ? 28.953 -19.203 -5.371 1 92.56 703 MET A N 1
ATOM 5700 C CA . MET A 1 703 ? 29.391 -20.547 -5.02 1 92.56 703 MET A CA 1
ATOM 5701 C C . MET A 1 703 ? 30.781 -20.844 -5.59 1 92.56 703 MET A C 1
ATOM 5703 O O . MET A 1 703 ? 31.016 -20.641 -6.781 1 92.56 703 MET A O 1
ATOM 5707 N N . CYS A 1 704 ? 31.625 -21.203 -4.711 1 93.5 704 CYS A N 1
ATOM 5708 C CA . CYS A 1 704 ? 32.969 -21.547 -5.145 1 93.5 704 CYS A CA 1
ATOM 5709 C C . CYS A 1 704 ? 33.156 -23.062 -5.207 1 93.5 704 CYS A C 1
ATOM 5711 O O . CYS A 1 704 ? 32.844 -23.781 -4.254 1 93.5 704 CYS A O 1
ATOM 5713 N N . THR A 1 705 ? 33.625 -23.484 -6.309 1 90.75 705 THR A N 1
ATOM 5714 C CA . THR A 1 705 ? 33.812 -24.922 -6.516 1 90.75 705 THR A CA 1
ATOM 5715 C C . THR A 1 705 ? 35.281 -25.219 -6.891 1 90.75 705 THR A C 1
ATOM 5717 O O . THR A 1 705 ? 36.062 -24.297 -7.129 1 90.75 705 THR A O 1
ATOM 5720 N N . ILE A 1 706 ? 35.719 -26.453 -6.91 1 84.5 706 ILE A N 1
ATOM 5721 C CA . ILE A 1 706 ? 37.062 -26.891 -7.254 1 84.5 706 ILE A CA 1
ATOM 5722 C C . ILE A 1 706 ? 37.281 -26.766 -8.758 1 84.5 706 ILE A C 1
ATOM 5724 O O . ILE A 1 706 ? 36.375 -27.031 -9.547 1 84.5 706 ILE A O 1
ATOM 5728 N N . ASN B 1 1 ? -73.188 5.5 56.188 1 16.7 1 ASN B N 1
ATOM 5729 C CA . ASN B 1 1 ? -73 6.25 57.406 1 16.7 1 ASN B CA 1
ATOM 5730 C C . ASN B 1 1 ? -71.562 6.266 57.875 1 16.7 1 ASN B C 1
ATOM 5732 O O . ASN B 1 1 ? -71 7.336 58.125 1 16.7 1 ASN B O 1
ATOM 5736 N N . ASN B 1 2 ? -71.25 5.492 58.969 1 16.23 2 ASN B N 1
ATOM 5737 C CA . ASN B 1 2 ? -70.5 5.766 60.156 1 16.23 2 ASN B CA 1
ATOM 5738 C C . ASN B 1 2 ? -69 5.777 59.844 1 16.23 2 ASN B C 1
ATOM 5740 O O . ASN B 1 2 ? -68.25 6.734 60.188 1 16.23 2 ASN B O 1
ATOM 5744 N N . ASN B 1 3 ? -68.125 4.863 60.438 1 15.94 3 ASN B N 1
ATOM 5745 C CA . ASN B 1 3 ? -67.188 4.934 61.531 1 15.94 3 ASN B CA 1
ATOM 5746 C C . ASN B 1 3 ? -65.75 5.086 61 1 15.94 3 ASN B C 1
ATOM 5748 O O . ASN B 1 3 ? -65.5 4.816 59.812 1 15.94 3 ASN B O 1
ATOM 5752 N N . ASN B 1 4 ? -64.75 4.223 61.406 1 16.75 4 ASN B N 1
ATOM 5753 C CA . ASN B 1 4 ? -63.594 4.496 62.281 1 16.75 4 ASN B CA 1
ATOM 5754 C C . ASN B 1 4 ? -62.375 4.887 61.469 1 16.75 4 ASN B C 1
ATOM 5756 O O . ASN B 1 4 ? -62.281 4.602 60.281 1 16.75 4 ASN B O 1
ATOM 5760 N N . ASN B 1 5 ? -61.062 5.133 62.062 1 16.25 5 ASN B N 1
ATOM 5761 C CA . ASN B 1 5 ? -60 5.984 62.562 1 16.25 5 ASN B CA 1
ATOM 5762 C C . ASN B 1 5 ? -58.719 5.785 61.75 1 16.25 5 ASN B C 1
ATOM 5764 O O . ASN B 1 5 ? -58.125 6.75 61.281 1 16.25 5 ASN B O 1
ATOM 5768 N N . THR B 1 6 ? -57.688 4.793 62.062 1 15.3 6 THR B N 1
ATOM 5769 C CA . THR B 1 6 ? -56.438 5.137 62.75 1 15.3 6 THR B CA 1
ATOM 5770 C C . THR B 1 6 ? -55.281 5.176 61.75 1 15.3 6 THR B C 1
ATOM 5772 O O . THR B 1 6 ? -54.688 4.141 61.438 1 15.3 6 THR B O 1
ATOM 5775 N N . ALA B 1 7 ? -55.25 5.641 60.469 1 17.75 7 ALA B N 1
ATOM 5776 C CA . ALA B 1 7 ? -54.344 5.445 59.344 1 17.75 7 ALA B CA 1
ATOM 5777 C C . ALA B 1 7 ? -53.031 6.172 59.562 1 17.75 7 ALA B C 1
ATOM 5779 O O . ALA B 1 7 ? -52.781 7.25 59 1 17.75 7 ALA B O 1
ATOM 5780 N N . ASP B 1 8 ? -52.344 6.109 60.75 1 15.09 8 ASP B N 1
ATOM 5781 C CA . ASP B 1 8 ? -51.406 6.965 61.438 1 15.09 8 ASP B CA 1
ATOM 5782 C C . ASP B 1 8 ? -50.125 7.109 60.625 1 15.09 8 ASP B C 1
ATOM 5784 O O . ASP B 1 8 ? -49.875 6.367 59.656 1 15.09 8 ASP B O 1
ATOM 5788 N N . ILE B 1 9 ? -48.812 6.914 61.312 1 15.63 9 ILE B N 1
ATOM 5789 C CA . ILE B 1 9 ? -47.875 7.848 61.938 1 15.63 9 ILE B CA 1
ATOM 5790 C C . ILE B 1 9 ? -46.625 7.938 61.062 1 15.63 9 ILE B C 1
ATOM 5792 O O . ILE B 1 9 ? -46.219 9.031 60.688 1 15.63 9 ILE B O 1
ATOM 5796 N N . THR B 1 10 ? -45.5 7.137 61.312 1 15.16 10 THR B N 1
ATOM 5797 C CA . THR B 1 10 ? -44.312 7.582 62.031 1 15.16 10 THR B CA 1
ATOM 5798 C C . THR B 1 10 ? -43.188 7.902 61.094 1 15.16 10 THR B C 1
ATOM 5800 O O . THR B 1 10 ? -43.188 7.445 59.938 1 15.16 10 THR B O 1
ATOM 5803 N N . PHE B 1 11 ? -41.781 7.711 61.5 1 16.5 11 PHE B N 1
ATOM 5804 C CA . PHE B 1 11 ? -40.656 8.5 62 1 16.5 11 PHE B CA 1
ATOM 5805 C C . PHE B 1 11 ? -39.562 8.594 60.938 1 16.5 11 PHE B C 1
ATOM 5807 O O . PHE B 1 11 ? -39.562 7.812 60 1 16.5 11 PHE B O 1
ATOM 5814 N N . LEU B 1 12 ? -38.156 8.906 61.281 1 16.27 12 LEU B N 1
ATOM 5815 C CA . LEU B 1 12 ? -37.062 9.883 61.375 1 16.27 12 LEU B CA 1
ATOM 5816 C C . LEU B 1 12 ? -35.875 9.438 60.531 1 16.27 12 LEU B C 1
ATOM 5818 O O . LEU B 1 12 ? -35.25 10.25 59.812 1 16.27 12 LEU B O 1
ATOM 5822 N N . PHE B 1 13 ? -35.25 8.164 60.688 1 16.58 13 PHE B N 1
ATOM 5823 C CA . PHE B 1 13 ? -33.844 8.18 61.031 1 16.58 13 PHE B CA 1
ATOM 5824 C C . PHE B 1 13 ? -33 8.492 59.781 1 16.58 13 PHE B C 1
ATOM 5826 O O . PHE B 1 13 ? -33.375 8.18 58.656 1 16.58 13 PHE B O 1
ATOM 5833 N N . ARG B 1 14 ? -31.703 9.164 59.875 1 17.05 14 ARG B N 1
ATOM 5834 C CA . ARG B 1 14 ? -30.641 10.117 59.562 1 17.05 14 ARG B CA 1
ATOM 5835 C C . ARG B 1 14 ? -29.672 9.562 58.531 1 17.05 14 ARG B C 1
ATOM 5837 O O . ARG B 1 14 ? -29.406 10.203 57.5 1 17.05 14 ARG B O 1
ATOM 5844 N N . ASP B 1 15 ? -28.406 8.875 58.844 1 16.67 15 ASP B N 1
ATOM 5845 C CA . ASP B 1 15 ? -27.016 9.281 58.844 1 16.67 15 ASP B CA 1
ATOM 5846 C C . ASP B 1 15 ? -26.25 8.617 57.688 1 16.67 15 ASP B C 1
ATOM 5848 O O . ASP B 1 15 ? -25.078 8.906 57.469 1 16.67 15 ASP B O 1
ATOM 5852 N N . THR B 1 16 ? -26.656 7.566 56.969 1 17.53 16 THR B N 1
ATOM 5853 C CA . THR B 1 16 ? -25.641 6.613 56.531 1 17.53 16 THR B CA 1
ATOM 5854 C C . THR B 1 16 ? -24.812 7.199 55.375 1 17.53 16 THR B C 1
ATOM 5856 O O . THR B 1 16 ? -25.312 7.348 54.25 1 17.53 16 THR B O 1
ATOM 5859 N N . ALA B 1 17 ? -23.703 8.211 55.5 1 18.22 17 ALA B N 1
ATOM 5860 C CA . ALA B 1 17 ? -22.609 9.031 55 1 18.22 17 ALA B CA 1
ATOM 5861 C C . ALA B 1 17 ? -21.641 8.188 54.156 1 18.22 17 ALA B C 1
ATOM 5863 O O . ALA B 1 17 ? -21.312 8.562 53.031 1 18.22 17 ALA B O 1
ATOM 5864 N N . MET B 1 18 ? -20.641 7.477 54.781 1 18.52 18 MET B N 1
ATOM 5865 C CA . MET B 1 18 ? -19.203 7.43 54.531 1 18.52 18 MET B CA 1
ATOM 5866 C C . MET B 1 18 ? -18.875 6.453 53.375 1 18.52 18 MET B C 1
ATOM 5868 O O . MET B 1 18 ? -17.859 5.773 53.438 1 18.52 18 MET B O 1
ATOM 5872 N N . VAL B 1 19 ? -19.688 5.844 52.375 1 16.84 19 VAL B N 1
ATOM 5873 C CA . VAL B 1 19 ? -19.938 4.562 51.719 1 16.84 19 VAL B CA 1
ATOM 5874 C C . VAL B 1 19 ? -19.031 4.414 50.5 1 16.84 19 VAL B C 1
ATOM 5876 O O . VAL B 1 19 ? -18.703 3.297 50.094 1 16.84 19 VAL B O 1
ATOM 5879 N N . GLY B 1 20 ? -19 5.379 49.562 1 18.38 20 GLY B N 1
ATOM 5880 C CA . GLY B 1 20 ? -18.812 4.98 48.156 1 18.38 20 GLY B CA 1
ATOM 5881 C C . GLY B 1 20 ? -17.359 4.664 47.812 1 18.38 20 GLY B C 1
ATOM 5882 O O . GLY B 1 20 ? -17.016 4.539 46.656 1 18.38 20 GLY B O 1
ATOM 5883 N N . MET B 1 21 ? -16.375 4.883 48.625 1 17.86 21 MET B N 1
ATOM 5884 C CA . MET B 1 21 ? -14.945 5.152 48.594 1 17.86 21 MET B CA 1
ATOM 5885 C C . MET B 1 21 ? -14.164 3.889 48.25 1 17.86 21 MET B C 1
ATOM 5887 O O . MET B 1 21 ? -13.18 3.947 47.531 1 17.86 21 MET B O 1
ATOM 5891 N N . PHE B 1 22 ? -14.109 2.832 49.156 1 17.64 22 PHE B N 1
ATOM 5892 C CA . PHE B 1 22 ? -12.898 2.109 49.562 1 17.64 22 PHE B CA 1
ATOM 5893 C C . PHE B 1 22 ? -12.539 1.062 48.5 1 17.64 22 PHE B C 1
ATOM 5895 O O . PHE B 1 22 ? -11.633 0.254 48.719 1 17.64 22 PHE B O 1
ATOM 5902 N N . LYS B 1 23 ? -13.242 0.654 47.438 1 19.05 23 LYS B N 1
ATOM 5903 C CA . LYS B 1 23 ? -13.031 -0.673 46.875 1 19.05 23 LYS B CA 1
ATOM 5904 C C . LYS B 1 23 ? -11.68 -0.757 46.156 1 19.05 23 LYS B C 1
ATOM 5906 O O . LYS B 1 23 ? -11.477 -1.603 45.281 1 19.05 23 LYS B O 1
ATOM 5911 N N . THR B 1 24 ? -10.75 0.158 46.219 1 18.25 24 THR B N 1
ATOM 5912 C CA . THR B 1 24 ? -9.445 0.233 45.594 1 18.25 24 THR B CA 1
ATOM 5913 C C . THR B 1 24 ? -8.547 -0.905 46.062 1 18.25 24 THR B C 1
ATOM 5915 O O . THR B 1 24 ? -7.695 -1.386 45.312 1 18.25 24 THR B O 1
ATOM 5918 N N . LEU B 1 25 ? -8.352 -1.117 47.438 1 17.31 25 LEU B N 1
ATOM 5919 C CA . LEU B 1 25 ? -7.055 -1.464 48 1 17.31 25 LEU B CA 1
ATOM 5920 C C . LEU B 1 25 ? -6.707 -2.922 47.719 1 17.31 25 LEU B C 1
ATOM 5922 O O . LEU B 1 25 ? -5.594 -3.225 47.281 1 17.31 25 LEU B O 1
ATOM 5926 N N . ILE B 1 26 ? -7.184 -3.939 48.625 1 17.42 26 ILE B N 1
ATOM 5927 C CA . ILE B 1 26 ? -6.477 -4.996 49.344 1 17.42 26 ILE B CA 1
ATOM 5928 C C . ILE B 1 26 ? -6.355 -6.23 48.438 1 17.42 26 ILE B C 1
ATOM 5930 O O . ILE B 1 26 ? -5.598 -7.152 48.75 1 17.42 26 ILE B O 1
ATOM 5934 N N . ASP B 1 27 ? -7.086 -6.441 47.375 1 16.55 27 ASP B N 1
ATOM 5935 C CA . ASP B 1 27 ? -7.258 -7.816 46.906 1 16.55 27 ASP B CA 1
ATOM 5936 C C . ASP B 1 27 ? -5.926 -8.414 46.469 1 16.55 27 ASP B C 1
ATOM 5938 O O . ASP B 1 27 ? -5.898 -9.422 45.75 1 16.55 27 ASP B O 1
ATOM 5942 N N . ILE B 1 28 ? -4.707 -7.91 46.781 1 17.95 28 ILE B N 1
ATOM 5943 C CA . ILE B 1 28 ? -3.35 -8.422 46.625 1 17.95 28 ILE B CA 1
ATOM 5944 C C . ILE B 1 28 ? -3.15 -9.633 47.562 1 17.95 28 ILE B C 1
ATOM 5946 O O . ILE B 1 28 ? -2.375 -10.531 47.219 1 17.95 28 ILE B O 1
ATOM 5950 N N . ILE B 1 29 ? -3.623 -9.664 48.906 1 16.33 29 ILE B N 1
ATOM 5951 C CA . ILE B 1 29 ? -2.785 -10.328 49.875 1 16.33 29 ILE B CA 1
ATOM 5952 C C . ILE B 1 29 ? -2.82 -11.836 49.656 1 16.33 29 ILE B C 1
ATOM 5954 O O . ILE B 1 29 ? -1.774 -12.492 49.625 1 16.33 29 ILE B O 1
ATOM 5958 N N . ILE B 1 30 ? -3.961 -12.656 49.969 1 15.49 30 ILE B N 1
ATOM 5959 C CA . ILE B 1 30 ? -4.094 -13.609 51.062 1 15.49 30 ILE B CA 1
ATOM 5960 C C . ILE B 1 30 ? -3.664 -14.992 50.594 1 15.49 30 ILE B C 1
ATOM 5962 O O . ILE B 1 30 ? -3.48 -15.906 51.406 1 15.49 30 ILE B O 1
ATOM 5966 N N . LEU B 1 31 ? -3.828 -15.422 49.406 1 16.22 31 LEU B N 1
ATOM 5967 C CA . LEU B 1 31 ? -4.285 -16.797 49.531 1 16.22 31 LEU B CA 1
ATOM 5968 C C . LEU B 1 31 ? -3.24 -17.656 50.25 1 16.22 31 LEU B C 1
ATOM 5970 O O . LEU B 1 31 ? -2.141 -17.859 49.75 1 16.22 31 LEU B O 1
ATOM 5974 N N . ILE B 1 32 ? -3.408 -18 51.688 1 15.82 32 ILE B N 1
ATOM 5975 C CA . ILE B 1 32 ? -2.865 -18.484 52.938 1 15.82 32 ILE B CA 1
ATOM 5976 C C . ILE B 1 32 ? -2.457 -19.953 52.781 1 15.82 32 ILE B C 1
ATOM 5978 O O . ILE B 1 32 ? -1.323 -20.312 53.094 1 15.82 32 ILE B O 1
ATOM 5982 N N . VAL B 1 33 ? -3.223 -20.859 53.531 1 15.14 33 VAL B N 1
ATOM 5983 C CA . VAL B 1 33 ? -3.004 -21.672 54.719 1 15.14 33 VAL B CA 1
ATOM 5984 C C . VAL B 1 33 ? -2.592 -23.078 54.344 1 15.14 33 VAL B C 1
ATOM 5986 O O . VAL B 1 33 ? -1.59 -23.609 54.844 1 15.14 33 VAL B O 1
ATOM 5989 N N . THR B 1 34 ? -3.631 -24.078 54.375 1 14.35 34 THR B N 1
ATOM 5990 C CA . THR B 1 34 ? -3.918 -25.109 55.375 1 14.35 34 THR B CA 1
ATOM 5991 C C . THR B 1 34 ? -3.107 -26.375 55.062 1 14.35 34 THR B C 1
ATOM 5993 O O . THR B 1 34 ? -2.57 -26.531 53.969 1 14.35 34 THR B O 1
ATOM 5996 N N . VAL B 1 35 ? -3.869 -27.672 55.062 1 14.62 35 VAL B N 1
ATOM 5997 C CA . VAL B 1 35 ? -4.109 -28.766 56 1 14.62 35 VAL B CA 1
ATOM 5998 C C . VAL B 1 35 ? -3.113 -29.891 55.75 1 14.62 35 VAL B C 1
ATOM 6000 O O . VAL B 1 35 ? -2.506 -29.969 54.688 1 14.62 35 VAL B O 1
ATOM 6003 N N . VAL B 1 36 ? -3.613 -31.328 56 1 14.76 36 VAL B N 1
ATOM 6004 C CA . VAL B 1 36 ? -3.467 -32.406 56.938 1 14.76 36 VAL B CA 1
ATOM 6005 C C . VAL B 1 36 ? -2.441 -33.406 56.438 1 14.76 36 VAL B C 1
ATOM 6007 O O . VAL B 1 36 ? -2.092 -33.406 55.25 1 14.76 36 VAL B O 1
ATOM 6010 N N . SER B 1 37 ? -2.717 -34.969 56.75 1 14.23 37 SER B N 1
ATOM 6011 C CA . SER B 1 37 ? -2.285 -36.062 57.594 1 14.23 37 SER B CA 1
ATOM 6012 C C . SER B 1 37 ? -1.468 -37.094 56.812 1 14.23 37 SER B C 1
ATOM 6014 O O . SER B 1 37 ? -0.37 -37.469 57.219 1 14.23 37 SER B O 1
ATOM 6016 N N . SER B 1 38 ? -2.139 -38.312 56.281 1 14.36 38 SER B N 1
ATOM 6017 C CA . SER B 1 38 ? -2.1 -39.656 56.812 1 14.36 38 SER B CA 1
ATOM 6018 C C . SER B 1 38 ? -0.908 -40.438 56.25 1 14.36 38 SER B C 1
ATOM 6020 O O . SER B 1 38 ? -0.329 -40.062 55.25 1 14.36 38 SER B O 1
ATOM 6022 N N . THR B 1 39 ? -0.985 -42.062 56.312 1 14.45 39 THR B N 1
ATOM 6023 C CA . THR B 1 39 ? -0.416 -43.25 56.969 1 14.45 39 THR B CA 1
ATOM 6024 C C . THR B 1 39 ? 0.64 -43.906 56.094 1 14.45 39 THR B C 1
ATOM 6026 O O . THR B 1 39 ? 1.787 -44.062 56.5 1 14.45 39 THR B O 1
ATOM 6029 N N . CYS B 1 40 ? 0.385 -45.375 55.656 1 14.29 40 CYS B N 1
ATOM 6030 C CA . CYS B 1 40 ? 0.959 -46.625 56.156 1 14.29 40 CYS B CA 1
ATOM 6031 C C . CYS B 1 40 ? 2.158 -47.031 55.312 1 14.29 40 CYS B C 1
ATOM 6033 O O . CYS B 1 40 ? 2.355 -46.531 54.219 1 14.29 40 CYS B O 1
ATOM 6035 N N . GLU B 1 41 ? 2.412 -48.562 55.219 1 13.88 41 GLU B N 1
ATOM 6036 C CA . GLU B 1 41 ? 3.338 -49.594 55.625 1 13.88 41 GLU B CA 1
ATOM 6037 C C . GLU B 1 41 ? 4.199 -50.062 54.469 1 13.88 41 GLU B C 1
ATOM 6039 O O . GLU B 1 41 ? 5.41 -50.25 54.594 1 13.88 41 GLU B O 1
ATOM 6044 N N . ALA B 1 42 ? 3.656 -50.719 53.344 1 14.3 42 ALA B N 1
ATOM 6045 C CA . ALA B 1 42 ? 3.941 -52.156 53.281 1 14.3 42 ALA B CA 1
ATOM 6046 C C . ALA B 1 42 ? 5.387 -52.406 52.875 1 14.3 42 ALA B C 1
ATOM 6048 O O . ALA B 1 42 ? 6.008 -51.562 52.219 1 14.3 42 ALA B O 1
ATOM 6049 N N . PRO B 1 43 ? 5.84 -53.812 52.938 1 14.64 43 PRO B N 1
ATOM 6050 C CA . PRO B 1 43 ? 6.926 -54.688 53.375 1 14.64 43 PRO B CA 1
ATOM 6051 C C . PRO B 1 43 ? 8.055 -54.781 52.344 1 14.64 43 PRO B C 1
ATOM 6053 O O . PRO B 1 43 ? 7.918 -54.312 51.219 1 14.64 43 PRO B O 1
ATOM 6056 N N . SER B 1 44 ? 8.711 -56.062 52.469 1 14.12 44 SER B N 1
ATOM 6057 C CA . SER B 1 44 ? 9.977 -56.75 52.656 1 14.12 44 SER B CA 1
ATOM 6058 C C . SER B 1 44 ? 10.609 -57.094 51.312 1 14.12 44 SER B C 1
ATOM 6060 O O . SER B 1 44 ? 11.789 -56.844 51.062 1 14.12 44 SER B O 1
ATOM 6062 N N . LYS B 1 45 ? 10.062 -58.281 50.594 1 14.74 45 LYS B N 1
ATOM 6063 C CA . LYS B 1 45 ? 10.758 -59.562 50.562 1 14.74 45 LYS B CA 1
ATOM 6064 C C . LYS B 1 45 ? 11.938 -59.531 49.594 1 14.74 45 LYS B C 1
ATOM 6066 O O . LYS B 1 45 ? 12.008 -58.656 48.719 1 14.74 45 LYS B O 1
ATOM 6071 N N . HIS B 1 46 ? 12.328 -60.875 49.094 1 14.25 46 HIS B N 1
ATOM 6072 C CA . HIS B 1 46 ? 13.367 -61.906 49.156 1 14.25 46 HIS B CA 1
ATOM 6073 C C . HIS B 1 46 ? 14.227 -61.844 47.875 1 14.25 46 HIS B C 1
ATOM 6075 O O . HIS B 1 46 ? 15.453 -61.719 47.969 1 14.25 46 HIS B O 1
ATOM 6081 N N . ILE B 1 47 ? 14.062 -63.094 47.031 1 13.94 47 ILE B N 1
ATOM 6082 C CA . ILE B 1 47 ? 14.875 -64.312 46.938 1 13.94 47 ILE B CA 1
ATOM 6083 C C . ILE B 1 47 ? 15.844 -64.188 45.75 1 13.94 47 ILE B C 1
ATOM 6085 O O . ILE B 1 47 ? 15.641 -63.344 44.875 1 13.94 47 ILE B O 1
ATOM 6089 N N . ASP B 1 48 ? 15.977 -65.312 45 1 13.7 48 ASP B N 1
ATOM 6090 C CA . ASP B 1 48 ? 16.969 -66.375 44.844 1 13.7 48 ASP B CA 1
ATOM 6091 C C . ASP B 1 48 ? 17.828 -66.188 43.594 1 13.7 48 ASP B C 1
ATOM 6093 O O . ASP B 1 48 ? 17.5 -65.312 42.75 1 13.7 48 ASP B O 1
ATOM 6097 N N . GLU B 1 49 ? 17.953 -67.438 42.812 1 14.16 49 GLU B N 1
ATOM 6098 C CA . GLU B 1 49 ? 18.953 -68.438 42.594 1 14.16 49 GLU B CA 1
ATOM 6099 C C . GLU B 1 49 ? 19.688 -68.25 41.25 1 14.16 49 GLU B C 1
ATOM 6101 O O . GLU B 1 49 ? 20.906 -68.188 41.219 1 14.16 49 GLU B O 1
ATOM 6106 N N . THR B 1 50 ? 19.453 -69.25 40.344 1 13.75 50 THR B N 1
ATOM 6107 C CA . THR B 1 50 ? 20.266 -70.375 39.906 1 13.75 50 THR B CA 1
ATOM 6108 C C . THR B 1 50 ? 21.078 -70.062 38.656 1 13.75 50 THR B C 1
ATOM 6110 O O . THR B 1 50 ? 20.797 -69.062 38 1 13.75 50 THR B O 1
ATOM 6113 N N . LEU B 1 51 ? 21.188 -71.188 37.688 1 13.65 51 LEU B N 1
ATOM 6114 C CA . LEU B 1 51 ? 22.125 -72.188 37.25 1 13.65 51 LEU B CA 1
ATOM 6115 C C . LEU B 1 51 ? 22.781 -71.812 35.938 1 13.65 51 LEU B C 1
ATOM 6117 O O . LEU B 1 51 ? 24 -71.75 35.812 1 13.65 51 LEU B O 1
ATOM 6121 N N . SER B 1 52 ? 22.594 -72.75 34.875 1 13.7 52 SER B N 1
ATOM 6122 C CA . SER B 1 52 ? 23.422 -73.812 34.25 1 13.7 52 SER B CA 1
ATOM 6123 C C . SER B 1 52 ? 24.078 -73.312 32.969 1 13.7 52 SER B C 1
ATOM 6125 O O . SER B 1 52 ? 23.781 -72.25 32.5 1 13.7 52 SER B O 1
ATOM 6127 N N . SER B 1 53 ? 23.984 -74.25 31.875 1 14.11 53 SER B N 1
ATOM 6128 C CA . SER B 1 53 ? 24.812 -75.25 31.172 1 14.11 53 SER B CA 1
ATOM 6129 C C . SER B 1 53 ? 25.344 -74.688 29.859 1 14.11 53 SER B C 1
ATOM 6131 O O . SER B 1 53 ? 26.562 -74.688 29.641 1 14.11 53 SER B O 1
ATOM 6133 N N . PHE B 1 54 ? 25.094 -75.562 28.672 1 13.71 54 PHE B N 1
ATOM 6134 C CA . PHE B 1 54 ? 25.844 -76.5 27.859 1 13.71 54 PHE B CA 1
ATOM 6135 C C . PHE B 1 54 ? 26.25 -75.812 26.531 1 13.71 54 PHE B C 1
ATOM 6137 O O . PHE B 1 54 ? 27.422 -75.875 26.156 1 13.71 54 PHE B O 1
ATOM 6144 N N . ARG B 1 55 ? 25.391 -75.875 25.406 1 14.04 55 ARG B N 1
ATOM 6145 C CA . ARG B 1 55 ? 25.641 -76.812 24.297 1 14.04 55 ARG B CA 1
ATOM 6146 C C . ARG B 1 55 ? 26.656 -76.188 23.328 1 14.04 55 ARG B C 1
ATOM 6148 O O . ARG B 1 55 ? 26.797 -75 23.234 1 14.04 55 ARG B O 1
ATOM 6155 N N . LYS B 1 56 ? 27.078 -77.25 22.406 1 14.54 56 LYS B N 1
ATOM 6156 C CA . LYS B 1 56 ? 28.141 -77.875 21.625 1 14.54 56 LYS B CA 1
ATOM 6157 C C . LYS B 1 56 ? 28.391 -77.125 20.312 1 14.54 56 LYS B C 1
ATOM 6159 O O . LYS B 1 56 ? 29.531 -76.75 20.016 1 14.54 56 LYS B O 1
ATOM 6164 N N . PRO B 1 57 ? 27.656 -77.75 19.141 1 14.02 57 PRO B N 1
ATOM 6165 C CA . PRO B 1 57 ? 28.281 -78.625 18.141 1 14.02 57 PRO B CA 1
ATOM 6166 C C . PRO B 1 57 ? 28.891 -77.875 16.984 1 14.02 57 PRO B C 1
ATOM 6168 O O . PRO B 1 57 ? 28.688 -76.625 16.875 1 14.02 57 PRO B O 1
ATOM 6171 N N . HIS B 1 58 ? 28.453 -78.375 15.648 1 14.1 58 HIS B N 1
ATOM 6172 C CA . HIS B 1 58 ? 28.984 -79.188 14.523 1 14.1 58 HIS B CA 1
ATOM 6173 C C . HIS B 1 58 ? 29.391 -78.25 13.375 1 14.1 58 HIS B C 1
ATOM 6175 O O . HIS B 1 58 ? 30.531 -78.312 12.914 1 14.1 58 HIS B O 1
ATOM 6181 N N . GLU B 1 59 ? 28.719 -78.625 12.055 1 13.85 59 GLU B N 1
ATOM 6182 C CA . GLU B 1 59 ? 29.156 -79.375 10.891 1 13.85 59 GLU B CA 1
ATOM 6183 C C . GLU B 1 59 ? 29.625 -78.438 9.766 1 13.85 59 GLU B C 1
ATOM 6185 O O . GLU B 1 59 ? 30.703 -78.688 9.219 1 13.85 59 GLU B O 1
ATOM 6190 N N . LEU B 1 60 ? 28.656 -78.125 8.789 1 13.94 60 LEU B N 1
ATOM 6191 C CA . LEU B 1 60 ? 28.594 -78.688 7.457 1 13.94 60 LEU B CA 1
ATOM 6192 C C . LEU B 1 60 ? 29.578 -78 6.516 1 13.94 60 LEU B C 1
ATOM 6194 O O . LEU B 1 60 ? 29.984 -76.875 6.738 1 13.94 60 LEU B O 1
ATOM 6198 N N . GLU B 1 61 ? 29.703 -78.75 5.238 1 14.31 61 GLU B N 1
ATOM 6199 C CA . GLU B 1 61 ? 30.484 -79.312 4.141 1 14.31 61 GLU B CA 1
ATOM 6200 C C . GLU B 1 61 ? 30.719 -78.25 3.049 1 14.31 61 GLU B C 1
ATOM 6202 O O . GLU B 1 61 ? 31.859 -78.062 2.66 1 14.31 61 GLU B O 1
ATOM 6207 N N . PRO B 1 62 ? 30.031 -78.688 1.789 1 14.19 62 PRO B N 1
ATOM 6208 C CA . PRO B 1 62 ? 30.625 -79.25 0.571 1 14.19 62 PRO B CA 1
ATOM 6209 C C . PRO B 1 62 ? 31.016 -78.125 -0.441 1 14.19 62 PRO B C 1
ATOM 6211 O O . PRO B 1 62 ? 32.156 -78.125 -0.903 1 14.19 62 PRO B O 1
ATOM 6214 N N . SER B 1 63 ? 30.031 -77.938 -1.523 1 13.75 63 SER B N 1
ATOM 6215 C CA . SER B 1 63 ? 30.047 -78.5 -2.887 1 13.75 63 SER B CA 1
ATOM 6216 C C . SER B 1 63 ? 30.719 -77.5 -3.846 1 13.75 63 SER B C 1
ATOM 6218 O O . SER B 1 63 ? 30.922 -76.312 -3.504 1 13.75 63 SER B O 1
ATOM 6220 N N . THR B 1 64 ? 30.125 -77.562 -5.215 1 14.11 64 THR B N 1
ATOM 6221 C CA . THR B 1 64 ? 30.406 -78.062 -6.555 1 14.11 64 THR B CA 1
ATOM 6222 C C . THR B 1 64 ? 30.875 -76.938 -7.465 1 14.11 64 THR B C 1
ATOM 6224 O O . THR B 1 64 ? 31.938 -77.062 -8.078 1 14.11 64 THR B O 1
ATOM 6227 N N . SER B 1 65 ? 30.062 -76.75 -8.625 1 14.03 65 SER B N 1
ATOM 6228 C CA . SER B 1 65 ? 30.172 -77.188 -10.023 1 14.03 65 SER B CA 1
ATOM 6229 C C . SER B 1 65 ? 30.734 -76.062 -10.883 1 14.03 65 SER B C 1
ATOM 6231 O O . SER B 1 65 ? 30.844 -74.875 -10.43 1 14.03 65 SER B O 1
ATOM 6233 N N . ASN B 1 66 ? 30.188 -76 -12.203 1 14.23 66 ASN B N 1
ATOM 6234 C CA . ASN B 1 66 ? 30.453 -76.312 -13.609 1 14.23 66 ASN B CA 1
ATOM 6235 C C . ASN B 1 66 ? 30.75 -75.062 -14.422 1 14.23 66 ASN B C 1
ATOM 6237 O O . ASN B 1 66 ? 31.766 -75 -15.094 1 14.23 66 ASN B O 1
ATOM 6241 N N . VAL B 1 67 ? 29.75 -74.75 -15.375 1 14.55 67 VAL B N 1
ATOM 6242 C CA . VAL B 1 67 ? 29.75 -75 -16.812 1 14.55 67 VAL B CA 1
ATOM 6243 C C . VAL B 1 67 ? 30.219 -73.75 -17.547 1 14.55 67 VAL B C 1
ATOM 6245 O O . VAL B 1 67 ? 31.156 -73.812 -18.344 1 14.55 67 VAL B O 1
ATOM 6248 N N . ARG B 1 68 ? 29.375 -73.25 -18.531 1 13.8 68 ARG B N 1
ATOM 6249 C CA . ARG B 1 68 ? 29.344 -73.375 -20 1 13.8 68 ARG B CA 1
ATOM 6250 C C . ARG B 1 68 ? 29.859 -72.062 -20.641 1 13.8 68 ARG B C 1
ATOM 6252 O O . ARG B 1 68 ? 30.734 -72.125 -21.516 1 13.8 68 ARG B O 1
ATOM 6259 N N . ARG B 1 69 ? 28.844 -71.438 -21.344 1 14.46 69 ARG B N 1
ATOM 6260 C CA . ARG B 1 69 ? 28.578 -71.375 -22.781 1 14.46 69 ARG B CA 1
ATOM 6261 C C . ARG B 1 69 ? 29.328 -70.25 -23.438 1 14.46 69 ARG B C 1
ATOM 6263 O O . ARG B 1 69 ? 29.734 -69.25 -22.766 1 14.46 69 ARG B O 1
ATOM 6270 N N . GLU B 1 70 ? 28.766 -69.75 -24.625 1 14.54 70 GLU B N 1
ATOM 6271 C CA . GLU B 1 70 ? 28.938 -69.75 -26.078 1 14.54 70 GLU B CA 1
ATOM 6272 C C . GLU B 1 70 ? 29.406 -68.375 -26.562 1 14.54 70 GLU B C 1
ATOM 6274 O O . GLU B 1 70 ? 30.406 -68.25 -27.266 1 14.54 70 GLU B O 1
ATOM 6279 N N . LYS B 1 71 ? 28.422 -67.562 -27.25 1 15.51 71 LYS B N 1
ATOM 6280 C CA . LYS B 1 71 ? 28.297 -67.312 -28.672 1 15.51 71 LYS B CA 1
ATOM 6281 C C . LYS B 1 71 ? 29 -66 -29.062 1 15.51 71 LYS B C 1
ATOM 6283 O O . LYS B 1 71 ? 29.141 -65.125 -28.25 1 15.51 71 LYS B O 1
ATOM 6288 N N . ALA B 1 72 ? 29.297 -65.812 -30.391 1 16.48 72 ALA B N 1
ATOM 6289 C CA . ALA B 1 72 ? 30.188 -65.312 -31.453 1 16.48 72 ALA B CA 1
ATOM 6290 C C . ALA B 1 72 ? 29.844 -63.875 -31.828 1 16.48 72 ALA B C 1
ATOM 6292 O O . ALA B 1 72 ? 30.547 -63.25 -32.594 1 16.48 72 ALA B O 1
ATOM 6293 N N . LEU B 1 73 ? 28.625 -63.312 -31.328 1 15.76 73 LEU B N 1
ATOM 6294 C CA . LEU B 1 73 ? 27.938 -62.562 -32.375 1 15.76 73 LEU B CA 1
ATOM 6295 C C . LEU B 1 73 ? 28.844 -61.5 -32.969 1 15.76 73 LEU B C 1
ATOM 6297 O O . LEU B 1 73 ? 29.75 -61 -32.281 1 15.76 73 LEU B O 1
ATOM 6301 N N . ILE B 1 74 ? 28.281 -60.844 -34.062 1 17.06 74 ILE B N 1
ATOM 6302 C CA . ILE B 1 74 ? 28.422 -60.312 -35.406 1 17.06 74 ILE B CA 1
ATOM 6303 C C . ILE B 1 74 ? 29 -58.906 -35.375 1 17.06 74 ILE B C 1
ATOM 6305 O O . ILE B 1 74 ? 28.875 -58.188 -34.375 1 17.06 74 ILE B O 1
ATOM 6309 N N . GLU B 1 75 ? 29.297 -58.312 -36.625 1 18.05 75 GLU B N 1
ATOM 6310 C CA . GLU B 1 75 ? 30.25 -57.5 -37.375 1 18.05 75 GLU B CA 1
ATOM 6311 C C . GLU B 1 75 ? 29.969 -56 -37.219 1 18.05 75 GLU B C 1
ATOM 6313 O O . GLU B 1 75 ? 28.875 -55.531 -37.531 1 18.05 75 GLU B O 1
ATOM 6318 N N . PRO B 1 76 ? 30.344 -55.25 -36.156 1 17.02 76 PRO B N 1
ATOM 6319 C CA . PRO B 1 76 ? 29.922 -53.875 -35.875 1 17.02 76 PRO B CA 1
ATOM 6320 C C . PRO B 1 76 ? 30.359 -52.875 -36.969 1 17.02 76 PRO B C 1
ATOM 6322 O O . PRO B 1 76 ? 31.562 -52.719 -37.188 1 17.02 76 PRO B O 1
ATOM 6325 N N . LEU B 1 77 ? 29.688 -52.906 -38.094 1 18.11 77 LEU B N 1
ATOM 6326 C CA . LEU B 1 77 ? 30.109 -52.094 -39.25 1 18.11 77 LEU B CA 1
ATOM 6327 C C . LEU B 1 77 ? 30.312 -50.625 -38.812 1 18.11 77 LEU B C 1
ATOM 6329 O O . LEU B 1 77 ? 29.703 -50.156 -37.875 1 18.11 77 LEU B O 1
ATOM 6333 N N . SER B 1 78 ? 31.094 -49.75 -39.688 1 18.2 78 SER B N 1
ATOM 6334 C CA . SER B 1 78 ? 32 -48.594 -39.656 1 18.2 78 SER B CA 1
ATOM 6335 C C . SER B 1 78 ? 31.219 -47.281 -39.594 1 18.2 78 SER B C 1
ATOM 6337 O O . SER B 1 78 ? 31.109 -46.594 -40.625 1 18.2 78 SER B O 1
ATOM 6339 N N . ARG B 1 79 ? 29.984 -47.219 -38.906 1 18.92 79 ARG B N 1
ATOM 6340 C CA . ARG B 1 79 ? 29.078 -46.094 -39.094 1 18.92 79 ARG B CA 1
ATOM 6341 C C . ARG B 1 79 ? 29.766 -44.781 -38.719 1 18.92 79 ARG B C 1
ATOM 6343 O O . ARG B 1 79 ? 30.297 -44.625 -37.625 1 18.92 79 ARG B O 1
ATOM 6350 N N . ARG B 1 80 ? 30.047 -43.938 -39.688 1 20.84 80 ARG B N 1
ATOM 6351 C CA . ARG B 1 80 ? 30.719 -42.656 -39.875 1 20.84 80 ARG B CA 1
ATOM 6352 C C . ARG B 1 80 ? 30.016 -41.562 -39.094 1 20.84 80 ARG B C 1
ATOM 6354 O O . ARG B 1 80 ? 28.828 -41.281 -39.344 1 20.84 80 ARG B O 1
ATOM 6361 N N . SER B 1 81 ? 30.297 -41.281 -37.75 1 18.17 81 SER B N 1
ATOM 6362 C CA . SER B 1 81 ? 29.656 -40.531 -36.656 1 18.17 81 SER B CA 1
ATOM 6363 C C . SER B 1 81 ? 29.719 -39.031 -36.938 1 18.17 81 SER B C 1
ATOM 6365 O O . SER B 1 81 ? 30.578 -38.312 -36.375 1 18.17 81 SER B O 1
ATOM 6367 N N . ASP B 1 82 ? 29.344 -38.562 -38.125 1 19.19 82 ASP B N 1
ATOM 6368 C CA . ASP B 1 82 ? 29.578 -37.125 -38.312 1 19.19 82 ASP B CA 1
ATOM 6369 C C . ASP B 1 82 ? 28.812 -36.312 -37.281 1 19.19 82 ASP B C 1
ATOM 6371 O O . ASP B 1 82 ? 27.594 -36.219 -37.312 1 19.19 82 ASP B O 1
ATOM 6375 N N . ARG B 1 83 ? 29.125 -36.312 -35.969 1 20.72 83 ARG B N 1
ATOM 6376 C CA . ARG B 1 83 ? 28.438 -35.781 -34.781 1 20.72 83 ARG B CA 1
ATOM 6377 C C . ARG B 1 83 ? 28.297 -34.281 -34.844 1 20.72 83 ARG B C 1
ATOM 6379 O O . ARG B 1 83 ? 29.281 -33.531 -34.688 1 20.72 83 ARG B O 1
ATOM 6386 N N . SER B 1 84 ? 27.625 -33.781 -35.875 1 20.16 84 SER B N 1
ATOM 6387 C CA . SER B 1 84 ? 27.406 -32.344 -35.781 1 20.16 84 SER B CA 1
ATOM 6388 C C . SER B 1 84 ? 26.875 -31.938 -34.406 1 20.16 84 SER B C 1
ATOM 6390 O O . SER B 1 84 ? 25.844 -32.469 -33.938 1 20.16 84 SER B O 1
ATOM 6392 N N . SER B 1 85 ? 27.719 -31.656 -33.438 1 20.34 85 SER B N 1
ATOM 6393 C CA . SER B 1 85 ? 27.547 -31.422 -32.031 1 20.34 85 SER B CA 1
ATOM 6394 C C . SER B 1 85 ? 26.547 -30.297 -31.766 1 20.34 85 SER B C 1
ATOM 6396 O O . SER B 1 85 ? 26.781 -29.156 -32.156 1 20.34 85 SER B O 1
ATOM 6398 N N . HIS B 1 86 ? 25.281 -30.531 -32.094 1 18.5 86 HIS B N 1
ATOM 6399 C CA . HIS B 1 86 ? 24.312 -29.531 -31.688 1 18.5 86 HIS B CA 1
ATOM 6400 C C . HIS B 1 86 ? 24.547 -29.109 -30.25 1 18.5 86 HIS B C 1
ATOM 6402 O O . HIS B 1 86 ? 24.641 -29.953 -29.359 1 18.5 86 HIS B O 1
ATOM 6408 N N . LYS B 1 87 ? 25.266 -27.953 -30.047 1 23.31 87 LYS B N 1
ATOM 6409 C CA . LYS B 1 87 ? 25.453 -27.281 -28.75 1 23.31 87 LYS B CA 1
ATOM 6410 C C . LYS B 1 87 ? 24.156 -27.234 -27.953 1 23.31 87 LYS B C 1
ATOM 6412 O O . LYS B 1 87 ? 23.188 -26.609 -28.375 1 23.31 87 LYS B O 1
ATOM 6417 N N . GLU B 1 88 ? 23.688 -28.469 -27.5 1 20.34 88 GLU B N 1
ATOM 6418 C CA . GLU B 1 88 ? 22.578 -28.422 -26.531 1 20.34 88 GLU B CA 1
ATOM 6419 C C . GLU B 1 88 ? 22.828 -27.344 -25.469 1 20.34 88 GLU B C 1
ATOM 6421 O O . GLU B 1 88 ? 23.828 -27.406 -24.75 1 20.34 88 GLU B O 1
ATOM 6426 N N . THR B 1 89 ? 22.578 -26.141 -25.859 1 22.5 89 THR B N 1
ATOM 6427 C CA . THR B 1 89 ? 22.578 -25.047 -24.906 1 22.5 89 THR B CA 1
ATOM 6428 C C . THR B 1 89 ? 21.844 -25.422 -23.625 1 22.5 89 THR B C 1
ATOM 6430 O O . THR B 1 89 ? 20.625 -25.641 -23.656 1 22.5 89 THR B O 1
ATOM 6433 N N . PHE B 1 90 ? 22.469 -26.391 -22.891 1 21.02 90 PHE B N 1
ATOM 6434 C CA . PHE B 1 90 ? 21.984 -26.75 -21.562 1 21.02 90 PHE B CA 1
ATOM 6435 C C . PHE B 1 90 ? 21.672 -25.5 -20.75 1 21.02 90 PHE B C 1
ATOM 6437 O O . PHE B 1 90 ? 22.5 -24.578 -20.688 1 21.02 90 PHE B O 1
ATOM 6444 N N . CYS B 1 91 ? 20.422 -25.125 -20.828 1 22.8 91 CYS B N 1
ATOM 6445 C CA . CYS B 1 91 ? 19.891 -24.125 -19.891 1 22.8 91 CYS B CA 1
ATOM 6446 C C . CYS B 1 91 ? 20.375 -24.406 -18.469 1 22.8 91 CYS B C 1
ATOM 6448 O O . CYS B 1 91 ? 20.094 -25.469 -17.922 1 22.8 91 CYS B O 1
ATOM 6450 N N . SER B 1 92 ? 21.609 -24.062 -18.156 1 21.67 92 SER B N 1
ATOM 6451 C CA . SER B 1 92 ? 22.188 -24.109 -16.812 1 21.67 92 SER B CA 1
ATOM 6452 C C . SER B 1 92 ? 21.156 -23.688 -15.766 1 21.67 92 SER B C 1
ATOM 6454 O O . SER B 1 92 ? 20.375 -22.766 -15.984 1 21.67 92 SER B O 1
ATOM 6456 N N . SER B 1 93 ? 20.75 -24.672 -14.922 1 22.88 93 SER B N 1
ATOM 6457 C CA . SER B 1 93 ? 19.938 -24.656 -13.711 1 22.88 93 SER B CA 1
ATOM 6458 C C . SER B 1 93 ? 20.359 -23.531 -12.773 1 22.88 93 SER B C 1
ATOM 6460 O O . SER B 1 93 ? 21.141 -23.734 -11.844 1 22.88 93 SER B O 1
ATOM 6462 N N . SER B 1 94 ? 20.703 -22.438 -13.258 1 23.97 94 SER B N 1
ATOM 6463 C CA . SER B 1 94 ? 21.109 -21.344 -12.375 1 23.97 94 SER B CA 1
ATOM 6464 C C . SER B 1 94 ? 20.031 -21.016 -11.352 1 23.97 94 SER B C 1
ATOM 6466 O O . SER B 1 94 ? 20.219 -20.141 -10.508 1 23.97 94 SER B O 1
ATOM 6468 N N . CYS B 1 95 ? 18.859 -21.547 -11.531 1 25.03 95 CYS B N 1
ATOM 6469 C CA . CYS B 1 95 ? 17.891 -21.062 -10.539 1 25.03 95 CYS B CA 1
ATOM 6470 C C . CYS B 1 95 ? 18.156 -21.688 -9.18 1 25.03 95 CYS B C 1
ATOM 6472 O O . CYS B 1 95 ? 17.453 -21.391 -8.211 1 25.03 95 CYS B O 1
ATOM 6474 N N . ARG B 1 96 ? 18.891 -22.875 -9.156 1 24.33 96 ARG B N 1
ATOM 6475 C CA . ARG B 1 96 ? 18.938 -23.531 -7.855 1 24.33 96 ARG B CA 1
ATOM 6476 C C . ARG B 1 96 ? 19.703 -22.688 -6.836 1 24.33 96 ARG B C 1
ATOM 6478 O O . ARG B 1 96 ? 19.547 -22.875 -5.629 1 24.33 96 ARG B O 1
ATOM 6485 N N . GLU B 1 97 ? 20.766 -22.062 -7.328 1 25.28 97 GLU B N 1
ATOM 6486 C CA . GLU B 1 97 ? 21.797 -21.703 -6.355 1 25.28 97 GLU B CA 1
ATOM 6487 C C . GLU B 1 97 ? 21.297 -20.625 -5.395 1 25.28 97 GLU B C 1
ATOM 6489 O O . GLU B 1 97 ? 21.875 -20.422 -4.324 1 25.28 97 GLU B O 1
ATOM 6494 N N . ALA B 1 98 ? 20.375 -19.875 -5.855 1 26.14 98 ALA B N 1
ATOM 6495 C CA . ALA B 1 98 ? 20.281 -18.656 -5.059 1 26.14 98 ALA B CA 1
ATOM 6496 C C . ALA B 1 98 ? 19.484 -18.891 -3.781 1 26.14 98 ALA B C 1
ATOM 6498 O O . ALA B 1 98 ? 19.109 -17.938 -3.096 1 26.14 98 ALA B O 1
ATOM 6499 N N . TRP B 1 99 ? 19.094 -20.172 -3.551 1 24.84 99 TRP B N 1
ATOM 6500 C CA . TRP B 1 99 ? 18.266 -20.188 -2.348 1 24.84 99 TRP B CA 1
ATOM 6501 C C . TRP B 1 99 ? 19.109 -19.953 -1.103 1 24.84 99 TRP B C 1
ATOM 6503 O O . TRP B 1 99 ? 19.031 -20.719 -0.14 1 24.84 99 TRP B O 1
ATOM 6513 N N . THR B 1 100 ? 20.203 -19.281 -1.188 1 25.31 100 THR B N 1
ATOM 6514 C CA . THR B 1 100 ? 20.859 -19.203 0.109 1 25.31 100 THR B CA 1
ATOM 6515 C C . THR B 1 100 ? 19.984 -18.5 1.132 1 25.31 100 THR B C 1
ATOM 6517 O O . THR B 1 100 ? 19.391 -17.453 0.842 1 25.31 100 THR B O 1
ATOM 6520 N N . HIS B 1 101 ? 19.516 -19.281 2.084 1 23.61 101 HIS B N 1
ATOM 6521 C CA . HIS B 1 101 ? 18.875 -18.844 3.318 1 23.61 101 HIS B CA 1
ATOM 6522 C C . HIS B 1 101 ? 19.578 -17.625 3.912 1 23.61 101 HIS B C 1
ATOM 6524 O O . HIS B 1 101 ? 20.766 -17.688 4.246 1 23.61 101 HIS B O 1
ATOM 6530 N N . ASN B 1 102 ? 19.375 -16.594 3.395 1 25.34 102 ASN B N 1
ATOM 6531 C CA . ASN B 1 102 ? 19.875 -15.461 4.164 1 25.34 102 ASN B CA 1
ATOM 6532 C C . ASN B 1 102 ? 19.438 -15.547 5.629 1 25.34 102 ASN B C 1
ATOM 6534 O O . ASN B 1 102 ? 18.266 -15.758 5.922 1 25.34 102 ASN B O 1
ATOM 6538 N N . LEU B 1 103 ? 20.344 -15.891 6.512 1 23.83 103 LEU B N 1
ATOM 6539 C CA . LEU B 1 103 ? 20.203 -15.992 7.957 1 23.83 103 LEU B CA 1
ATOM 6540 C C . LEU B 1 103 ? 19.422 -14.797 8.5 1 23.83 103 LEU B C 1
ATOM 6542 O O . LEU B 1 103 ? 18.734 -14.906 9.531 1 23.83 103 LEU B O 1
ATOM 6546 N N . TYR B 1 104 ? 19.719 -13.68 7.93 1 23.27 104 TYR B N 1
ATOM 6547 C CA . TYR B 1 104 ? 19.172 -12.539 8.656 1 23.27 104 TYR B CA 1
ATOM 6548 C C . TYR B 1 104 ? 17.672 -12.383 8.391 1 23.27 104 TYR B C 1
ATOM 6550 O O . TYR B 1 104 ? 17 -11.578 9.039 1 23.27 104 TYR B O 1
ATOM 6558 N N . THR B 1 105 ? 17.203 -13.008 7.414 1 25.47 105 THR B N 1
ATOM 6559 C CA . THR B 1 105 ? 15.844 -12.672 7.012 1 25.47 105 THR B CA 1
ATOM 6560 C C . THR B 1 105 ? 14.828 -13.312 7.949 1 25.47 105 THR B C 1
ATOM 6562 O O . THR B 1 105 ? 13.617 -13.273 7.691 1 25.47 105 THR B O 1
ATOM 6565 N N . PHE B 1 106 ? 15.195 -14.086 8.914 1 22.61 106 PHE B N 1
ATOM 6566 C CA . PHE B 1 106 ? 14.195 -14.742 9.742 1 22.61 106 PHE B CA 1
ATOM 6567 C C . PHE B 1 106 ? 13.359 -13.719 10.508 1 22.61 106 PHE B C 1
ATOM 6569 O O . PHE B 1 106 ? 12.297 -14.047 11.031 1 22.61 106 PHE B O 1
ATOM 6576 N N . ALA B 1 107 ? 13.914 -12.57 10.711 1 21.03 107 ALA B N 1
ATOM 6577 C CA . ALA B 1 107 ? 13.25 -11.789 11.75 1 21.03 107 ALA B CA 1
ATOM 6578 C C . ALA B 1 107 ? 11.891 -11.281 11.266 1 21.03 107 ALA B C 1
ATOM 6580 O O . ALA B 1 107 ? 10.93 -11.234 12.039 1 21.03 107 ALA B O 1
ATOM 6581 N N . PHE B 1 108 ? 11.836 -10.875 10.023 1 21.02 108 PHE B N 1
ATOM 6582 C CA . PHE B 1 108 ? 10.641 -10.078 9.75 1 21.02 108 PHE B CA 1
ATOM 6583 C C . PHE B 1 108 ? 9.438 -10.969 9.508 1 21.02 108 PHE B C 1
ATOM 6585 O O . PHE B 1 108 ? 8.305 -10.492 9.43 1 21.02 108 PHE B O 1
ATOM 6592 N N . TRP B 1 109 ? 9.578 -12.227 9.203 1 22.45 109 TRP B N 1
ATOM 6593 C CA . TRP B 1 109 ? 8.422 -13.031 8.82 1 22.45 109 TRP B CA 1
ATOM 6594 C C . TRP B 1 109 ? 7.43 -13.141 9.977 1 22.45 109 TRP B C 1
ATOM 6596 O O . TRP B 1 109 ? 6.238 -13.391 9.758 1 22.45 109 TRP B O 1
ATOM 6606 N N . ASN B 1 110 ? 7.906 -13.016 11.133 1 21.78 110 ASN B N 1
ATOM 6607 C CA . ASN B 1 110 ? 7.004 -13.383 12.219 1 21.78 110 ASN B CA 1
ATOM 6608 C C . ASN B 1 110 ? 5.805 -12.445 12.289 1 21.78 110 ASN B C 1
ATOM 6610 O O . ASN B 1 110 ? 4.895 -12.656 13.094 1 21.78 110 ASN B O 1
ATOM 6614 N N . ALA B 1 111 ? 5.984 -11.242 11.734 1 21.7 111 ALA B N 1
ATOM 6615 C CA . ALA B 1 111 ? 4.91 -10.352 12.18 1 21.7 111 ALA B CA 1
ATOM 6616 C C . ALA B 1 111 ? 3.627 -10.609 11.398 1 21.7 111 ALA B C 1
ATOM 6618 O O . ALA B 1 111 ? 2.547 -10.172 11.805 1 21.7 111 ALA B O 1
ATOM 6619 N N . THR B 1 112 ? 3.754 -11.117 10.156 1 23.41 112 THR B N 1
ATOM 6620 C CA . THR B 1 112 ? 2.496 -11.07 9.422 1 23.41 112 THR B CA 1
ATOM 6621 C C . THR B 1 112 ? 1.579 -12.219 9.844 1 23.41 112 THR B C 1
ATOM 6623 O O . THR B 1 112 ? 0.525 -12.43 9.242 1 23.41 112 THR B O 1
ATOM 6626 N N . LYS B 1 113 ? 1.978 -13.133 10.719 1 23.05 113 LYS B N 1
ATOM 6627 C CA . LYS B 1 113 ? 1.074 -14.273 10.859 1 23.05 113 LYS B CA 1
ATOM 6628 C C . LYS B 1 113 ? -0.291 -13.828 11.375 1 23.05 113 LYS B C 1
ATOM 6630 O O . LYS B 1 113 ? -1.181 -14.656 11.586 1 23.05 113 LYS B O 1
ATOM 6635 N N . LYS B 1 114 ? -0.34 -12.711 12.109 1 23.61 114 LYS B N 1
ATOM 6636 C CA . LYS B 1 114 ? -1.472 -12.859 13.023 1 23.61 114 LYS B CA 1
ATOM 6637 C C . LYS B 1 114 ? -2.797 -12.727 12.273 1 23.61 114 LYS B C 1
ATOM 6639 O O . LYS B 1 114 ? -3.854 -12.594 12.898 1 23.61 114 LYS B O 1
ATOM 6644 N N . VAL B 1 115 ? -2.852 -12.469 10.953 1 20.19 115 VAL B N 1
ATOM 6645 C CA . VAL B 1 115 ? -4.254 -12.18 10.68 1 20.19 115 VAL B CA 1
ATOM 6646 C C . VAL B 1 115 ? -5.055 -13.477 10.625 1 20.19 115 VAL B C 1
ATOM 6648 O O . VAL B 1 115 ? -4.797 -14.344 9.781 1 20.19 115 VAL B O 1
ATOM 6651 N N . GLN B 1 116 ? -5.379 -13.961 11.789 1 20.08 116 GLN B N 1
ATOM 6652 C CA . GLN B 1 116 ? -6.297 -15.086 11.891 1 20.08 116 GLN B CA 1
ATOM 6653 C C . GLN B 1 116 ? -7.578 -14.828 11.109 1 20.08 116 GLN B C 1
ATOM 6655 O O . GLN B 1 116 ? -8.305 -13.867 11.391 1 20.08 116 GLN B O 1
ATOM 6660 N N . PHE B 1 117 ? -7.586 -15.18 9.891 1 18.3 117 PHE B N 1
ATOM 6661 C CA . PHE B 1 117 ? -8.812 -15.164 9.109 1 18.3 117 PHE B CA 1
ATOM 6662 C C . PHE B 1 117 ? -9.914 -15.945 9.812 1 18.3 117 PHE B C 1
ATOM 6664 O O . PHE B 1 117 ? -9.719 -17.109 10.195 1 18.3 117 PHE B O 1
ATOM 6671 N N . ALA B 1 118 ? -10.719 -15.211 10.531 1 19.59 118 ALA B N 1
ATOM 6672 C CA . ALA B 1 118 ? -11.906 -15.82 11.125 1 19.59 118 ALA B CA 1
ATOM 6673 C C . ALA B 1 118 ? -12.672 -16.656 10.102 1 19.59 118 ALA B C 1
ATOM 6675 O O . ALA B 1 118 ? -12.75 -16.281 8.922 1 19.59 118 ALA B O 1
ATOM 6676 N N . LYS B 1 119 ? -12.836 -17.906 10.414 1 20.59 119 LYS B N 1
ATOM 6677 C CA . LYS B 1 119 ? -13.602 -19 9.797 1 20.59 119 LYS B CA 1
ATOM 6678 C C . LYS B 1 119 ? -15.016 -18.547 9.453 1 20.59 119 LYS B C 1
ATOM 6680 O O . LYS B 1 119 ? -15.758 -18.094 10.328 1 20.59 119 LYS B O 1
ATOM 6685 N N . ILE B 1 120 ? -15.195 -18.047 8.305 1 18.12 120 ILE B N 1
ATOM 6686 C CA . ILE B 1 120 ? -16.5 -17.75 7.746 1 18.12 120 ILE B CA 1
ATOM 6687 C C . ILE B 1 120 ? -17.453 -18.906 8 1 18.12 120 ILE B C 1
ATOM 6689 O O . ILE B 1 120 ? -17.094 -20.078 7.816 1 18.12 120 ILE B O 1
ATOM 6693 N N . CYS B 1 121 ? -18.484 -18.531 8.727 1 18.58 121 CYS B N 1
ATOM 6694 C CA . CYS B 1 121 ? -19.672 -19.25 9.141 1 18.58 121 CYS B CA 1
ATOM 6695 C C . CYS B 1 121 ? -20.359 -19.922 7.945 1 18.58 121 CYS B C 1
ATOM 6697 O O . CYS B 1 121 ? -20.469 -19.312 6.879 1 18.58 121 CYS B O 1
ATOM 6699 N N . THR B 1 122 ? -20.484 -21.188 7.992 1 17.91 122 THR B N 1
ATOM 6700 C CA . THR B 1 122 ? -21.109 -22.203 7.156 1 17.91 122 THR B CA 1
ATOM 6701 C C . THR B 1 122 ? -22.578 -21.906 6.938 1 17.91 122 THR B C 1
ATOM 6703 O O . THR B 1 122 ? -23.391 -22.062 7.852 1 17.91 122 THR B O 1
ATOM 6706 N N . LEU B 1 123 ? -22.922 -20.734 6.32 1 17.2 123 LEU B N 1
ATOM 6707 C CA . LEU B 1 123 ? -24.344 -20.453 6.176 1 17.2 123 LEU B CA 1
ATOM 6708 C C . LEU B 1 123 ? -25.031 -21.547 5.359 1 17.2 123 LEU B C 1
ATOM 6710 O O . LEU B 1 123 ? -24.406 -22.172 4.492 1 17.2 123 LEU B O 1
ATOM 6714 N N . HIS B 1 124 ? -26.281 -21.859 5.758 1 17.55 124 HIS B N 1
ATOM 6715 C CA . HIS B 1 124 ? -27.266 -22.875 5.418 1 17.55 124 HIS B CA 1
ATOM 6716 C C . HIS B 1 124 ? -27.812 -22.656 4.008 1 17.55 124 HIS B C 1
ATOM 6718 O O . HIS B 1 124 ? -27.781 -21.547 3.486 1 17.55 124 HIS B O 1
ATOM 6724 N N . SER B 1 125 ? -28.312 -23.672 3.301 1 17.67 125 SER B N 1
ATOM 6725 C CA . SER B 1 125 ? -28.578 -24.266 1.994 1 17.67 125 SER B CA 1
ATOM 6726 C C . SER B 1 125 ? -29.859 -23.688 1.38 1 17.67 125 SER B C 1
ATOM 6728 O O . SER B 1 125 ? -30.312 -24.156 0.336 1 17.67 125 SER B O 1
ATOM 6730 N N . HIS B 1 126 ? -30.281 -22.359 1.496 1 18.55 126 HIS B N 1
ATOM 6731 C CA . HIS B 1 126 ? -31.656 -22.375 1.015 1 18.55 126 HIS B CA 1
ATOM 6732 C C . HIS B 1 126 ? -31.703 -22.562 -0.497 1 18.55 126 HIS B C 1
ATOM 6734 O O . HIS B 1 126 ? -30.75 -22.219 -1.205 1 18.55 126 HIS B O 1
ATOM 6740 N N . THR B 1 127 ? -32.781 -23.141 -1.144 1 17.59 127 THR B N 1
ATOM 6741 C CA . THR B 1 127 ? -33.219 -23.891 -2.316 1 17.59 127 THR B CA 1
ATOM 6742 C C . THR B 1 127 ? -33.594 -22.938 -3.449 1 17.59 127 THR B C 1
ATOM 6744 O O . THR B 1 127 ? -34.125 -23.359 -4.473 1 17.59 127 THR B O 1
ATOM 6747 N N . PHE B 1 128 ? -32.875 -21.859 -3.836 1 17.81 128 PHE B N 1
ATOM 6748 C CA . PHE B 1 128 ? -33.625 -21.047 -4.777 1 17.81 128 PHE B CA 1
ATOM 6749 C C . PHE B 1 128 ? -33.75 -21.75 -6.117 1 17.81 128 PHE B C 1
ATOM 6751 O O . PHE B 1 128 ? -32.875 -22.516 -6.52 1 17.81 128 PHE B O 1
ATOM 6758 N N . PRO B 1 129 ? -34.875 -21.641 -6.879 1 17.91 129 PRO B N 1
ATOM 6759 C CA . PRO B 1 129 ? -35.375 -22.297 -8.094 1 17.91 129 PRO B CA 1
ATOM 6760 C C . PRO B 1 129 ? -34.594 -21.875 -9.344 1 17.91 129 PRO B C 1
ATOM 6762 O O . PRO B 1 129 ? -34.031 -20.781 -9.391 1 17.91 129 PRO B O 1
ATOM 6765 N N . LEU B 1 130 ? -34.312 -22.875 -10.234 1 16.58 130 LEU B N 1
ATOM 6766 C CA . LEU B 1 130 ? -33.531 -23.156 -11.438 1 16.58 130 LEU B CA 1
ATOM 6767 C C . LEU B 1 130 ? -33.812 -22.141 -12.531 1 16.58 130 LEU B C 1
ATOM 6769 O O . LEU B 1 130 ? -34.844 -21.453 -12.492 1 16.58 130 LEU B O 1
ATOM 6773 N N . CYS B 1 131 ? -33.156 -22.328 -13.742 1 17.59 131 CYS B N 1
ATOM 6774 C CA . CYS B 1 131 ? -32.5 -21.859 -14.961 1 17.59 131 CYS B CA 1
ATOM 6775 C C . CYS B 1 131 ? -33.531 -21.609 -16.062 1 17.59 131 CYS B C 1
ATOM 6777 O O . CYS B 1 131 ? -34.125 -22.547 -16.594 1 17.59 131 CYS B O 1
ATOM 6779 N N . ASN B 1 132 ? -34.594 -20.719 -15.914 1 17.34 132 ASN B N 1
ATOM 6780 C CA . ASN B 1 132 ? -35.406 -20.75 -17.125 1 17.34 132 ASN B CA 1
ATOM 6781 C C . ASN B 1 132 ? -34.562 -20.453 -18.359 1 17.34 132 ASN B C 1
ATOM 6783 O O . ASN B 1 132 ? -33.625 -19.688 -18.312 1 17.34 132 ASN B O 1
ATOM 6787 N N . GLU B 1 133 ? -34.781 -21.156 -19.594 1 17.55 133 GLU B N 1
ATOM 6788 C CA . GLU B 1 133 ? -34.281 -21.578 -20.891 1 17.55 133 GLU B CA 1
ATOM 6789 C C . GLU B 1 133 ? -34.25 -20.406 -21.875 1 17.55 133 GLU B C 1
ATOM 6791 O O . GLU B 1 133 ? -33.812 -20.562 -23.016 1 17.55 133 GLU B O 1
ATOM 6796 N N . THR B 1 134 ? -34.5 -19.125 -21.562 1 18.88 134 THR B N 1
ATOM 6797 C CA . THR B 1 134 ? -34.969 -18.5 -22.812 1 18.88 134 THR B CA 1
ATOM 6798 C C . THR B 1 134 ? -33.812 -18.406 -23.812 1 18.88 134 THR B C 1
ATOM 6800 O O . THR B 1 134 ? -32.719 -17.906 -23.484 1 18.88 134 THR B O 1
ATOM 6803 N N . GLN B 1 135 ? -33.781 -19.203 -24.938 1 17.83 135 GLN B N 1
ATOM 6804 C CA . GLN B 1 135 ? -33 -19.578 -26.125 1 17.83 135 GLN B CA 1
ATOM 6805 C C . GLN B 1 135 ? -32.781 -18.375 -27.047 1 17.83 135 GLN B C 1
ATOM 6807 O O . GLN B 1 135 ? -33.469 -18.25 -28.062 1 17.83 135 GLN B O 1
ATOM 6812 N N . GLU B 1 136 ? -32.812 -17.078 -26.672 1 18.66 136 GLU B N 1
ATOM 6813 C CA . GLU B 1 136 ? -32.938 -16.266 -27.875 1 18.66 136 GLU B CA 1
ATOM 6814 C C . GLU B 1 136 ? -31.75 -16.469 -28.812 1 18.66 136 GLU B C 1
ATOM 6816 O O . GLU B 1 136 ? -30.641 -16.766 -28.359 1 18.66 136 GLU B O 1
ATOM 6821 N N . ASN B 1 137 ? -31.984 -16.578 -30.156 1 19.03 137 ASN B N 1
ATOM 6822 C CA . ASN B 1 137 ? -31.422 -16.938 -31.469 1 19.03 137 ASN B CA 1
ATOM 6823 C C . ASN B 1 137 ? -30.328 -15.961 -31.875 1 19.03 137 ASN B C 1
ATOM 6825 O O . ASN B 1 137 ? -30.594 -14.828 -32.281 1 19.03 137 ASN B O 1
ATOM 6829 N N . ILE B 1 138 ? -29.406 -15.578 -31 1 18.62 138 ILE B N 1
ATOM 6830 C CA . ILE B 1 138 ? -28.562 -14.539 -31.578 1 18.62 138 ILE B CA 1
ATOM 6831 C C . ILE B 1 138 ? -27.828 -15.102 -32.781 1 18.62 138 ILE B C 1
ATOM 6833 O O . ILE B 1 138 ? -27.188 -16.141 -32.719 1 18.62 138 ILE B O 1
ATOM 6837 N N . ASN B 1 139 ? -28.25 -14.68 -34.031 1 19.19 139 ASN B N 1
ATOM 6838 C CA . ASN B 1 139 ? -27.766 -14.883 -35.375 1 19.19 139 ASN B CA 1
ATOM 6839 C C . ASN B 1 139 ? -26.297 -14.523 -35.531 1 19.19 139 ASN B C 1
ATOM 6841 O O . ASN B 1 139 ? -25.891 -13.398 -35.219 1 19.19 139 ASN B O 1
ATOM 6845 N N . ILE B 1 140 ? -25.453 -15.516 -35.281 1 19.33 140 ILE B N 1
ATOM 6846 C CA . ILE B 1 140 ? -23.984 -15.477 -35.375 1 19.33 140 ILE B CA 1
ATOM 6847 C C . ILE B 1 140 ? -23.578 -15.164 -36.812 1 19.33 140 ILE B C 1
ATOM 6849 O O . ILE B 1 140 ? -23.859 -15.938 -37.719 1 19.33 140 ILE B O 1
ATOM 6853 N N . VAL B 1 141 ? -23.766 -13.844 -37.25 1 19.33 141 VAL B N 1
ATOM 6854 C CA . VAL B 1 141 ? -23.297 -13.555 -38.594 1 19.33 141 VAL B CA 1
ATOM 6855 C C . VAL B 1 141 ? -21.812 -13.914 -38.719 1 19.33 141 VAL B C 1
ATOM 6857 O O . VAL B 1 141 ? -21.031 -13.633 -37.812 1 19.33 141 VAL B O 1
ATOM 6860 N N . THR B 1 142 ? -21.5 -14.82 -39.625 1 18.73 142 THR B N 1
ATOM 6861 C CA . THR B 1 142 ? -20.328 -15.57 -40.062 1 18.73 142 THR B CA 1
ATOM 6862 C C . THR B 1 142 ? -19.281 -14.641 -40.656 1 18.73 142 THR B C 1
ATOM 6864 O O . THR B 1 142 ? -18.25 -15.086 -41.156 1 18.73 142 THR B O 1
ATOM 6867 N N . THR B 1 143 ? -19.156 -13.312 -40.281 1 18.58 143 THR B N 1
ATOM 6868 C CA . THR B 1 143 ? -18.359 -12.648 -41.312 1 18.58 143 THR B CA 1
ATOM 6869 C C . THR B 1 143 ? -16.969 -13.273 -41.438 1 18.58 143 THR B C 1
ATOM 6871 O O . THR B 1 143 ? -16.484 -13.891 -40.469 1 18.58 143 THR B O 1
ATOM 6874 N N . SER B 1 144 ? -16.156 -12.859 -42.562 1 18.77 144 SER B N 1
ATOM 6875 C CA . SER B 1 144 ? -15.094 -13.227 -43.5 1 18.77 144 SER B CA 1
ATOM 6876 C C . SER B 1 144 ? -13.727 -13.195 -42.812 1 18.77 144 SER B C 1
ATOM 6878 O O . SER B 1 144 ? -13.523 -12.484 -41.844 1 18.77 144 SER B O 1
ATOM 6880 N N . ASN B 1 145 ? -12.898 -14.18 -43.156 1 18.36 145 ASN B N 1
ATOM 6881 C CA . ASN B 1 145 ? -11.602 -14.781 -42.875 1 18.36 145 ASN B CA 1
ATOM 6882 C C . ASN B 1 145 ? -10.453 -13.812 -43.125 1 18.36 145 ASN B C 1
ATOM 6884 O O . ASN B 1 145 ? -9.766 -13.922 -44.156 1 18.36 145 ASN B O 1
ATOM 6888 N N . LYS B 1 146 ? -10.523 -12.445 -43.062 1 20.91 146 LYS B N 1
ATOM 6889 C CA . LYS B 1 146 ? -9.328 -11.836 -43.656 1 20.91 146 LYS B CA 1
ATOM 6890 C C . LYS B 1 146 ? -8.078 -12.234 -42.875 1 20.91 146 LYS B C 1
ATOM 6892 O O . LYS B 1 146 ? -8.086 -12.242 -41.625 1 20.91 146 LYS B O 1
ATOM 6897 N N . ALA B 1 147 ? -7.027 -12.914 -43.562 1 19.56 147 ALA B N 1
ATOM 6898 C CA . ALA B 1 147 ? -5.676 -13.422 -43.344 1 19.56 147 ALA B CA 1
ATOM 6899 C C . ALA B 1 147 ? -4.82 -12.391 -42.594 1 19.56 147 ALA B C 1
ATOM 6901 O O . ALA B 1 147 ? -4.711 -11.242 -43.062 1 19.56 147 ALA B O 1
ATOM 6902 N N . PHE B 1 148 ? -4.871 -12.523 -41.312 1 22.44 148 PHE B N 1
ATOM 6903 C CA . PHE B 1 148 ? -4.031 -11.688 -40.438 1 22.44 148 PHE B CA 1
ATOM 6904 C C . PHE B 1 148 ? -2.572 -11.773 -40.875 1 22.44 148 PHE B C 1
ATOM 6906 O O . PHE B 1 148 ? -1.999 -12.859 -40.938 1 22.44 148 PHE B O 1
ATOM 6913 N N . ASN B 1 149 ? -2.256 -10.961 -41.938 1 21.36 149 ASN B N 1
ATOM 6914 C CA . ASN B 1 149 ? -0.857 -10.719 -42.281 1 21.36 149 ASN B CA 1
ATOM 6915 C C . ASN B 1 149 ? -0.018 -10.445 -41.031 1 21.36 149 ASN B C 1
ATOM 6917 O O . ASN B 1 149 ? -0.39 -9.617 -40.219 1 21.36 149 ASN B O 1
ATOM 6921 N N . ARG B 1 150 ? 0.763 -11.367 -40.688 1 27.02 150 ARG B N 1
ATOM 6922 C CA . ARG B 1 150 ? 1.775 -11.461 -39.656 1 27.02 150 ARG B CA 1
ATOM 6923 C C . ARG B 1 150 ? 2.732 -10.281 -39.688 1 27.02 150 ARG B C 1
ATOM 6925 O O . ARG B 1 150 ? 3.711 -10.297 -40.438 1 27.02 150 ARG B O 1
ATOM 6932 N N . ASP B 1 151 ? 2.246 -9.086 -39.812 1 24.52 151 ASP B N 1
ATOM 6933 C CA . ASP B 1 151 ? 3.275 -8.055 -39.781 1 24.52 151 ASP B CA 1
ATOM 6934 C C . ASP B 1 151 ? 4.172 -8.195 -38.562 1 24.52 151 ASP B C 1
ATOM 6936 O O . ASP B 1 151 ? 3.678 -8.352 -37.438 1 24.52 151 ASP B O 1
ATOM 6940 N N . LYS B 1 152 ? 5.367 -8.688 -38.844 1 27.42 152 LYS B N 1
ATOM 6941 C CA . LYS B 1 152 ? 6.547 -8.727 -38 1 27.42 152 LYS B CA 1
ATOM 6942 C C . LYS B 1 152 ? 6.734 -7.395 -37.25 1 27.42 152 LYS B C 1
ATOM 6944 O O . LYS B 1 152 ? 7.203 -6.418 -37.844 1 27.42 152 LYS B O 1
ATOM 6949 N N . ILE B 1 153 ? 5.781 -7.109 -36.406 1 26.33 153 ILE B N 1
ATOM 6950 C CA . ILE B 1 153 ? 6.105 -5.91 -35.625 1 26.33 153 ILE B CA 1
ATOM 6951 C C . ILE B 1 153 ? 7.418 -6.117 -34.875 1 26.33 153 ILE B C 1
ATOM 6953 O O . ILE B 1 153 ? 7.484 -6.926 -33.969 1 26.33 153 ILE B O 1
ATOM 6957 N N . HIS B 1 154 ? 8.43 -6.277 -35.625 1 28.69 154 HIS B N 1
ATOM 6958 C CA . HIS B 1 154 ? 9.719 -6.094 -34.969 1 28.69 154 HIS B CA 1
ATOM 6959 C C . HIS B 1 154 ? 9.766 -4.777 -34.188 1 28.69 154 HIS B C 1
ATOM 6961 O O . HIS B 1 154 ? 9.836 -3.703 -34.812 1 28.69 154 HIS B O 1
ATOM 6967 N N . ASN B 1 155 ? 9 -4.715 -33.219 1 31.33 155 ASN B N 1
ATOM 6968 C CA . ASN B 1 155 ? 9.062 -3.469 -32.469 1 31.33 155 ASN B CA 1
ATOM 6969 C C . ASN B 1 155 ? 10.461 -3.205 -31.922 1 31.33 155 ASN B C 1
ATOM 6971 O O . ASN B 1 155 ? 10.914 -3.881 -31 1 31.33 155 ASN B O 1
ATOM 6975 N N . HIS B 1 156 ? 11.367 -3.049 -32.844 1 31.22 156 HIS B N 1
ATOM 6976 C CA . HIS B 1 156 ? 12.617 -2.422 -32.438 1 31.22 156 HIS B CA 1
ATOM 6977 C C . HIS B 1 156 ? 12.352 -1.196 -31.562 1 31.22 156 HIS B C 1
ATOM 6979 O O . HIS B 1 156 ? 11.344 -0.509 -31.734 1 31.22 156 HIS B O 1
ATOM 6985 N N . LEU B 1 157 ? 12.938 -1.211 -30.422 1 36.16 157 LEU B N 1
ATOM 6986 C CA . LEU B 1 157 ? 13.016 0.036 -29.672 1 36.16 157 LEU B CA 1
ATOM 6987 C C . LEU B 1 157 ? 13.219 1.224 -30.609 1 36.16 157 LEU B C 1
ATOM 6989 O O . LEU B 1 157 ? 14.211 1.287 -31.328 1 36.16 157 LEU B O 1
ATOM 6993 N N . HIS B 1 158 ? 12.234 1.673 -31.25 1 33.28 158 HIS B N 1
ATOM 6994 C CA . HIS B 1 158 ? 12.375 2.898 -32.031 1 33.28 158 HIS B CA 1
ATOM 6995 C C . HIS B 1 158 ? 13.406 3.83 -31.406 1 33.28 158 HIS B C 1
ATOM 6997 O O . HIS B 1 158 ? 13.539 3.891 -30.172 1 33.28 158 HIS B O 1
ATOM 7003 N N . SER B 1 159 ? 14.422 4.129 -32.219 1 32.88 159 SER B N 1
ATOM 7004 C CA . SER B 1 159 ? 15.453 5.129 -31.953 1 32.88 159 SER B CA 1
ATOM 7005 C C . SER B 1 159 ? 14.859 6.391 -31.328 1 32.88 159 SER B C 1
ATOM 7007 O O . SER B 1 159 ? 14.32 7.238 -32.062 1 32.88 159 SER B O 1
ATOM 7009 N N . SER B 1 160 ? 14.148 6.289 -30.359 1 34.25 160 SER B N 1
ATOM 7010 C CA . SER B 1 160 ? 13.766 7.547 -29.719 1 34.25 160 SER B CA 1
ATOM 7011 C C . SER B 1 160 ? 14.992 8.391 -29.391 1 34.25 160 SER B C 1
ATOM 7013 O O . SER B 1 160 ? 16.062 7.859 -29.109 1 34.25 160 SER B O 1
ATOM 7015 N N . ARG B 1 161 ? 14.938 9.633 -29.766 1 33.28 161 ARG B N 1
ATOM 7016 C CA . ARG B 1 161 ? 15.93 10.664 -29.469 1 33.28 161 ARG B CA 1
ATOM 7017 C C . ARG B 1 161 ? 16.438 10.547 -28.047 1 33.28 161 ARG B C 1
ATOM 7019 O O . ARG B 1 161 ? 15.641 10.477 -27.094 1 33.28 161 ARG B O 1
ATOM 7026 N N . LEU B 1 162 ? 17.609 10.047 -27.75 1 39.34 162 LEU B N 1
ATOM 7027 C CA . LEU B 1 162 ? 18.391 10.195 -26.516 1 39.34 162 LEU B CA 1
ATOM 7028 C C . LEU B 1 162 ? 18.078 11.523 -25.844 1 39.34 162 LEU B C 1
ATOM 7030 O O . LEU B 1 162 ? 18.438 12.586 -26.359 1 39.34 162 LEU B O 1
ATOM 7034 N N . SER B 1 163 ? 16.969 11.828 -25.5 1 43.91 163 SER B N 1
ATOM 7035 C CA . SER B 1 163 ? 16.875 13.07 -24.734 1 43.91 163 SER B CA 1
ATOM 7036 C C . SER B 1 163 ? 17.781 13.023 -23.5 1 43.91 163 SER B C 1
ATOM 7038 O O . SER B 1 163 ? 17.719 12.078 -22.719 1 43.91 163 SER B O 1
ATOM 7040 N N . SER B 1 164 ? 18.906 13.625 -23.438 1 51.88 164 SER B N 1
ATOM 7041 C CA . SER B 1 164 ? 20.141 13.773 -22.672 1 51.88 164 SER B CA 1
ATOM 7042 C C . SER B 1 164 ? 19.859 14.133 -21.219 1 51.88 164 SER B C 1
ATOM 7044 O O . SER B 1 164 ? 20.766 14.18 -20.391 1 51.88 164 SER B O 1
ATOM 7046 N N . MET B 1 165 ? 18.75 14.609 -20.75 1 63.47 165 MET B N 1
ATOM 7047 C CA . MET B 1 165 ? 18.969 15.148 -19.406 1 63.47 165 MET B CA 1
ATOM 7048 C C . MET B 1 165 ? 18.453 14.18 -18.344 1 63.47 165 MET B C 1
ATOM 7050 O O . MET B 1 165 ? 17.266 13.852 -18.312 1 63.47 165 MET B O 1
ATOM 7054 N N . CYS B 1 166 ? 19.328 13.5 -17.609 1 75.19 166 CYS B N 1
ATOM 7055 C CA . CYS B 1 166 ? 19.062 12.656 -16.453 1 75.19 166 CYS B CA 1
ATOM 7056 C C . CYS B 1 166 ? 18.453 13.469 -15.312 1 75.19 166 CYS B C 1
ATOM 7058 O O . CYS B 1 166 ? 18.781 14.648 -15.148 1 75.19 166 CYS B O 1
ATOM 7060 N N . SER B 1 167 ? 17.297 12.906 -14.805 1 91.69 167 SER B N 1
ATOM 7061 C CA . SER B 1 167 ? 16.656 13.523 -13.656 1 91.69 167 SER B CA 1
ATOM 7062 C C . SER B 1 167 ? 16.781 12.648 -12.406 1 91.69 167 SER B C 1
ATOM 7064 O O . SER B 1 167 ? 17.266 11.523 -12.484 1 91.69 167 SER B O 1
ATOM 7066 N N . TYR B 1 168 ? 16.516 13.211 -11.281 1 96 168 TYR B N 1
ATOM 7067 C CA . TYR B 1 168 ? 16.625 12.461 -10.031 1 96 168 TYR B CA 1
ATOM 7068 C C . TYR B 1 168 ? 15.438 11.531 -9.852 1 96 168 TYR B C 1
ATOM 7070 O O . TYR B 1 168 ? 14.43 11.648 -10.547 1 96 168 TYR B O 1
ATOM 7078 N N . SER B 1 169 ? 15.609 10.57 -8.961 1 97.38 169 SER B N 1
ATOM 7079 C CA . SER B 1 169 ? 14.617 9.523 -8.75 1 97.38 169 SER B CA 1
ATOM 7080 C C . SER B 1 169 ? 13.742 9.836 -7.543 1 97.38 169 SER B C 1
ATOM 7082 O O . SER B 1 169 ? 14.141 10.586 -6.648 1 97.38 169 SER B O 1
ATOM 7084 N N . SER B 1 170 ? 12.531 9.414 -7.555 1 97.88 170 SER B N 1
ATOM 7085 C CA . SER B 1 170 ? 11.617 9.336 -6.418 1 97.88 170 SER B CA 1
ATOM 7086 C C . SER B 1 170 ? 10.906 7.984 -6.379 1 97.88 170 SER B C 1
ATOM 7088 O O . SER B 1 170 ? 10.82 7.289 -7.395 1 97.88 170 SER B O 1
ATOM 7090 N N . VAL B 1 171 ? 10.453 7.57 -5.176 1 98.19 171 VAL B N 1
ATOM 7091 C CA . VAL B 1 171 ? 9.828 6.258 -5.074 1 98.19 171 VAL B CA 1
ATOM 7092 C C . VAL B 1 171 ? 8.664 6.312 -4.086 1 98.19 171 VAL B C 1
ATOM 7094 O O . VAL B 1 171 ? 8.742 7 -3.062 1 98.19 171 VAL B O 1
ATOM 7097 N N . TRP B 1 172 ? 7.559 5.711 -4.391 1 98.56 172 TRP B N 1
ATOM 7098 C CA . TRP B 1 172 ? 6.398 5.477 -3.539 1 98.56 172 TRP B CA 1
ATOM 7099 C C . TRP B 1 172 ? 6.125 3.984 -3.391 1 98.56 172 TRP B C 1
ATOM 7101 O O . TRP B 1 172 ? 5.809 3.305 -4.371 1 98.56 172 TRP B O 1
ATOM 7111 N N . CYS B 1 173 ? 6.262 3.451 -2.186 1 98.25 173 CYS B N 1
ATOM 7112 C CA . CYS B 1 173 ? 6.074 2.031 -1.909 1 98.25 173 CYS B CA 1
ATOM 7113 C C . CYS B 1 173 ? 4.867 1.805 -1.009 1 98.25 173 CYS B C 1
ATOM 7115 O O . CYS B 1 173 ? 4.527 2.66 -0.188 1 98.25 173 CYS B O 1
ATOM 7117 N N . HIS B 1 174 ? 4.207 0.716 -1.269 1 97.5 174 HIS B N 1
ATOM 7118 C CA . HIS B 1 174 ? 3.018 0.326 -0.518 1 97.5 174 HIS B CA 1
ATOM 7119 C C . HIS B 1 174 ? 2.98 -1.182 -0.292 1 97.5 174 HIS B C 1
ATOM 7121 O O . HIS B 1 174 ? 3.617 -1.94 -1.027 1 97.5 174 HIS B O 1
ATOM 7127 N N . SER B 1 175 ? 2.236 -1.58 0.73 1 96.38 175 SER B N 1
ATOM 7128 C CA . SER B 1 175 ? 2.137 -3.004 1.034 1 96.38 175 SER B CA 1
ATOM 7129 C C . SER B 1 175 ? 0.683 -3.463 1.061 1 96.38 175 SER B C 1
ATOM 7131 O O . SER B 1 175 ? -0.226 -2.654 1.261 1 96.38 175 SER B O 1
ATOM 7133 N N . SER B 1 176 ? 0.475 -4.656 0.764 1 95.62 176 SER B N 1
ATOM 7134 C CA . SER B 1 176 ? -0.804 -5.344 0.905 1 95.62 176 SER B CA 1
ATOM 7135 C C . SER B 1 176 ? -0.616 -6.746 1.475 1 95.62 176 SER B C 1
ATOM 7137 O O . SER B 1 176 ? 0.469 -7.324 1.375 1 95.62 176 SER B O 1
ATOM 7139 N N . PRO B 1 177 ? -1.668 -7.254 2.041 1 92.56 177 PRO B N 1
ATOM 7140 C CA . PRO B 1 177 ? -1.569 -8.609 2.584 1 92.56 177 PRO B CA 1
ATOM 7141 C C . PRO B 1 177 ? -1.288 -9.656 1.506 1 92.56 177 PRO B C 1
ATOM 7143 O O . PRO B 1 177 ? -0.582 -10.633 1.761 1 92.56 177 PRO B O 1
ATOM 7146 N N . GLU B 1 178 ? -1.717 -9.477 0.338 1 93.81 178 GLU B N 1
ATOM 7147 C CA . GLU B 1 178 ? -1.582 -10.461 -0.732 1 93.81 178 GLU B CA 1
ATOM 7148 C C . GLU B 1 178 ? -0.181 -10.43 -1.334 1 93.81 178 GLU B C 1
ATOM 7150 O O . GLU B 1 178 ? 0.384 -11.484 -1.651 1 93.81 178 GLU B O 1
ATOM 7155 N N . SER B 1 179 ? 0.377 -9.25 -1.44 1 96.25 179 SER B N 1
ATOM 7156 C CA . SER B 1 179 ? 1.489 -9.133 -2.377 1 96.25 179 SER B CA 1
ATOM 7157 C C . SER B 1 179 ? 2.752 -8.641 -1.676 1 96.25 179 SER B C 1
ATOM 7159 O O . SER B 1 179 ? 3.83 -8.617 -2.273 1 96.25 179 SER B O 1
ATOM 7161 N N . GLY B 1 180 ? 2.623 -8.242 -0.393 1 95 180 GLY B N 1
ATOM 7162 C CA . GLY B 1 180 ? 3.777 -7.621 0.241 1 95 180 GLY B CA 1
ATOM 7163 C C . GLY B 1 180 ? 4.109 -6.254 -0.325 1 95 180 GLY B C 1
ATOM 7164 O O . GLY B 1 180 ? 3.211 -5.504 -0.719 1 95 180 GLY B O 1
ATOM 7165 N N . LEU B 1 181 ? 5.414 -5.922 -0.296 1 97.5 181 LEU B N 1
ATOM 7166 C CA . LEU B 1 181 ? 5.84 -4.582 -0.688 1 97.5 181 LEU B CA 1
ATOM 7167 C C . LEU B 1 181 ? 5.871 -4.445 -2.207 1 97.5 181 LEU B C 1
ATOM 7169 O O . LEU B 1 181 ? 6.371 -5.332 -2.902 1 97.5 181 LEU B O 1
ATOM 7173 N N . ARG B 1 182 ? 5.336 -3.43 -2.77 1 98.31 182 ARG B N 1
ATOM 7174 C CA . ARG B 1 182 ? 5.395 -3.016 -4.168 1 98.31 182 ARG B CA 1
ATOM 7175 C C . ARG B 1 182 ? 5.719 -1.53 -4.285 1 98.31 182 ARG B C 1
ATOM 7177 O O . ARG B 1 182 ? 5.336 -0.734 -3.428 1 98.31 182 ARG B O 1
ATOM 7184 N N . CYS B 1 183 ? 6.41 -1.146 -5.324 1 98.69 183 CYS B N 1
ATOM 7185 C CA . CYS B 1 183 ? 6.891 0.228 -5.402 1 98.69 183 CYS B CA 1
ATOM 7186 C C . CYS B 1 183 ? 6.695 0.796 -6.805 1 98.69 183 CYS B C 1
ATOM 7188 O O . CYS B 1 183 ? 6.715 0.055 -7.789 1 98.69 183 CYS B O 1
ATOM 7190 N N . ARG B 1 184 ? 6.434 2.029 -6.871 1 98.69 184 ARG B N 1
ATOM 7191 C CA . ARG B 1 184 ? 6.414 2.828 -8.094 1 98.69 184 ARG B CA 1
ATOM 7192 C C . ARG B 1 184 ? 7.527 3.869 -8.086 1 98.69 184 ARG B C 1
ATOM 7194 O O . ARG B 1 184 ? 7.652 4.645 -7.137 1 98.69 184 ARG B O 1
ATOM 7201 N N . PHE B 1 185 ? 8.406 3.877 -9.102 1 98.56 185 PHE B N 1
ATOM 7202 C CA . PHE B 1 185 ? 9.555 4.766 -9.188 1 98.56 185 PHE B CA 1
ATOM 7203 C C . PHE B 1 185 ? 9.344 5.816 -10.273 1 98.56 185 PHE B C 1
ATOM 7205 O O . PHE B 1 185 ? 8.812 5.512 -11.344 1 98.56 185 PHE B O 1
ATOM 7212 N N . GLN B 1 186 ? 9.711 6.992 -9.953 1 97.81 186 GLN B N 1
ATOM 7213 C CA . GLN B 1 186 ? 9.945 8.016 -10.969 1 97.81 186 GLN B CA 1
ATOM 7214 C C . GLN B 1 186 ? 11.414 8.055 -11.383 1 97.81 186 GLN B C 1
ATOM 7216 O O . GLN B 1 186 ? 12.297 8.219 -10.539 1 97.81 186 GLN B O 1
ATOM 7221 N N . ASN B 1 187 ? 11.719 7.789 -12.594 1 97.38 187 ASN B N 1
ATOM 7222 C CA . ASN B 1 187 ? 13.078 7.789 -13.141 1 97.38 187 ASN B CA 1
ATOM 7223 C C . ASN B 1 187 ? 13.945 6.727 -12.477 1 97.38 187 ASN B C 1
ATOM 7225 O O . ASN B 1 187 ? 14.945 7.047 -11.828 1 97.38 187 ASN B O 1
ATOM 7229 N N . LEU B 1 188 ? 13.695 5.5 -12.695 1 97.81 188 LEU B N 1
ATOM 7230 C CA . LEU B 1 188 ? 14.531 4.391 -12.242 1 97.81 188 LEU B CA 1
ATOM 7231 C C . LEU B 1 188 ? 15.531 3.988 -13.32 1 97.81 188 LEU B C 1
ATOM 7233 O O . LEU B 1 188 ? 15.156 3.824 -14.484 1 97.81 188 LEU B O 1
ATOM 7237 N N . TYR B 1 189 ? 16.766 3.865 -12.945 1 96.81 189 TYR B N 1
ATOM 7238 C CA . TYR B 1 189 ? 17.797 3.611 -13.938 1 96.81 189 TYR B CA 1
ATOM 7239 C C . TYR B 1 189 ? 18.281 2.17 -13.867 1 96.81 189 TYR B C 1
ATOM 7241 O O . TYR B 1 189 ? 18.359 1.591 -12.781 1 96.81 189 TYR B O 1
ATOM 7249 N N . TYR B 1 190 ? 18.594 1.595 -14.992 1 94.94 190 TYR B N 1
ATOM 7250 C CA . TYR B 1 190 ? 19.094 0.227 -15.094 1 94.94 190 TYR B CA 1
ATOM 7251 C C . TYR B 1 190 ? 20.234 0.139 -16.094 1 94.94 190 TYR B C 1
ATOM 7253 O O . TYR B 1 190 ? 20.203 0.767 -17.141 1 94.94 190 TYR B O 1
ATOM 7261 N N . ASN B 1 191 ? 21.281 -0.529 -15.672 1 91.25 191 ASN B N 1
ATOM 7262 C CA . ASN B 1 191 ? 22.406 -0.772 -16.562 1 91.25 191 ASN B CA 1
ATOM 7263 C C . ASN B 1 191 ? 22.547 -2.254 -16.906 1 91.25 191 ASN B C 1
ATOM 7265 O O . ASN B 1 191 ? 22.531 -3.105 -16.016 1 91.25 191 ASN B O 1
ATOM 7269 N N . LEU B 1 192 ? 22.766 -2.535 -18.141 1 87 192 LEU B N 1
ATOM 7270 C CA . LEU B 1 192 ? 22.766 -3.906 -18.641 1 87 192 LEU B CA 1
ATOM 7271 C C . LEU B 1 192 ? 24.047 -4.637 -18.203 1 87 192 LEU B C 1
ATOM 7273 O O . LEU B 1 192 ? 24.016 -5.844 -17.953 1 87 192 LEU B O 1
ATOM 7277 N N . GLU B 1 193 ? 25.094 -3.961 -18.234 1 83.31 193 GLU B N 1
ATOM 7278 C CA . GLU B 1 193 ? 26.359 -4.59 -17.891 1 83.31 193 GLU B CA 1
ATOM 7279 C C . GLU B 1 193 ? 26.438 -4.902 -16.406 1 83.31 193 GLU B C 1
ATOM 7281 O O . GLU B 1 193 ? 26.859 -5.992 -16.016 1 83.31 193 GLU B O 1
ATOM 7286 N N . LYS B 1 194 ? 25.969 -3.938 -15.641 1 83.44 194 LYS B N 1
ATOM 7287 C CA . LYS B 1 194 ? 26.016 -4.105 -14.188 1 83.44 194 LYS B CA 1
ATOM 7288 C C . LYS B 1 194 ? 24.844 -4.957 -13.695 1 83.44 194 LYS B C 1
ATOM 7290 O O . LYS B 1 194 ? 24.906 -5.512 -12.594 1 83.44 194 LYS B O 1
ATOM 7295 N N . ARG B 1 195 ? 23.797 -5.031 -14.422 1 87.94 195 ARG B N 1
ATOM 7296 C CA . ARG B 1 195 ? 22.578 -5.746 -14.055 1 87.94 195 ARG B CA 1
ATOM 7297 C C . ARG B 1 195 ? 22.047 -5.273 -12.703 1 87.94 195 ARG B C 1
ATOM 7299 O O . ARG B 1 195 ? 21.781 -6.09 -11.82 1 87.94 195 ARG B O 1
ATOM 7306 N N . GLU B 1 196 ? 22 -4.055 -12.625 1 92.12 196 GLU B N 1
ATOM 7307 C CA . GLU B 1 196 ? 21.609 -3.422 -11.367 1 92.12 196 GLU B CA 1
ATOM 7308 C C . GLU B 1 196 ? 20.812 -2.145 -11.617 1 92.12 196 GLU B C 1
ATOM 7310 O O . GLU B 1 196 ? 21.016 -1.469 -12.625 1 92.12 196 GLU B O 1
ATOM 7315 N N . PHE B 1 197 ? 19.891 -1.899 -10.703 1 96.44 197 PHE B N 1
ATOM 7316 C CA . PHE B 1 197 ? 19.156 -0.641 -10.727 1 96.44 197 PHE B CA 1
ATOM 7317 C C . PHE B 1 197 ? 19.875 0.424 -9.906 1 96.44 197 PHE B C 1
ATOM 7319 O O . PHE B 1 197 ? 20.641 0.103 -8.992 1 96.44 197 PHE B O 1
ATOM 7326 N N . VAL B 1 198 ? 19.625 1.64 -10.281 1 96.38 198 VAL B N 1
ATOM 7327 C CA . VAL B 1 198 ? 20.172 2.74 -9.5 1 96.38 198 VAL B CA 1
ATOM 7328 C C . VAL B 1 198 ? 19.078 3.764 -9.203 1 96.38 198 VAL B C 1
ATOM 7330 O O . VAL B 1 198 ? 18.297 4.125 -10.086 1 96.38 198 VAL B O 1
ATOM 7333 N N . PHE B 1 199 ? 18.953 4.125 -7.973 1 97.25 199 PHE B N 1
ATOM 7334 C CA . PHE B 1 199 ? 18.156 5.266 -7.516 1 97.25 199 PHE B CA 1
ATOM 7335 C C . PHE B 1 199 ? 19.016 6.523 -7.461 1 97.25 199 PHE B C 1
ATOM 7337 O O . PHE B 1 199 ? 19.938 6.625 -6.641 1 97.25 199 PHE B O 1
ATOM 7344 N N . VAL B 1 200 ? 18.75 7.387 -8.297 1 96.69 200 VAL B N 1
ATOM 7345 C CA . VAL B 1 200 ? 19.5 8.633 -8.328 1 96.69 200 VAL B CA 1
ATOM 7346 C C . VAL B 1 200 ? 18.938 9.609 -7.297 1 96.69 200 VAL B C 1
ATOM 7348 O O . VAL B 1 200 ? 17.891 10.219 -7.52 1 96.69 200 VAL B O 1
ATOM 7351 N N . TYR B 1 201 ? 19.688 9.82 -6.297 1 95.06 201 TYR B N 1
ATOM 7352 C CA . TYR B 1 201 ? 19.188 10.531 -5.121 1 95.06 201 TYR B CA 1
ATOM 7353 C C . TYR B 1 201 ? 19.453 12.031 -5.246 1 95.06 201 TYR B C 1
ATOM 7355 O O . TYR B 1 201 ? 20.547 12.445 -5.645 1 95.06 201 TYR B O 1
ATOM 7363 N N . HIS B 1 202 ? 18.438 12.836 -4.965 1 93.25 202 HIS B N 1
ATOM 7364 C CA . HIS B 1 202 ? 18.469 14.281 -4.816 1 93.25 202 HIS B CA 1
ATOM 7365 C C . HIS B 1 202 ? 17.734 14.727 -3.557 1 93.25 202 HIS B C 1
ATOM 7367 O O . HIS B 1 202 ? 16.906 13.984 -3.021 1 93.25 202 HIS B O 1
ATOM 7373 N N . PHE B 1 203 ? 18.062 15.859 -3.041 1 89.69 203 PHE B N 1
ATOM 7374 C CA . PHE B 1 203 ? 17.422 16.344 -1.826 1 89.69 203 PHE B CA 1
ATOM 7375 C C . PHE B 1 203 ? 15.914 16.5 -2.027 1 89.69 203 PHE B C 1
ATOM 7377 O O . PHE B 1 203 ? 15.148 16.438 -1.065 1 89.69 203 PHE B O 1
ATOM 7384 N N . ASN B 1 204 ? 15.5 16.562 -3.262 1 92.25 204 ASN B N 1
ATOM 7385 C CA . ASN B 1 204 ? 14.086 16.688 -3.572 1 92.25 204 ASN B CA 1
ATOM 7386 C C . ASN B 1 204 ? 13.438 15.32 -3.82 1 92.25 204 ASN B C 1
ATOM 7388 O O . ASN B 1 204 ? 12.227 15.234 -4.039 1 92.25 204 ASN B O 1
ATOM 7392 N N . SER B 1 205 ? 14.25 14.289 -3.732 1 95.19 205 SER B N 1
ATOM 7393 C CA . SER B 1 205 ? 13.711 12.953 -3.939 1 95.19 205 SER B CA 1
ATOM 7394 C C . SER B 1 205 ? 12.688 12.602 -2.865 1 95.19 205 SER B C 1
ATOM 7396 O O . SER B 1 205 ? 12.875 12.914 -1.688 1 95.19 205 SER B O 1
ATOM 7398 N N . VAL B 1 206 ? 11.633 11.992 -3.32 1 96.56 206 VAL B N 1
ATOM 7399 C CA . VAL B 1 206 ? 10.641 11.484 -2.381 1 96.56 206 VAL B CA 1
ATOM 7400 C C . VAL B 1 206 ? 10.906 10.008 -2.094 1 96.56 206 VAL B C 1
ATOM 7402 O O . VAL B 1 206 ? 11.109 9.219 -3.018 1 96.56 206 VAL B O 1
ATOM 7405 N N . LEU B 1 207 ? 11.07 9.648 -0.888 1 96.06 207 LEU B N 1
ATOM 7406 C CA . LEU B 1 207 ? 11.047 8.281 -0.389 1 96.06 207 LEU B CA 1
ATOM 7407 C C . LEU B 1 207 ? 9.82 8.039 0.481 1 96.06 207 LEU B C 1
ATOM 7409 O O . LEU B 1 207 ? 9.742 8.539 1.605 1 96.06 207 LEU B O 1
ATOM 7413 N N . TYR B 1 208 ? 8.891 7.328 -0.065 1 97.31 208 TYR B N 1
ATOM 7414 C CA . TYR B 1 208 ? 7.629 7.098 0.636 1 97.31 208 TYR B CA 1
ATOM 7415 C C . TYR B 1 208 ? 7.398 5.609 0.872 1 97.31 208 TYR B C 1
ATOM 7417 O O . TYR B 1 208 ? 7.559 4.801 -0.043 1 97.31 208 TYR B O 1
ATOM 7425 N N . GLY B 1 209 ? 6.988 5.258 2.061 1 96.62 209 GLY B N 1
ATOM 7426 C CA . GLY B 1 209 ? 6.652 3.887 2.406 1 96.62 209 GLY B CA 1
ATOM 7427 C C . GLY B 1 209 ? 7.855 3.066 2.826 1 96.62 209 GLY B C 1
ATOM 7428 O O . GLY B 1 209 ? 7.723 1.885 3.154 1 96.62 209 GLY B O 1
ATOM 7429 N N . ILE B 1 210 ? 9.023 3.693 2.762 1 94.31 210 ILE B N 1
ATOM 7430 C CA . ILE B 1 210 ? 10.266 3.02 3.135 1 94.31 210 ILE B CA 1
ATOM 7431 C C . ILE B 1 210 ? 11.18 3.996 3.867 1 94.31 210 ILE B C 1
ATOM 7433 O O . ILE B 1 210 ? 11.039 5.215 3.732 1 94.31 210 ILE B O 1
ATOM 7437 N N . ASN B 1 211 ? 12.164 3.439 4.516 1 88.88 211 ASN B N 1
ATOM 7438 C CA . ASN B 1 211 ? 13.094 4.281 5.258 1 88.88 211 ASN B CA 1
ATOM 7439 C C . ASN B 1 211 ? 14.336 4.605 4.438 1 88.88 211 ASN B C 1
ATOM 7441 O O . ASN B 1 211 ? 14.977 5.637 4.645 1 88.88 211 ASN B O 1
ATOM 7445 N N . SER B 1 212 ? 14.672 3.615 3.648 1 90.88 212 SER B N 1
ATOM 7446 C CA . SER B 1 212 ? 15.836 3.773 2.787 1 90.88 212 SER B CA 1
ATOM 7447 C C . SER B 1 212 ? 15.75 2.869 1.562 1 90.88 212 SER B C 1
ATOM 7449 O O . SER B 1 212 ? 14.992 1.893 1.559 1 90.88 212 SER B O 1
ATOM 7451 N N . ILE B 1 213 ? 16.484 3.201 0.591 1 94.75 213 ILE B N 1
ATOM 7452 C CA . ILE B 1 213 ? 16.5 2.404 -0.631 1 94.75 213 ILE B CA 1
ATOM 7453 C C . ILE B 1 213 ? 17.109 1.03 -0.342 1 94.75 213 ILE B C 1
ATOM 7455 O O . ILE B 1 213 ? 16.703 0.034 -0.953 1 94.75 213 ILE B O 1
ATOM 7459 N N . LYS B 1 214 ? 17.984 0.91 0.589 1 91.38 214 LYS B N 1
ATOM 7460 C CA . LYS B 1 214 ? 18.625 -0.348 0.952 1 91.38 214 LYS B CA 1
ATOM 7461 C C . LYS B 1 214 ? 17.609 -1.374 1.428 1 91.38 214 LYS B C 1
ATOM 7463 O O . LYS B 1 214 ? 17.75 -2.572 1.182 1 91.38 214 LYS B O 1
ATOM 7468 N N . THR B 1 215 ? 16.562 -0.892 2.025 1 90.25 215 THR B N 1
ATOM 7469 C CA . THR B 1 215 ? 15.539 -1.775 2.561 1 90.25 215 THR B CA 1
ATOM 7470 C C . THR B 1 215 ? 14.859 -2.555 1.438 1 90.25 215 THR B C 1
ATOM 7472 O O . THR B 1 215 ? 14.328 -3.645 1.664 1 90.25 215 THR B O 1
ATOM 7475 N N . LEU B 1 216 ? 14.867 -2.053 0.28 1 95.25 216 LEU B N 1
ATOM 7476 C CA . LEU B 1 216 ? 14.195 -2.68 -0.851 1 95.25 216 LEU B CA 1
ATOM 7477 C C . LEU B 1 216 ? 14.867 -3.998 -1.222 1 95.25 216 LEU B C 1
ATOM 7479 O O . LEU B 1 216 ? 14.219 -4.906 -1.746 1 95.25 216 LEU B O 1
ATOM 7483 N N . GLN B 1 217 ? 16.094 -4.145 -0.933 1 90.94 217 GLN B N 1
ATOM 7484 C CA . GLN B 1 217 ? 16.844 -5.328 -1.311 1 90.94 217 GLN B CA 1
ATOM 7485 C C . GLN B 1 217 ? 16.328 -6.57 -0.593 1 90.94 217 GLN B C 1
ATOM 7487 O O . GLN B 1 217 ? 16.516 -7.691 -1.071 1 90.94 217 GLN B O 1
ATOM 7492 N N . ASP B 1 218 ? 15.672 -6.273 0.485 1 89.38 218 ASP B N 1
ATOM 7493 C CA . ASP B 1 218 ? 15.195 -7.41 1.265 1 89.38 218 ASP B CA 1
ATOM 7494 C C . ASP B 1 218 ? 13.68 -7.566 1.141 1 89.38 218 ASP B C 1
ATOM 7496 O O . ASP B 1 218 ? 13.125 -8.609 1.489 1 89.38 218 ASP B O 1
ATOM 7500 N N . GLN B 1 219 ? 13.086 -6.594 0.56 1 93.56 219 GLN B N 1
ATOM 7501 C CA . GLN B 1 219 ? 11.641 -6.609 0.717 1 93.56 219 GLN B CA 1
ATOM 7502 C C . GLN B 1 219 ? 10.938 -6.512 -0.635 1 93.56 219 GLN B C 1
ATOM 7504 O O . GLN B 1 219 ? 9.742 -6.793 -0.741 1 93.56 219 GLN B O 1
ATOM 7509 N N . LEU B 1 220 ? 11.625 -6.074 -1.581 1 97.12 220 LEU B N 1
ATOM 7510 C CA . LEU B 1 220 ? 11.008 -5.895 -2.891 1 97.12 220 LEU B CA 1
ATOM 7511 C C . LEU B 1 220 ? 11.445 -6.988 -3.855 1 97.12 220 LEU B C 1
ATOM 7513 O O . LEU B 1 220 ? 12.641 -7.145 -4.121 1 97.12 220 LEU B O 1
ATOM 7517 N N . PHE B 1 221 ? 10.484 -7.727 -4.379 1 96.88 221 PHE B N 1
ATOM 7518 C CA . PHE B 1 221 ? 10.758 -8.883 -5.223 1 96.88 221 PHE B CA 1
ATOM 7519 C C . PHE B 1 221 ? 10.297 -8.633 -6.656 1 96.88 221 PHE B C 1
ATOM 7521 O O . PHE B 1 221 ? 9.25 -8.031 -6.879 1 96.88 221 PHE B O 1
ATOM 7528 N N . MET B 1 222 ? 10.992 -9.18 -7.578 1 97.19 222 MET B N 1
ATOM 7529 C CA . MET B 1 222 ? 10.758 -8.938 -9 1 97.19 222 MET B CA 1
ATOM 7530 C C . MET B 1 222 ? 9.891 -10.039 -9.602 1 97.19 222 MET B C 1
ATOM 7532 O O . MET B 1 222 ? 9.586 -10.008 -10.797 1 97.19 222 MET B O 1
ATOM 7536 N N . SER B 1 223 ? 9.516 -11.039 -8.805 1 97.38 223 SER B N 1
ATOM 7537 C CA . SER B 1 223 ? 8.656 -12.141 -9.227 1 97.38 223 SER B CA 1
ATOM 7538 C C . SER B 1 223 ? 7.539 -12.391 -8.219 1 97.38 223 SER B C 1
ATOM 7540 O O . SER B 1 223 ? 7.59 -11.891 -7.094 1 97.38 223 SER B O 1
ATOM 7542 N N . SER B 1 224 ? 6.527 -13.109 -8.672 1 97.25 224 SER B N 1
ATOM 7543 C CA . SER B 1 224 ? 5.379 -13.352 -7.809 1 97.25 224 SER B CA 1
ATOM 7544 C C . SER B 1 224 ? 5.559 -14.633 -7 1 97.25 224 SER B C 1
ATOM 7546 O O . SER B 1 224 ? 4.738 -14.945 -6.137 1 97.25 224 SER B O 1
ATOM 7548 N N . VAL B 1 225 ? 6.656 -15.344 -7.234 1 95.25 225 VAL B N 1
ATOM 7549 C CA . VAL B 1 225 ? 6.859 -16.641 -6.574 1 95.25 225 VAL B CA 1
ATOM 7550 C C . VAL B 1 225 ? 7.035 -16.422 -5.07 1 95.25 225 VAL B C 1
ATOM 7552 O O . VAL B 1 225 ? 7.781 -15.539 -4.645 1 95.25 225 VAL B O 1
ATOM 7555 N N . VAL B 1 226 ? 6.375 -17.203 -4.297 1 91.31 226 VAL B N 1
ATOM 7556 C CA . VAL B 1 226 ? 6.352 -17.031 -2.848 1 91.31 226 VAL B CA 1
ATOM 7557 C C . VAL B 1 226 ? 7.492 -17.828 -2.217 1 91.31 226 VAL B C 1
ATOM 7559 O O . VAL B 1 226 ? 7.699 -19 -2.555 1 91.31 226 VAL B O 1
ATOM 7562 N N . GLY B 1 227 ? 8.164 -17.172 -1.4 1 85.5 227 GLY B N 1
ATOM 7563 C CA . GLY B 1 227 ? 9.125 -17.859 -0.562 1 85.5 227 GLY B CA 1
ATOM 7564 C C . GLY B 1 227 ? 10.461 -18.094 -1.251 1 85.5 227 GLY B C 1
ATOM 7565 O O . GLY B 1 227 ? 11.266 -18.906 -0.794 1 85.5 227 GLY B O 1
ATOM 7566 N N . HIS B 1 228 ? 10.656 -17.422 -2.365 1 85.44 228 HIS B N 1
ATOM 7567 C CA . HIS B 1 228 ? 11.898 -17.594 -3.105 1 85.44 228 HIS B CA 1
ATOM 7568 C C . HIS B 1 228 ? 12.781 -16.344 -2.986 1 85.44 228 HIS B C 1
ATOM 7570 O O . HIS B 1 228 ? 12.32 -15.227 -3.211 1 85.44 228 HIS B O 1
ATOM 7576 N N . ASN B 1 229 ? 14.008 -16.453 -2.705 1 79.88 229 ASN B N 1
ATOM 7577 C CA . ASN B 1 229 ? 14.867 -15.305 -2.416 1 79.88 229 ASN B CA 1
ATOM 7578 C C . ASN B 1 229 ? 15.719 -14.93 -3.623 1 79.88 229 ASN B C 1
ATOM 7580 O O . ASN B 1 229 ? 16.594 -14.062 -3.523 1 79.88 229 ASN B O 1
ATOM 7584 N N . ALA B 1 230 ? 15.445 -15.516 -4.754 1 84.75 230 ALA B N 1
ATOM 7585 C CA . ALA B 1 230 ? 16.297 -15.273 -5.922 1 84.75 230 ALA B CA 1
ATOM 7586 C C . ALA B 1 230 ? 15.836 -14.031 -6.676 1 84.75 230 ALA B C 1
ATOM 7588 O O . ALA B 1 230 ? 16.531 -13.539 -7.562 1 84.75 230 ALA B O 1
ATOM 7589 N N . PHE B 1 231 ? 14.797 -13.492 -6.273 1 91.62 231 PHE B N 1
ATOM 7590 C CA . PHE B 1 231 ? 14.227 -12.453 -7.129 1 91.62 231 PHE B CA 1
ATOM 7591 C C . PHE B 1 231 ? 14.156 -11.125 -6.391 1 91.62 231 PHE B C 1
ATOM 7593 O O . PHE B 1 231 ? 13.266 -10.312 -6.652 1 91.62 231 PHE B O 1
ATOM 7600 N N . GLN B 1 232 ? 15.008 -10.938 -5.555 1 92.69 232 GLN B N 1
ATOM 7601 C CA . GLN B 1 232 ? 15.109 -9.641 -4.891 1 92.69 232 GLN B CA 1
ATOM 7602 C C . GLN B 1 232 ? 15.68 -8.586 -5.836 1 92.69 232 GLN B C 1
ATOM 7604 O O . GLN B 1 232 ? 16.547 -8.883 -6.652 1 92.69 232 GLN B O 1
ATOM 7609 N N . ILE B 1 233 ? 15.219 -7.43 -5.668 1 95.69 233 ILE B N 1
ATOM 7610 C CA . ILE B 1 233 ? 15.703 -6.348 -6.516 1 95.69 233 ILE B CA 1
ATOM 7611 C C . ILE B 1 233 ? 17.156 -6.023 -6.16 1 95.69 233 ILE B C 1
ATOM 7613 O O . ILE B 1 233 ? 17.531 -6.039 -4.988 1 95.69 233 ILE B O 1
ATOM 7617 N N . LEU B 1 234 ? 17.953 -5.863 -7.129 1 93.88 234 LEU B N 1
ATOM 7618 C CA . LEU B 1 234 ? 19.297 -5.336 -6.953 1 93.88 234 LEU B CA 1
ATOM 7619 C C . LEU B 1 234 ? 19.344 -3.846 -7.273 1 93.88 234 LEU B C 1
ATOM 7621 O O . LEU B 1 234 ? 19.266 -3.453 -8.438 1 93.88 234 LEU B O 1
ATOM 7625 N N . ILE B 1 235 ? 19.484 -3.078 -6.223 1 96 235 ILE B N 1
ATOM 7626 C CA . ILE B 1 235 ? 19.375 -1.635 -6.41 1 96 235 ILE B CA 1
ATOM 7627 C C . ILE B 1 235 ? 20.391 -0.922 -5.516 1 96 235 ILE B C 1
ATOM 7629 O O . ILE B 1 235 ? 20.609 -1.328 -4.371 1 96 235 ILE B O 1
ATOM 7633 N N . THR B 1 236 ? 21.031 0.084 -6.066 1 94.69 236 THR B N 1
ATOM 7634 C CA . THR B 1 236 ? 21.953 0.927 -5.312 1 94.69 236 THR B CA 1
ATOM 7635 C C . THR B 1 236 ? 21.609 2.402 -5.5 1 94.69 236 THR B C 1
ATOM 7637 O O . THR B 1 236 ? 20.578 2.736 -6.086 1 94.69 236 THR B O 1
ATOM 7640 N N . THR B 1 237 ? 22.375 3.297 -4.871 1 95.06 237 THR B N 1
ATOM 7641 C CA . THR B 1 237 ? 22.094 4.727 -4.918 1 95.06 237 THR B CA 1
ATOM 7642 C C . THR B 1 237 ? 23.312 5.508 -5.41 1 95.06 237 THR B C 1
ATOM 7644 O O . THR B 1 237 ? 24.453 5.125 -5.137 1 95.06 237 THR B O 1
ATOM 7647 N N . VAL B 1 238 ? 23.078 6.531 -6.176 1 94.56 238 VAL B N 1
ATOM 7648 C CA . VAL B 1 238 ? 24.094 7.48 -6.617 1 94.56 238 VAL B CA 1
ATOM 7649 C C . VAL B 1 238 ? 23.547 8.906 -6.504 1 94.56 238 VAL B C 1
ATOM 7651 O O . VAL B 1 238 ? 22.406 9.172 -6.863 1 94.56 238 VAL B O 1
ATOM 7654 N N . PRO B 1 239 ? 24.328 9.828 -5.922 1 93.69 239 PRO B N 1
ATOM 7655 C CA . PRO B 1 239 ? 23.875 11.219 -5.871 1 93.69 239 PRO B CA 1
ATOM 7656 C C . PRO B 1 239 ? 23.656 11.82 -7.258 1 93.69 239 PRO B C 1
ATOM 7658 O O . PRO B 1 239 ? 24.438 11.547 -8.18 1 93.69 239 PRO B O 1
ATOM 7661 N N . PHE B 1 240 ? 22.672 12.641 -7.344 1 94.38 240 PHE B N 1
ATOM 7662 C CA . PHE B 1 240 ? 22.266 13.25 -8.602 1 94.38 240 PHE B CA 1
ATOM 7663 C C . PHE B 1 240 ? 23.422 14.016 -9.234 1 94.38 240 PHE B C 1
ATOM 7665 O O . PHE B 1 240 ? 23.656 13.906 -10.438 1 94.38 240 PHE B O 1
ATOM 7672 N N . ALA B 1 241 ? 24.172 14.789 -8.469 1 91.25 241 ALA B N 1
ATOM 7673 C CA . ALA B 1 241 ? 25.281 15.602 -8.977 1 91.25 241 ALA B CA 1
ATOM 7674 C C . ALA B 1 241 ? 26.328 14.727 -9.656 1 91.25 241 ALA B C 1
ATOM 7676 O O . ALA B 1 241 ? 26.797 15.047 -10.758 1 91.25 241 ALA B O 1
ATOM 7677 N N . SER B 1 242 ? 26.656 13.617 -9.07 1 92 242 SER B N 1
ATOM 7678 C CA . SER B 1 242 ? 27.641 12.695 -9.625 1 92 242 SER B CA 1
ATOM 7679 C C . SER B 1 242 ? 27.078 11.953 -10.836 1 92 242 SER B C 1
ATOM 7681 O O . SER B 1 242 ? 27.766 11.805 -11.852 1 92 242 SER B O 1
ATOM 7683 N N . PHE B 1 243 ? 25.875 11.594 -10.805 1 93.56 243 PHE B N 1
ATOM 7684 C CA . PHE B 1 243 ? 25.266 10.773 -11.844 1 93.56 243 PHE B CA 1
ATOM 7685 C C . PHE B 1 243 ? 25.156 11.555 -13.148 1 93.56 243 PHE B C 1
ATOM 7687 O O . PHE B 1 243 ? 25.516 11.039 -14.211 1 93.56 243 PHE B O 1
ATOM 7694 N N . THR B 1 244 ? 24.688 12.781 -13.086 1 90.94 244 THR B N 1
ATOM 7695 C CA . THR B 1 244 ? 24.422 13.578 -14.281 1 90.94 244 THR B CA 1
ATOM 7696 C C . THR B 1 244 ? 25.719 13.984 -14.961 1 90.94 244 THR B C 1
ATOM 7698 O O . THR B 1 244 ? 25.75 14.227 -16.172 1 90.94 244 THR B O 1
ATOM 7701 N N . THR B 1 245 ? 26.828 14.039 -14.211 1 90.56 245 THR B N 1
ATOM 7702 C CA . THR B 1 245 ? 28.109 14.445 -14.758 1 90.56 245 THR B CA 1
ATOM 7703 C C . THR B 1 245 ? 28.844 13.258 -15.383 1 90.56 245 THR B C 1
ATOM 7705 O O . THR B 1 245 ? 29.531 13.406 -16.391 1 90.56 245 THR B O 1
ATOM 7708 N N . LYS B 1 246 ? 28.594 12.094 -14.93 1 90.06 246 LYS B N 1
ATOM 7709 C CA . LYS B 1 246 ? 29.469 10.969 -15.281 1 90.06 246 LYS B CA 1
ATOM 7710 C C . LYS B 1 246 ? 28.766 10.008 -16.234 1 90.06 246 LYS B C 1
ATOM 7712 O O . LYS B 1 246 ? 29.406 9.281 -16.984 1 90.06 246 LYS B O 1
ATOM 7717 N N . TYR B 1 247 ? 27.438 10.023 -16.188 1 90 247 TYR B N 1
ATOM 7718 C CA . TYR B 1 247 ? 26.766 8.938 -16.891 1 90 247 TYR B CA 1
ATOM 7719 C C . TYR B 1 247 ? 25.797 9.484 -17.922 1 90 247 TYR B C 1
ATOM 7721 O O . TYR B 1 247 ? 25.266 10.586 -17.781 1 90 247 TYR B O 1
ATOM 7729 N N . LYS B 1 248 ? 25.594 8.68 -18.984 1 89.38 248 LYS B N 1
ATOM 7730 C CA . LYS B 1 248 ? 24.609 8.969 -20.031 1 89.38 248 LYS B CA 1
ATOM 7731 C C . LYS B 1 248 ? 23.391 8.078 -19.875 1 89.38 248 LYS B C 1
ATOM 7733 O O . LYS B 1 248 ? 23.484 6.945 -19.406 1 89.38 248 LYS B O 1
ATOM 7738 N N . CYS B 1 249 ? 22.234 8.648 -20.25 1 90.75 249 CYS B N 1
ATOM 7739 C CA . CYS B 1 249 ? 21.016 7.883 -20.016 1 90.75 249 CYS B CA 1
ATOM 7740 C C . CYS B 1 249 ? 20.125 7.91 -21.266 1 90.75 249 CYS B C 1
ATOM 7742 O O . CYS B 1 249 ? 20.203 8.828 -22.078 1 90.75 249 CYS B O 1
ATOM 7744 N N . LYS B 1 250 ? 19.359 6.883 -21.453 1 90.25 250 LYS B N 1
ATOM 7745 C CA . LYS B 1 250 ? 18.281 6.75 -22.438 1 90.25 250 LYS B CA 1
ATOM 7746 C C . LYS B 1 250 ? 16.938 6.531 -21.734 1 90.25 250 LYS B C 1
ATOM 7748 O O . LYS B 1 250 ? 16.781 5.566 -20.984 1 90.25 250 LYS B O 1
ATOM 7753 N N . THR B 1 251 ? 15.953 7.344 -22.078 1 92.81 251 THR B N 1
ATOM 7754 C CA . THR B 1 251 ? 14.695 7.312 -21.344 1 92.81 251 THR B CA 1
ATOM 7755 C C . THR B 1 251 ? 13.672 6.438 -22.062 1 92.81 251 THR B C 1
ATOM 7757 O O . THR B 1 251 ? 13.531 6.512 -23.281 1 92.81 251 THR B O 1
ATOM 7760 N N . ILE B 1 252 ? 13.078 5.566 -21.375 1 92.94 252 ILE B N 1
ATOM 7761 C CA . ILE B 1 252 ? 11.875 4.852 -21.781 1 92.94 252 ILE B CA 1
ATOM 7762 C C . ILE B 1 252 ? 10.648 5.539 -21.188 1 92.94 252 ILE B C 1
ATOM 7764 O O . ILE B 1 252 ? 10.375 5.422 -19.984 1 92.94 252 ILE B O 1
ATOM 7768 N N . PRO B 1 253 ? 9.883 6.23 -22.062 1 92.5 253 PRO B N 1
ATOM 7769 C CA . PRO B 1 253 ? 8.758 7.008 -21.531 1 92.5 253 PRO B CA 1
ATOM 7770 C C . PRO B 1 253 ? 7.555 6.137 -21.188 1 92.5 253 PRO B C 1
ATOM 7772 O O . PRO B 1 253 ? 7.516 4.957 -21.547 1 92.5 253 PRO B O 1
ATOM 7775 N N . GLY B 1 254 ? 6.637 6.691 -20.453 1 92.81 254 GLY B N 1
ATOM 7776 C CA . GLY B 1 254 ? 5.395 6.008 -20.125 1 92.81 254 GLY B CA 1
ATOM 7777 C C . GLY B 1 254 ? 5.539 5.047 -18.953 1 92.81 254 GLY B C 1
ATOM 7778 O O . GLY B 1 254 ? 6.539 5.082 -18.234 1 92.81 254 GLY B O 1
ATOM 7779 N N . LYS B 1 255 ? 4.508 4.277 -18.75 1 96.25 255 LYS B N 1
ATOM 7780 C CA . LYS B 1 255 ? 4.484 3.316 -17.641 1 96.25 255 LYS B CA 1
ATOM 7781 C C . LYS B 1 255 ? 5.203 2.025 -18.031 1 96.25 255 LYS B C 1
ATOM 7783 O O . LYS B 1 255 ? 4.992 1.492 -19.125 1 96.25 255 LYS B O 1
ATOM 7788 N N . SER B 1 256 ? 6.078 1.582 -17.172 1 98 256 SER B N 1
ATOM 7789 C CA . SER B 1 256 ? 6.797 0.322 -17.344 1 98 256 SER B CA 1
ATOM 7790 C C . SER B 1 256 ? 6.531 -0.627 -16.172 1 98 256 SER B C 1
ATOM 7792 O O . SER B 1 256 ? 6.574 -0.22 -15.016 1 98 256 SER B O 1
ATOM 7794 N N . LEU B 1 257 ? 6.102 -1.779 -16.5 1 98.62 257 LEU B N 1
ATOM 7795 C CA . LEU B 1 257 ? 6.074 -2.855 -15.508 1 98.62 257 LEU B CA 1
ATOM 7796 C C . LEU B 1 257 ? 7.32 -3.727 -15.617 1 98.62 257 LEU B C 1
ATOM 7798 O O . LEU B 1 257 ? 7.539 -4.379 -16.641 1 98.62 257 LEU B O 1
ATOM 7802 N N . ILE B 1 258 ? 8.164 -3.691 -14.57 1 98.56 258 ILE B N 1
ATOM 7803 C CA . ILE B 1 258 ? 9.453 -4.371 -14.602 1 98.56 258 ILE B CA 1
ATOM 7804 C C . ILE B 1 258 ? 9.406 -5.609 -13.703 1 98.56 258 ILE B C 1
ATOM 7806 O O . ILE B 1 258 ? 9.016 -5.527 -12.539 1 98.56 258 ILE B O 1
ATOM 7810 N N . MET B 1 259 ? 9.773 -6.75 -14.258 1 98.31 259 MET B N 1
ATOM 7811 C CA . MET B 1 259 ? 9.742 -8 -13.508 1 98.31 259 MET B CA 1
ATOM 7812 C C . MET B 1 259 ? 10.797 -8.977 -14.031 1 98.31 259 MET B C 1
ATOM 7814 O O . MET B 1 259 ? 11.469 -8.695 -15.023 1 98.31 259 MET B O 1
ATOM 7818 N N . ALA B 1 260 ? 11.055 -10.008 -13.242 1 97.69 260 ALA B N 1
ATOM 7819 C CA . ALA B 1 260 ? 11.852 -11.156 -13.68 1 97.69 260 ALA B CA 1
ATOM 7820 C C . ALA B 1 260 ? 10.977 -12.398 -13.836 1 97.69 260 ALA B C 1
ATOM 7822 O O . ALA B 1 260 ? 10.227 -12.758 -12.922 1 97.69 260 ALA B O 1
ATOM 7823 N N . ARG B 1 261 ? 11.094 -13.016 -15.047 1 97 261 ARG B N 1
ATOM 7824 C CA . ARG B 1 261 ? 10.359 -14.258 -15.25 1 97 261 ARG B CA 1
ATOM 7825 C C . ARG B 1 261 ? 10.898 -15.367 -14.352 1 97 261 ARG B C 1
ATOM 7827 O O . ARG B 1 261 ? 12.109 -15.484 -14.156 1 97 261 ARG B O 1
ATOM 7834 N N . PHE B 1 262 ? 9.992 -16.125 -13.758 1 95.62 262 PHE B N 1
ATOM 7835 C CA . PHE B 1 262 ? 10.406 -17.156 -12.836 1 95.62 262 PHE B CA 1
ATOM 7836 C C . PHE B 1 262 ? 11.016 -18.344 -13.586 1 95.62 262 PHE B C 1
ATOM 7838 O O . PHE B 1 262 ? 12.227 -18.547 -13.555 1 95.62 262 PHE B O 1
ATOM 7845 N N . LYS B 1 263 ? 10.188 -19.047 -14.281 1 94 263 LYS B N 1
ATOM 7846 C CA . LYS B 1 263 ? 10.602 -20.156 -15.133 1 94 263 LYS B CA 1
ATOM 7847 C C . LYS B 1 263 ? 9.945 -20.062 -16.5 1 94 263 LYS B C 1
ATOM 7849 O O . LYS B 1 263 ? 8.914 -20.703 -16.75 1 94 263 LYS B O 1
ATOM 7854 N N . SER B 1 264 ? 10.641 -19.469 -17.453 1 94.19 264 SER B N 1
ATOM 7855 C CA . SER B 1 264 ? 10.055 -19.141 -18.734 1 94.19 264 SER B CA 1
ATOM 7856 C C . SER B 1 264 ? 9.938 -20.375 -19.625 1 94.19 264 SER B C 1
ATOM 7858 O O . SER B 1 264 ? 9.266 -20.328 -20.656 1 94.19 264 SER B O 1
ATOM 7860 N N . ASP B 1 265 ? 10.523 -21.453 -19.188 1 92.56 265 ASP B N 1
ATOM 7861 C CA . ASP B 1 265 ? 10.477 -22.672 -20 1 92.56 265 ASP B CA 1
ATOM 7862 C C . ASP B 1 265 ? 9.453 -23.672 -19.438 1 92.56 265 ASP B C 1
ATOM 7864 O O . ASP B 1 265 ? 9.344 -24.797 -19.922 1 92.56 265 ASP B O 1
ATOM 7868 N N . ASN B 1 266 ? 8.781 -23.312 -18.438 1 93.81 266 ASN B N 1
ATOM 7869 C CA . ASN B 1 266 ? 7.758 -24.141 -17.812 1 93.81 266 ASN B CA 1
ATOM 7870 C C . ASN B 1 266 ? 6.383 -23.484 -17.875 1 93.81 266 ASN B C 1
ATOM 7872 O O . ASN B 1 266 ? 6.156 -22.453 -17.266 1 93.81 266 ASN B O 1
ATOM 7876 N N . LEU B 1 267 ? 5.449 -24.141 -18.484 1 96.12 267 LEU B N 1
ATOM 7877 C CA . LEU B 1 267 ? 4.164 -23.547 -18.828 1 96.12 267 LEU B CA 1
ATOM 7878 C C . LEU B 1 267 ? 3.361 -23.219 -17.562 1 96.12 267 LEU B C 1
ATOM 7880 O O . LEU B 1 267 ? 2.639 -22.219 -17.531 1 96.12 267 LEU B O 1
ATOM 7884 N N . LEU B 1 268 ? 3.428 -24.047 -16.516 1 97 268 LEU B N 1
ATOM 7885 C CA . LEU B 1 268 ? 2.75 -23.75 -15.266 1 97 268 LEU B CA 1
ATOM 7886 C C . LEU B 1 268 ? 3.197 -22.406 -14.711 1 97 268 LEU B C 1
ATOM 7888 O O . LEU B 1 268 ? 2.367 -21.547 -14.406 1 97 268 LEU B O 1
ATOM 7892 N N . HIS B 1 269 ? 4.445 -22.219 -14.68 1 96.81 269 HIS B N 1
ATOM 7893 C CA . HIS B 1 269 ? 5.008 -21.016 -14.086 1 96.81 269 HIS B CA 1
ATOM 7894 C C . HIS B 1 269 ? 4.77 -19.797 -14.977 1 96.81 269 HIS B C 1
ATOM 7896 O O . HIS B 1 269 ? 4.59 -18.688 -14.484 1 96.81 269 HIS B O 1
ATOM 7902 N N . VAL B 1 270 ? 4.742 -20 -16.266 1 97.81 270 VAL B N 1
ATOM 7903 C CA . VAL B 1 270 ? 4.453 -18.922 -17.203 1 97.81 270 VAL B CA 1
ATOM 7904 C C . VAL B 1 270 ? 3.057 -18.359 -16.922 1 97.81 270 VAL B C 1
ATOM 7906 O O . VAL B 1 270 ? 2.881 -17.141 -16.797 1 97.81 270 VAL B O 1
ATOM 7909 N N . PHE B 1 271 ? 2.137 -19.203 -16.719 1 98.5 271 PHE B N 1
ATOM 7910 C CA . PHE B 1 271 ? 0.771 -18.75 -16.5 1 98.5 271 PHE B CA 1
ATOM 7911 C C . PHE B 1 271 ? 0.576 -18.312 -15.047 1 98.5 271 PHE B C 1
ATOM 7913 O O . PHE B 1 271 ? 0.141 -17.188 -14.781 1 98.5 271 PHE B O 1
ATOM 7920 N N . HIS B 1 272 ? 0.947 -19.156 -14.078 1 98.44 272 HIS B N 1
ATOM 7921 C CA . HIS B 1 272 ? 0.61 -18.984 -12.672 1 98.44 272 HIS B CA 1
ATOM 7922 C C . HIS B 1 272 ? 1.447 -17.875 -12.039 1 98.44 272 HIS B C 1
ATOM 7924 O O . HIS B 1 272 ? 0.955 -17.125 -11.188 1 98.44 272 HIS B O 1
ATOM 7930 N N . ASP B 1 273 ? 2.664 -17.766 -12.484 1 98 273 ASP B N 1
ATOM 7931 C CA . ASP B 1 273 ? 3.572 -16.891 -11.742 1 98 273 ASP B CA 1
ATOM 7932 C C . ASP B 1 273 ? 3.926 -15.648 -12.539 1 98 273 ASP B C 1
ATOM 7934 O O . ASP B 1 273 ? 4.422 -14.664 -11.984 1 98 273 ASP B O 1
ATOM 7938 N N . ASP B 1 274 ? 3.684 -15.68 -13.875 1 98.38 274 ASP B N 1
ATOM 7939 C CA . ASP B 1 274 ? 4.055 -14.523 -14.68 1 98.38 274 ASP B CA 1
ATOM 7940 C C . ASP B 1 274 ? 2.822 -13.852 -15.281 1 98.38 274 ASP B C 1
ATOM 7942 O O . ASP B 1 274 ? 2.48 -12.727 -14.914 1 98.38 274 ASP B O 1
ATOM 7946 N N . LEU B 1 275 ? 2.045 -14.547 -16.078 1 98.5 275 LEU B N 1
ATOM 7947 C CA . LEU B 1 275 ? 0.981 -13.93 -16.859 1 98.5 275 LEU B CA 1
ATOM 7948 C C . LEU B 1 275 ? -0.178 -13.5 -15.969 1 98.5 275 LEU B C 1
ATOM 7950 O O . LEU B 1 275 ? -0.671 -12.375 -16.078 1 98.5 275 LEU B O 1
ATOM 7954 N N . LEU B 1 276 ? -0.609 -14.391 -15.086 1 98.62 276 LEU B N 1
ATOM 7955 C CA . LEU B 1 276 ? -1.737 -14.078 -14.219 1 98.62 276 LEU B CA 1
ATOM 7956 C C . LEU B 1 276 ? -1.417 -12.891 -13.32 1 98.62 276 LEU B C 1
ATOM 7958 O O . LEU B 1 276 ? -2.148 -11.898 -13.305 1 98.62 276 LEU B O 1
ATOM 7962 N N . PRO B 1 277 ? -0.287 -12.922 -12.633 1 98.56 277 PRO B N 1
ATOM 7963 C CA . PRO B 1 277 ? 0.047 -11.758 -11.812 1 98.56 277 PRO B CA 1
ATOM 7964 C C . PRO B 1 277 ? 0.238 -10.484 -12.641 1 98.56 277 PRO B C 1
ATOM 7966 O O . PRO B 1 277 ? -0.132 -9.398 -12.195 1 98.56 277 PRO B O 1
ATOM 7969 N N . THR B 1 278 ? 0.783 -10.609 -13.836 1 98.44 278 THR B N 1
ATOM 7970 C CA . THR B 1 278 ? 0.93 -9.453 -14.719 1 98.44 278 THR B CA 1
ATOM 7971 C C . THR B 1 278 ? -0.434 -8.875 -15.086 1 98.44 278 THR B C 1
ATOM 7973 O O . THR B 1 278 ? -0.633 -7.66 -15.031 1 98.44 278 THR B O 1
ATOM 7976 N N . TYR B 1 279 ? -1.328 -9.727 -15.445 1 97.75 279 TYR B N 1
ATOM 7977 C CA . TYR B 1 279 ? -2.674 -9.305 -15.82 1 97.75 279 TYR B CA 1
ATOM 7978 C C . TYR B 1 279 ? -3.328 -8.5 -14.703 1 97.75 279 TYR B C 1
ATOM 7980 O O . TYR B 1 279 ? -3.867 -7.418 -14.945 1 97.75 279 TYR B O 1
ATOM 7988 N N . PHE B 1 280 ? -3.299 -8.977 -13.484 1 98.25 280 PHE B N 1
ATOM 7989 C CA . PHE B 1 280 ? -3.984 -8.312 -12.383 1 98.25 280 PHE B CA 1
ATOM 7990 C C . PHE B 1 280 ? -3.23 -7.062 -11.945 1 98.25 280 PHE B C 1
ATOM 7992 O O . PHE B 1 280 ? -3.826 -6.121 -11.414 1 98.25 280 PHE B O 1
ATOM 7999 N N . THR B 1 281 ? -1.9 -7.047 -12.141 1 98.56 281 THR B N 1
ATOM 8000 C CA . THR B 1 281 ? -1.144 -5.824 -11.883 1 98.56 281 THR B CA 1
ATOM 8001 C C . THR B 1 281 ? -1.544 -4.723 -12.859 1 98.56 281 THR B C 1
ATOM 8003 O O . THR B 1 281 ? -1.776 -3.584 -12.461 1 98.56 281 THR B O 1
ATOM 8006 N N . VAL B 1 282 ? -1.624 -5.102 -14.125 1 97.88 282 VAL B N 1
ATOM 8007 C CA . VAL B 1 282 ? -1.987 -4.133 -15.156 1 97.88 282 VAL B CA 1
ATOM 8008 C C . VAL B 1 282 ? -3.42 -3.65 -14.93 1 97.88 282 VAL B C 1
ATOM 8010 O O . VAL B 1 282 ? -3.715 -2.465 -15.094 1 97.88 282 VAL B O 1
ATOM 8013 N N . LYS B 1 283 ? -4.266 -4.57 -14.578 1 96.94 283 LYS B N 1
ATOM 8014 C CA . LYS B 1 283 ? -5.641 -4.191 -14.266 1 96.94 283 LYS B CA 1
ATOM 8015 C C . LYS B 1 283 ? -5.684 -3.186 -13.117 1 96.94 283 LYS B C 1
ATOM 8017 O O . LYS B 1 283 ? -6.469 -2.236 -13.148 1 96.94 283 LYS B O 1
ATOM 8022 N N . GLU B 1 284 ? -4.902 -3.391 -12.133 1 97.81 284 GLU B N 1
ATOM 8023 C CA . GLU B 1 284 ? -4.82 -2.471 -11 1 97.81 284 GLU B CA 1
ATOM 8024 C C . GLU B 1 284 ? -4.332 -1.094 -11.445 1 97.81 284 GLU B C 1
ATOM 8026 O O . GLU B 1 284 ? -4.875 -0.071 -11.023 1 97.81 284 GLU B O 1
ATOM 8031 N N . ILE B 1 285 ? -3.326 -1.073 -12.266 1 97.56 285 ILE B N 1
ATOM 8032 C CA . ILE B 1 285 ? -2.689 0.173 -12.68 1 97.56 285 ILE B CA 1
ATOM 8033 C C . ILE B 1 285 ? -3.598 0.918 -13.656 1 97.56 285 ILE B C 1
ATOM 8035 O O . ILE B 1 285 ? -3.756 2.137 -13.555 1 97.56 285 ILE B O 1
ATOM 8039 N N . CYS B 1 286 ? -4.285 0.142 -14.57 1 95.94 286 CYS B N 1
ATOM 8040 C CA . CYS B 1 286 ? -4.949 0.783 -15.703 1 95.94 286 CYS B CA 1
ATOM 8041 C C . CYS B 1 286 ? -6.465 0.701 -15.562 1 95.94 286 CYS B C 1
ATOM 8043 O O . CYS B 1 286 ? -7.195 1.399 -16.266 1 95.94 286 CYS B O 1
ATOM 8045 N N . MET B 1 287 ? -6.945 -0.148 -14.703 1 92.75 287 MET B N 1
ATOM 8046 C CA . MET B 1 287 ? -8.375 -0.414 -14.594 1 92.75 287 MET B CA 1
ATOM 8047 C C . MET B 1 287 ? -8.969 -0.778 -15.953 1 92.75 287 MET B C 1
ATOM 8049 O O . MET B 1 287 ? -8.484 -1.695 -16.625 1 92.75 287 MET B O 1
ATOM 8053 N N . ASN B 1 288 ? -9.922 -0.061 -16.469 1 83.62 288 ASN B N 1
ATOM 8054 C CA . ASN B 1 288 ? -10.562 -0.408 -17.734 1 83.62 288 ASN B CA 1
ATOM 8055 C C . ASN B 1 288 ? -10.031 0.443 -18.891 1 83.62 288 ASN B C 1
ATOM 8057 O O . ASN B 1 288 ? -10.586 0.433 -19.984 1 83.62 288 ASN B O 1
ATOM 8061 N N . ASP B 1 289 ? -8.945 1.134 -18.641 1 90.5 289 ASP B N 1
ATOM 8062 C CA . ASP B 1 289 ? -8.352 1.955 -19.688 1 90.5 289 ASP B CA 1
ATOM 8063 C C . ASP B 1 289 ? -7.504 1.108 -20.625 1 90.5 289 ASP B C 1
ATOM 8065 O O . ASP B 1 289 ? -6.336 0.825 -20.344 1 90.5 289 ASP B O 1
ATOM 8069 N N . VAL B 1 290 ? -7.988 0.868 -21.75 1 88.5 290 VAL B N 1
ATOM 8070 C CA . VAL B 1 290 ? -7.359 -0.022 -22.719 1 88.5 290 VAL B CA 1
ATOM 8071 C C . VAL B 1 290 ? -6.094 0.631 -23.281 1 88.5 290 VAL B C 1
ATOM 8073 O O . VAL B 1 290 ? -5.102 -0.05 -23.531 1 88.5 290 VAL B O 1
ATOM 8076 N N . THR B 1 291 ? -6.152 1.913 -23.422 1 90.25 291 THR B N 1
ATOM 8077 C CA . THR B 1 291 ? -4.984 2.627 -23.922 1 90.25 291 THR B CA 1
ATOM 8078 C C . THR B 1 291 ? -3.816 2.502 -22.938 1 90.25 291 THR B C 1
ATOM 8080 O O . THR B 1 291 ? -2.678 2.27 -23.359 1 90.25 291 THR B O 1
ATOM 8083 N N . CYS B 1 292 ? -4.137 2.611 -21.719 1 92.44 292 CYS B N 1
ATOM 8084 C CA . CYS B 1 292 ? -3.133 2.445 -20.672 1 92.44 292 CYS B CA 1
ATOM 8085 C C . CYS B 1 292 ? -2.533 1.045 -20.703 1 92.44 292 CYS B C 1
ATOM 8087 O O . CYS B 1 292 ? -1.312 0.887 -20.703 1 92.44 292 CYS B O 1
ATOM 8089 N N . SER B 1 293 ? -3.301 0.035 -20.859 1 92.06 293 SER B N 1
ATOM 8090 C CA . SER B 1 293 ? -2.84 -1.349 -20.844 1 92.06 293 SER B CA 1
ATOM 8091 C C . SER B 1 293 ? -2.051 -1.693 -22.094 1 92.06 293 SER B C 1
ATOM 8093 O O . SER B 1 293 ? -1.029 -2.381 -22.031 1 92.06 293 SER B O 1
ATOM 8095 N N . ASP B 1 294 ? -2.482 -1.163 -23.172 1 88.25 294 ASP B N 1
ATOM 8096 C CA . ASP B 1 294 ? -1.843 -1.479 -24.453 1 88.25 294 ASP B CA 1
ATOM 8097 C C . ASP B 1 294 ? -0.476 -0.806 -24.562 1 88.25 294 ASP B C 1
ATOM 8099 O O . ASP B 1 294 ? 0.428 -1.329 -25.219 1 88.25 294 ASP B O 1
ATOM 8103 N N . ASN B 1 295 ? -0.377 0.292 -23.875 1 89.81 295 ASN B N 1
ATOM 8104 C CA . ASN B 1 295 ? 0.841 1.074 -24.062 1 89.81 295 ASN B CA 1
ATOM 8105 C C . ASN B 1 295 ? 1.833 0.831 -22.922 1 89.81 295 ASN B C 1
ATOM 8107 O O . ASN B 1 295 ? 2.945 1.361 -22.938 1 89.81 295 ASN B O 1
ATOM 8111 N N . MET B 1 296 ? 1.405 0.123 -22.031 1 95.19 296 MET B N 1
ATOM 8112 C CA . MET B 1 296 ? 2.344 -0.19 -20.953 1 95.19 296 MET B CA 1
ATOM 8113 C C . MET B 1 296 ? 3.51 -1.023 -21.469 1 95.19 296 MET B C 1
ATOM 8115 O O . MET B 1 296 ? 3.314 -1.936 -22.281 1 95.19 296 MET B O 1
ATOM 8119 N N . THR B 1 297 ? 4.758 -0.697 -21.062 1 97.44 297 THR B N 1
ATOM 8120 C CA . THR B 1 297 ? 5.93 -1.468 -21.453 1 97.44 297 THR B CA 1
ATOM 8121 C C . THR B 1 297 ? 6.23 -2.559 -20.422 1 97.44 297 THR B C 1
ATOM 8123 O O . THR B 1 297 ? 6.461 -2.268 -19.25 1 97.44 297 THR B O 1
ATOM 8126 N N . LEU B 1 298 ? 6.125 -3.773 -20.891 1 97.88 298 LEU B N 1
ATOM 8127 C CA . LEU B 1 298 ? 6.492 -4.906 -20.047 1 97.88 298 LEU B CA 1
ATOM 8128 C C . LEU B 1 298 ? 7.973 -5.242 -20.203 1 97.88 298 LEU B C 1
ATOM 8130 O O . LEU B 1 298 ? 8.422 -5.574 -21.312 1 97.88 298 LEU B O 1
ATOM 8134 N N . ILE B 1 299 ? 8.727 -5.164 -19.109 1 97.12 299 ILE B N 1
ATOM 8135 C CA . ILE B 1 299 ? 10.172 -5.312 -19.156 1 97.12 299 ILE B CA 1
ATOM 8136 C C . ILE B 1 299 ? 10.609 -6.504 -18.312 1 97.12 299 ILE B C 1
ATOM 8138 O O . ILE B 1 299 ? 10.25 -6.598 -17.141 1 97.12 299 ILE B O 1
ATOM 8142 N N . PHE B 1 300 ? 11.367 -7.379 -18.906 1 97.06 300 PHE B N 1
ATOM 8143 C CA . PHE B 1 300 ? 11.93 -8.523 -18.203 1 97.06 300 PHE B CA 1
ATOM 8144 C C . PHE B 1 300 ? 13.422 -8.336 -17.969 1 97.06 300 PHE B C 1
ATOM 8146 O O . PHE B 1 300 ? 14.164 -8.039 -18.906 1 97.06 300 PHE B O 1
ATOM 8153 N N . THR B 1 301 ? 13.867 -8.562 -16.688 1 94.12 301 THR B N 1
ATOM 8154 C CA . THR B 1 301 ? 15.273 -8.352 -16.359 1 94.12 301 THR B CA 1
ATOM 8155 C C . THR B 1 301 ? 15.977 -9.68 -16.094 1 94.12 301 THR B C 1
ATOM 8157 O O . THR B 1 301 ? 17.156 -9.703 -15.75 1 94.12 301 THR B O 1
ATOM 8160 N N . ASP B 1 302 ? 15.203 -10.766 -16.156 1 92.69 302 ASP B N 1
ATOM 8161 C CA . ASP B 1 302 ? 15.852 -12.062 -15.961 1 92.69 302 ASP B CA 1
ATOM 8162 C C . ASP B 1 302 ? 16.844 -12.359 -17.078 1 92.69 302 ASP B C 1
ATOM 8164 O O . ASP B 1 302 ? 16.859 -11.672 -18.109 1 92.69 302 ASP B O 1
ATOM 8168 N N . GLU B 1 303 ? 17.688 -13.344 -16.906 1 88.5 303 GLU B N 1
ATOM 8169 C CA . GLU B 1 303 ? 18.781 -13.625 -17.828 1 88.5 303 GLU B CA 1
ATOM 8170 C C . GLU B 1 303 ? 18.422 -14.742 -18.797 1 88.5 303 GLU B C 1
ATOM 8172 O O . GLU B 1 303 ? 19.25 -15.18 -19.594 1 88.5 303 GLU B O 1
ATOM 8177 N N . ASN B 1 304 ? 17.219 -15.102 -18.766 1 90.44 304 ASN B N 1
ATOM 8178 C CA . ASN B 1 304 ? 16.766 -16.156 -19.672 1 90.44 304 ASN B CA 1
ATOM 8179 C C . ASN B 1 304 ? 16.531 -15.609 -21.078 1 90.44 304 ASN B C 1
ATOM 8181 O O . ASN B 1 304 ? 16.281 -14.414 -21.25 1 90.44 304 ASN B O 1
ATOM 8185 N N . ASP B 1 305 ? 16.688 -16.5 -22.047 1 91.5 305 ASP B N 1
ATOM 8186 C CA . ASP B 1 305 ? 16.266 -16.125 -23.406 1 91.5 305 ASP B CA 1
ATOM 8187 C C . ASP B 1 305 ? 14.75 -16.047 -23.516 1 91.5 305 ASP B C 1
ATOM 8189 O O . ASP B 1 305 ? 14.039 -16.234 -22.516 1 91.5 305 ASP B O 1
ATOM 8193 N N . ARG B 1 306 ? 14.266 -15.656 -24.594 1 92.19 306 ARG B N 1
ATOM 8194 C CA . ARG B 1 306 ? 12.828 -15.484 -24.797 1 92.19 306 ARG B CA 1
ATOM 8195 C C . ARG B 1 306 ? 12.07 -16.766 -24.484 1 92.19 306 ARG B C 1
ATOM 8197 O O . ARG B 1 306 ? 11 -16.734 -23.875 1 92.19 306 ARG B O 1
ATOM 8204 N N . GLY B 1 307 ? 12.734 -17.906 -24.859 1 88.75 307 GLY B N 1
ATOM 8205 C CA . GLY B 1 307 ? 12.117 -19.203 -24.625 1 88.75 307 GLY B CA 1
ATOM 8206 C C . GLY B 1 307 ? 10.984 -19.516 -25.578 1 88.75 307 GLY B C 1
ATOM 8207 O O . GLY B 1 307 ? 10.648 -18.688 -26.438 1 88.75 307 GLY B O 1
ATOM 8208 N N . MET B 1 308 ? 10.352 -20.703 -25.438 1 89.44 308 MET B N 1
ATOM 8209 C CA . MET B 1 308 ? 9.375 -21.219 -26.391 1 89.44 308 MET B CA 1
ATOM 8210 C C . MET B 1 308 ? 8.008 -20.594 -26.172 1 89.44 308 MET B C 1
ATOM 8212 O O . MET B 1 308 ? 7.152 -20.625 -27.062 1 89.44 308 MET B O 1
ATOM 8216 N N . TYR B 1 309 ? 7.828 -19.891 -25 1 93.75 309 TYR B N 1
ATOM 8217 C CA . TYR B 1 309 ? 6.504 -19.359 -24.719 1 93.75 309 TYR B CA 1
ATOM 8218 C C . TYR B 1 309 ? 6.492 -17.828 -24.828 1 93.75 309 TYR B C 1
ATOM 8220 O O . TYR B 1 309 ? 5.645 -17.172 -24.234 1 93.75 309 TYR B O 1
ATOM 8228 N N . TRP B 1 310 ? 7.387 -17.234 -25.531 1 94.88 310 TRP B N 1
ATOM 8229 C CA . TRP B 1 310 ? 7.531 -15.781 -25.672 1 94.88 310 TRP B CA 1
ATOM 8230 C C . TRP B 1 310 ? 6.262 -15.156 -26.234 1 94.88 310 TRP B C 1
ATOM 8232 O O . TRP B 1 310 ? 5.883 -14.047 -25.859 1 94.88 310 TRP B O 1
ATOM 8242 N N . ASP B 1 311 ? 5.594 -15.883 -27.125 1 93.31 311 ASP B N 1
ATOM 8243 C CA . ASP B 1 311 ? 4.383 -15.383 -27.766 1 93.31 311 ASP B CA 1
ATOM 8244 C C . ASP B 1 311 ? 3.291 -15.102 -26.734 1 93.31 311 ASP B C 1
ATOM 8246 O O . ASP B 1 311 ? 2.477 -14.195 -26.922 1 93.31 311 ASP B O 1
ATOM 8250 N N . LEU B 1 312 ? 3.289 -15.875 -25.672 1 95.75 312 LEU B N 1
ATOM 8251 C CA . LEU B 1 312 ? 2.299 -15.664 -24.625 1 95.75 312 LEU B CA 1
ATOM 8252 C C . LEU B 1 312 ? 2.543 -14.344 -23.891 1 95.75 312 LEU B C 1
ATOM 8254 O O . LEU B 1 312 ? 1.594 -13.633 -23.547 1 95.75 312 LEU B O 1
ATOM 8258 N N . TYR B 1 313 ? 3.791 -13.992 -23.688 1 96.69 313 TYR B N 1
ATOM 8259 C CA . TYR B 1 313 ? 4.125 -12.719 -23.062 1 96.69 313 TYR B CA 1
ATOM 8260 C C . TYR B 1 313 ? 3.734 -11.547 -23.953 1 96.69 313 TYR B C 1
ATOM 8262 O O . TYR B 1 313 ? 3.311 -10.5 -23.453 1 96.69 313 TYR B O 1
ATOM 8270 N N . GLN B 1 314 ? 3.799 -11.734 -25.219 1 95.12 314 GLN B N 1
ATOM 8271 C CA . GLN B 1 314 ? 3.496 -10.672 -26.172 1 95.12 314 GLN B CA 1
ATOM 8272 C C . GLN B 1 314 ? 1.997 -10.383 -26.219 1 95.12 314 GLN B C 1
ATOM 8274 O O . GLN B 1 314 ? 1.575 -9.344 -26.734 1 95.12 314 GLN B O 1
ATOM 8279 N N . LEU B 1 315 ? 1.225 -11.266 -25.688 1 94.25 315 LEU B N 1
ATOM 8280 C CA . LEU B 1 315 ? -0.213 -11.031 -25.609 1 94.25 315 LEU B CA 1
ATOM 8281 C C . LEU B 1 315 ? -0.531 -9.977 -24.562 1 94.25 315 LEU B C 1
ATOM 8283 O O . LEU B 1 315 ? -1.601 -9.367 -24.594 1 94.25 315 LEU B O 1
ATOM 8287 N N . MET B 1 316 ? 0.362 -9.781 -23.609 1 95 316 MET B N 1
ATOM 8288 C CA . MET B 1 316 ? 0.079 -8.961 -22.438 1 95 316 MET B CA 1
ATOM 8289 C C . MET B 1 316 ? 0.234 -7.477 -22.766 1 95 316 MET B C 1
ATOM 8291 O O . MET B 1 316 ? -0.377 -6.629 -22.109 1 95 316 MET B O 1
ATOM 8295 N N . SER B 1 317 ? 1.081 -7.188 -23.703 1 94 317 SER B N 1
ATOM 8296 C CA . SER B 1 317 ? 1.334 -5.805 -24.094 1 94 317 SER B CA 1
ATOM 8297 C C . SER B 1 317 ? 1.924 -5.723 -25.484 1 94 317 SER B C 1
ATOM 8299 O O . SER B 1 317 ? 2.535 -6.68 -25.969 1 94 317 SER B O 1
ATOM 8301 N N . LYS B 1 318 ? 1.768 -4.512 -26.094 1 91.75 318 LYS B N 1
ATOM 8302 C CA . LYS B 1 318 ? 2.367 -4.273 -27.406 1 91.75 318 LYS B CA 1
ATOM 8303 C C . LYS B 1 318 ? 3.869 -4.035 -27.297 1 91.75 318 LYS B C 1
ATOM 8305 O O . LYS B 1 318 ? 4.602 -4.176 -28.281 1 91.75 318 LYS B O 1
ATOM 8310 N N . ASN B 1 319 ? 4.23 -3.637 -26.125 1 94.69 319 ASN B N 1
ATOM 8311 C CA . ASN B 1 319 ? 5.637 -3.336 -25.875 1 94.69 319 ASN B CA 1
ATOM 8312 C C . ASN B 1 319 ? 6.23 -4.277 -24.828 1 94.69 319 ASN B C 1
ATOM 8314 O O . ASN B 1 319 ? 6.117 -4.027 -23.625 1 94.69 319 ASN B O 1
ATOM 8318 N N . VAL B 1 320 ? 6.844 -5.293 -25.297 1 95.5 320 VAL B N 1
ATOM 8319 C CA . VAL B 1 320 ? 7.504 -6.246 -24.406 1 95.5 320 VAL B CA 1
ATOM 8320 C C . VAL B 1 320 ? 9.008 -6.254 -24.672 1 95.5 320 VAL B C 1
ATOM 8322 O O . VAL B 1 320 ? 9.438 -6.457 -25.812 1 95.5 320 VAL B O 1
ATOM 8325 N N . LEU B 1 321 ? 9.797 -6.039 -23.594 1 93.5 321 LEU B N 1
ATOM 8326 C CA . LEU B 1 321 ? 11.242 -5.926 -23.734 1 93.5 321 LEU B CA 1
ATOM 8327 C C . LEU B 1 321 ? 11.961 -6.914 -22.812 1 93.5 321 LEU B C 1
ATOM 8329 O O . LEU B 1 321 ? 11.594 -7.066 -21.656 1 93.5 321 LEU B O 1
ATOM 8333 N N . LEU B 1 322 ? 12.844 -7.57 -23.359 1 94.12 322 LEU B N 1
ATOM 8334 C CA . LEU B 1 322 ? 13.781 -8.391 -22.594 1 94.12 322 LEU B CA 1
ATOM 8335 C C . LEU B 1 322 ? 15.148 -7.719 -22.516 1 94.12 322 LEU B C 1
ATOM 8337 O O . LEU B 1 322 ? 15.844 -7.582 -23.531 1 94.12 322 LEU B O 1
ATOM 8341 N N . MET B 1 323 ? 15.594 -7.359 -21.375 1 90.5 323 MET B N 1
ATOM 8342 C CA . MET B 1 323 ? 16.781 -6.527 -21.203 1 90.5 323 MET B CA 1
ATOM 8343 C C . MET B 1 323 ? 18.047 -7.281 -21.625 1 90.5 323 MET B C 1
ATOM 8345 O O . MET B 1 323 ? 19 -6.676 -22.109 1 90.5 323 MET B O 1
ATOM 8349 N N . SER B 1 324 ? 18.062 -8.555 -21.484 1 86.69 324 SER B N 1
ATOM 8350 C CA . SER B 1 324 ? 19.25 -9.352 -21.812 1 86.69 324 SER B CA 1
ATOM 8351 C C . SER B 1 324 ? 19.5 -9.352 -23.328 1 86.69 324 SER B C 1
ATOM 8353 O O . SER B 1 324 ? 20.609 -9.68 -23.766 1 86.69 324 SER B O 1
ATOM 8355 N N . GLU B 1 325 ? 18.516 -9.062 -24.109 1 82.75 325 GLU B N 1
ATOM 8356 C CA . GLU B 1 325 ? 18.672 -9.078 -25.562 1 82.75 325 GLU B CA 1
ATOM 8357 C C . GLU B 1 325 ? 19.109 -7.711 -26.094 1 82.75 325 GLU B C 1
ATOM 8359 O O . GLU B 1 325 ? 19.469 -7.578 -27.266 1 82.75 325 GLU B O 1
ATOM 8364 N N . SER B 1 326 ? 19.094 -6.723 -25.312 1 69.62 326 SER B N 1
ATOM 8365 C CA . SER B 1 326 ? 19.422 -5.379 -25.781 1 69.62 326 SER B CA 1
ATOM 8366 C C . SER B 1 326 ? 20.875 -5.285 -26.219 1 69.62 326 SER B C 1
ATOM 8368 O O . SER B 1 326 ? 21.75 -5.941 -25.641 1 69.62 326 SER B O 1
ATOM 8370 N N . ASN B 1 327 ? 21.125 -4.891 -27.578 1 61.31 327 ASN B N 1
ATOM 8371 C CA . ASN B 1 327 ? 22.391 -4.852 -28.297 1 61.31 327 ASN B CA 1
ATOM 8372 C C . ASN B 1 327 ? 23.469 -4.125 -27.5 1 61.31 327 ASN B C 1
ATOM 8374 O O . ASN B 1 327 ? 23.156 -3.35 -26.594 1 61.31 327 ASN B O 1
ATOM 8378 N N . SER B 1 328 ? 24.875 -4.484 -27.797 1 54 328 SER B N 1
ATOM 8379 C CA . SER B 1 328 ? 26.203 -4.199 -27.281 1 54 328 SER B CA 1
ATOM 8380 C C . SER B 1 328 ? 26.422 -2.699 -27.125 1 54 328 SER B C 1
ATOM 8382 O O . SER B 1 328 ? 27.203 -2.264 -26.266 1 54 328 SER B O 1
ATOM 8384 N N . VAL B 1 329 ? 26.016 -1.917 -28.031 1 50.84 329 VAL B N 1
ATOM 8385 C CA . VAL B 1 329 ? 26.5 -0.537 -28.047 1 50.84 329 VAL B CA 1
ATOM 8386 C C . VAL B 1 329 ? 26.094 0.167 -26.75 1 50.84 329 VAL B C 1
ATOM 8388 O O . VAL B 1 329 ? 26.766 1.096 -26.312 1 50.84 329 VAL B O 1
ATOM 8391 N N . SER B 1 330 ? 25.203 -0.407 -26.031 1 58.19 330 SER B N 1
ATOM 8392 C CA . SER B 1 330 ? 24.422 0.249 -24.984 1 58.19 330 SER B CA 1
ATOM 8393 C C . SER B 1 330 ? 24.938 -0.117 -23.594 1 58.19 330 SER B C 1
ATOM 8395 O O . SER B 1 330 ? 24.281 0.164 -22.594 1 58.19 330 SER B O 1
ATOM 8397 N N . LYS B 1 331 ? 26.172 -0.539 -23.672 1 61.81 331 LYS B N 1
ATOM 8398 C CA . LYS B 1 331 ? 26.672 -1.072 -22.422 1 61.81 331 LYS B CA 1
ATOM 8399 C C . LYS B 1 331 ? 26.969 0.048 -21.422 1 61.81 331 LYS B C 1
ATOM 8401 O O . LYS B 1 331 ? 26.969 -0.17 -20.219 1 61.81 331 LYS B O 1
ATOM 8406 N N . TYR B 1 332 ? 27.094 1.233 -22.016 1 71.5 332 TYR B N 1
ATOM 8407 C CA . TYR B 1 332 ? 27.469 2.295 -21.094 1 71.5 332 TYR B CA 1
ATOM 8408 C C . TYR B 1 332 ? 26.312 3.24 -20.828 1 71.5 332 TYR B C 1
ATOM 8410 O O . TYR B 1 332 ? 26.422 4.168 -20.031 1 71.5 332 TYR B O 1
ATOM 8418 N N . VAL B 1 333 ? 25.281 2.914 -21.453 1 85.75 333 VAL B N 1
ATOM 8419 C CA . VAL B 1 333 ? 24.156 3.818 -21.297 1 85.75 333 VAL B CA 1
ATOM 8420 C C . VAL B 1 333 ? 23.188 3.271 -20.234 1 85.75 333 VAL B C 1
ATOM 8422 O O . VAL B 1 333 ? 22.953 2.062 -20.172 1 85.75 333 VAL B O 1
ATOM 8425 N N . TRP B 1 334 ? 22.734 4.133 -19.359 1 92.06 334 TRP B N 1
ATOM 8426 C CA . TRP B 1 334 ? 21.734 3.775 -18.359 1 92.06 334 TRP B CA 1
ATOM 8427 C C . TRP B 1 334 ? 20.328 3.967 -18.922 1 92.06 334 TRP B C 1
ATOM 8429 O O . TRP B 1 334 ? 19.984 5.051 -19.406 1 92.06 334 TRP B O 1
ATOM 8439 N N . TYR B 1 335 ? 19.531 2.939 -18.906 1 93.06 335 TYR B N 1
ATOM 8440 C CA . TYR B 1 335 ? 18.125 3.057 -19.25 1 93.06 335 TYR B CA 1
ATOM 8441 C C . TYR B 1 335 ? 17.344 3.697 -18.125 1 93.06 335 TYR B C 1
ATOM 8443 O O . TYR B 1 335 ? 17.391 3.236 -16.984 1 93.06 335 TYR B O 1
ATOM 8451 N N . CYS B 1 336 ? 16.688 4.762 -18.438 1 95.75 336 CYS B N 1
ATOM 8452 C CA . CYS B 1 336 ? 15.852 5.461 -17.453 1 95.75 336 CYS B CA 1
ATOM 8453 C C . CYS B 1 336 ? 14.383 5.117 -17.641 1 95.75 336 CYS B C 1
ATOM 8455 O O . CYS B 1 336 ? 13.773 5.527 -18.641 1 95.75 336 CYS B O 1
ATOM 8457 N N . PHE B 1 337 ? 13.836 4.441 -16.766 1 96.69 337 PHE B N 1
ATOM 8458 C CA . PHE B 1 337 ? 12.398 4.203 -16.766 1 96.69 337 PHE B CA 1
ATOM 8459 C C . PHE B 1 337 ? 11.656 5.332 -16.062 1 96.69 337 PHE B C 1
ATOM 8461 O O . PHE B 1 337 ? 11.703 5.441 -14.836 1 96.69 337 PHE B O 1
ATOM 8468 N N . ALA B 1 338 ? 10.891 6.105 -16.781 1 96.44 338 ALA B N 1
ATOM 8469 C CA . ALA B 1 338 ? 10.297 7.344 -16.281 1 96.44 338 ALA B CA 1
ATOM 8470 C C . ALA B 1 338 ? 9.242 7.051 -15.227 1 96.44 338 ALA B C 1
ATOM 8472 O O . ALA B 1 338 ? 9.094 7.805 -14.258 1 96.44 338 ALA B O 1
ATOM 8473 N N . ASN B 1 339 ? 8.445 6.07 -15.391 1 97.25 339 ASN B N 1
ATOM 8474 C CA . ASN B 1 339 ? 7.387 5.594 -14.5 1 97.25 339 ASN B CA 1
ATOM 8475 C C . ASN B 1 339 ? 7.402 4.074 -14.375 1 97.25 339 ASN B C 1
ATOM 8477 O O . ASN B 1 339 ? 6.73 3.379 -15.141 1 97.25 339 ASN B O 1
ATOM 8481 N N . ALA B 1 340 ? 8.156 3.586 -13.359 1 98.31 340 ALA B N 1
ATOM 8482 C CA . ALA B 1 340 ? 8.422 2.152 -13.258 1 98.31 340 ALA B CA 1
ATOM 8483 C C . ALA B 1 340 ? 7.641 1.531 -12.102 1 98.31 340 ALA B C 1
ATOM 8485 O O . ALA B 1 340 ? 7.699 2.02 -10.969 1 98.31 340 ALA B O 1
ATOM 8486 N N . HIS B 1 341 ? 6.895 0.515 -12.422 1 98.62 341 HIS B N 1
ATOM 8487 C CA . HIS B 1 341 ? 6.23 -0.299 -11.414 1 98.62 341 HIS B CA 1
ATOM 8488 C C . HIS B 1 341 ? 6.992 -1.594 -11.156 1 98.62 341 HIS B C 1
ATOM 8490 O O . HIS B 1 341 ? 7.285 -2.342 -12.094 1 98.62 341 HIS B O 1
ATOM 8496 N N . ILE B 1 342 ? 7.344 -1.836 -9.883 1 98.56 342 ILE B N 1
ATOM 8497 C CA . ILE B 1 342 ? 8.008 -3.074 -9.492 1 98.56 342 ILE B CA 1
ATOM 8498 C C . ILE B 1 342 ? 7.219 -3.756 -8.375 1 98.56 342 ILE B C 1
ATOM 8500 O O . ILE B 1 342 ? 6.781 -3.1 -7.43 1 98.56 342 ILE B O 1
ATOM 8504 N N . GLY B 1 343 ? 7.172 -5.02 -8.445 1 98.06 343 GLY B N 1
ATOM 8505 C CA . GLY B 1 343 ? 6.309 -5.805 -7.574 1 98.06 343 GLY B CA 1
ATOM 8506 C C . GLY B 1 343 ? 4.977 -6.156 -8.211 1 98.06 343 GLY B C 1
ATOM 8507 O O . GLY B 1 343 ? 4.23 -5.27 -8.633 1 98.06 343 GLY B O 1
ATOM 8508 N N . LEU B 1 344 ? 4.676 -7.445 -8.273 1 98.25 344 LEU B N 1
ATOM 8509 C CA . LEU B 1 344 ? 3.465 -7.902 -8.938 1 98.25 344 LEU B CA 1
ATOM 8510 C C . LEU B 1 344 ? 2.32 -8.062 -7.945 1 98.25 344 LEU B C 1
ATOM 8512 O O . LEU B 1 344 ? 2.549 -8.367 -6.773 1 98.25 344 LEU B O 1
ATOM 8516 N N . ASN B 1 345 ? 1.106 -7.746 -8.461 1 98.25 345 ASN B N 1
ATOM 8517 C CA . ASN B 1 345 ? -0.123 -8.102 -7.762 1 98.25 345 ASN B CA 1
ATOM 8518 C C . ASN B 1 345 ? -0.304 -9.609 -7.676 1 98.25 345 ASN B C 1
ATOM 8520 O O . ASN B 1 345 ? -0.466 -10.281 -8.695 1 98.25 345 ASN B O 1
ATOM 8524 N N . LYS B 1 346 ? -0.309 -10.18 -6.441 1 97.81 346 LYS B N 1
ATOM 8525 C CA . LYS B 1 346 ? -0.308 -11.633 -6.258 1 97.81 346 LYS B CA 1
ATOM 8526 C C . LYS B 1 346 ? -1.701 -12.141 -5.898 1 97.81 346 LYS B C 1
ATOM 8528 O O . LYS B 1 346 ? -1.841 -13.188 -5.27 1 97.81 346 LYS B O 1
ATOM 8533 N N . LEU B 1 347 ? -2.723 -11.383 -6.234 1 97.38 347 LEU B N 1
ATOM 8534 C CA . LEU B 1 347 ? -4.105 -11.773 -5.992 1 97.38 347 LEU B CA 1
ATOM 8535 C C . LEU B 1 347 ? -4.387 -13.156 -6.574 1 97.38 347 LEU B C 1
ATOM 8537 O O . LEU B 1 347 ? -5.129 -13.945 -5.984 1 97.38 347 LEU B O 1
ATOM 8541 N N . SER B 1 348 ? -3.721 -13.477 -7.691 1 98 348 SER B N 1
ATOM 8542 C CA . SER B 1 348 ? -4.043 -14.68 -8.453 1 98 348 SER B CA 1
ATOM 8543 C C . SER B 1 348 ? -3.105 -15.828 -8.102 1 98 348 SER B C 1
ATOM 8545 O O . SER B 1 348 ? -3.182 -16.906 -8.695 1 98 348 SER B O 1
ATOM 8547 N N . VAL B 1 349 ? -2.154 -15.602 -7.238 1 98 349 VAL B N 1
ATOM 8548 C CA . VAL B 1 349 ? -1.223 -16.656 -6.852 1 98 349 VAL B CA 1
ATOM 8549 C C . VAL B 1 349 ? -1.896 -17.594 -5.859 1 98 349 VAL B C 1
ATOM 8551 O O . VAL B 1 349 ? -2.125 -17.234 -4.703 1 98 349 VAL B O 1
ATOM 8554 N N . TRP B 1 350 ? -2.23 -18.812 -6.297 1 97.88 350 TRP B N 1
ATOM 8555 C CA . TRP B 1 350 ? -3.029 -19.672 -5.43 1 97.88 350 TRP B CA 1
ATOM 8556 C C . TRP B 1 350 ? -2.182 -20.797 -4.859 1 97.88 350 TRP B C 1
ATOM 8558 O O . TRP B 1 350 ? -2.699 -21.688 -4.176 1 97.88 350 TRP B O 1
ATOM 8568 N N . TYR B 1 351 ? -0.797 -20.781 -5.207 1 96.5 351 TYR B N 1
ATOM 8569 C CA . TYR B 1 351 ? -0.007 -21.938 -4.812 1 96.5 351 TYR B CA 1
ATOM 8570 C C . TYR B 1 351 ? 1.427 -21.547 -4.484 1 96.5 351 TYR B C 1
ATOM 8572 O O . TYR B 1 351 ? 2.012 -20.703 -5.164 1 96.5 351 TYR B O 1
ATOM 8580 N N . GLN B 1 352 ? 2.01 -22.109 -3.463 1 94.19 352 GLN B N 1
ATOM 8581 C CA . GLN B 1 352 ? 3.426 -22 -3.123 1 94.19 352 GLN B CA 1
ATOM 8582 C C . GLN B 1 352 ? 4.141 -23.328 -3.299 1 94.19 352 GLN B C 1
ATOM 8584 O O . GLN B 1 352 ? 3.584 -24.391 -2.99 1 94.19 352 GLN B O 1
ATOM 8589 N N . TYR B 1 353 ? 5.285 -23.422 -3.811 1 91.31 353 TYR B N 1
ATOM 8590 C CA . TYR B 1 353 ? 5.91 -24.609 -4.371 1 91.31 353 TYR B CA 1
ATOM 8591 C C . TYR B 1 353 ? 6.828 -25.281 -3.355 1 91.31 353 TYR B C 1
ATOM 8593 O O . TYR B 1 353 ? 7.656 -26.125 -3.713 1 91.31 353 TYR B O 1
ATOM 8601 N N . GLY B 1 354 ? 6.828 -24.891 -2.184 1 86.56 354 GLY B N 1
ATOM 8602 C CA . GLY B 1 354 ? 7.512 -25.641 -1.141 1 86.56 354 GLY B CA 1
ATOM 8603 C C . GLY B 1 354 ? 8.898 -25.109 -0.834 1 86.56 354 GLY B C 1
ATOM 8604 O O . GLY B 1 354 ? 9.812 -25.875 -0.533 1 86.56 354 GLY B O 1
ATOM 8605 N N . PHE B 1 355 ? 9.047 -23.891 -1.047 1 82.94 355 PHE B N 1
ATOM 8606 C CA . PHE B 1 355 ? 10.305 -23.281 -0.631 1 82.94 355 PHE B CA 1
ATOM 8607 C C . PHE B 1 355 ? 10.336 -23.094 0.88 1 82.94 355 PHE B C 1
ATOM 8609 O O . PHE B 1 355 ? 9.75 -22.141 1.399 1 82.94 355 PHE B O 1
ATOM 8616 N N . GLY B 1 356 ? 11.039 -23.938 1.567 1 76.19 356 GLY B N 1
ATOM 8617 C CA . GLY B 1 356 ? 11.172 -23.859 3.014 1 76.19 356 GLY B CA 1
ATOM 8618 C C . GLY B 1 356 ? 10.055 -24.562 3.754 1 76.19 356 GLY B C 1
ATOM 8619 O O . GLY B 1 356 ? 10.102 -24.719 4.977 1 76.19 356 GLY B O 1
ATOM 8620 N N . LYS B 1 357 ? 9.07 -24.984 3.029 1 82.19 357 LYS B N 1
ATOM 8621 C CA . LYS B 1 357 ? 7.938 -25.734 3.559 1 82.19 357 LYS B CA 1
ATOM 8622 C C . LYS B 1 357 ? 7.293 -26.594 2.473 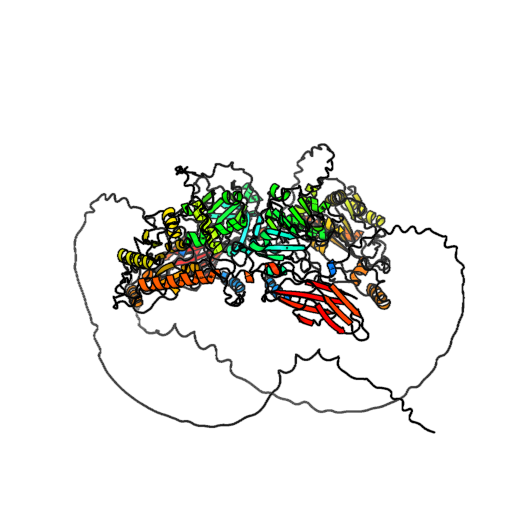1 82.19 357 LYS B C 1
ATOM 8624 O O . LYS B 1 357 ? 7.527 -26.375 1.282 1 82.19 357 LYS B O 1
ATOM 8629 N N . PRO B 1 358 ? 6.59 -27.594 2.857 1 85.56 358 PRO B N 1
ATOM 8630 C CA . PRO B 1 358 ? 5.922 -28.375 1.817 1 85.56 358 PRO B CA 1
ATOM 8631 C C . PRO B 1 358 ? 5.008 -27.531 0.934 1 85.56 358 PRO B C 1
ATOM 8633 O O . PRO B 1 358 ? 4.395 -26.578 1.412 1 85.56 358 PRO B O 1
ATOM 8636 N N . GLN B 1 359 ? 4.992 -27.859 -0.282 1 89.94 359 GLN B N 1
ATOM 8637 C CA . GLN B 1 359 ? 4.156 -27.094 -1.199 1 89.94 359 GLN B CA 1
ATOM 8638 C C . GLN B 1 359 ? 2.684 -27.188 -0.813 1 89.94 359 GLN B C 1
ATOM 8640 O O . GLN B 1 359 ? 2.277 -28.125 -0.123 1 89.94 359 GLN B O 1
ATOM 8645 N N . GLY B 1 360 ? 1.894 -26.172 -1.142 1 92.75 360 GLY B N 1
ATOM 8646 C CA . GLY B 1 360 ? 0.484 -26.156 -0.785 1 92.75 360 GLY B CA 1
ATOM 8647 C C . GLY B 1 360 ? -0.247 -24.922 -1.286 1 92.75 360 GLY B C 1
ATOM 8648 O O . GLY B 1 360 ? 0.352 -24.062 -1.93 1 92.75 360 GLY B O 1
ATOM 8649 N N . PRO B 1 361 ? -1.558 -24.953 -0.999 1 94.25 361 PRO B N 1
ATOM 8650 C CA . PRO B 1 361 ? -2.396 -23.844 -1.462 1 94.25 361 PRO B CA 1
ATOM 8651 C C . PRO B 1 361 ? -2.07 -22.531 -0.766 1 94.25 361 PRO B C 1
ATOM 8653 O O . PRO B 1 361 ? -1.688 -22.516 0.407 1 94.25 361 PRO B O 1
ATOM 8656 N N . GLN B 1 362 ? -2.145 -21.469 -1.465 1 91.56 362 GLN B N 1
ATOM 8657 C CA . GLN B 1 362 ? -2.051 -20.078 -1.01 1 91.56 362 GLN B CA 1
ATOM 8658 C C . GLN B 1 362 ? -3.096 -19.203 -1.693 1 91.56 362 GLN B C 1
ATOM 8660 O O . GLN B 1 362 ? -2.756 -18.344 -2.506 1 91.56 362 GLN B O 1
ATOM 8665 N N . VAL B 1 363 ? -4.336 -19.375 -1.319 1 87.06 363 VAL B N 1
ATOM 8666 C CA . VAL B 1 363 ? -5.426 -18.719 -2.039 1 87.06 363 VAL B CA 1
ATOM 8667 C C . VAL B 1 363 ? -5.906 -17.5 -1.259 1 87.06 363 VAL B C 1
ATOM 8669 O O . VAL B 1 363 ? -6.133 -17.578 -0.049 1 87.06 363 VAL B O 1
ATOM 8672 N N . SER B 1 364 ? -5.961 -16.422 -1.988 1 89.81 364 SER B N 1
ATOM 8673 C CA . SER B 1 364 ? -6.566 -15.227 -1.404 1 89.81 364 SER B CA 1
ATOM 8674 C C . SER B 1 364 ? -8.062 -15.422 -1.192 1 89.81 364 SER B C 1
ATOM 8676 O O . SER B 1 364 ? -8.742 -16.016 -2.025 1 89.81 364 SER B O 1
ATOM 8678 N N . ASN B 1 365 ? -8.578 -14.773 -0.149 1 87.81 365 ASN B N 1
ATOM 8679 C CA . ASN B 1 365 ? -9.992 -14.906 0.189 1 87.81 365 ASN B CA 1
ATOM 8680 C C . ASN B 1 365 ? -10.875 -14.164 -0.805 1 87.81 365 ASN B C 1
ATOM 8682 O O . ASN B 1 365 ? -12.078 -14.422 -0.89 1 87.81 365 ASN B O 1
ATOM 8686 N N . THR B 1 366 ? -10.273 -13.312 -1.478 1 91.19 366 THR B N 1
ATOM 8687 C CA . THR B 1 366 ? -11.086 -12.492 -2.361 1 91.19 366 THR B CA 1
ATOM 8688 C C . THR B 1 366 ? -10.883 -12.891 -3.818 1 91.19 366 THR B C 1
ATOM 8690 O O . THR B 1 366 ? -11.391 -12.234 -4.727 1 91.19 366 THR B O 1
ATOM 8693 N N . PHE B 1 367 ? -10.102 -13.898 -4.059 1 94.69 367 PHE B N 1
ATOM 8694 C CA . PHE B 1 367 ? -9.891 -14.406 -5.406 1 94.69 367 PHE B CA 1
ATOM 8695 C C . PHE B 1 367 ? -10.812 -15.586 -5.695 1 94.69 367 PHE B C 1
ATOM 8697 O O . PHE B 1 367 ? -10.93 -16.5 -4.883 1 94.69 367 PHE B O 1
ATOM 8704 N N . SER B 1 368 ? -11.508 -15.594 -6.852 1 93.06 368 SER B N 1
ATOM 8705 C CA . SER B 1 368 ? -12.469 -16.641 -7.191 1 93.06 368 SER B CA 1
ATOM 8706 C C . SER B 1 368 ? -12.305 -17.094 -8.641 1 93.06 368 SER B C 1
ATOM 8708 O O . SER B 1 368 ? -11.477 -16.547 -9.375 1 93.06 368 SER B O 1
ATOM 8710 N N . GLY B 1 369 ? -13.102 -18.094 -8.93 1 94.75 369 GLY B N 1
ATOM 8711 C CA . GLY B 1 369 ? -13.117 -18.578 -10.305 1 94.75 369 GLY B CA 1
ATOM 8712 C C . GLY B 1 369 ? -13.586 -17.531 -11.297 1 94.75 369 GLY B C 1
ATOM 8713 O O . GLY B 1 369 ? -13.188 -17.562 -12.461 1 94.75 369 GLY B O 1
ATOM 8714 N N . TYR B 1 370 ? -14.32 -16.594 -10.844 1 93.69 370 TYR B N 1
ATOM 8715 C CA . TYR B 1 370 ? -14.781 -15.523 -11.734 1 93.69 370 TYR B CA 1
ATOM 8716 C C . TYR B 1 370 ? -13.609 -14.648 -12.18 1 93.69 370 TYR B C 1
ATOM 8718 O O . TYR B 1 370 ? -13.547 -14.25 -13.344 1 93.69 370 TYR B O 1
ATOM 8726 N N . HIS B 1 371 ? -12.719 -14.375 -11.281 1 96.31 371 HIS B N 1
ATOM 8727 C CA . HIS B 1 371 ? -11.531 -13.594 -11.609 1 96.31 371 HIS B CA 1
ATOM 8728 C C . HIS B 1 371 ? -10.641 -14.344 -12.602 1 96.31 371 HIS B C 1
ATOM 8730 O O . HIS B 1 371 ? -10.133 -13.75 -13.555 1 96.31 371 HIS B O 1
ATOM 8736 N N . LEU B 1 372 ? -10.484 -15.625 -12.32 1 97.62 372 LEU B N 1
ATOM 8737 C CA . LEU B 1 372 ? -9.68 -16.438 -13.234 1 97.62 372 LEU B CA 1
ATOM 8738 C C . LEU B 1 372 ? -10.289 -16.453 -14.633 1 97.62 372 LEU B C 1
ATOM 8740 O O . LEU B 1 372 ? -9.57 -16.375 -15.625 1 97.62 372 LEU B O 1
ATOM 8744 N N . ARG B 1 373 ? -11.594 -16.516 -14.711 1 96.69 373 ARG B N 1
ATOM 8745 C CA . ARG B 1 373 ? -12.289 -16.516 -15.992 1 96.69 373 ARG B CA 1
ATOM 8746 C C . ARG B 1 373 ? -12.078 -15.203 -16.734 1 96.69 373 ARG B C 1
ATOM 8748 O O . ARG B 1 373 ? -12.008 -15.18 -17.969 1 96.69 373 ARG B O 1
ATOM 8755 N N . GLN B 1 374 ? -11.977 -14.086 -15.984 1 95.81 374 GLN B N 1
ATOM 8756 C CA . GLN B 1 374 ? -11.656 -12.82 -16.641 1 95.81 374 GLN B CA 1
ATOM 8757 C C . GLN B 1 374 ? -10.32 -12.898 -17.375 1 95.81 374 GLN B C 1
ATOM 8759 O O . GLN B 1 374 ? -10.195 -12.406 -18.5 1 95.81 374 GLN B O 1
ATOM 8764 N N . PHE B 1 375 ? -9.43 -13.492 -16.75 1 97.69 375 PHE B N 1
ATOM 8765 C CA . PHE B 1 375 ? -8.117 -13.664 -17.359 1 97.69 375 PHE B CA 1
ATOM 8766 C C . PHE B 1 375 ? -8.203 -14.57 -18.578 1 97.69 375 PHE B C 1
ATOM 8768 O O . PHE B 1 375 ? -7.652 -14.258 -19.641 1 97.69 375 PHE B O 1
ATOM 8775 N N . THR B 1 376 ? -8.867 -15.766 -18.422 1 97.56 376 THR B N 1
ATOM 8776 C CA . THR B 1 376 ? -8.945 -16.688 -19.547 1 97.56 376 THR B CA 1
ATOM 8777 C C . THR B 1 376 ? -9.688 -16.062 -20.719 1 97.56 376 THR B C 1
ATOM 8779 O O . THR B 1 376 ? -9.352 -16.297 -21.875 1 97.56 376 THR B O 1
ATOM 8782 N N . ASP B 1 377 ? -10.656 -15.258 -20.406 1 95.75 377 ASP B N 1
ATOM 8783 C CA . ASP B 1 377 ? -11.367 -14.531 -21.453 1 95.75 377 ASP B CA 1
ATOM 8784 C C . ASP B 1 377 ? -10.453 -13.531 -22.156 1 95.75 377 ASP B C 1
ATOM 8786 O O . ASP B 1 377 ? -10.516 -13.367 -23.375 1 95.75 377 ASP B O 1
ATOM 8790 N N . PHE B 1 378 ? -9.703 -12.891 -21.391 1 95.62 378 PHE B N 1
ATOM 8791 C CA . PHE B 1 378 ? -8.734 -11.953 -21.953 1 95.62 378 PHE B CA 1
ATOM 8792 C C . PHE B 1 378 ? -7.805 -12.648 -22.922 1 95.62 378 PHE B C 1
ATOM 8794 O O . PHE B 1 378 ? -7.602 -12.172 -24.047 1 95.62 378 PHE B O 1
ATOM 8801 N N . ILE B 1 379 ? -7.242 -13.82 -22.531 1 97.06 379 ILE B N 1
ATOM 8802 C CA . ILE B 1 379 ? -6.312 -14.57 -23.375 1 97.06 379 ILE B CA 1
ATOM 8803 C C . ILE B 1 379 ? -7.035 -15.055 -24.625 1 97.06 379 ILE B C 1
ATOM 8805 O O . ILE B 1 379 ? -6.508 -14.93 -25.734 1 97.06 379 ILE B O 1
ATOM 8809 N N . LYS B 1 380 ? -8.211 -15.602 -24.453 1 96 380 LYS B N 1
ATOM 8810 C CA . LYS B 1 380 ? -8.984 -16.078 -25.609 1 96 380 LYS B CA 1
ATOM 8811 C C . LYS B 1 380 ? -9.273 -14.938 -26.578 1 96 380 LYS B C 1
ATOM 8813 O O . LYS B 1 380 ? -9.211 -15.133 -27.797 1 96 380 LYS B O 1
ATOM 8818 N N . GLY B 1 381 ? -9.586 -13.805 -26 1 94.25 381 GLY B N 1
ATOM 8819 C CA . GLY B 1 381 ? -9.805 -12.641 -26.828 1 94.25 381 GLY B CA 1
ATOM 8820 C C . GLY B 1 381 ? -8.586 -12.234 -27.641 1 94.25 381 GLY B C 1
ATOM 8821 O O . GLY B 1 381 ? -8.68 -11.953 -28.828 1 94.25 381 GLY B O 1
ATOM 8822 N N . LYS B 1 382 ? -7.473 -12.227 -26.984 1 93.69 382 LYS B N 1
ATOM 8823 C CA . LYS B 1 382 ? -6.223 -11.852 -27.641 1 93.69 382 LYS B CA 1
ATOM 8824 C C . LYS B 1 382 ? -5.844 -12.852 -28.734 1 93.69 382 LYS B C 1
ATOM 8826 O O . LYS B 1 382 ? -5.285 -12.477 -29.766 1 93.69 382 LYS B O 1
ATOM 8831 N N . LEU B 1 383 ? -6.211 -14.156 -28.484 1 93.88 383 LEU B N 1
ATOM 8832 C CA . LEU B 1 383 ? -5.91 -15.211 -29.438 1 93.88 383 LEU B CA 1
ATOM 8833 C C . LEU B 1 383 ? -7.004 -15.312 -30.5 1 93.88 383 LEU B C 1
ATOM 8835 O O . LEU B 1 383 ? -6.879 -16.078 -31.453 1 93.88 383 LEU B O 1
ATOM 8839 N N . LYS B 1 384 ? -8.086 -14.562 -30.281 1 91.31 384 LYS B N 1
ATOM 8840 C CA . LYS B 1 384 ? -9.219 -14.531 -31.203 1 91.31 384 LYS B CA 1
ATOM 8841 C C . LYS B 1 384 ? -9.867 -15.914 -31.328 1 91.31 384 LYS B C 1
ATOM 8843 O O . LYS B 1 384 ? -10.148 -16.391 -32.438 1 91.31 384 LYS B O 1
ATOM 8848 N N . ILE B 1 385 ? -9.883 -16.562 -30.203 1 91.12 385 ILE B N 1
ATOM 8849 C CA . ILE B 1 385 ? -10.562 -17.844 -30.156 1 91.12 385 ILE B CA 1
ATOM 8850 C C . ILE B 1 385 ? -12.078 -17.641 -30.172 1 91.12 385 ILE B C 1
ATOM 8852 O O . ILE B 1 385 ? -12.609 -16.891 -29.344 1 91.12 385 ILE B O 1
ATOM 8856 N N . GLU B 1 386 ? -12.688 -18.188 -31.094 1 81.12 386 GLU B N 1
ATOM 8857 C CA . GLU B 1 386 ? -14.133 -18.078 -31.219 1 81.12 386 GLU B CA 1
ATOM 8858 C C . GLU B 1 386 ? -14.852 -19.234 -30.547 1 81.12 386 GLU B C 1
ATOM 8860 O O . GLU B 1 386 ? -14.352 -20.359 -30.547 1 81.12 386 GLU B O 1
ATOM 8865 N N . TYR B 1 387 ? -15.883 -18.922 -29.812 1 75.81 387 TYR B N 1
ATOM 8866 C CA . TYR B 1 387 ? -16.688 -19.953 -29.188 1 75.81 387 TYR B CA 1
ATOM 8867 C C . TYR B 1 387 ? -17.609 -20.625 -30.203 1 75.81 387 TYR B C 1
ATOM 8869 O O . TYR B 1 387 ? -18.359 -19.953 -30.922 1 75.81 387 TYR B O 1
ATOM 8877 N N . HIS B 1 388 ? -17.266 -21.922 -30.5 1 71.56 388 HIS B N 1
ATOM 8878 C CA . HIS B 1 388 ? -18.141 -22.688 -31.359 1 71.56 388 HIS B CA 1
ATOM 8879 C C . HIS B 1 388 ? -18.906 -23.75 -30.578 1 71.56 388 HIS B C 1
ATOM 8881 O O . HIS B 1 388 ? -18.297 -24.531 -29.844 1 71.56 388 HIS B O 1
ATOM 8887 N N . VAL B 1 389 ? -20.188 -23.516 -30.391 1 66.75 389 VAL B N 1
ATOM 8888 C CA . VAL B 1 389 ? -20.984 -24.562 -29.75 1 66.75 389 VAL B CA 1
ATOM 8889 C C . VAL B 1 389 ? -21.141 -25.75 -30.703 1 66.75 389 VAL B C 1
ATOM 8891 O O . VAL B 1 389 ? -21.609 -25.562 -31.844 1 66.75 389 VAL B O 1
ATOM 8894 N N . THR B 1 390 ? -20.359 -26.766 -30.359 1 68.31 390 THR B N 1
ATOM 8895 C CA . THR B 1 390 ? -20.594 -27.969 -31.141 1 68.31 390 THR B CA 1
ATOM 8896 C C . THR B 1 390 ? -21.453 -28.953 -30.359 1 68.31 390 THR B C 1
ATOM 8898 O O . THR B 1 390 ? -21.469 -28.953 -29.125 1 68.31 390 THR B O 1
ATOM 8901 N N . GLY B 1 391 ? -22.516 -29.5 -30.922 1 71.25 391 GLY B N 1
ATOM 8902 C CA . GLY B 1 391 ? -23.328 -30.531 -30.297 1 71.25 391 GLY B CA 1
ATOM 8903 C C . GLY B 1 391 ? -22.531 -31.766 -29.922 1 71.25 391 GLY B C 1
ATOM 8904 O O . GLY B 1 391 ? -23.094 -32.719 -29.406 1 71.25 391 GLY B O 1
ATOM 8905 N N . ILE B 1 392 ? -21.234 -31.781 -30.078 1 82.44 392 ILE B N 1
ATOM 8906 C CA . ILE B 1 392 ? -20.391 -32.938 -29.828 1 82.44 392 ILE B CA 1
ATOM 8907 C C . ILE B 1 392 ? -19.641 -32.781 -28.516 1 82.44 392 ILE B C 1
ATOM 8909 O O . ILE B 1 392 ? -19.125 -31.688 -28.219 1 82.44 392 ILE B O 1
ATOM 8913 N N . GLN B 1 393 ? -19.75 -33.812 -27.656 1 87.88 393 GLN B N 1
ATOM 8914 C CA . GLN B 1 393 ? -18.953 -33.812 -26.438 1 87.88 393 GLN B CA 1
ATOM 8915 C C . GLN B 1 393 ? -17.484 -34.094 -26.75 1 87.88 393 GLN B C 1
ATOM 8917 O O . GLN B 1 393 ? -17.156 -35.062 -27.453 1 87.88 393 GLN B O 1
ATOM 8922 N N . LEU B 1 394 ? -16.672 -33.25 -26.266 1 93.44 394 LEU B N 1
ATOM 8923 C CA . LEU B 1 394 ? -15.25 -33.344 -26.609 1 93.44 394 LEU B CA 1
ATOM 8924 C C . LEU B 1 394 ? -14.414 -33.688 -25.391 1 93.44 394 LEU B C 1
ATOM 8926 O O . LEU B 1 394 ? -14.625 -33.125 -24.312 1 93.44 394 LEU B O 1
ATOM 8930 N N . GLY B 1 395 ? -13.594 -34.719 -25.516 1 96.69 395 GLY B N 1
ATOM 8931 C CA . GLY B 1 395 ? -12.523 -35.031 -24.578 1 96.69 395 GLY B CA 1
ATOM 8932 C C . GLY B 1 395 ? -11.141 -34.688 -25.125 1 96.69 395 GLY B C 1
ATOM 8933 O O . GLY B 1 395 ? -10.875 -34.875 -26.312 1 96.69 395 GLY B O 1
ATOM 8934 N N . VAL B 1 396 ? -10.328 -34.156 -24.266 1 97.5 396 VAL B N 1
ATOM 8935 C CA . VAL B 1 396 ? -8.969 -33.844 -24.688 1 97.5 396 VAL B CA 1
ATOM 8936 C C . VAL B 1 396 ? -7.973 -34.625 -23.844 1 97.5 396 VAL B C 1
ATOM 8938 O O . VAL B 1 396 ? -7.996 -34.562 -22.609 1 97.5 396 VAL B O 1
ATOM 8941 N N . LEU B 1 397 ? -7.18 -35.438 -24.516 1 97.94 397 LEU B N 1
ATOM 8942 C CA . LEU B 1 397 ? -6.059 -36.125 -23.891 1 97.94 397 LEU B CA 1
ATOM 8943 C C . LEU B 1 397 ? -4.75 -35.375 -24.156 1 97.94 397 LEU B C 1
ATOM 8945 O O . LEU B 1 397 ? -4.324 -35.25 -25.297 1 97.94 397 LEU B O 1
ATOM 8949 N N . ILE B 1 398 ? -4.141 -34.844 -23.141 1 96.62 398 ILE B N 1
ATOM 8950 C CA . ILE B 1 398 ? -2.863 -34.156 -23.266 1 96.62 398 ILE B CA 1
ATOM 8951 C C . ILE B 1 398 ? -1.721 -35.156 -23.219 1 96.62 398 ILE B C 1
ATOM 8953 O O . ILE B 1 398 ? -1.364 -35.688 -22.156 1 96.62 398 ILE B O 1
ATOM 8957 N N . SER B 1 399 ? -1.168 -35.375 -24.344 1 95.56 399 SER B N 1
ATOM 8958 C CA . SER B 1 399 ? -0.149 -36.406 -24.531 1 95.56 399 SER B CA 1
ATOM 8959 C C . SER B 1 399 ? 1.253 -35.812 -24.344 1 95.56 399 SER B C 1
ATOM 8961 O O . SER B 1 399 ? 1.486 -34.656 -24.609 1 95.56 399 SER B O 1
ATOM 8963 N N . ARG B 1 400 ? 2.107 -36.625 -23.797 1 93.44 400 ARG B N 1
ATOM 8964 C CA . ARG B 1 400 ? 3.535 -36.312 -23.719 1 93.44 400 ARG B CA 1
ATOM 8965 C C . ARG B 1 400 ? 4.344 -37.312 -24.562 1 93.44 400 ARG B C 1
ATOM 8967 O O . ARG B 1 400 ? 4.18 -38.531 -24.438 1 93.44 400 ARG B O 1
ATOM 8974 N N . LYS B 1 401 ? 5.23 -36.844 -25.328 1 89.75 401 LYS B N 1
ATOM 8975 C CA . LYS B 1 401 ? 5.891 -37.688 -26.312 1 89.75 401 LYS B CA 1
ATOM 8976 C C . LYS B 1 401 ? 7.27 -38.125 -25.828 1 89.75 401 LYS B C 1
ATOM 8978 O O . LYS B 1 401 ? 7.777 -39.188 -26.25 1 89.75 401 LYS B O 1
ATOM 8983 N N . TYR B 1 402 ? 7.82 -37.406 -24.938 1 89.12 402 TYR B N 1
ATOM 8984 C CA . TYR B 1 402 ? 9.219 -37.656 -24.625 1 89.12 402 TYR B CA 1
ATOM 8985 C C . TYR B 1 402 ? 9.359 -38.25 -23.219 1 89.12 402 TYR B C 1
ATOM 8987 O O . TYR B 1 402 ? 10.234 -39.094 -22.984 1 89.12 402 TYR B O 1
ATOM 8995 N N . ASN B 1 403 ? 8.625 -37.844 -22.312 1 92.38 403 ASN B N 1
ATOM 8996 C CA . ASN B 1 403 ? 8.68 -38.344 -20.938 1 92.38 403 ASN B CA 1
ATOM 8997 C C . ASN B 1 403 ? 7.285 -38.438 -20.328 1 92.38 403 ASN B C 1
ATOM 8999 O O . ASN B 1 403 ? 6.316 -37.938 -20.891 1 92.38 403 ASN B O 1
ATOM 9003 N N . ARG B 1 404 ? 7.289 -39.281 -19.25 1 95.56 404 ARG B N 1
ATOM 9004 C CA . ARG B 1 404 ? 6.031 -39.469 -18.531 1 95.56 404 ARG B CA 1
ATOM 9005 C C . ARG B 1 404 ? 4.922 -39.875 -19.5 1 95.56 404 ARG B C 1
ATOM 9007 O O . ARG B 1 404 ? 3.826 -39.312 -19.469 1 95.56 404 ARG B O 1
ATOM 9014 N N . LYS B 1 405 ? 5.137 -40.844 -20.266 1 96.56 405 LYS B N 1
ATOM 9015 C CA . LYS B 1 405 ? 4.234 -41.25 -21.328 1 96.56 405 LYS B CA 1
ATOM 9016 C C . LYS B 1 405 ? 3.086 -42.094 -20.781 1 96.56 405 LYS B C 1
ATOM 9018 O O . LYS B 1 405 ? 3.264 -42.875 -19.828 1 96.56 405 LYS B O 1
ATOM 9023 N N . ILE B 1 406 ? 1.976 -41.938 -21.391 1 97.94 406 ILE B N 1
ATOM 9024 C CA . ILE B 1 406 ? 0.901 -42.938 -21.297 1 97.94 406 ILE B CA 1
ATOM 9025 C C . ILE B 1 406 ? 1.088 -44 -22.359 1 97.94 406 ILE B C 1
ATOM 9027 O O . ILE B 1 406 ? 0.97 -43.75 -23.547 1 97.94 406 ILE B O 1
ATOM 9031 N N . LEU B 1 407 ? 1.278 -45.156 -21.953 1 97.38 407 LEU B N 1
ATOM 9032 C CA . LEU B 1 407 ? 1.718 -46.219 -22.844 1 97.38 407 LEU B CA 1
ATOM 9033 C C . LEU B 1 407 ? 0.551 -46.75 -23.672 1 97.38 407 LEU B C 1
ATOM 9035 O O . LEU B 1 407 ? 0.755 -47.312 -24.75 1 97.38 407 LEU B O 1
ATOM 9039 N N . ASN B 1 408 ? -0.637 -46.656 -23.203 1 97.44 408 ASN B N 1
ATOM 9040 C CA . ASN B 1 408 ? -1.823 -47.125 -23.922 1 97.44 408 ASN B CA 1
ATOM 9041 C C . ASN B 1 408 ? -2.799 -45.969 -24.188 1 97.44 408 ASN B C 1
ATOM 9043 O O . ASN B 1 408 ? -3.982 -46.062 -23.859 1 97.44 408 ASN B O 1
ATOM 9047 N N . GLU B 1 409 ? -2.385 -44.938 -24.922 1 97.44 409 GLU B N 1
ATOM 9048 C CA . GLU B 1 409 ? -3.17 -43.75 -25.188 1 97.44 409 GLU B CA 1
ATOM 9049 C C . GLU B 1 409 ? -4.43 -44.062 -25.969 1 97.44 409 GLU B C 1
ATOM 9051 O O . GLU B 1 409 ? -5.488 -43.469 -25.75 1 97.44 409 GLU B O 1
ATOM 9056 N N . GLU B 1 410 ? -4.289 -44.969 -26.906 1 96.56 410 GLU B N 1
ATOM 9057 C CA . GLU B 1 410 ? -5.438 -45.344 -27.734 1 96.56 410 GLU B CA 1
ATOM 9058 C C . GLU B 1 410 ? -6.539 -45.969 -26.906 1 96.56 410 GLU B C 1
ATOM 9060 O O . GLU B 1 410 ? -7.719 -45.656 -27.062 1 96.56 410 GLU B O 1
ATOM 9065 N N . ASP B 1 411 ? -6.113 -46.938 -26.062 1 97 411 ASP B N 1
ATOM 9066 C CA . ASP B 1 411 ? -7.082 -47.562 -25.172 1 97 411 ASP B CA 1
ATOM 9067 C C . ASP B 1 411 ? -7.742 -46.531 -24.266 1 97 411 ASP B C 1
ATOM 9069 O O . ASP B 1 411 ? -8.953 -46.594 -24.031 1 97 411 ASP B O 1
ATOM 9073 N N . LEU B 1 412 ? -6.926 -45.688 -23.766 1 97.88 412 LEU B N 1
ATOM 9074 C CA . LEU B 1 412 ? -7.434 -44.656 -22.875 1 97.88 412 LEU B CA 1
ATOM 9075 C C . LEU B 1 412 ? -8.406 -43.75 -23.594 1 97.88 412 LEU B C 1
ATOM 9077 O O . LEU B 1 412 ? -9.469 -43.406 -23.062 1 97.88 412 LEU B O 1
ATOM 9081 N N . SER B 1 413 ? -8.094 -43.344 -24.781 1 97.62 413 SER B N 1
ATOM 9082 C CA . SER B 1 413 ? -8.953 -42.5 -25.594 1 97.62 413 SER B CA 1
ATOM 9083 C C . SER B 1 413 ? -10.312 -43.156 -25.844 1 97.62 413 SER B C 1
ATOM 9085 O O . SER B 1 413 ? -11.344 -42.5 -25.828 1 97.62 413 SER B O 1
ATOM 9087 N N . ALA B 1 414 ? -10.258 -44.406 -26.062 1 96.69 414 ALA B N 1
ATOM 9088 C CA . ALA B 1 414 ? -11.5 -45.156 -26.297 1 96.69 414 ALA B CA 1
ATOM 9089 C C . ALA B 1 414 ? -12.383 -45.156 -25.047 1 96.69 414 ALA B C 1
ATOM 9091 O O . ALA B 1 414 ? -13.602 -44.969 -25.156 1 96.69 414 ALA B O 1
ATOM 9092 N N . VAL B 1 415 ? -11.805 -45.344 -23.922 1 97 415 VAL B N 1
ATOM 9093 C CA . VAL B 1 415 ? -12.555 -45.344 -22.672 1 97 415 VAL B CA 1
ATOM 9094 C C . VAL B 1 415 ? -13.172 -43.969 -22.438 1 97 415 VAL B C 1
ATOM 9096 O O . VAL B 1 415 ? -14.328 -43.875 -22.031 1 97 415 VAL B O 1
ATOM 9099 N N . ILE B 1 416 ? -12.422 -42.938 -22.688 1 97.38 416 ILE B N 1
ATOM 9100 C CA . ILE B 1 416 ? -12.906 -41.562 -22.516 1 97.38 416 ILE B CA 1
ATOM 9101 C C . ILE B 1 416 ? -14.094 -41.312 -23.438 1 97.38 416 ILE B C 1
ATOM 9103 O O . ILE B 1 416 ? -15.133 -40.812 -23.016 1 97.38 416 ILE B O 1
ATOM 9107 N N . LYS B 1 417 ? -13.922 -41.719 -24.688 1 95.88 417 LYS B N 1
ATOM 9108 C CA . LYS B 1 417 ? -14.992 -41.562 -25.672 1 95.88 417 LYS B CA 1
ATOM 9109 C C . LYS B 1 417 ? -16.266 -42.281 -25.25 1 95.88 417 LYS B C 1
ATOM 9111 O O . LYS B 1 417 ? -17.359 -41.719 -25.328 1 95.88 417 LYS B O 1
ATOM 9116 N N . ASP B 1 418 ? -16.109 -43.469 -24.828 1 94.31 418 ASP B N 1
ATOM 9117 C CA . ASP B 1 418 ? -17.234 -44.281 -24.391 1 94.31 418 ASP B CA 1
ATOM 9118 C C . ASP B 1 418 ? -17.969 -43.625 -23.234 1 94.31 418 ASP B C 1
ATOM 9120 O O . ASP B 1 418 ? -19.203 -43.562 -23.219 1 94.31 418 ASP B O 1
ATOM 9124 N N . GLN B 1 419 ? -17.234 -43.188 -22.281 1 94 419 GLN B N 1
ATOM 9125 C CA . GLN B 1 419 ? -17.859 -42.594 -21.109 1 94 419 GLN B CA 1
ATOM 9126 C C . GLN B 1 419 ? -18.547 -41.281 -21.469 1 94 419 GLN B C 1
ATOM 9128 O O . GLN B 1 419 ? -19.609 -40.938 -20.922 1 94 419 GLN B O 1
ATOM 9133 N N . LEU B 1 420 ? -17.969 -40.5 -22.375 1 94.44 420 LEU B N 1
ATOM 9134 C CA . LEU B 1 420 ? -18.578 -39.281 -22.844 1 94.44 420 LEU B CA 1
ATOM 9135 C C . LEU B 1 420 ? -19.891 -39.562 -23.562 1 94.44 420 LEU B C 1
ATOM 9137 O O . LEU B 1 420 ? -20.875 -38.844 -23.391 1 94.44 420 LEU B O 1
ATOM 9141 N N . THR B 1 421 ? -19.891 -40.594 -24.328 1 91.94 421 THR B N 1
ATOM 9142 C CA . THR B 1 421 ? -21.094 -41 -25.062 1 91.94 421 THR B CA 1
ATOM 9143 C C . THR B 1 421 ? -22.203 -41.406 -24.094 1 91.94 421 THR B C 1
ATOM 9145 O O . THR B 1 421 ? -23.375 -41.062 -24.328 1 91.94 421 THR B O 1
ATOM 9148 N N . LEU B 1 422 ? -21.844 -42.062 -23.094 1 89.25 422 LEU B N 1
ATOM 9149 C CA . LEU B 1 422 ? -22.828 -42.5 -22.094 1 89.25 422 LEU B CA 1
ATOM 9150 C C . LEU B 1 422 ? -23.438 -41.312 -21.359 1 89.25 422 LEU B C 1
ATOM 9152 O O . LEU B 1 422 ? -24.609 -41.344 -21 1 89.25 422 LEU B O 1
ATOM 9156 N N . GLN B 1 423 ? -22.672 -40.281 -21.156 1 85.06 423 GLN B N 1
ATOM 9157 C CA . GLN B 1 423 ? -23.125 -39.094 -20.453 1 85.06 423 GLN B CA 1
ATOM 9158 C C . GLN B 1 423 ? -24 -38.219 -21.328 1 85.06 423 GLN B C 1
ATOM 9160 O O . GLN B 1 423 ? -24.875 -37.5 -20.844 1 85.06 423 GLN B O 1
ATOM 9165 N N . GLY B 1 424 ? -23.656 -37.969 -22.578 1 76.5 424 GLY B N 1
ATOM 9166 C CA . GLY B 1 424 ? -24.312 -37.031 -23.5 1 76.5 424 GLY B CA 1
ATOM 9167 C C . GLY B 1 424 ? -25.594 -37.594 -24.094 1 76.5 424 GLY B C 1
ATOM 9168 O O . GLY B 1 424 ? -26.094 -37.062 -25.078 1 76.5 424 GLY B O 1
ATOM 9169 N N . ASN B 1 425 ? -26.297 -38.469 -23.422 1 67.25 425 ASN B N 1
ATOM 9170 C CA . ASN B 1 425 ? -27.516 -39.062 -23.938 1 67.25 425 ASN B CA 1
ATOM 9171 C C . ASN B 1 425 ? -27.344 -39.5 -25.406 1 67.25 425 ASN B C 1
ATOM 9173 O O . ASN B 1 425 ? -28.188 -39.156 -26.25 1 67.25 425 ASN B O 1
ATOM 9177 N N . GLN B 1 426 ? -26.312 -39.906 -25.891 1 58.19 426 GLN B N 1
ATOM 9178 C CA . GLN B 1 426 ? -26 -40.531 -27.172 1 58.19 426 GLN B CA 1
ATOM 9179 C C . GLN B 1 426 ? -25.531 -39.469 -28.172 1 58.19 426 GLN B C 1
ATOM 9181 O O . GLN B 1 426 ? -25.562 -39.688 -29.391 1 58.19 426 GLN B O 1
ATOM 9186 N N . LYS B 1 427 ? -25.312 -38.25 -27.641 1 68.06 427 LYS B N 1
ATOM 9187 C CA . LYS B 1 427 ? -24.672 -37.312 -28.562 1 68.06 427 LYS B CA 1
ATOM 9188 C C . LYS B 1 427 ? -23.266 -37.812 -28.953 1 68.06 427 LYS B C 1
ATOM 9190 O O . LYS B 1 427 ? -22.641 -38.562 -28.203 1 68.06 427 LYS B O 1
ATOM 9195 N N . ASP B 1 428 ? -22.906 -37.5 -30.141 1 85.12 428 ASP B N 1
ATOM 9196 C CA . ASP B 1 428 ? -21.594 -37.906 -30.641 1 85.12 428 ASP B CA 1
ATOM 9197 C C . ASP B 1 428 ? -20.469 -37.344 -29.766 1 85.12 428 ASP B C 1
ATOM 9199 O O . ASP B 1 428 ? -20.609 -36.25 -29.188 1 85.12 428 ASP B O 1
ATOM 9203 N N . SER B 1 429 ? -19.547 -38.219 -29.438 1 92.38 429 SER B N 1
ATOM 9204 C CA . SER B 1 429 ? -18.391 -37.812 -28.641 1 92.38 429 SER B CA 1
ATOM 9205 C C . SER B 1 429 ? -17.094 -38.031 -29.422 1 92.38 429 SER B C 1
ATOM 9207 O O . SER B 1 429 ? -17.031 -38.875 -30.312 1 92.38 429 SER B O 1
ATOM 9209 N N . GLU B 1 430 ? -16.203 -37.156 -29.203 1 93.75 430 GLU B N 1
ATOM 9210 C CA . GLU B 1 430 ? -14.883 -37.25 -29.812 1 93.75 430 GLU B CA 1
ATOM 9211 C C . GLU B 1 430 ? -13.781 -37 -28.781 1 93.75 430 GLU B C 1
ATOM 9213 O O . GLU B 1 430 ? -14.008 -36.344 -27.766 1 93.75 430 GLU B O 1
ATOM 9218 N N . VAL B 1 431 ? -12.672 -37.656 -28.984 1 96.62 431 VAL B N 1
ATOM 9219 C CA . VAL B 1 431 ? -11.492 -37.406 -28.156 1 96.62 431 VAL B CA 1
ATOM 9220 C C . VAL B 1 431 ? -10.328 -36.938 -29.031 1 96.62 431 VAL B C 1
ATOM 9222 O O . VAL B 1 431 ? -10 -37.594 -30.031 1 96.62 431 VAL B O 1
ATOM 9225 N N . THR B 1 432 ? -9.812 -35.844 -28.719 1 95.25 432 THR B N 1
ATOM 9226 C CA . THR B 1 432 ? -8.633 -35.344 -29.406 1 95.25 432 THR B CA 1
ATOM 9227 C C . THR B 1 432 ? -7.383 -35.531 -28.547 1 95.25 432 THR B C 1
ATOM 9229 O O . THR B 1 432 ? -7.395 -35.219 -27.359 1 95.25 432 THR B O 1
ATOM 9232 N N . ILE B 1 433 ? -6.344 -36.094 -29.156 1 95.88 433 ILE B N 1
ATOM 9233 C CA . ILE B 1 433 ? -5.051 -36.219 -28.5 1 95.88 433 ILE B CA 1
ATOM 9234 C C . ILE B 1 433 ? -4.145 -35.062 -28.922 1 95.88 433 ILE B C 1
ATOM 9236 O O . ILE B 1 433 ? -3.836 -34.906 -30.094 1 95.88 433 ILE B O 1
ATOM 9240 N N . LEU B 1 434 ? -3.771 -34.281 -27.969 1 94.69 434 LEU B N 1
ATOM 9241 C CA . LEU B 1 434 ? -2.967 -33.094 -28.25 1 94.69 434 LEU B CA 1
ATOM 9242 C C . LEU B 1 434 ? -1.67 -33.094 -27.438 1 94.69 434 LEU B C 1
ATOM 9244 O O . LEU B 1 434 ? -1.63 -33.656 -26.328 1 94.69 434 LEU B O 1
ATOM 9248 N N . SER B 1 435 ? -0.65 -32.594 -28.031 1 91.88 435 SER B N 1
ATOM 9249 C CA . SER B 1 435 ? 0.634 -32.438 -27.359 1 91.88 435 SER B CA 1
ATOM 9250 C C . SER B 1 435 ? 1.188 -31.016 -27.547 1 91.88 435 SER B C 1
ATOM 9252 O O . SER B 1 435 ? 1.007 -30.406 -28.594 1 91.88 435 SER B O 1
ATOM 9254 N N . LEU B 1 436 ? 1.867 -30.516 -26.5 1 87 436 LEU B N 1
ATOM 9255 C CA . LEU B 1 436 ? 2.496 -29.203 -26.578 1 87 436 LEU B CA 1
ATOM 9256 C C . LEU B 1 436 ? 3.637 -29.203 -27.578 1 87 436 LEU B C 1
ATOM 9258 O O . LEU B 1 436 ? 4.02 -28.156 -28.094 1 87 436 LEU B O 1
ATOM 9262 N N . GLU B 1 437 ? 4.117 -30.328 -27.859 1 80.88 437 GLU B N 1
ATOM 9263 C CA . GLU B 1 437 ? 5.246 -30.469 -28.766 1 80.88 437 GLU B CA 1
ATOM 9264 C C . GLU B 1 437 ? 4.797 -30.312 -30.219 1 80.88 437 GLU B C 1
ATOM 9266 O O . GLU B 1 437 ? 5.562 -29.844 -31.062 1 80.88 437 GLU B O 1
ATOM 9271 N N . ASP B 1 438 ? 3.592 -30.656 -30.5 1 82.75 438 ASP B N 1
ATOM 9272 C CA . ASP B 1 438 ? 3.154 -30.766 -31.875 1 82.75 438 ASP B CA 1
ATOM 9273 C C . ASP B 1 438 ? 2.189 -29.641 -32.25 1 82.75 438 ASP B C 1
ATOM 9275 O O . ASP B 1 438 ? 1.985 -29.328 -33.406 1 82.75 438 ASP B O 1
ATOM 9279 N N . LYS B 1 439 ? 1.539 -29.047 -31.219 1 84.44 439 LYS B N 1
ATOM 9280 C CA . LYS B 1 439 ? 0.452 -28.125 -31.531 1 84.44 439 LYS B CA 1
ATOM 9281 C C . LYS B 1 439 ? 0.735 -26.75 -30.938 1 84.44 439 LYS B C 1
ATOM 9283 O O . LYS B 1 439 ? 1.4 -26.625 -29.906 1 84.44 439 LYS B O 1
ATOM 9288 N N . GLU B 1 440 ? 0.14 -25.844 -31.625 1 87 440 GLU B N 1
ATOM 9289 C CA . GLU B 1 440 ? 0.214 -24.453 -31.156 1 87 440 GLU B CA 1
ATOM 9290 C C . GLU B 1 440 ? -0.793 -24.203 -30.031 1 87 440 GLU B C 1
ATOM 9292 O O . GLU B 1 440 ? -1.791 -24.922 -29.922 1 87 440 GLU B O 1
ATOM 9297 N N . PHE B 1 441 ? -0.532 -23.203 -29.312 1 89.06 441 PHE B N 1
ATOM 9298 C CA . PHE B 1 441 ? -1.361 -22.859 -28.156 1 89.06 441 PHE B CA 1
ATOM 9299 C C . PHE B 1 441 ? -2.787 -22.547 -28.594 1 89.06 441 PHE B C 1
ATOM 9301 O O . PHE B 1 441 ? -3.746 -22.922 -27.906 1 89.06 441 PHE B O 1
ATOM 9308 N N . PHE B 1 442 ? -2.893 -21.844 -29.688 1 89.06 442 PHE B N 1
ATOM 9309 C CA . PHE B 1 442 ? -4.215 -21.516 -30.219 1 89.06 442 PHE B CA 1
ATOM 9310 C C . PHE B 1 442 ? -5.082 -22.766 -30.297 1 89.06 442 PHE B C 1
ATOM 9312 O O . PHE B 1 442 ? -6.219 -22.781 -29.828 1 89.06 442 PHE B O 1
ATOM 9319 N N . THR B 1 443 ? -4.484 -23.828 -30.828 1 91.5 443 THR B N 1
ATOM 9320 C CA . THR B 1 443 ? -5.23 -25.062 -31.062 1 91.5 443 THR B CA 1
ATOM 9321 C C . THR B 1 443 ? -5.59 -25.719 -29.734 1 91.5 443 THR B C 1
ATOM 9323 O O . THR B 1 443 ? -6.73 -26.141 -29.531 1 91.5 443 THR B O 1
ATOM 9326 N N . ILE B 1 444 ? -4.68 -25.844 -28.891 1 94.31 444 ILE B N 1
ATOM 9327 C CA . ILE B 1 444 ? -4.883 -26.531 -27.625 1 94.31 444 ILE B CA 1
ATOM 9328 C C . ILE B 1 444 ? -5.941 -25.812 -26.797 1 94.31 444 ILE B C 1
ATOM 9330 O O . ILE B 1 444 ? -6.895 -26.422 -26.312 1 94.31 444 ILE B O 1
ATOM 9334 N N . ILE B 1 445 ? -5.859 -24.484 -26.719 1 94.88 445 ILE B N 1
ATOM 9335 C CA . ILE B 1 445 ? -6.793 -23.703 -25.922 1 94.88 445 ILE B CA 1
ATOM 9336 C C . ILE B 1 445 ? -8.172 -23.734 -26.578 1 94.88 445 ILE B C 1
ATOM 9338 O O . ILE B 1 445 ? -9.195 -23.828 -25.891 1 94.88 445 ILE B O 1
ATOM 9342 N N . SER B 1 446 ? -8.203 -23.672 -27.891 1 93.62 446 SER B N 1
ATOM 9343 C CA . SER B 1 446 ? -9.477 -23.719 -28.594 1 93.62 446 SER B CA 1
ATOM 9344 C C . SER B 1 446 ? -10.219 -25.031 -28.312 1 93.62 446 SER B C 1
ATOM 9346 O O . SER B 1 446 ? -11.43 -25.016 -28.078 1 93.62 446 SER B O 1
ATOM 9348 N N . GLU B 1 447 ? -9.469 -26.109 -28.297 1 93.56 447 GLU B N 1
ATOM 9349 C CA . GLU B 1 447 ? -10.078 -27.391 -28.016 1 93.56 447 GLU B CA 1
ATOM 9350 C C . GLU B 1 447 ? -10.492 -27.5 -26.547 1 93.56 447 GLU B C 1
ATOM 9352 O O . GLU B 1 447 ? -11.57 -28.016 -26.234 1 93.56 447 GLU B O 1
ATOM 9357 N N . LEU B 1 448 ? -9.695 -27.062 -25.688 1 95.62 448 LEU B N 1
ATOM 9358 C CA . LEU B 1 448 ? -9.984 -27.141 -24.266 1 95.62 448 LEU B CA 1
ATOM 9359 C C . LEU B 1 448 ? -11.227 -26.312 -23.906 1 95.62 448 LEU B C 1
ATOM 9361 O O . LEU B 1 448 ? -12.008 -26.703 -23.031 1 95.62 448 LEU B O 1
ATOM 9365 N N . THR B 1 449 ? -11.406 -25.219 -24.578 1 94.12 449 THR B N 1
ATOM 9366 C CA . THR B 1 449 ? -12.523 -24.328 -24.297 1 94.12 449 THR B CA 1
ATOM 9367 C C . THR B 1 449 ? -13.852 -25.016 -24.578 1 94.12 449 THR B C 1
ATOM 9369 O O . THR B 1 449 ? -14.898 -24.594 -24.094 1 94.12 449 THR B O 1
ATOM 9372 N N . ARG B 1 450 ? -13.758 -26.156 -25.328 1 92.06 450 ARG B N 1
ATOM 9373 C CA . ARG B 1 450 ? -14.969 -26.875 -25.703 1 92.06 450 ARG B CA 1
ATOM 9374 C C . ARG B 1 450 ? -15.008 -28.266 -25.062 1 92.06 450 ARG B C 1
ATOM 9376 O O . ARG B 1 450 ? -15.984 -29 -25.219 1 92.06 450 ARG B O 1
ATOM 9383 N N . ALA B 1 451 ? -14.062 -28.547 -24.344 1 94.75 451 ALA B N 1
ATOM 9384 C CA . ALA B 1 451 ? -13.906 -29.922 -23.859 1 94.75 451 ALA B CA 1
ATOM 9385 C C . ALA B 1 451 ? -14.719 -30.141 -22.594 1 94.75 451 ALA B C 1
ATOM 9387 O O . ALA B 1 451 ? -14.805 -29.266 -21.734 1 94.75 451 ALA B O 1
ATOM 9388 N N . ARG B 1 452 ? -15.266 -31.281 -22.484 1 93.69 452 ARG B N 1
ATOM 9389 C CA . ARG B 1 452 ? -15.977 -31.703 -21.281 1 93.69 452 ARG B CA 1
ATOM 9390 C C . ARG B 1 452 ? -15.039 -32.406 -20.297 1 93.69 452 ARG B C 1
ATOM 9392 O O . ARG B 1 452 ? -15.305 -32.406 -19.094 1 93.69 452 ARG B O 1
ATOM 9399 N N . VAL B 1 453 ? -14.062 -33 -20.844 1 96.94 453 VAL B N 1
ATOM 9400 C CA . VAL B 1 453 ? -13.078 -33.688 -20.031 1 96.94 453 VAL B CA 1
ATOM 9401 C C . VAL B 1 453 ? -11.672 -33.438 -20.578 1 96.94 453 VAL B C 1
ATOM 9403 O O . VAL B 1 453 ? -11.477 -33.438 -21.797 1 96.94 453 VAL B O 1
ATOM 9406 N N . ALA B 1 454 ? -10.758 -33.156 -19.75 1 98.31 454 ALA B N 1
ATOM 9407 C CA . ALA B 1 454 ? -9.336 -33.125 -20.078 1 98.31 454 ALA B CA 1
ATOM 9408 C C . ALA B 1 454 ? -8.555 -34.062 -19.172 1 98.31 454 ALA B C 1
ATOM 9410 O O . ALA B 1 454 ? -8.805 -34.156 -17.969 1 98.31 454 ALA B O 1
ATOM 9411 N N . VAL B 1 455 ? -7.66 -34.844 -19.797 1 98.44 455 VAL B N 1
ATOM 9412 C CA . VAL B 1 455 ? -6.879 -35.844 -19.094 1 98.44 455 VAL B CA 1
ATOM 9413 C C . VAL B 1 455 ? -5.395 -35.656 -19.406 1 98.44 455 VAL B C 1
ATOM 9415 O O . VAL B 1 455 ? -5.023 -35.406 -20.547 1 98.44 455 VAL B O 1
ATOM 9418 N N . GLY B 1 456 ? -4.598 -35.719 -18.438 1 97.88 456 GLY B N 1
ATOM 9419 C CA . GLY B 1 456 ? -3.156 -35.688 -18.625 1 97.88 456 GLY B CA 1
ATOM 9420 C C . GLY B 1 456 ? -2.385 -36.156 -17.406 1 97.88 456 GLY B C 1
ATOM 9421 O O . GLY B 1 456 ? -2.924 -36.156 -16.297 1 97.88 456 GLY B O 1
ATOM 9422 N N . VAL B 1 457 ? -1.107 -36.562 -17.656 1 97.5 457 VAL B N 1
ATOM 9423 C CA . VAL B 1 457 ? -0.209 -36.875 -16.547 1 97.5 457 VAL B CA 1
ATOM 9424 C C . VAL B 1 457 ? 0.221 -35.562 -15.859 1 97.5 457 VAL B C 1
ATOM 9426 O O . VAL B 1 457 ? 0.37 -34.531 -16.516 1 97.5 457 VAL B O 1
ATOM 9429 N N . HIS B 1 458 ? 0.404 -35.625 -14.531 1 95.62 458 HIS B N 1
ATOM 9430 C CA . HIS B 1 458 ? 0.887 -34.469 -13.797 1 95.62 458 HIS B CA 1
ATOM 9431 C C . HIS B 1 458 ? 2.045 -33.781 -14.531 1 95.62 458 HIS B C 1
ATOM 9433 O O . HIS B 1 458 ? 3.029 -34.438 -14.875 1 95.62 458 HIS B O 1
ATOM 9439 N N . GLY B 1 459 ? 1.886 -32.5 -14.711 1 94 459 GLY B N 1
ATOM 9440 C CA . GLY B 1 459 ? 2.891 -31.703 -15.398 1 94 459 GLY B CA 1
ATOM 9441 C C . GLY B 1 459 ? 2.408 -30.297 -15.742 1 94 459 GLY B C 1
ATOM 9442 O O . GLY B 1 459 ? 1.242 -29.969 -15.523 1 94 459 GLY B O 1
ATOM 9443 N N . ALA B 1 460 ? 3.242 -29.578 -16.328 1 94.75 460 ALA B N 1
ATOM 9444 C CA . ALA B 1 460 ? 3.016 -28.156 -16.531 1 94.75 460 ALA B CA 1
ATOM 9445 C C . ALA B 1 460 ? 1.871 -27.922 -17.516 1 94.75 460 ALA B C 1
ATOM 9447 O O . ALA B 1 460 ? 1.17 -26.906 -17.422 1 94.75 460 ALA B O 1
ATOM 9448 N N . ALA B 1 461 ? 1.617 -28.844 -18.406 1 95.5 461 ALA B N 1
ATOM 9449 C CA . ALA B 1 461 ? 0.603 -28.656 -19.438 1 95.5 461 ALA B CA 1
ATOM 9450 C C . ALA B 1 461 ? -0.796 -28.594 -18.828 1 95.5 461 ALA B C 1
ATOM 9452 O O . ALA B 1 461 ? -1.715 -28.016 -19.422 1 95.5 461 ALA B O 1
ATOM 9453 N N . LEU B 1 462 ? -0.973 -29.125 -17.656 1 97.62 462 LEU B N 1
ATOM 9454 C CA . LEU B 1 462 ? -2.295 -29.234 -17.047 1 97.62 462 LEU B CA 1
ATOM 9455 C C . LEU B 1 462 ? -2.787 -27.859 -16.594 1 97.62 462 LEU B C 1
ATOM 9457 O O . LEU B 1 462 ? -3.971 -27.688 -16.281 1 97.62 462 LEU B O 1
ATOM 9461 N N . ILE B 1 463 ? -1.889 -26.859 -16.578 1 98.19 463 ILE B N 1
ATOM 9462 C CA . ILE B 1 463 ? -2.305 -25.5 -16.234 1 98.19 463 ILE B CA 1
ATOM 9463 C C . ILE B 1 463 ? -3.33 -25 -17.25 1 98.19 463 ILE B C 1
ATOM 9465 O O . ILE B 1 463 ? -4.168 -24.156 -16.938 1 98.19 463 ILE B O 1
ATOM 9469 N N . LEU B 1 464 ? -3.307 -25.578 -18.438 1 97.81 464 LEU B N 1
ATOM 9470 C CA . LEU B 1 464 ? -4.227 -25.188 -19.484 1 97.81 464 LEU B CA 1
ATOM 9471 C C . LEU B 1 464 ? -5.645 -25.656 -19.188 1 97.81 464 LEU B C 1
ATOM 9473 O O . LEU B 1 464 ? -6.602 -25.203 -19.812 1 97.81 464 LEU B O 1
ATOM 9477 N N . GLY B 1 465 ? -5.754 -26.453 -18.156 1 97.75 465 GLY B N 1
ATOM 9478 C CA . GLY B 1 465 ? -7.082 -26.828 -17.672 1 97.75 465 GLY B CA 1
ATOM 9479 C C . GLY B 1 465 ? -7.918 -25.625 -17.266 1 97.75 465 GLY B C 1
ATOM 9480 O O . GLY B 1 465 ? -9.141 -25.734 -17.156 1 97.75 465 GLY B O 1
ATOM 9481 N N . MET B 1 466 ? -7.273 -24.5 -17.031 1 98.31 466 MET B N 1
ATOM 9482 C CA . MET B 1 466 ? -7.992 -23.297 -16.625 1 98.31 466 MET B CA 1
ATOM 9483 C C . MET B 1 466 ? -8.93 -22.812 -17.719 1 98.31 466 MET B C 1
ATOM 9485 O O . MET B 1 466 ? -9.859 -22.047 -17.453 1 98.31 466 MET B O 1
ATOM 9489 N N . PHE B 1 467 ? -8.773 -23.281 -18.953 1 97.38 467 PHE B N 1
ATOM 9490 C CA . PHE B 1 467 ? -9.57 -22.812 -20.078 1 97.38 467 PHE B CA 1
ATOM 9491 C C . PHE B 1 467 ? -10.797 -23.703 -20.281 1 97.38 467 PHE B C 1
ATOM 9493 O O . PHE B 1 467 ? -11.633 -23.438 -21.141 1 97.38 467 PHE B O 1
ATOM 9500 N N . LEU B 1 468 ? -10.891 -24.812 -19.484 1 96.62 468 LEU B N 1
ATOM 9501 C CA . LEU B 1 468 ? -12.07 -25.672 -19.547 1 96.62 468 LEU B CA 1
ATOM 9502 C C . LEU B 1 468 ? -13.32 -24.906 -19.156 1 96.62 468 LEU B C 1
ATOM 9504 O O . LEU B 1 468 ? -13.266 -24.016 -18.297 1 96.62 468 LEU B O 1
ATOM 9508 N N . PRO B 1 469 ? -14.391 -25.203 -19.719 1 92.44 469 PRO B N 1
ATOM 9509 C CA . PRO B 1 469 ? -15.625 -24.531 -19.312 1 92.44 469 PRO B CA 1
ATOM 9510 C C . PRO B 1 469 ? -16.188 -25.078 -18 1 92.44 469 PRO B C 1
ATOM 9512 O O . PRO B 1 469 ? -15.867 -26.188 -17.609 1 92.44 469 PRO B O 1
ATOM 9515 N N . PRO B 1 470 ? -16.984 -24.297 -17.312 1 91.25 470 PRO B N 1
ATOM 9516 C CA . PRO B 1 470 ? -17.656 -24.812 -16.109 1 91.25 470 PRO B CA 1
ATOM 9517 C C . PRO B 1 470 ? -18.422 -26.109 -16.375 1 91.25 470 PRO B C 1
ATOM 9519 O O . PRO B 1 470 ? -19.047 -26.25 -17.438 1 91.25 470 PRO B O 1
ATOM 9522 N N . GLY B 1 471 ? -18.359 -27 -15.453 1 91.31 471 GLY B N 1
ATOM 9523 C CA . GLY B 1 471 ? -19.031 -28.281 -15.609 1 91.31 471 GLY B CA 1
ATOM 9524 C C . GLY B 1 471 ? -18.109 -29.375 -16.156 1 91.31 471 GLY B C 1
ATOM 9525 O O . GLY B 1 471 ? -18.5 -30.531 -16.219 1 91.31 471 GLY B O 1
ATOM 9526 N N . SER B 1 472 ? -16.953 -29.031 -16.531 1 94.94 472 SER B N 1
ATOM 9527 C CA . SER B 1 472 ? -15.984 -30 -17.062 1 94.94 472 SER B CA 1
ATOM 9528 C C . SER B 1 472 ? -15.234 -30.703 -15.938 1 94.94 472 SER B C 1
ATOM 9530 O O . SER B 1 472 ? -15.367 -30.328 -14.773 1 94.94 472 SER B O 1
ATOM 9532 N N . ILE B 1 473 ? -14.453 -31.688 -16.391 1 96.88 473 ILE B N 1
ATOM 9533 C CA . ILE B 1 473 ? -13.641 -32.469 -15.445 1 96.88 473 ILE B CA 1
ATOM 9534 C C . ILE B 1 473 ? -12.18 -32.406 -15.883 1 96.88 473 ILE B C 1
ATOM 9536 O O . ILE B 1 473 ? -11.875 -32.5 -17.078 1 96.88 473 ILE B O 1
ATOM 9540 N N . LEU B 1 474 ? -11.312 -32.219 -14.977 1 98.5 474 LEU B N 1
ATOM 9541 C CA . LEU B 1 474 ? -9.867 -32.312 -15.18 1 98.5 474 LEU B CA 1
ATOM 9542 C C . LEU B 1 474 ? -9.312 -33.531 -14.453 1 98.5 474 LEU B C 1
ATOM 9544 O O . LEU B 1 474 ? -9.352 -33.594 -13.219 1 98.5 474 LEU B O 1
ATOM 9548 N N . VAL B 1 475 ? -8.82 -34.5 -15.188 1 98.62 475 VAL B N 1
ATOM 9549 C CA . VAL B 1 475 ? -8.273 -35.719 -14.609 1 98.62 475 VAL B CA 1
ATOM 9550 C C . VAL B 1 475 ? -6.746 -35.656 -14.625 1 98.62 475 VAL B C 1
ATOM 9552 O O . VAL B 1 475 ? -6.137 -35.5 -15.688 1 98.62 475 VAL B O 1
ATOM 9555 N N . GLU B 1 476 ? -6.18 -35.719 -13.516 1 98.56 476 GLU B N 1
ATOM 9556 C CA . GLU B 1 476 ? -4.727 -35.75 -13.367 1 98.56 476 GLU B CA 1
ATOM 9557 C C . GLU B 1 476 ? -4.227 -37.156 -13.062 1 98.56 476 GLU B C 1
ATOM 9559 O O . GLU B 1 476 ? -4.582 -37.75 -12.039 1 98.56 476 GLU B O 1
ATOM 9564 N N . ILE B 1 477 ? -3.402 -37.656 -13.93 1 98.19 477 ILE B N 1
ATOM 9565 C CA . ILE B 1 477 ? -2.836 -39 -13.773 1 98.19 477 ILE B CA 1
ATOM 9566 C C . ILE B 1 477 ? -1.524 -38.938 -13 1 98.19 477 ILE B C 1
ATOM 9568 O O . ILE B 1 477 ? -0.647 -38.125 -13.328 1 98.19 477 ILE B O 1
ATOM 9572 N N . TRP B 1 478 ? -1.436 -39.75 -11.992 1 97.19 478 TRP B N 1
ATOM 9573 C CA . TRP B 1 478 ? -0.239 -39.812 -11.164 1 97.19 478 TRP B CA 1
ATOM 9574 C C . TRP B 1 478 ? 0.484 -41.156 -11.336 1 97.19 478 TRP B C 1
ATOM 9576 O O . TRP B 1 478 ? -0.139 -42.219 -11.289 1 97.19 478 TRP B O 1
ATOM 9586 N N . PRO B 1 479 ? 1.834 -41.062 -11.555 1 96.12 479 PRO B N 1
ATOM 9587 C CA . PRO B 1 479 ? 2.617 -42.312 -11.633 1 96.12 479 PRO B CA 1
ATOM 9588 C C . PRO B 1 479 ? 2.623 -43.062 -10.32 1 96.12 479 PRO B C 1
ATOM 9590 O O . PRO B 1 479 ? 2.145 -42.562 -9.297 1 96.12 479 PRO B O 1
ATOM 9593 N N . TYR B 1 480 ? 3.156 -44.25 -10.445 1 95.94 480 TYR B N 1
ATOM 9594 C CA . TYR B 1 480 ? 3.229 -45.156 -9.305 1 95.94 480 TYR B CA 1
ATOM 9595 C C . TYR B 1 480 ? 4.102 -44.594 -8.195 1 95.94 480 TYR B C 1
ATOM 9597 O O . TYR B 1 480 ? 5.156 -44 -8.469 1 95.94 480 TYR B O 1
ATOM 9605 N N . GLY B 1 481 ? 3.598 -44.656 -7.027 1 94.19 481 GLY B N 1
ATOM 9606 C CA . GLY B 1 481 ? 4.41 -44.312 -5.871 1 94.19 481 GLY B CA 1
ATOM 9607 C C . GLY B 1 481 ? 4.273 -42.875 -5.457 1 94.19 481 GLY B C 1
ATOM 9608 O O . GLY B 1 481 ? 5.051 -42.375 -4.641 1 94.19 481 GLY B O 1
ATOM 9609 N N . ILE B 1 482 ? 3.367 -42.125 -6.008 1 93.62 482 ILE B N 1
ATOM 9610 C CA . ILE B 1 482 ? 3.152 -40.75 -5.637 1 93.62 482 ILE B CA 1
ATOM 9611 C C . ILE B 1 482 ? 1.708 -40.562 -5.184 1 93.62 482 ILE B C 1
ATOM 9613 O O . ILE B 1 482 ? 0.771 -40.844 -5.926 1 93.62 482 ILE B O 1
ATOM 9617 N N . ASN B 1 483 ? 1.579 -40.031 -3.941 1 93.12 483 ASN B N 1
ATOM 9618 C CA . ASN B 1 483 ? 0.261 -39.625 -3.461 1 93.12 483 ASN B CA 1
ATOM 9619 C C . ASN B 1 483 ? -0.217 -38.344 -4.141 1 93.12 483 ASN B C 1
ATOM 9621 O O . ASN B 1 483 ? 0.505 -37.344 -4.172 1 93.12 483 ASN B O 1
ATOM 9625 N N . PRO B 1 484 ? -1.428 -38.375 -4.676 1 94.06 484 PRO B N 1
ATOM 9626 C CA . PRO B 1 484 ? -1.936 -37.188 -5.367 1 94.06 484 PRO B CA 1
ATOM 9627 C C . PRO B 1 484 ? -1.921 -35.938 -4.484 1 94.06 484 PRO B C 1
ATOM 9629 O O . PRO B 1 484 ? -1.981 -34.812 -4.992 1 94.06 484 PRO B O 1
ATOM 9632 N N . ASN B 1 485 ? -1.843 -36.062 -3.17 1 92.75 485 ASN B N 1
ATOM 9633 C CA . ASN B 1 485 ? -1.838 -34.938 -2.258 1 92.75 485 ASN B CA 1
ATOM 9634 C C . ASN B 1 485 ? -0.434 -34.344 -2.084 1 92.75 485 ASN B C 1
ATOM 9636 O O . ASN B 1 485 ? -0.254 -33.344 -1.421 1 92.75 485 ASN B O 1
ATOM 9640 N N . ALA B 1 486 ? 0.484 -35 -2.748 1 90.31 486 ALA B N 1
ATOM 9641 C CA . ALA B 1 486 ? 1.862 -34.531 -2.631 1 90.31 486 ALA B CA 1
ATOM 9642 C C . ALA B 1 486 ? 2.049 -33.188 -3.33 1 90.31 486 ALA B C 1
ATOM 9644 O O . ALA B 1 486 ? 2.898 -32.375 -2.932 1 90.31 486 ALA B O 1
ATOM 9645 N N . ALA B 1 487 ? 1.372 -32.906 -4.328 1 92.5 487 ALA B N 1
ATOM 9646 C CA . ALA B 1 487 ? 1.354 -31.672 -5.09 1 92.5 487 ALA B CA 1
ATOM 9647 C C . ALA B 1 487 ? -0.049 -31.359 -5.605 1 92.5 487 ALA B C 1
ATOM 9649 O O . ALA B 1 487 ? -0.603 -32.125 -6.406 1 92.5 487 ALA B O 1
ATOM 9650 N N . THR B 1 488 ? -0.598 -30.25 -5.16 1 96.19 488 THR B N 1
ATOM 9651 C CA . THR B 1 488 ? -2.027 -30.062 -5.379 1 96.19 488 THR B CA 1
ATOM 9652 C C . THR B 1 488 ? -2.297 -28.781 -6.152 1 96.19 488 THR B C 1
ATOM 9654 O O . THR B 1 488 ? -3.314 -28.109 -5.934 1 96.19 488 THR B O 1
ATOM 9657 N N . VAL B 1 489 ? -1.408 -28.328 -7 1 96.56 489 VAL B N 1
ATOM 9658 C CA . VAL B 1 489 ? -1.527 -27.047 -7.691 1 96.56 489 VAL B CA 1
ATOM 9659 C C . VAL B 1 489 ? -2.777 -27.047 -8.57 1 96.56 489 VAL B C 1
ATOM 9661 O O . VAL B 1 489 ? -3.518 -26.062 -8.609 1 96.56 489 VAL B O 1
ATOM 9664 N N . TYR B 1 490 ? -3.094 -28.156 -9.242 1 98.31 490 TYR B N 1
ATOM 9665 C CA . TYR B 1 490 ? -4.234 -28.203 -10.156 1 98.31 490 TYR B CA 1
ATOM 9666 C C . TYR B 1 490 ? -5.52 -28.531 -9.398 1 98.31 490 TYR B C 1
ATOM 9668 O O . TYR B 1 490 ? -6.598 -28.062 -9.781 1 98.31 490 TYR B O 1
ATOM 9676 N N . LYS B 1 491 ? -5.367 -29.328 -8.375 1 97.94 491 LYS B N 1
ATOM 9677 C CA . LYS B 1 491 ? -6.512 -29.484 -7.484 1 97.94 491 LYS B CA 1
ATOM 9678 C C . LYS B 1 491 ? -6.977 -28.141 -6.934 1 97.94 491 LYS B C 1
ATOM 9680 O O . LYS B 1 491 ? -8.172 -27.828 -6.961 1 97.94 491 LYS B O 1
ATOM 9685 N N . THR B 1 492 ? -6.016 -27.375 -6.473 1 98 492 THR B N 1
ATOM 9686 C CA . THR B 1 492 ? -6.316 -26.047 -5.922 1 98 492 THR B CA 1
ATOM 9687 C C . THR B 1 492 ? -6.953 -25.156 -6.977 1 98 492 THR B C 1
ATOM 9689 O O . THR B 1 492 ? -7.902 -24.422 -6.688 1 98 492 THR B O 1
ATOM 9692 N N . LEU B 1 493 ? -6.395 -25.234 -8.148 1 98.12 493 LEU B N 1
ATOM 9693 C CA . LEU B 1 493 ? -6.961 -24.484 -9.266 1 98.12 493 LEU B CA 1
ATOM 9694 C C . LEU B 1 493 ? -8.445 -24.797 -9.438 1 98.12 493 LEU B C 1
ATOM 9696 O O . LEU B 1 493 ? -9.273 -23.891 -9.477 1 98.12 493 LEU B O 1
ATOM 9700 N N . CYS B 1 494 ? -8.789 -26.031 -9.477 1 97.25 494 CYS B N 1
ATOM 9701 C CA . CYS B 1 494 ? -10.148 -26.484 -9.734 1 97.25 494 CYS B CA 1
ATOM 9702 C C . CYS B 1 494 ? -11.062 -26.172 -8.555 1 97.25 494 CYS B C 1
ATOM 9704 O O . CYS B 1 494 ? -12.266 -25.953 -8.727 1 97.25 494 CYS B O 1
ATOM 9706 N N . GLU B 1 495 ? -10.469 -26.062 -7.406 1 95 495 GLU B N 1
ATOM 9707 C CA . GLU B 1 495 ? -11.266 -25.875 -6.191 1 95 495 GLU B CA 1
ATOM 9708 C C . GLU B 1 495 ? -11.43 -24.391 -5.855 1 95 495 GLU B C 1
ATOM 9710 O O . GLU B 1 495 ? -11.977 -24.047 -4.805 1 95 495 GLU B O 1
ATOM 9715 N N . LEU B 1 496 ? -10.93 -23.531 -6.688 1 94.69 496 LEU B N 1
ATOM 9716 C CA . LEU B 1 496 ? -11.219 -22.109 -6.496 1 94.69 496 LEU B CA 1
ATOM 9717 C C . LEU B 1 496 ? -12.727 -21.875 -6.422 1 94.69 496 LEU B C 1
ATOM 9719 O O . LEU B 1 496 ? -13.492 -22.469 -7.176 1 94.69 496 LEU B O 1
ATOM 9723 N N . PRO B 1 497 ? -13.102 -20.953 -5.531 1 90.44 497 PRO B N 1
ATOM 9724 C CA . PRO B 1 497 ? -14.531 -20.703 -5.402 1 90.44 497 PRO B CA 1
ATOM 9725 C C . PRO B 1 497 ? -15.172 -20.234 -6.711 1 90.44 497 PRO B C 1
ATOM 9727 O O . PRO B 1 497 ? -14.633 -19.344 -7.383 1 90.44 497 PRO B O 1
ATOM 9730 N N . ASN B 1 498 ? -16.156 -20.969 -7.129 1 88.19 498 ASN B N 1
ATOM 9731 C CA . ASN B 1 498 ? -17 -20.625 -8.273 1 88.19 498 ASN B CA 1
ATOM 9732 C C . ASN B 1 498 ? -16.266 -20.812 -9.594 1 88.19 498 ASN B C 1
ATOM 9734 O O . ASN B 1 498 ? -16.547 -20.125 -10.57 1 88.19 498 ASN B O 1
ATOM 9738 N N . PHE B 1 499 ? -15.273 -21.625 -9.633 1 92.19 499 PHE B N 1
ATOM 9739 C CA . PHE B 1 499 ? -14.562 -21.875 -10.883 1 92.19 499 PHE B CA 1
ATOM 9740 C C . PHE B 1 499 ? -15.32 -22.859 -11.75 1 92.19 499 PHE B C 1
ATOM 9742 O O . PHE B 1 499 ? -15.383 -22.703 -12.969 1 92.19 499 PHE B O 1
ATOM 9749 N N . GLY B 1 500 ? -15.875 -23.984 -11.156 1 91.62 500 GLY B N 1
ATOM 9750 C CA . GLY B 1 500 ? -16.812 -24.859 -11.836 1 91.62 500 GLY B CA 1
ATOM 9751 C C . GLY B 1 500 ? -16.141 -26.031 -12.523 1 91.62 500 GLY B C 1
ATOM 9752 O O . GLY B 1 500 ? -16.734 -26.688 -13.383 1 91.62 500 GLY B O 1
ATOM 9753 N N . ILE B 1 501 ? -14.891 -26.297 -12.312 1 95.94 501 ILE B N 1
ATOM 9754 C CA . ILE B 1 501 ? -14.203 -27.469 -12.844 1 95.94 501 ILE B CA 1
ATOM 9755 C C . ILE B 1 501 ? -13.992 -28.484 -11.734 1 95.94 501 ILE B C 1
ATOM 9757 O O . ILE B 1 501 ? -13.586 -28.141 -10.625 1 95.94 501 ILE B O 1
ATOM 9761 N N . THR B 1 502 ? -14.289 -29.719 -12.031 1 96.88 502 THR B N 1
ATOM 9762 C CA . THR B 1 502 ? -14.109 -30.781 -11.055 1 96.88 502 THR B CA 1
ATOM 9763 C C . THR B 1 502 ? -12.75 -31.453 -11.234 1 96.88 502 THR B C 1
ATOM 9765 O O . THR B 1 502 ? -12.43 -31.922 -12.328 1 96.88 502 THR B O 1
ATOM 9768 N N . TYR B 1 503 ? -12.016 -31.5 -10.211 1 97.81 503 TYR B N 1
ATOM 9769 C CA . TYR B 1 503 ? -10.727 -32.188 -10.195 1 97.81 503 TYR B CA 1
ATOM 9770 C C . TYR B 1 503 ? -10.883 -33.656 -9.875 1 97.81 503 TYR B C 1
ATOM 9772 O O . TYR B 1 503 ? -11.562 -34.031 -8.906 1 97.81 503 TYR B O 1
ATOM 9780 N N . VAL B 1 504 ? -10.227 -34.5 -10.641 1 98 504 VAL B N 1
ATOM 9781 C CA . VAL B 1 504 ? -10.266 -35.938 -10.422 1 98 504 VAL B CA 1
ATOM 9782 C C . VAL B 1 504 ? -8.852 -36.531 -10.508 1 98 504 VAL B C 1
ATOM 9784 O O . VAL B 1 504 ? -8.281 -36.625 -11.594 1 98 504 VAL B O 1
ATOM 9787 N N . PRO B 1 505 ? -8.305 -37 -9.422 1 97.75 505 PRO B N 1
ATOM 9788 C CA . PRO B 1 505 ? -7.004 -37.688 -9.453 1 97.75 505 PRO B CA 1
ATOM 9789 C C . PRO B 1 505 ? -7.125 -39.156 -9.789 1 97.75 505 PRO B C 1
ATOM 9791 O O . PRO B 1 505 ? -8.086 -39.812 -9.375 1 97.75 505 PRO B O 1
ATOM 9794 N N . TRP B 1 506 ? -6.277 -39.688 -10.625 1 97.94 506 TRP B N 1
ATOM 9795 C CA . TRP B 1 506 ? -6.078 -41.094 -10.852 1 97.94 506 TRP B CA 1
ATOM 9796 C C . TRP B 1 506 ? -4.629 -41.5 -10.594 1 97.94 506 TRP B C 1
ATOM 9798 O O . TRP B 1 506 ? -3.703 -40.875 -11.102 1 97.94 506 TRP B O 1
ATOM 9808 N N . MET B 1 507 ? -4.426 -42.469 -9.836 1 95.88 507 MET B N 1
ATOM 9809 C CA . MET B 1 507 ? -3.07 -42.906 -9.484 1 95.88 507 MET B CA 1
ATOM 9810 C C . MET B 1 507 ? -2.814 -44.344 -9.914 1 95.88 507 MET B C 1
ATOM 9812 O O . MET B 1 507 ? -3.682 -45.188 -9.766 1 95.88 507 MET B O 1
ATOM 9816 N N . ASN B 1 508 ? -1.656 -44.594 -10.523 1 96.81 508 ASN B N 1
ATOM 9817 C CA . ASN B 1 508 ? -1.214 -45.938 -10.789 1 96.81 508 ASN B CA 1
ATOM 9818 C C . ASN B 1 508 ? -0.802 -46.656 -9.508 1 96.81 508 ASN B C 1
ATOM 9820 O O . ASN B 1 508 ? 0.093 -46.219 -8.797 1 96.81 508 ASN B O 1
ATOM 9824 N N . GLU B 1 509 ? -1.465 -47.75 -9.273 1 95.12 509 GLU B N 1
ATOM 9825 C CA . GLU B 1 509 ? -1.144 -48.5 -8.086 1 95.12 509 GLU B CA 1
ATOM 9826 C C . GLU B 1 509 ? -0.453 -49.812 -8.453 1 95.12 509 GLU B C 1
ATOM 9828 O O . GLU B 1 509 ? -0.189 -50.656 -7.578 1 95.12 509 GLU B O 1
ATOM 9833 N N . ASP B 1 510 ? -0.161 -50 -9.711 1 95 510 ASP B N 1
ATOM 9834 C CA . ASP B 1 510 ? 0.342 -51.281 -10.195 1 95 510 ASP B CA 1
ATOM 9835 C C . ASP B 1 510 ? 1.774 -51.156 -10.703 1 95 510 ASP B C 1
ATOM 9837 O O . ASP B 1 510 ? 2.023 -50.469 -11.703 1 95 510 ASP B O 1
ATOM 9841 N N . LEU B 1 511 ? 2.633 -51.875 -10.125 1 92.94 511 LEU B N 1
ATOM 9842 C CA . LEU B 1 511 ? 4.031 -51.875 -10.539 1 92.94 511 LEU B CA 1
ATOM 9843 C C . LEU B 1 511 ? 4.18 -52.406 -11.945 1 92.94 511 LEU B C 1
ATOM 9845 O O . LEU B 1 511 ? 5.043 -51.969 -12.711 1 92.94 511 LEU B O 1
ATOM 9849 N N . GLU B 1 512 ? 3.395 -53.375 -12.289 1 93 512 GLU B N 1
ATOM 9850 C CA . GLU B 1 512 ? 3.457 -54 -13.609 1 93 512 GLU B CA 1
ATOM 9851 C C . GLU B 1 512 ? 3.113 -53 -14.703 1 93 512 GLU B C 1
ATOM 9853 O O . GLU B 1 512 ? 3.502 -53.156 -15.859 1 93 512 GLU B O 1
ATOM 9858 N N . ASN B 1 513 ? 2.393 -52 -14.336 1 96.06 513 ASN B N 1
ATOM 9859 C CA . ASN B 1 513 ? 1.977 -50.969 -15.281 1 96.06 513 ASN B CA 1
ATOM 9860 C C . ASN B 1 513 ? 2.898 -49.75 -15.227 1 96.06 513 ASN B C 1
ATOM 9862 O O . ASN B 1 513 ? 2.508 -48.656 -15.625 1 96.06 513 ASN B O 1
ATOM 9866 N N . THR B 1 514 ? 4.09 -50 -14.648 1 96 514 THR B N 1
ATOM 9867 C CA . THR B 1 514 ? 5.047 -48.906 -14.43 1 96 514 THR B CA 1
ATOM 9868 C C . THR B 1 514 ? 6.352 -49.188 -15.172 1 96 514 THR B C 1
ATOM 9870 O O . THR B 1 514 ? 6.883 -50.312 -15.109 1 96 514 THR B O 1
ATOM 9873 N N . VAL B 1 515 ? 6.77 -48.25 -15.992 1 96.81 515 VAL B N 1
ATOM 9874 C CA . VAL B 1 515 ? 8.109 -48.281 -16.562 1 96.81 515 VAL B CA 1
ATOM 9875 C C . VAL B 1 515 ? 8.922 -47.094 -16.047 1 96.81 515 VAL B C 1
ATOM 9877 O O . VAL B 1 515 ? 8.68 -45.969 -16.438 1 96.81 515 VAL B O 1
ATOM 9880 N N . TYR B 1 516 ? 9.82 -47.406 -15.078 1 94.5 516 TYR B N 1
ATOM 9881 C CA . TYR B 1 516 ? 10.695 -46.344 -14.586 1 94.5 516 TYR B CA 1
ATOM 9882 C C . TYR B 1 516 ? 12 -46.312 -15.367 1 94.5 516 TYR B C 1
ATOM 9884 O O . TYR B 1 516 ? 12.312 -47.25 -16.109 1 94.5 516 TYR B O 1
ATOM 9892 N N . HIS B 1 517 ? 12.781 -45.219 -15.297 1 94.94 517 HIS B N 1
ATOM 9893 C CA . HIS B 1 517 ? 13.938 -44.969 -16.156 1 94.94 517 HIS B CA 1
ATOM 9894 C C . HIS B 1 517 ? 15.133 -44.469 -15.352 1 94.94 517 HIS B C 1
ATOM 9896 O O . HIS B 1 517 ? 15.492 -43.312 -15.414 1 94.94 517 HIS B O 1
ATOM 9902 N N . PRO B 1 518 ? 15.805 -45.375 -14.672 1 93.38 518 PRO B N 1
ATOM 9903 C CA . PRO B 1 518 ? 16.984 -44.938 -13.922 1 93.38 518 PRO B CA 1
ATOM 9904 C C . PRO B 1 518 ? 18.109 -44.438 -14.828 1 93.38 518 PRO B C 1
ATOM 9906 O O . PRO B 1 518 ? 19.031 -43.781 -14.359 1 93.38 518 PRO B O 1
ATOM 9909 N N . GLU B 1 519 ? 18.047 -44.781 -16.172 1 92.19 519 GLU B N 1
ATOM 9910 C CA . GLU B 1 519 ? 19.094 -44.438 -17.125 1 92.19 519 GLU B CA 1
ATOM 9911 C C . GLU B 1 519 ? 18.938 -43 -17.609 1 92.19 519 GLU B C 1
ATOM 9913 O O . GLU B 1 519 ? 19.828 -42.469 -18.266 1 92.19 519 GLU B O 1
ATOM 9918 N N . TYR B 1 520 ? 17.844 -42.344 -17.359 1 94.12 520 TYR B N 1
ATOM 9919 C CA . TYR B 1 520 ? 17.625 -40.969 -17.781 1 94.12 520 TYR B CA 1
ATOM 9920 C C . TYR B 1 520 ? 18.625 -40.031 -17.125 1 94.12 520 TYR B C 1
ATOM 9922 O O . TYR B 1 520 ? 19.297 -40.406 -16.156 1 94.12 520 TYR B O 1
ATOM 9930 N N . PRO B 1 521 ? 18.766 -38.844 -17.703 1 91.5 521 PRO B N 1
ATOM 9931 C CA . PRO B 1 521 ? 19.516 -37.812 -16.969 1 91.5 521 PRO B CA 1
ATOM 9932 C C . PRO B 1 521 ? 18.859 -37.438 -15.641 1 91.5 521 PRO B C 1
ATOM 9934 O O . PRO B 1 521 ? 17.656 -37.625 -15.469 1 91.5 521 PRO B O 1
ATOM 9937 N N . SER B 1 522 ? 19.672 -36.938 -14.742 1 89.25 522 SER B N 1
ATOM 9938 C CA . SER B 1 522 ? 19.203 -36.656 -13.391 1 89.25 522 SER B CA 1
ATOM 9939 C C . SER B 1 522 ? 18.031 -35.688 -13.398 1 89.25 522 SER B C 1
ATOM 9941 O O . SER B 1 522 ? 17.109 -35.812 -12.594 1 89.25 522 SER B O 1
ATOM 9943 N N . PHE B 1 523 ? 17.984 -34.75 -14.375 1 86.56 523 PHE B N 1
ATOM 9944 C CA . PHE B 1 523 ? 16.922 -33.75 -14.391 1 86.56 523 PHE B CA 1
ATOM 9945 C C . PHE B 1 523 ? 15.609 -34.375 -14.875 1 86.56 523 PHE B C 1
ATOM 9947 O O . PHE B 1 523 ? 14.539 -33.781 -14.711 1 86.56 523 PHE B O 1
ATOM 9954 N N . TYR B 1 524 ? 15.695 -35.625 -15.367 1 91.12 524 TYR B N 1
ATOM 9955 C CA . TYR B 1 524 ? 14.508 -36.375 -15.75 1 91.12 524 TYR B CA 1
ATOM 9956 C C . TYR B 1 524 ? 14.32 -37.562 -14.844 1 91.12 524 TYR B C 1
ATOM 9958 O O . TYR B 1 524 ? 13.797 -38.594 -15.281 1 91.12 524 TYR B O 1
ATOM 9966 N N . GLY B 1 525 ? 14.93 -37.469 -13.672 1 90 525 GLY B N 1
ATOM 9967 C CA . GLY B 1 525 ? 14.672 -38.469 -12.656 1 90 525 GLY B CA 1
ATOM 9968 C C . GLY B 1 525 ? 15.641 -39.656 -12.719 1 90 525 GLY B C 1
ATOM 9969 O O . GLY B 1 525 ? 15.461 -40.656 -12.023 1 90 525 GLY B O 1
ATOM 9970 N N . GLY B 1 526 ? 16.656 -39.562 -13.57 1 92.69 526 GLY B N 1
ATOM 9971 C CA . GLY B 1 526 ? 17.656 -40.625 -13.625 1 92.69 526 GLY B CA 1
ATOM 9972 C C . GLY B 1 526 ? 18.5 -40.719 -12.359 1 92.69 526 GLY B C 1
ATOM 9973 O O . GLY B 1 526 ? 18.578 -39.75 -11.594 1 92.69 526 GLY B O 1
ATOM 9974 N N . LEU B 1 527 ? 19.094 -41.906 -12.156 1 94.38 527 LEU B N 1
ATOM 9975 C CA . LEU B 1 527 ? 19.797 -42.188 -10.898 1 94.38 527 LEU B CA 1
ATOM 9976 C C . LEU B 1 527 ? 21.281 -42.438 -11.148 1 94.38 527 LEU B C 1
ATOM 9978 O O . LEU B 1 527 ? 22.031 -42.688 -10.211 1 94.38 527 LEU B O 1
ATOM 9982 N N . SER B 1 528 ? 21.734 -42.25 -12.336 1 90.81 528 SER B N 1
ATOM 9983 C CA . SER B 1 528 ? 23.078 -42.656 -12.711 1 90.81 528 SER B CA 1
ATOM 9984 C C . SER B 1 528 ? 24.125 -41.844 -11.977 1 90.81 528 SER B C 1
ATOM 9986 O O . SER B 1 528 ? 25.281 -42.281 -11.836 1 90.81 528 SER B O 1
ATOM 9988 N N . HIS B 1 529 ? 23.828 -40.688 -11.594 1 88.19 529 HIS B N 1
ATOM 9989 C CA . HIS B 1 529 ? 24.766 -39.781 -10.93 1 88.19 529 HIS B CA 1
ATOM 9990 C C . HIS B 1 529 ? 25.016 -40.219 -9.484 1 88.19 529 HIS B C 1
ATOM 9992 O O . HIS B 1 529 ? 25.953 -39.75 -8.844 1 88.19 529 HIS B O 1
ATOM 9998 N N . LEU B 1 530 ? 24.219 -41.156 -8.961 1 92 530 LEU B N 1
ATOM 9999 C CA . LEU B 1 530 ? 24.312 -41.625 -7.582 1 92 530 LEU B CA 1
ATOM 10000 C C . LEU B 1 530 ? 25.125 -42.906 -7.492 1 92 530 LEU B C 1
ATOM 10002 O O . LEU B 1 530 ? 25.359 -43.562 -8.5 1 92 530 LEU B O 1
ATOM 10006 N N . SER B 1 531 ? 25.562 -43.156 -6.23 1 91.62 531 SER B N 1
ATOM 10007 C CA . SER B 1 531 ? 26.234 -44.406 -5.984 1 91.62 531 SER B CA 1
ATOM 10008 C C . SER B 1 531 ? 25.281 -45.594 -6.207 1 91.62 531 SER B C 1
ATOM 10010 O O . SER B 1 531 ? 24.062 -45.438 -6.16 1 91.62 531 SER B O 1
ATOM 10012 N N . PHE B 1 532 ? 25.859 -46.688 -6.504 1 92.56 532 PHE B N 1
ATOM 10013 C CA . PHE B 1 532 ? 25.078 -47.875 -6.77 1 92.56 532 PHE B CA 1
ATOM 10014 C C . PHE B 1 532 ? 24.172 -48.219 -5.59 1 92.56 532 PHE B C 1
ATOM 10016 O O . PHE B 1 532 ? 23.016 -48.594 -5.77 1 92.56 532 PHE B O 1
ATOM 10023 N N . ASP B 1 533 ? 24.625 -48.062 -4.395 1 92.62 533 ASP B N 1
ATOM 10024 C CA . ASP B 1 533 ? 23.844 -48.375 -3.199 1 92.62 533 ASP B CA 1
ATOM 10025 C C . ASP B 1 533 ? 22.641 -47.438 -3.082 1 92.62 533 ASP B C 1
ATOM 10027 O O . ASP B 1 533 ? 21.547 -47.844 -2.736 1 92.62 533 ASP B O 1
ATOM 10031 N N . LYS B 1 534 ? 22.906 -46.219 -3.387 1 92.88 534 LYS B N 1
ATOM 10032 C CA . LYS B 1 534 ? 21.828 -45.219 -3.297 1 92.88 534 LYS B CA 1
ATOM 10033 C C . LYS B 1 534 ? 20.766 -45.469 -4.359 1 92.88 534 LYS B C 1
ATOM 10035 O O . LYS B 1 534 ? 19.562 -45.281 -4.113 1 92.88 534 LYS B O 1
ATOM 10040 N N . GLN B 1 535 ? 21.172 -45.844 -5.512 1 93.62 535 GLN B N 1
ATOM 10041 C CA . GLN B 1 535 ? 20.25 -46.188 -6.578 1 93.62 535 GLN B CA 1
ATOM 10042 C C . GLN B 1 535 ? 19.312 -47.312 -6.148 1 93.62 535 GLN B C 1
ATOM 10044 O O . GLN B 1 535 ? 18.094 -47.219 -6.285 1 93.62 535 GLN B O 1
ATOM 10049 N N . GLN B 1 536 ? 19.922 -48.344 -5.551 1 92.75 536 GLN B N 1
ATOM 10050 C CA . GLN B 1 536 ? 19.141 -49.5 -5.113 1 92.75 536 GLN B CA 1
ATOM 10051 C C . GLN B 1 536 ? 18.172 -49.125 -4.008 1 92.75 536 GLN B C 1
ATOM 10053 O O . GLN B 1 536 ? 17.031 -49.594 -3.979 1 92.75 536 GLN B O 1
ATOM 10058 N N . ASP B 1 537 ? 18.609 -48.281 -3.256 1 93.12 537 ASP B N 1
ATOM 10059 C CA . ASP B 1 537 ? 17.75 -47.844 -2.164 1 93.12 537 ASP B CA 1
ATOM 10060 C C . ASP B 1 537 ? 16.531 -47.094 -2.699 1 93.12 537 ASP B C 1
ATOM 10062 O O . ASP B 1 537 ? 15.414 -47.312 -2.201 1 93.12 537 ASP B O 1
ATOM 10066 N N . ILE B 1 538 ? 16.75 -46.25 -3.654 1 92.5 538 ILE B N 1
ATOM 10067 C CA . ILE B 1 538 ? 15.656 -45.469 -4.227 1 92.5 538 ILE B CA 1
ATOM 10068 C C . ILE B 1 538 ? 14.68 -46.375 -4.945 1 92.5 538 ILE B C 1
ATOM 10070 O O . ILE B 1 538 ? 13.461 -46.25 -4.809 1 92.5 538 ILE B O 1
ATOM 10074 N N . ILE B 1 539 ? 15.188 -47.344 -5.641 1 92.12 539 ILE B N 1
ATOM 10075 C CA . ILE B 1 539 ? 14.359 -48.281 -6.379 1 92.12 539 ILE B CA 1
ATOM 10076 C C . ILE B 1 539 ? 13.578 -49.156 -5.398 1 92.12 539 ILE B C 1
ATOM 10078 O O . ILE B 1 539 ? 12.383 -49.406 -5.594 1 92.12 539 ILE B O 1
ATOM 10082 N N . LYS B 1 540 ? 14.25 -49.562 -4.312 1 90.88 540 LYS B N 1
ATOM 10083 C CA . LYS B 1 540 ? 13.578 -50.344 -3.271 1 90.88 540 LYS B CA 1
ATOM 10084 C C . LYS B 1 540 ? 12.477 -49.531 -2.604 1 90.88 540 LYS B C 1
ATOM 10086 O O . LYS B 1 540 ? 11.414 -50.062 -2.273 1 90.88 540 LYS B O 1
ATOM 10091 N N . GLY B 1 541 ? 12.836 -48.312 -2.463 1 90.25 541 GLY B N 1
ATOM 10092 C CA . GLY B 1 541 ? 11.859 -47.438 -1.856 1 90.25 541 GLY B CA 1
ATOM 10093 C C . GLY B 1 541 ? 10.578 -47.312 -2.658 1 90.25 541 GLY B C 1
ATOM 10094 O O . GLY B 1 541 ? 9.508 -47.062 -2.096 1 90.25 541 GLY B O 1
ATOM 10095 N N . LEU B 1 542 ? 10.656 -47.375 -3.947 1 88.81 542 LEU B N 1
ATOM 10096 C CA . LEU B 1 542 ? 9.5 -47.344 -4.832 1 88.81 542 LEU B CA 1
ATOM 10097 C C . LEU B 1 542 ? 8.5 -48.438 -4.473 1 88.81 542 LEU B C 1
ATOM 10099 O O . LEU B 1 542 ? 7.293 -48.25 -4.586 1 88.81 542 LEU B O 1
ATOM 10103 N N . HIS B 1 543 ? 8.984 -49.531 -3.945 1 83.38 543 HIS B N 1
ATOM 10104 C CA . HIS B 1 543 ? 8.156 -50.688 -3.635 1 83.38 543 HIS B CA 1
ATOM 10105 C C . HIS B 1 543 ? 7.609 -50.594 -2.215 1 83.38 543 HIS B C 1
ATOM 10107 O O . HIS B 1 543 ? 6.648 -51.281 -1.875 1 83.38 543 HIS B O 1
ATOM 10113 N N . GLU B 1 544 ? 8.117 -49.688 -1.435 1 82.31 544 GLU B N 1
ATOM 10114 C CA . GLU B 1 544 ? 7.832 -49.75 -0.004 1 82.31 544 GLU B CA 1
ATOM 10115 C C . GLU B 1 544 ? 6.883 -48.625 0.402 1 82.31 544 GLU B C 1
ATOM 10117 O O . GLU B 1 544 ? 6.078 -48.781 1.32 1 82.31 544 GLU B O 1
ATOM 10122 N N . ASN B 1 545 ? 7.027 -47.469 -0.151 1 81.62 545 ASN B N 1
ATOM 10123 C CA . ASN B 1 545 ? 6.234 -46.344 0.335 1 81.62 545 ASN B CA 1
ATOM 10124 C C . ASN B 1 545 ? 5.832 -45.406 -0.803 1 81.62 545 ASN B C 1
ATOM 10126 O O . ASN B 1 545 ? 6.344 -45.531 -1.917 1 81.62 545 ASN B O 1
ATOM 10130 N N . LYS B 1 546 ? 4.816 -44.562 -0.521 1 85.12 546 LYS B N 1
ATOM 10131 C CA . LYS B 1 546 ? 4.391 -43.469 -1.412 1 85.12 546 LYS B CA 1
ATOM 10132 C C . LYS B 1 546 ? 4.883 -42.125 -0.911 1 85.12 546 LYS B C 1
ATOM 10134 O O . LYS B 1 546 ? 5.004 -41.906 0.297 1 85.12 546 LYS B O 1
ATOM 10139 N N . LEU B 1 547 ? 5.207 -41.312 -1.882 1 86.25 547 LEU B N 1
ATOM 10140 C CA . LEU B 1 547 ? 5.578 -39.938 -1.513 1 86.25 547 LEU B CA 1
ATOM 10141 C C . LEU B 1 547 ? 4.348 -39.125 -1.143 1 86.25 547 LEU B C 1
ATOM 10143 O O . LEU B 1 547 ? 3.402 -39.031 -1.928 1 86.25 547 LEU B O 1
ATOM 10147 N N . ASN B 1 548 ? 4.332 -38.5 0.073 1 84.19 548 ASN B N 1
ATOM 10148 C CA . ASN B 1 548 ? 3.164 -37.781 0.556 1 84.19 548 ASN B CA 1
ATOM 10149 C C . ASN B 1 548 ? 3.393 -36.25 0.532 1 84.19 548 ASN B C 1
ATOM 10151 O O . ASN B 1 548 ? 2.436 -35.469 0.559 1 84.19 548 ASN B O 1
ATOM 10155 N N . ALA B 1 549 ? 4.57 -35.938 0.654 1 83.31 549 ALA B N 1
ATOM 10156 C CA . ALA B 1 549 ? 4.906 -34.531 0.647 1 83.31 549 ALA B CA 1
ATOM 10157 C C . ALA B 1 549 ? 6.234 -34.281 -0.067 1 83.31 549 ALA B C 1
ATOM 10159 O O . ALA B 1 549 ? 7.133 -35.125 -0.03 1 83.31 549 ALA B O 1
ATOM 10160 N N . VAL B 1 550 ? 6.266 -33.25 -0.811 1 79.81 550 VAL B N 1
ATOM 10161 C CA . VAL B 1 550 ? 7.488 -32.969 -1.554 1 79.81 550 VAL B CA 1
ATOM 10162 C C . VAL B 1 550 ? 7.879 -31.5 -1.371 1 79.81 550 VAL B C 1
ATOM 10164 O O . VAL B 1 550 ? 7.027 -30.609 -1.443 1 79.81 550 VAL B O 1
ATOM 10167 N N . GLU B 1 551 ? 9.07 -31.5 -0.854 1 76.06 551 GLU B N 1
ATOM 10168 C CA . GLU B 1 551 ? 9.672 -30.172 -0.893 1 76.06 551 GLU B CA 1
ATOM 10169 C C . GLU B 1 551 ? 10.242 -29.875 -2.275 1 76.06 551 GLU B C 1
ATOM 10171 O O . GLU B 1 551 ? 10.461 -30.781 -3.076 1 76.06 551 GLU B O 1
ATOM 10176 N N . CYS B 1 552 ? 10.703 -28.734 -2.527 1 69.69 552 CYS B N 1
ATOM 10177 C CA . CYS B 1 552 ? 11.141 -28.047 -3.738 1 69.69 552 CYS B CA 1
ATOM 10178 C C . CYS B 1 552 ? 11.398 -29.031 -4.863 1 69.69 552 CYS B C 1
ATOM 10180 O O . CYS B 1 552 ? 11.438 -30.25 -4.637 1 69.69 552 CYS B O 1
ATOM 10182 N N . CYS B 1 553 ? 11.5 -28.844 -6.102 1 65.94 553 CYS B N 1
ATOM 10183 C CA . CYS B 1 553 ? 11.297 -29.5 -7.391 1 65.94 553 CYS B CA 1
ATOM 10184 C C . CYS B 1 553 ? 12.523 -30.328 -7.781 1 65.94 553 CYS B C 1
ATOM 10186 O O . CYS B 1 553 ? 12.453 -31.156 -8.688 1 65.94 553 CYS B O 1
ATOM 10188 N N . ASP B 1 554 ? 13.578 -30.359 -6.809 1 75.38 554 ASP B N 1
ATOM 10189 C CA . ASP B 1 554 ? 14.781 -31.062 -7.266 1 75.38 554 ASP B CA 1
ATOM 10190 C C . ASP B 1 554 ? 15.008 -32.344 -6.453 1 75.38 554 ASP B C 1
ATOM 10192 O O . ASP B 1 554 ? 16.078 -32.938 -6.535 1 75.38 554 ASP B O 1
ATOM 10196 N N . ASN B 1 555 ? 14.062 -32.781 -5.867 1 81.44 555 ASN B N 1
ATOM 10197 C CA . ASN B 1 555 ? 14.164 -34 -5.082 1 81.44 555 ASN B CA 1
ATOM 10198 C C . ASN B 1 555 ? 14.289 -35.219 -5.973 1 81.44 555 ASN B C 1
ATOM 10200 O O . ASN B 1 555 ? 13.406 -35.531 -6.777 1 81.44 555 ASN B O 1
ATOM 10204 N N . THR B 1 556 ? 15.312 -35.969 -5.734 1 87.5 556 THR B N 1
ATOM 10205 C CA . THR B 1 556 ? 15.633 -37.094 -6.594 1 87.5 556 THR B CA 1
ATOM 10206 C C . THR B 1 556 ? 14.555 -38.156 -6.508 1 87.5 556 THR B C 1
ATOM 10208 O O . THR B 1 556 ? 14.18 -38.75 -7.523 1 87.5 556 THR B O 1
ATOM 10211 N N . THR B 1 557 ? 14.125 -38.406 -5.344 1 88.94 557 THR B N 1
ATOM 10212 C CA . THR B 1 557 ? 13.086 -39.438 -5.16 1 88.94 557 THR B CA 1
ATOM 10213 C C . THR B 1 557 ? 11.805 -39 -5.871 1 88.94 557 THR B C 1
ATOM 10215 O O . THR B 1 557 ? 11.148 -39.844 -6.512 1 88.94 557 THR B O 1
ATOM 10218 N N . TRP B 1 558 ? 11.523 -37.781 -5.781 1 90.19 558 TRP B N 1
ATOM 10219 C CA . TRP B 1 558 ? 10.344 -37.219 -6.449 1 90.19 558 TRP B CA 1
ATOM 10220 C C . TRP B 1 558 ? 10.477 -37.344 -7.965 1 90.19 558 TRP B C 1
ATOM 10222 O O . TRP B 1 558 ? 9.57 -37.844 -8.641 1 90.19 558 TRP B O 1
ATOM 10232 N N . LEU B 1 559 ? 11.594 -37 -8.453 1 92.31 559 LEU B N 1
ATOM 10233 C CA . LEU B 1 559 ? 11.805 -36.969 -9.891 1 92.31 559 LEU B CA 1
ATOM 10234 C C . LEU B 1 559 ? 11.82 -38.406 -10.453 1 92.31 559 LEU B C 1
ATOM 10236 O O . LEU B 1 559 ? 11.281 -38.656 -11.531 1 92.31 559 LEU B O 1
ATOM 10240 N N . PHE B 1 560 ? 12.438 -39.25 -9.664 1 94.12 560 PHE B N 1
ATOM 10241 C CA . PHE B 1 560 ? 12.492 -40.656 -10.102 1 94.12 560 PHE B CA 1
ATOM 10242 C C . PHE B 1 560 ? 11.094 -41.219 -10.258 1 94.12 560 PHE B C 1
ATOM 10244 O O . PHE B 1 560 ? 10.82 -41.969 -11.211 1 94.12 560 PHE B O 1
ATOM 10251 N N . ARG B 1 561 ? 10.281 -40.906 -9.414 1 94.06 561 ARG B N 1
ATOM 10252 C CA . ARG B 1 561 ? 8.922 -41.438 -9.445 1 94.06 561 ARG B CA 1
ATOM 10253 C C . ARG B 1 561 ? 8.07 -40.688 -10.469 1 94.06 561 ARG B C 1
ATOM 10255 O O . ARG B 1 561 ? 7.23 -41.281 -11.141 1 94.06 561 ARG B O 1
ATOM 10262 N N . MET B 1 562 ? 8.281 -39.438 -10.664 1 93.5 562 MET B N 1
ATOM 10263 C CA . MET B 1 562 ? 7.473 -38.594 -11.531 1 93.5 562 MET B CA 1
ATOM 10264 C C . MET B 1 562 ? 7.703 -38.938 -13 1 93.5 562 MET B C 1
ATOM 10266 O O . MET B 1 562 ? 6.77 -38.875 -13.805 1 93.5 562 MET B O 1
ATOM 10270 N N . TYR B 1 563 ? 8.883 -39.344 -13.344 1 95.69 563 TYR B N 1
ATOM 10271 C CA . TYR B 1 563 ? 9.242 -39.469 -14.75 1 95.69 563 TYR B CA 1
ATOM 10272 C C . TYR B 1 563 ? 9.062 -40.906 -15.227 1 95.69 563 TYR B C 1
ATOM 10274 O O . TYR B 1 563 ? 9.633 -41.312 -16.25 1 95.69 563 TYR B O 1
ATOM 10282 N N . GLN B 1 564 ? 8.219 -41.594 -14.547 1 96.25 564 GLN B N 1
ATOM 10283 C CA . GLN B 1 564 ? 7.816 -42.938 -14.984 1 96.25 564 GLN B CA 1
ATOM 10284 C C . GLN B 1 564 ? 6.855 -42.844 -16.172 1 96.25 564 GLN B C 1
ATOM 10286 O O . GLN B 1 564 ? 6.152 -41.844 -16.344 1 96.25 564 GLN B O 1
ATOM 10291 N N . ASP B 1 565 ? 6.879 -43.875 -17 1 97.69 565 ASP B N 1
ATOM 10292 C CA . ASP B 1 565 ? 5.793 -44.125 -17.953 1 97.69 565 ASP B CA 1
ATOM 10293 C C . ASP B 1 565 ? 4.715 -45 -17.344 1 97.69 565 ASP B C 1
ATOM 10295 O O . ASP B 1 565 ? 5.008 -45.875 -16.531 1 97.69 565 ASP B O 1
ATOM 10299 N N . THR B 1 566 ? 3.508 -44.75 -17.734 1 98 566 THR B N 1
ATOM 10300 C CA . THR B 1 566 ? 2.395 -45.406 -17.062 1 98 566 THR B CA 1
ATOM 10301 C C . THR B 1 566 ? 1.447 -46.031 -18.078 1 98 566 THR B C 1
ATOM 10303 O O . THR B 1 566 ? 1.071 -45.406 -19.062 1 98 566 THR B O 1
ATOM 10306 N N . ARG B 1 567 ? 1.157 -47.25 -17.875 1 97.69 567 ARG B N 1
ATOM 10307 C CA . ARG B 1 567 ? 0.019 -47.875 -18.547 1 97.69 567 ARG B CA 1
ATOM 10308 C C . ARG B 1 567 ? -1.25 -47.75 -17.703 1 97.69 567 ARG B C 1
ATOM 10310 O O . ARG B 1 567 ? -1.312 -48.219 -16.578 1 97.69 567 ARG B O 1
ATOM 10317 N N . VAL B 1 568 ? -2.281 -47.156 -18.25 1 97.88 568 VAL B N 1
ATOM 10318 C CA . VAL B 1 568 ? -3.488 -46.844 -17.5 1 97.88 568 VAL B CA 1
ATOM 10319 C C . VAL B 1 568 ? -4.438 -48.031 -17.516 1 97.88 568 VAL B C 1
ATOM 10321 O O . VAL B 1 568 ? -4.594 -48.688 -18.547 1 97.88 568 VAL B O 1
ATOM 10324 N N . HIS B 1 569 ? -5.012 -48.312 -16.359 1 97.56 569 HIS B N 1
ATOM 10325 C CA . HIS B 1 569 ? -6.004 -49.375 -16.25 1 97.56 569 HIS B CA 1
ATOM 10326 C C . HIS B 1 569 ? -7.301 -49 -16.953 1 97.56 569 HIS B C 1
ATOM 10328 O O . HIS B 1 569 ? -8.102 -48.219 -16.406 1 97.56 569 HIS B O 1
ATOM 10334 N N . THR B 1 570 ? -7.562 -49.656 -18.109 1 95.88 570 THR B N 1
ATOM 10335 C CA . THR B 1 570 ? -8.688 -49.219 -18.922 1 95.88 570 THR B CA 1
ATOM 10336 C C . THR B 1 570 ? -9.766 -50.281 -18.984 1 95.88 570 THR B C 1
ATOM 10338 O O . THR B 1 570 ? -10.867 -50.062 -19.484 1 95.88 570 THR B O 1
ATOM 10341 N N . ASN B 1 571 ? -9.453 -51.5 -18.531 1 92.88 571 ASN B N 1
ATOM 10342 C CA . ASN B 1 571 ? -10.406 -52.594 -18.609 1 92.88 571 ASN B CA 1
ATOM 10343 C C . ASN B 1 571 ? -11.047 -52.875 -17.25 1 92.88 571 ASN B C 1
ATOM 10345 O O . ASN B 1 571 ? -10.398 -53.438 -16.359 1 92.88 571 ASN B O 1
ATOM 10349 N N . GLU B 1 572 ? -12.258 -52.719 -17.125 1 90.44 572 GLU B N 1
ATOM 10350 C CA . GLU B 1 572 ? -12.969 -52.844 -15.859 1 90.44 572 GLU B CA 1
ATOM 10351 C C . GLU B 1 572 ? -13.047 -54.312 -15.422 1 90.44 572 GLU B C 1
ATOM 10353 O O . GLU B 1 572 ? -13.156 -54.594 -14.227 1 90.44 572 GLU B O 1
ATOM 10358 N N . ASN B 1 573 ? -13 -55.156 -16.359 1 88.19 573 ASN B N 1
ATOM 10359 C CA . ASN B 1 573 ? -13.133 -56.562 -16.062 1 88.19 573 ASN B CA 1
ATOM 10360 C C . ASN B 1 573 ? -11.812 -57.156 -15.586 1 88.19 573 ASN B C 1
ATOM 10362 O O . ASN B 1 573 ? -11.773 -58.312 -15.102 1 88.19 573 ASN B O 1
ATOM 10366 N N . ASP B 1 574 ? -10.852 -56.406 -15.797 1 90.25 574 ASP B N 1
ATOM 10367 C CA . ASP B 1 574 ? -9.539 -56.906 -15.375 1 90.25 574 ASP B CA 1
ATOM 10368 C C . ASP B 1 574 ? -9.328 -56.656 -13.875 1 90.25 574 ASP B C 1
ATOM 10370 O O . ASP B 1 574 ? -8.984 -55.562 -13.453 1 90.25 574 ASP B O 1
ATOM 10374 N N . THR B 1 575 ? -9.422 -57.688 -13.023 1 88.44 575 THR B N 1
ATOM 10375 C CA . THR B 1 575 ? -9.398 -57.562 -11.562 1 88.44 575 THR B CA 1
ATOM 10376 C C . THR B 1 575 ? -7.977 -57.75 -11.039 1 88.44 575 THR B C 1
ATOM 10378 O O . THR B 1 575 ? -7.75 -57.719 -9.828 1 88.44 575 THR B O 1
ATOM 10381 N N . LYS B 1 576 ? -7.07 -57.875 -11.953 1 91.25 576 LYS B N 1
ATOM 10382 C CA . LYS B 1 576 ? -5.699 -58.125 -11.516 1 91.25 576 LYS B CA 1
ATOM 10383 C C . LYS B 1 576 ? -5.039 -56.844 -11.031 1 91.25 576 LYS B C 1
ATOM 10385 O O . LYS B 1 576 ? -4.074 -56.875 -10.266 1 91.25 576 LYS B O 1
ATOM 10390 N N . TYR B 1 577 ? -5.559 -55.812 -11.508 1 93.31 577 TYR B N 1
ATOM 10391 C CA . TYR B 1 577 ? -4.918 -54.531 -11.172 1 93.31 577 TYR B CA 1
ATOM 10392 C C . TYR B 1 577 ? -5.527 -53.938 -9.914 1 93.31 577 TYR B C 1
ATOM 10394 O O . TYR B 1 577 ? -6.73 -54.062 -9.672 1 93.31 577 TYR B O 1
ATOM 10402 N N . LEU B 1 578 ? -4.695 -53.25 -9.086 1 93.62 578 LEU B N 1
ATOM 10403 C CA . LEU B 1 578 ? -5.125 -52.531 -7.887 1 93.62 578 LEU B CA 1
ATOM 10404 C C . LEU B 1 578 ? -5.676 -51.156 -8.234 1 93.62 578 LEU B C 1
ATOM 10406 O O . LEU B 1 578 ? -6.539 -50.625 -7.531 1 93.62 578 LEU B O 1
ATOM 10410 N N . SER B 1 579 ? -5.168 -50.594 -9.312 1 95.56 579 SER B N 1
ATOM 10411 C CA . SER B 1 579 ? -5.629 -49.281 -9.766 1 95.56 579 SER B CA 1
ATOM 10412 C C . SER B 1 579 ? -7.098 -49.344 -10.172 1 95.56 579 SER B C 1
ATOM 10414 O O . SER B 1 579 ? -7.555 -50.312 -10.766 1 95.56 579 SER B O 1
ATOM 10416 N N . ASP B 1 580 ? -7.824 -48.25 -9.852 1 95.75 580 ASP B N 1
ATOM 10417 C CA . ASP B 1 580 ? -9.211 -48.156 -10.289 1 95.75 580 ASP B CA 1
ATOM 10418 C C . ASP B 1 580 ? -9.305 -48.125 -11.812 1 95.75 580 ASP B C 1
ATOM 10420 O O . ASP B 1 580 ? -8.461 -47.531 -12.484 1 95.75 580 ASP B O 1
ATOM 10424 N N . PRO B 1 581 ? -10.336 -48.875 -12.336 1 96.81 581 PRO B N 1
ATOM 10425 C CA . PRO B 1 581 ? -10.547 -48.688 -13.773 1 96.81 581 PRO B CA 1
ATOM 10426 C C . PRO B 1 581 ? -10.82 -47.219 -14.141 1 96.81 581 PRO B C 1
ATOM 10428 O O . PRO B 1 581 ? -11.578 -46.562 -13.445 1 96.81 581 PRO B O 1
ATOM 10431 N N . PHE B 1 582 ? -10.203 -46.812 -15.188 1 97.62 582 PHE B N 1
ATOM 10432 C CA . PHE B 1 582 ? -10.289 -45.406 -15.539 1 97.62 582 PHE B CA 1
ATOM 10433 C C . PHE B 1 582 ? -11.734 -45 -15.797 1 97.62 582 PHE B C 1
ATOM 10435 O O . PHE B 1 582 ? -12.133 -43.875 -15.492 1 97.62 582 PHE B O 1
ATOM 10442 N N . SER B 1 583 ? -12.562 -45.938 -16.344 1 96.69 583 SER B N 1
ATOM 10443 C CA . SER B 1 583 ? -13.969 -45.656 -16.609 1 96.69 583 SER B CA 1
ATOM 10444 C C . SER B 1 583 ? -14.711 -45.312 -15.32 1 96.69 583 SER B C 1
ATOM 10446 O O . SER B 1 583 ? -15.555 -44.406 -15.312 1 96.69 583 SER B O 1
ATOM 10448 N N . SER B 1 584 ? -14.336 -45.906 -14.25 1 95.69 584 SER B N 1
ATOM 10449 C CA . SER B 1 584 ? -14.992 -45.688 -12.969 1 95.69 584 SER B CA 1
ATOM 10450 C C . SER B 1 584 ? -14.711 -44.281 -12.445 1 95.69 584 SER B C 1
ATOM 10452 O O . SER B 1 584 ? -15.617 -43.594 -11.953 1 95.69 584 SER B O 1
ATOM 10454 N N . ILE B 1 585 ? -13.508 -43.844 -12.578 1 95.81 585 ILE B N 1
ATOM 10455 C CA . ILE B 1 585 ? -13.133 -42.531 -12.055 1 95.81 585 ILE B CA 1
ATOM 10456 C C . ILE B 1 585 ? -13.773 -41.438 -12.898 1 95.81 585 ILE B C 1
ATOM 10458 O O . ILE B 1 585 ? -14.148 -40.375 -12.383 1 95.81 585 ILE B O 1
ATOM 10462 N N . LEU B 1 586 ? -13.898 -41.656 -14.195 1 96.88 586 LEU B N 1
ATOM 10463 C CA . LEU B 1 586 ? -14.578 -40.719 -15.062 1 96.88 586 LEU B CA 1
ATOM 10464 C C . LEU B 1 586 ? -16.047 -40.562 -14.672 1 96.88 586 LEU B C 1
ATOM 10466 O O . LEU B 1 586 ? -16.562 -39.438 -14.594 1 96.88 586 LEU B O 1
ATOM 10470 N N . ARG B 1 587 ? -16.656 -41.688 -14.422 1 95.56 587 ARG B N 1
ATOM 10471 C CA . ARG B 1 587 ? -18.062 -41.656 -14.023 1 95.56 587 ARG B CA 1
ATOM 10472 C C . ARG B 1 587 ? -18.25 -40.875 -12.719 1 95.56 587 ARG B C 1
ATOM 10474 O O . ARG B 1 587 ? -19.188 -40.094 -12.586 1 95.56 587 ARG B O 1
ATOM 10481 N N . GLU B 1 588 ? -17.375 -41.125 -11.836 1 94.75 588 GLU B N 1
ATOM 10482 C CA . GLU B 1 588 ? -17.422 -40.406 -10.562 1 94.75 588 GLU B CA 1
ATOM 10483 C C . GLU B 1 588 ? -17.219 -38.906 -10.781 1 94.75 588 GLU B C 1
ATOM 10485 O O . GLU B 1 588 ? -17.906 -38.094 -10.164 1 94.75 588 GLU B O 1
ATOM 10490 N N . GLY B 1 589 ? -16.281 -38.625 -11.609 1 95.94 589 GLY B N 1
ATOM 10491 C CA . GLY B 1 589 ? -16.031 -37.219 -11.93 1 95.94 589 GLY B CA 1
ATOM 10492 C C . GLY B 1 589 ? -17.219 -36.5 -12.547 1 95.94 589 GLY B C 1
ATOM 10493 O O . GLY B 1 589 ? -17.547 -35.375 -12.164 1 95.94 589 GLY B O 1
ATOM 10494 N N . PHE B 1 590 ? -17.891 -37.156 -13.469 1 94.44 590 PHE B N 1
ATOM 10495 C CA . PHE B 1 590 ? -19.078 -36.594 -14.117 1 94.44 590 PHE B CA 1
ATOM 10496 C C . PHE B 1 590 ? -20.203 -36.375 -13.117 1 94.44 590 PHE B C 1
ATOM 10498 O O . PHE B 1 590 ? -20.922 -35.375 -13.172 1 94.44 590 PHE B O 1
ATOM 10505 N N . SER B 1 591 ? -20.328 -37.312 -12.203 1 93.38 591 SER B N 1
ATOM 10506 C CA . SER B 1 591 ? -21.359 -37.188 -11.172 1 93.38 591 SER B CA 1
ATOM 10507 C C . SER B 1 591 ? -21.094 -36 -10.273 1 93.38 591 SER B C 1
ATOM 10509 O O . SER B 1 591 ? -22 -35.219 -9.992 1 93.38 591 SER B O 1
ATOM 10511 N N . LYS B 1 592 ? -19.891 -35.875 -9.906 1 92.69 592 LYS B N 1
ATOM 10512 C CA . LYS B 1 592 ? -19.5 -34.75 -9.07 1 92.69 592 LYS B CA 1
ATOM 10513 C C . LYS B 1 592 ? -19.703 -33.406 -9.805 1 92.69 592 LYS B C 1
ATOM 10515 O O . LYS B 1 592 ? -20.125 -32.438 -9.195 1 92.69 592 LYS B O 1
ATOM 10520 N N . SER B 1 593 ? -19.344 -33.375 -10.992 1 92.06 593 SER B N 1
ATOM 10521 C CA . SER B 1 593 ? -19.5 -32.188 -11.812 1 92.06 593 SER B CA 1
ATOM 10522 C C . SER B 1 593 ? -20.953 -31.781 -11.922 1 92.06 593 SER B C 1
ATOM 10524 O O . SER B 1 593 ? -21.281 -30.594 -11.844 1 92.06 593 SER B O 1
ATOM 10526 N N . LYS B 1 594 ? -21.812 -32.688 -12.117 1 86.62 594 LYS B N 1
ATOM 10527 C CA . LYS B 1 594 ? -23.25 -32.438 -12.195 1 86.62 594 LYS B CA 1
ATOM 10528 C C . LYS B 1 594 ? -23.781 -31.875 -10.883 1 86.62 594 LYS B C 1
ATOM 10530 O O . LYS B 1 594 ? -24.578 -30.922 -10.875 1 86.62 594 LYS B O 1
ATOM 10535 N N . ASP B 1 595 ? -23.297 -32.375 -9.836 1 84.19 595 ASP B N 1
ATOM 10536 C CA . ASP B 1 595 ? -23.703 -31.922 -8.516 1 84.19 595 ASP B CA 1
ATOM 10537 C C . ASP B 1 595 ? -23.25 -30.484 -8.281 1 84.19 595 ASP B C 1
ATOM 10539 O O . ASP B 1 595 ? -24 -29.688 -7.691 1 84.19 595 ASP B O 1
ATOM 10543 N N . TYR B 1 596 ? -22.125 -30.234 -8.742 1 81.31 596 TYR B N 1
ATOM 10544 C CA . TYR B 1 596 ? -21.578 -28.891 -8.578 1 81.31 596 TYR B CA 1
ATOM 10545 C C . TYR B 1 596 ? -22.422 -27.859 -9.344 1 81.31 596 TYR B C 1
ATOM 10547 O O . TYR B 1 596 ? -22.734 -26.797 -8.812 1 81.31 596 TYR B O 1
ATOM 10555 N N . LEU B 1 597 ? -22.688 -28.141 -10.508 1 76.12 597 LEU B N 1
ATOM 10556 C CA . LEU B 1 597 ? -23.453 -27.203 -11.336 1 76.12 597 LEU B CA 1
ATOM 10557 C C . LEU B 1 597 ? -24.828 -26.953 -10.75 1 76.12 597 LEU B C 1
ATOM 10559 O O . LEU B 1 597 ? -25.344 -25.844 -10.805 1 76.12 597 LEU B O 1
ATOM 10563 N N . ILE B 1 598 ? -25.281 -28 -10.164 1 67.56 598 ILE B N 1
ATOM 10564 C CA . ILE B 1 598 ? -26.594 -27.875 -9.555 1 67.56 598 ILE B CA 1
ATOM 10565 C C . ILE B 1 598 ? -26.5 -27.078 -8.266 1 67.56 598 ILE B C 1
ATOM 10567 O O . ILE B 1 598 ? -27.312 -26.172 -8.023 1 67.56 598 ILE B O 1
ATOM 10571 N N . ASN B 1 599 ? -25.438 -27.25 -7.496 1 62.81 599 ASN B N 1
ATOM 10572 C CA . ASN B 1 599 ? -25.281 -26.625 -6.188 1 62.81 599 ASN B CA 1
ATOM 10573 C C . ASN B 1 599 ? -24.703 -25.219 -6.297 1 62.81 599 ASN B C 1
ATOM 10575 O O . ASN B 1 599 ? -25.047 -24.328 -5.512 1 62.81 599 ASN B O 1
ATOM 10579 N N . GLU B 1 600 ? -23.656 -24.922 -6.992 1 59.19 600 GLU B N 1
ATOM 10580 C CA . GLU B 1 600 ? -23.047 -23.609 -7.125 1 59.19 600 GLU B CA 1
ATOM 10581 C C . GLU B 1 600 ? -24.078 -22.562 -7.586 1 59.19 600 GLU B C 1
ATOM 10583 O O . GLU B 1 600 ? -24.031 -21.406 -7.168 1 59.19 600 GLU B O 1
ATOM 10588 N N . ALA B 1 601 ? -24.859 -22.922 -8.469 1 49.78 601 ALA B N 1
ATOM 10589 C CA . ALA B 1 601 ? -25.953 -22.031 -8.836 1 49.78 601 ALA B CA 1
ATOM 10590 C C . ALA B 1 601 ? -26.719 -21.562 -7.602 1 49.78 601 ALA B C 1
ATOM 10592 O O . ALA B 1 601 ? -27.266 -20.453 -7.586 1 49.78 601 ALA B O 1
ATOM 10593 N N . VAL B 1 602 ? -26.531 -22.328 -6.539 1 45.06 602 VAL B N 1
ATOM 10594 C CA . VAL B 1 602 ? -27.312 -22.031 -5.344 1 45.06 602 VAL B CA 1
ATOM 10595 C C . VAL B 1 602 ? -26.484 -21.172 -4.395 1 45.06 602 VAL B C 1
ATOM 10597 O O . VAL B 1 602 ? -27 -20.25 -3.764 1 45.06 602 VAL B O 1
ATOM 10600 N N . ASN B 1 603 ? -25.141 -21.375 -4.16 1 50.16 603 ASN B N 1
ATOM 10601 C CA . ASN B 1 603 ? -24.375 -20.812 -3.055 1 50.16 603 ASN B CA 1
ATOM 10602 C C . ASN B 1 603 ? -23.719 -19.484 -3.443 1 50.16 603 ASN B C 1
ATOM 10604 O O . ASN B 1 603 ? -22.531 -19.438 -3.734 1 50.16 603 ASN B O 1
ATOM 10608 N N . ASN B 1 604 ? -24.453 -18.625 -3.99 1 52.69 604 ASN B N 1
ATOM 10609 C CA . ASN B 1 604 ? -23.797 -17.359 -4.297 1 52.69 604 ASN B CA 1
ATOM 10610 C C . ASN B 1 604 ? -23.375 -16.625 -3.025 1 52.69 604 ASN B C 1
ATOM 10612 O O . ASN B 1 604 ? -24.219 -16.125 -2.283 1 52.69 604 ASN B O 1
ATOM 10616 N N . LYS B 1 605 ? -22.141 -16.969 -2.42 1 54.19 605 LYS B N 1
ATOM 10617 C CA . LYS B 1 605 ? -21.453 -16.422 -1.262 1 54.19 605 LYS B CA 1
ATOM 10618 C C . LYS B 1 605 ? -21.375 -14.891 -1.34 1 54.19 605 LYS B C 1
ATOM 10620 O O . LYS B 1 605 ? -20.703 -14.258 -0.537 1 54.19 605 LYS B O 1
ATOM 10625 N N . ILE B 1 606 ? -22.203 -14.336 -2.148 1 61.22 606 ILE B N 1
ATOM 10626 C CA . ILE B 1 606 ? -22.125 -12.891 -2.295 1 61.22 606 ILE B CA 1
ATOM 10627 C C . ILE B 1 606 ? -22.656 -12.211 -1.037 1 61.22 606 ILE B C 1
ATOM 10629 O O . ILE B 1 606 ? -22.25 -11.102 -0.693 1 61.22 606 ILE B O 1
ATOM 10633 N N . ASP B 1 607 ? -23.297 -13.008 -0.197 1 61.22 607 ASP B N 1
ATOM 10634 C CA . ASP B 1 607 ? -24.047 -12.391 0.894 1 61.22 607 ASP B CA 1
ATOM 10635 C C . ASP B 1 607 ? -23.094 -11.875 1.979 1 61.22 607 ASP B C 1
ATOM 10637 O O . ASP B 1 607 ? -23.344 -10.82 2.576 1 61.22 607 ASP B O 1
ATOM 10641 N N . CYS B 1 608 ? -22 -12.484 2.041 1 64.31 608 CYS B N 1
ATOM 10642 C CA . CYS B 1 608 ? -21.125 -12.086 3.135 1 64.31 608 CYS B CA 1
ATOM 10643 C C . CYS B 1 608 ? -20.375 -10.812 2.793 1 64.31 608 CYS B C 1
ATOM 10645 O O . CYS B 1 608 ? -19.781 -10.172 3.672 1 64.31 608 CYS B O 1
ATOM 10647 N N . LEU B 1 609 ? -20.578 -10.438 1.626 1 82 609 LEU B N 1
ATOM 10648 C CA . LEU B 1 609 ? -19.859 -9.242 1.21 1 82 609 LEU B CA 1
ATOM 10649 C C . LEU B 1 609 ? -20.766 -8.023 1.209 1 82 609 LEU B C 1
ATOM 10651 O O . LEU B 1 609 ? -20.312 -6.898 1.011 1 82 609 LEU B O 1
ATOM 10655 N N . LEU B 1 610 ? -22.047 -8.344 1.564 1 89.06 610 LEU B N 1
ATOM 10656 C CA . LEU B 1 610 ? -23.031 -7.262 1.585 1 89.06 610 LEU B CA 1
ATOM 10657 C C . LEU B 1 610 ? -23.391 -6.883 3.018 1 89.06 610 LEU B C 1
ATOM 10659 O O . LEU B 1 610 ? -23.469 -7.75 3.889 1 89.06 610 LEU B O 1
ATOM 10663 N N . HIS B 1 611 ? -23.484 -5.645 3.232 1 92.25 611 HIS B N 1
ATOM 10664 C CA . HIS B 1 611 ? -23.875 -5.211 4.57 1 92.25 611 HIS B CA 1
ATOM 10665 C C . HIS B 1 611 ? -24.844 -4.027 4.508 1 92.25 611 HIS B C 1
ATOM 10667 O O . HIS B 1 611 ? -24.797 -3.24 3.559 1 92.25 611 HIS B O 1
ATOM 10673 N N . PRO B 1 612 ? -25.734 -3.965 5.484 1 95 612 PRO B N 1
ATOM 10674 C CA . PRO B 1 612 ? -26.688 -2.863 5.484 1 95 612 PRO B CA 1
ATOM 10675 C C . PRO B 1 612 ? -26.047 -1.513 5.781 1 95 612 PRO B C 1
ATOM 10677 O O . PRO B 1 612 ? -25.047 -1.448 6.508 1 95 612 PRO B O 1
ATOM 10680 N N . SER B 1 613 ? -26.688 -0.503 5.223 1 95.12 613 SER B N 1
ATOM 10681 C CA . SER B 1 613 ? -26.266 0.866 5.508 1 95.12 613 SER B CA 1
ATOM 10682 C C . SER B 1 613 ? -26.688 1.291 6.91 1 95.12 613 SER B C 1
ATOM 10684 O O . SER B 1 613 ? -27.203 0.482 7.684 1 95.12 613 SER B O 1
ATOM 10686 N N . LYS B 1 614 ? -26.391 2.502 7.195 1 93.81 614 LYS B N 1
ATOM 10687 C CA . LYS B 1 614 ? -26.875 3.062 8.453 1 93.81 614 LYS B CA 1
ATOM 10688 C C . LYS B 1 614 ? -28.391 3.168 8.469 1 93.81 614 LYS B C 1
ATOM 10690 O O . LYS B 1 614 ? -29.016 3.281 7.41 1 93.81 614 LYS B O 1
ATOM 10695 N N . VAL B 1 615 ? -28.906 3.123 9.695 1 95.69 615 VAL B N 1
ATOM 10696 C CA . VAL B 1 615 ? -30.344 3.352 9.836 1 95.69 615 VAL B CA 1
ATOM 10697 C C . VAL B 1 615 ? -30.688 4.773 9.398 1 95.69 615 VAL B C 1
ATOM 10699 O O . VAL B 1 615 ? -29.812 5.656 9.414 1 95.69 615 VAL B O 1
ATOM 10702 N N . GLN B 1 616 ? -31.922 4.902 9.008 1 93.94 616 GLN B N 1
ATOM 10703 C CA . GLN B 1 616 ? -32.344 6.176 8.438 1 93.94 616 GLN B CA 1
ATOM 10704 C C . GLN B 1 616 ? -33.281 6.918 9.367 1 93.94 616 GLN B C 1
ATOM 10706 O O . GLN B 1 616 ? -33.938 6.309 10.234 1 93.94 616 GLN B O 1
ATOM 10711 N N . GLU B 1 617 ? -33.344 8.234 9.227 1 93.25 617 GLU B N 1
ATOM 10712 C CA . GLU B 1 617 ? -34.312 9.109 9.891 1 93.25 617 GLU B CA 1
ATOM 10713 C C . GLU B 1 617 ? -34.375 8.828 11.391 1 93.25 617 GLU B C 1
ATOM 10715 O O . GLU B 1 617 ? -35.438 8.586 11.945 1 93.25 617 GLU B O 1
ATOM 10720 N N . VAL B 1 618 ? -33.281 8.883 11.977 1 94.12 618 VAL B N 1
ATOM 10721 C CA . VAL B 1 618 ? -33.188 8.57 13.398 1 94.12 618 VAL B CA 1
ATOM 10722 C C . VAL B 1 618 ? -33.594 9.789 14.219 1 94.12 618 VAL B C 1
ATOM 10724 O O . VAL B 1 618 ? -33.125 10.898 14.008 1 94.12 618 VAL B O 1
ATOM 10727 N N . HIS B 1 619 ? -34.5 9.609 15.078 1 94.88 619 HIS B N 1
ATOM 10728 C CA . HIS B 1 619 ? -34.969 10.609 16.031 1 94.88 619 HIS B CA 1
ATOM 10729 C C . HIS B 1 619 ? -34.781 10.125 17.469 1 94.88 619 HIS B C 1
ATOM 10731 O O . HIS B 1 619 ? -35 8.945 17.766 1 94.88 619 HIS B O 1
ATOM 10737 N N . CYS B 1 620 ? -34.219 10.953 18.25 1 92.94 620 CYS B N 1
ATOM 10738 C CA . CYS B 1 620 ? -34.062 10.609 19.672 1 92.94 620 CYS B CA 1
ATOM 10739 C C . CYS B 1 620 ? -34.469 11.781 20.562 1 92.94 620 CYS B C 1
ATOM 10741 O O . CYS B 1 620 ? -34.219 12.938 20.203 1 92.94 620 CYS B O 1
ATOM 10743 N N . TYR B 1 621 ? -35.094 11.43 21.734 1 91.56 621 TYR B N 1
ATOM 10744 C CA . TYR B 1 621 ? -35.562 12.414 22.688 1 91.56 621 TYR B CA 1
ATOM 10745 C C . TYR B 1 621 ? -35.375 11.938 24.125 1 91.56 621 TYR B C 1
ATOM 10747 O O . TYR B 1 621 ? -35.5 10.742 24.406 1 91.56 621 TYR B O 1
ATOM 10755 N N . LEU B 1 622 ? -34.938 12.852 24.891 1 94.12 622 LEU B N 1
ATOM 10756 C CA . LEU B 1 622 ? -34.906 12.641 26.328 1 94.12 622 LEU B CA 1
ATOM 10757 C C . LEU B 1 622 ? -36.031 13.391 27.016 1 94.12 622 LEU B C 1
ATOM 10759 O O . LEU B 1 622 ? -36.219 14.586 26.766 1 94.12 622 LEU B O 1
ATOM 10763 N N . ILE B 1 623 ? -36.844 12.703 27.688 1 92.06 623 ILE B N 1
ATOM 10764 C CA . ILE B 1 623 ? -37.969 13.305 28.406 1 92.06 623 ILE B CA 1
ATOM 10765 C C . ILE B 1 623 ? -37.75 13.195 29.906 1 92.06 623 ILE B C 1
ATOM 10767 O O . ILE B 1 623 ? -37.594 12.094 30.438 1 92.06 623 ILE B O 1
ATOM 10771 N N . LYS B 1 624 ? -37.75 14.383 30.5 1 90.56 624 LYS B N 1
ATOM 10772 C CA . LYS B 1 624 ? -37.562 14.422 31.953 1 90.56 624 LYS B CA 1
ATOM 10773 C C . LYS B 1 624 ? -38.844 13.953 32.656 1 90.56 624 LYS B C 1
ATOM 10775 O O . LYS B 1 624 ? -39.906 14.492 32.438 1 90.56 624 LYS B O 1
ATOM 10780 N N . GLY B 1 625 ? -38.688 12.867 33.375 1 83.56 625 GLY B N 1
ATOM 10781 C CA . GLY B 1 625 ? -39.781 12.438 34.25 1 83.56 625 GLY B CA 1
ATOM 10782 C C . GLY B 1 625 ? -39.594 12.883 35.688 1 83.56 625 GLY B C 1
ATOM 10783 O O . GLY B 1 625 ? -38.719 13.711 36 1 83.56 625 GLY B O 1
ATOM 10784 N N . SER B 1 626 ? -40.5 12.477 36.625 1 87.31 626 SER B N 1
ATOM 10785 C CA . SER B 1 626 ? -40.469 12.836 38.031 1 87.31 626 SER B CA 1
ATOM 10786 C C . SER B 1 626 ? -39.312 12.156 38.75 1 87.31 626 SER B C 1
ATOM 10788 O O . SER B 1 626 ? -38.625 12.766 39.594 1 87.31 626 SER B O 1
ATOM 10790 N N . SER B 1 627 ? -39.031 10.859 38.375 1 91.25 627 SER B N 1
ATOM 10791 C CA . SER B 1 627 ? -38 10.117 39.094 1 91.25 627 SER B CA 1
ATOM 10792 C C . SER B 1 627 ? -36.938 9.547 38.125 1 91.25 627 SER B C 1
ATOM 10794 O O . SER B 1 627 ? -35.938 8.977 38.562 1 91.25 627 SER B O 1
ATOM 10796 N N . TYR B 1 628 ? -37.219 9.625 36.969 1 92.06 628 TYR B N 1
ATOM 10797 C CA . TYR B 1 628 ? -36.281 9.094 35.969 1 92.06 628 TYR B CA 1
ATOM 10798 C C . TYR B 1 628 ? -36.344 9.922 34.688 1 92.06 628 TYR B C 1
ATOM 10800 O O . TYR B 1 628 ? -37.188 10.781 34.531 1 92.06 628 TYR B O 1
ATOM 10808 N N . THR B 1 629 ? -35.344 9.781 33.844 1 94.88 629 THR B N 1
ATOM 10809 C CA . THR B 1 629 ? -35.312 10.336 32.5 1 94.88 629 THR B CA 1
ATOM 10810 C C . THR B 1 629 ? -35.594 9.242 31.453 1 94.88 629 THR B C 1
ATOM 10812 O O . THR B 1 629 ? -35.031 8.148 31.531 1 94.88 629 THR B O 1
ATOM 10815 N N . LYS B 1 630 ? -36.5 9.523 30.609 1 94.19 630 LYS B N 1
ATOM 10816 C CA . LYS B 1 630 ? -36.875 8.547 29.594 1 94.19 630 LYS B CA 1
ATOM 10817 C C . LYS B 1 630 ? -36.156 8.852 28.266 1 94.19 630 LYS B C 1
ATOM 10819 O O . LYS B 1 630 ? -36.188 9.992 27.797 1 94.19 630 LYS B O 1
ATOM 10824 N N . LEU B 1 631 ? -35.531 7.805 27.75 1 95.88 631 LEU B N 1
ATOM 10825 C CA . LEU B 1 631 ? -34.938 7.895 26.422 1 95.88 631 LEU B CA 1
ATOM 10826 C C . LEU B 1 631 ? -35.844 7.219 25.391 1 95.88 631 LEU B C 1
ATOM 10828 O O . LEU B 1 631 ? -36.219 6.055 25.562 1 95.88 631 LEU B O 1
ATOM 10832 N N . PHE B 1 632 ? -36.281 7.973 24.391 1 95.62 632 PHE B N 1
ATOM 10833 C CA . PHE B 1 632 ? -37.062 7.461 23.266 1 95.62 632 PHE B CA 1
ATOM 10834 C C . PHE B 1 632 ? -36.312 7.641 21.953 1 95.62 632 PHE B C 1
ATOM 10836 O O . PHE B 1 632 ? -35.812 8.734 21.656 1 95.62 632 PHE B O 1
ATOM 10843 N N . MET B 1 633 ? -36.219 6.559 21.234 1 96.38 633 MET B N 1
ATOM 10844 C CA . MET B 1 633 ? -35.594 6.617 19.906 1 96.38 633 MET B CA 1
ATOM 10845 C C . MET B 1 633 ? -36.438 5.914 18.875 1 96.38 633 MET B C 1
ATOM 10847 O O . MET B 1 633 ? -37.125 4.941 19.188 1 96.38 633 MET B O 1
ATOM 10851 N N . GLU B 1 634 ? -36.469 6.457 17.672 1 96.94 634 GLU B N 1
ATOM 10852 C CA . GLU B 1 634 ? -37.094 5.84 16.516 1 96.94 634 GLU B CA 1
ATOM 10853 C C . GLU B 1 634 ? -36.25 6.02 15.258 1 96.94 634 GLU B C 1
ATOM 10855 O O . GLU B 1 634 ? -35.531 7 15.125 1 96.94 634 GLU B O 1
ATOM 10860 N N . TRP B 1 635 ? -36.281 5.047 14.406 1 97.25 635 TRP B N 1
ATOM 10861 C CA . TRP B 1 635 ? -35.531 5.121 13.164 1 97.25 635 TRP B CA 1
ATOM 10862 C C . TRP B 1 635 ? -36.188 4.289 12.07 1 97.25 635 TRP B C 1
ATOM 10864 O O . TRP B 1 635 ? -37.156 3.58 12.328 1 97.25 635 TRP B O 1
ATOM 10874 N N . GLU B 1 636 ? -35.719 4.426 10.82 1 96.56 636 GLU B N 1
ATOM 10875 C CA . GLU B 1 636 ? -36.125 3.604 9.68 1 96.56 636 GLU B CA 1
ATOM 10876 C C . GLU B 1 636 ? -35 2.637 9.289 1 96.56 636 GLU B C 1
ATOM 10878 O O . GLU B 1 636 ? -33.844 2.807 9.703 1 96.56 636 GLU B O 1
ATOM 10883 N N . ASP B 1 637 ? -35.406 1.642 8.57 1 96.44 637 ASP B N 1
ATOM 10884 C CA . ASP B 1 637 ? -34.469 0.646 8.109 1 96.44 637 ASP B CA 1
ATOM 10885 C C . ASP B 1 637 ? -33.375 1.287 7.234 1 96.44 637 ASP B C 1
ATOM 10887 O O . ASP B 1 637 ? -33.594 2.375 6.688 1 96.44 637 ASP B O 1
ATOM 10891 N N . PRO B 1 638 ? -32.188 0.609 7.172 1 96 638 PRO B N 1
ATOM 10892 C CA . PRO B 1 638 ? -31.219 1.037 6.172 1 96 638 PRO B CA 1
ATOM 10893 C C . PRO B 1 638 ? -31.797 1.093 4.758 1 96 638 PRO B C 1
ATOM 10895 O O . PRO B 1 638 ? -32.656 0.275 4.406 1 96 638 PRO B O 1
ATOM 10898 N N . TRP B 1 639 ? -31.344 2.023 3.973 1 93.25 639 TRP B N 1
ATOM 10899 C CA . TRP B 1 639 ? -31.984 2.295 2.684 1 93.25 639 TRP B CA 1
ATOM 10900 C C . TRP B 1 639 ? -31.766 1.134 1.718 1 93.25 639 TRP B C 1
ATOM 10902 O O . TRP B 1 639 ? -32.5 0.975 0.751 1 93.25 639 TRP B O 1
ATOM 10912 N N . ASN B 1 640 ? -30.75 0.27 1.918 1 94.06 640 ASN B N 1
ATOM 10913 C CA . ASN B 1 640 ? -30.422 -0.78 0.958 1 94.06 640 ASN B CA 1
ATOM 10914 C C . ASN B 1 640 ? -30.922 -2.145 1.432 1 94.06 640 ASN B C 1
ATOM 10916 O O . ASN B 1 640 ? -30.469 -3.178 0.933 1 94.06 640 ASN B O 1
ATOM 10920 N N . ILE B 1 641 ? -31.75 -2.186 2.41 1 94.25 641 ILE B N 1
ATOM 10921 C CA . ILE B 1 641 ? -32.156 -3.436 3.039 1 94.25 641 ILE B CA 1
ATOM 10922 C C . ILE B 1 641 ? -32.844 -4.332 2.012 1 94.25 641 ILE B C 1
ATOM 10924 O O . ILE B 1 641 ? -32.688 -5.555 2.035 1 94.25 641 ILE B O 1
ATOM 10928 N N . GLU B 1 642 ? -33.562 -3.783 1.151 1 92.31 642 GLU B N 1
ATOM 10929 C CA . GLU B 1 642 ? -34.25 -4.562 0.121 1 92.31 642 GLU B CA 1
ATOM 10930 C C . GLU B 1 642 ? -33.25 -5.047 -0.941 1 92.31 642 GLU B C 1
ATOM 10932 O O . GLU B 1 642 ? -33.406 -6.148 -1.476 1 92.31 642 GLU B O 1
ATOM 10937 N N . ASP B 1 643 ? -32.344 -4.277 -1.195 1 92.88 643 ASP B N 1
ATOM 10938 C CA . ASP B 1 643 ? -31.375 -4.586 -2.24 1 92.88 643 ASP B CA 1
ATOM 10939 C C . ASP B 1 643 ? -30.516 -5.785 -1.851 1 92.88 643 ASP B C 1
ATOM 10941 O O . ASP B 1 643 ? -30.109 -6.566 -2.711 1 92.88 643 ASP B O 1
ATOM 10945 N N . ILE B 1 644 ? -30.234 -5.938 -0.544 1 91.19 644 ILE B N 1
ATOM 10946 C CA . ILE B 1 644 ? -29.297 -6.965 -0.109 1 91.19 644 ILE B CA 1
ATOM 10947 C C . ILE B 1 644 ? -30.062 -8.195 0.367 1 91.19 644 ILE B C 1
ATOM 10949 O O . ILE B 1 644 ? -29.5 -9.07 1.036 1 91.19 644 ILE B O 1
ATOM 10953 N N . ASN B 1 645 ? -31.312 -8.273 0.121 1 87.06 645 ASN B N 1
ATOM 10954 C CA . ASN B 1 645 ? -32.156 -9.414 0.438 1 87.06 645 ASN B CA 1
ATOM 10955 C C . ASN B 1 645 ? -32.031 -9.812 1.906 1 87.06 645 ASN B C 1
ATOM 10957 O O . ASN B 1 645 ? -31.734 -10.961 2.221 1 87.06 645 ASN B O 1
ATOM 10961 N N . CYS B 1 646 ? -32.344 -8.852 2.721 1 89.88 646 CYS B N 1
ATOM 10962 C CA . CYS B 1 646 ? -32.281 -9.078 4.16 1 89.88 646 CYS B CA 1
ATOM 10963 C C . CYS B 1 646 ? -33.531 -9.797 4.656 1 89.88 646 CYS B C 1
ATOM 10965 O O . CYS B 1 646 ? -34.625 -9.219 4.652 1 89.88 646 CYS B O 1
ATOM 10967 N N . GLN B 1 647 ? -33.438 -10.992 5.156 1 88.88 647 GLN B N 1
ATOM 10968 C CA . GLN B 1 647 ? -34.562 -11.781 5.648 1 88.88 647 GLN B CA 1
ATOM 10969 C C . GLN B 1 647 ? -34.719 -11.641 7.16 1 88.88 647 GLN B C 1
ATOM 10971 O O . GLN B 1 647 ? -35.812 -11.57 7.672 1 88.88 647 GLN B O 1
ATOM 10976 N N . ASP B 1 648 ? -33.562 -11.648 7.773 1 91.94 648 ASP B N 1
ATOM 10977 C CA . ASP B 1 648 ? -33.531 -11.484 9.219 1 91.94 648 ASP B CA 1
ATOM 10978 C C . ASP B 1 648 ? -32.875 -10.156 9.602 1 91.94 648 ASP B C 1
ATOM 10980 O O . ASP B 1 648 ? -31.688 -9.945 9.359 1 91.94 648 ASP B O 1
ATOM 10984 N N . ILE B 1 649 ? -33.75 -9.32 10.156 1 95.5 649 ILE B N 1
ATOM 10985 C CA . ILE B 1 649 ? -33.281 -7.988 10.492 1 95.5 649 ILE B CA 1
ATOM 10986 C C . ILE B 1 649 ? -33.438 -7.738 11.984 1 95.5 649 ILE B C 1
ATOM 10988 O O . ILE B 1 649 ? -34.5 -8.055 12.555 1 95.5 649 ILE B O 1
ATOM 10992 N N . TYR B 1 650 ? -32.375 -7.363 12.625 1 96.94 650 TYR B N 1
ATOM 10993 C CA . TYR B 1 650 ? -32.438 -6.895 14 1 96.94 650 TYR B CA 1
ATOM 10994 C C . TYR B 1 650 ? -31.469 -5.754 14.258 1 96.94 650 TYR B C 1
ATOM 10996 O O . TYR B 1 650 ? -30.656 -5.418 13.383 1 96.94 650 TYR B O 1
ATOM 11004 N N . PHE B 1 651 ? -31.641 -5.102 15.414 1 97.62 651 PHE B N 1
ATOM 11005 C CA . PHE B 1 651 ? -30.859 -3.902 15.719 1 97.62 651 PHE B CA 1
ATOM 11006 C C . PHE B 1 651 ? -30.219 -4.016 17.094 1 97.62 651 PHE B C 1
ATOM 11008 O O . PHE B 1 651 ? -30.734 -4.691 17.984 1 97.62 651 PHE B O 1
ATOM 11015 N N . GLU B 1 652 ? -29.078 -3.453 17.141 1 97.5 652 GLU B N 1
ATOM 11016 C CA . GLU B 1 652 ? -28.422 -3.242 18.422 1 97.5 652 GLU B CA 1
ATOM 11017 C C . GLU B 1 652 ? -28.359 -1.76 18.781 1 97.5 652 GLU B C 1
ATOM 11019 O O . GLU B 1 652 ? -27.953 -0.935 17.953 1 97.5 652 GLU B O 1
ATOM 11024 N N . VAL B 1 653 ? -28.812 -1.458 19.969 1 97.12 653 VAL B N 1
ATOM 11025 C CA . VAL B 1 653 ? -28.766 -0.085 20.453 1 97.12 653 VAL B CA 1
ATOM 11026 C C . VAL B 1 653 ? -27.812 0.006 21.656 1 97.12 653 VAL B C 1
ATOM 11028 O O . VAL B 1 653 ? -27.953 -0.751 22.609 1 97.12 653 VAL B O 1
ATOM 11031 N N . VAL B 1 654 ? -26.938 0.909 21.547 1 96.44 654 VAL B N 1
ATOM 11032 C CA . VAL B 1 654 ? -25.984 1.165 22.625 1 96.44 654 VAL B CA 1
ATOM 11033 C C . VAL B 1 654 ? -26.188 2.576 23.172 1 96.44 654 VAL B C 1
ATOM 11035 O O . VAL B 1 654 ? -26.25 3.541 22.406 1 96.44 654 VAL B O 1
ATOM 11038 N N . VAL B 1 655 ? -26.25 2.648 24.438 1 96.06 655 VAL B N 1
ATOM 11039 C CA . VAL B 1 655 ? -26.5 3.936 25.078 1 96.06 655 VAL B CA 1
ATOM 11040 C C . VAL B 1 655 ? -25.438 4.188 26.141 1 96.06 655 VAL B C 1
ATOM 11042 O O . VAL B 1 655 ? -25.141 3.309 26.969 1 96.06 655 VAL B O 1
ATOM 11045 N N . LYS B 1 656 ? -24.906 5.371 26.094 1 95.06 656 LYS B N 1
ATOM 11046 C CA . LYS B 1 656 ? -23.969 5.852 27.109 1 95.06 656 LYS B CA 1
ATOM 11047 C C . LYS B 1 656 ? -24.359 7.238 27.594 1 95.06 656 LYS B C 1
ATOM 11049 O O . LYS B 1 656 ? -24.516 8.172 26.812 1 95.06 656 LYS B O 1
ATOM 11054 N N . ILE B 1 657 ? -24.531 7.281 28.875 1 93.31 657 ILE B N 1
ATOM 11055 C CA . ILE B 1 657 ? -24.812 8.594 29.453 1 93.31 657 ILE B CA 1
ATOM 11056 C C . ILE B 1 657 ? -23.531 9.438 29.453 1 93.31 657 ILE B C 1
ATOM 11058 O O . ILE B 1 657 ? -22.453 8.953 29.812 1 93.31 657 ILE B O 1
ATOM 11062 N N . GLU B 1 658 ? -23.688 10.625 28.984 1 90.31 658 GLU B N 1
ATOM 11063 C CA . GLU B 1 658 ? -22.531 11.516 28.938 1 90.31 658 GLU B CA 1
ATOM 11064 C C . GLU B 1 658 ? -21.891 11.656 30.328 1 90.31 658 GLU B C 1
ATOM 11066 O O . GLU B 1 658 ? -22.594 11.922 31.312 1 90.31 658 GLU B O 1
ATOM 11071 N N . GLY B 1 659 ? -20.625 11.516 30.359 1 82.06 659 GLY B N 1
ATOM 11072 C CA . GLY B 1 659 ? -19.906 11.656 31.609 1 82.06 659 GLY B CA 1
ATOM 11073 C C . GLY B 1 659 ? -19.75 10.344 32.344 1 82.06 659 GLY B C 1
ATOM 11074 O O . GLY B 1 659 ? -19.016 10.258 33.344 1 82.06 659 GLY B O 1
ATOM 11075 N N . GLU B 1 660 ? -20.531 9.344 31.953 1 87.69 660 GLU B N 1
ATOM 11076 C CA . GLU B 1 660 ? -20.453 8.039 32.594 1 87.69 660 GLU B CA 1
ATOM 11077 C C . GLU B 1 660 ? -19.703 7.031 31.734 1 87.69 660 GLU B C 1
ATOM 11079 O O . GLU B 1 660 ? -19.562 7.227 30.531 1 87.69 660 GLU B O 1
ATOM 11084 N N . SER B 1 661 ? -19.172 6.051 32.375 1 86.81 661 SER B N 1
ATOM 11085 C CA . SER B 1 661 ? -18.406 5.043 31.656 1 86.81 661 SER B CA 1
ATOM 11086 C C . SER B 1 661 ? -19.266 3.832 31.328 1 86.81 661 SER B C 1
ATOM 11088 O O . SER B 1 661 ? -18.969 3.086 30.391 1 86.81 661 SER B O 1
ATOM 11090 N N . ALA B 1 662 ? -20.281 3.697 32.062 1 87.31 662 ALA B N 1
ATOM 11091 C CA . ALA B 1 662 ? -21.109 2.514 31.859 1 87.31 662 ALA B CA 1
ATOM 11092 C C . ALA B 1 662 ? -21.875 2.607 30.547 1 87.31 662 ALA B C 1
ATOM 11094 O O . ALA B 1 662 ? -22.359 3.682 30.172 1 87.31 662 ALA B O 1
ATOM 11095 N N . VAL B 1 663 ? -21.938 1.489 29.812 1 93.12 663 VAL B N 1
ATOM 11096 C CA . VAL B 1 663 ? -22.641 1.413 28.531 1 93.12 663 VAL B CA 1
ATOM 11097 C C . VAL B 1 663 ? -23.719 0.331 28.594 1 93.12 663 VAL B C 1
ATOM 11099 O O . VAL B 1 663 ? -23.5 -0.727 29.188 1 93.12 663 VAL B O 1
ATOM 11102 N N . VAL B 1 664 ? -24.875 0.668 28.078 1 93.88 664 VAL B N 1
ATOM 11103 C CA . VAL B 1 664 ? -25.953 -0.296 27.984 1 93.88 664 VAL B CA 1
ATOM 11104 C C . VAL B 1 664 ? -26.141 -0.742 26.547 1 93.88 664 VAL B C 1
ATOM 11106 O O . VAL B 1 664 ? -26.156 0.086 25.625 1 93.88 664 VAL B O 1
ATOM 11109 N N . ARG B 1 665 ? -26.266 -2 26.406 1 95.25 665 ARG B N 1
ATOM 11110 C CA . ARG B 1 665 ? -26.453 -2.59 25.094 1 95.25 665 ARG B CA 1
ATOM 11111 C C . ARG B 1 665 ? -27.734 -3.414 25.031 1 95.25 665 ARG B C 1
ATOM 11113 O O . ARG B 1 665 ? -27.938 -4.305 25.859 1 95.25 665 ARG B O 1
ATOM 11120 N N . ASP B 1 666 ? -28.562 -3.141 24.047 1 96.44 666 ASP B N 1
ATOM 11121 C CA . ASP B 1 666 ? -29.812 -3.881 23.844 1 96.44 666 ASP B CA 1
ATOM 11122 C C . ASP B 1 666 ? -29.969 -4.32 22.391 1 96.44 666 ASP B C 1
ATOM 11124 O O . ASP B 1 666 ? -29.578 -3.588 21.469 1 96.44 666 ASP B O 1
ATOM 11128 N N . THR B 1 667 ? -30.516 -5.508 22.203 1 96.69 667 THR B N 1
ATOM 11129 C CA . THR B 1 667 ? -30.844 -6.02 20.891 1 96.69 667 THR B CA 1
ATOM 11130 C C . THR B 1 667 ? -32.375 -6.09 20.703 1 96.69 667 THR B C 1
ATOM 11132 O O . THR B 1 667 ? -33.094 -6.57 21.578 1 96.69 667 THR B O 1
ATOM 11135 N N . LEU B 1 668 ? -32.812 -5.594 19.594 1 95.31 668 LEU B N 1
ATOM 11136 C CA . LEU B 1 668 ? -34.281 -5.578 19.375 1 95.31 668 LEU B CA 1
ATOM 11137 C C . LEU B 1 668 ? -34.594 -5.723 17.906 1 95.31 668 LEU B C 1
ATOM 11139 O O . LEU B 1 668 ? -33.719 -5.523 17.047 1 95.31 668 LEU B O 1
ATOM 11143 N N . SER B 1 669 ? -35.875 -5.984 17.578 1 94.06 669 SER B N 1
ATOM 11144 C CA . SER B 1 669 ? -36.344 -6.133 16.203 1 94.06 669 SER B CA 1
ATOM 11145 C C . SER B 1 669 ? -37.156 -4.934 15.773 1 94.06 669 SER B C 1
ATOM 11147 O O . SER B 1 669 ? -37.344 -4.684 14.578 1 94.06 669 SER B O 1
ATOM 11149 N N . ASN B 1 670 ? -37.594 -4.211 16.75 1 93.38 670 ASN B N 1
ATOM 11150 C CA . ASN B 1 670 ? -38.438 -3.053 16.453 1 93.38 670 ASN B CA 1
ATOM 11151 C C . ASN B 1 670 ? -37.594 -1.839 16.078 1 93.38 670 ASN B C 1
ATOM 11153 O O . ASN B 1 670 ? -36.375 -1.815 16.312 1 93.38 670 ASN B O 1
ATOM 11157 N N . ARG B 1 671 ? -38.219 -0.904 15.422 1 96.75 671 ARG B N 1
ATOM 11158 C CA . ARG B 1 671 ? -37.531 0.312 14.977 1 96.75 671 ARG B CA 1
ATOM 11159 C C . ARG B 1 671 ? -37.781 1.455 15.961 1 96.75 671 ARG B C 1
ATOM 11161 O O . ARG B 1 671 ? -37.688 2.627 15.586 1 96.75 671 ARG B O 1
ATOM 11168 N N . HIS B 1 672 ? -38.094 1.083 17.125 1 95.44 672 HIS B N 1
ATOM 11169 C CA . HIS B 1 672 ? -38.219 2.039 18.219 1 95.44 672 HIS B CA 1
ATOM 11170 C C . HIS B 1 672 ? -37.594 1.495 19.5 1 95.44 672 HIS B C 1
ATOM 11172 O O . HIS B 1 672 ? -37.562 0.281 19.719 1 95.44 672 HIS B O 1
ATOM 11178 N N . TYR B 1 673 ? -37.062 2.326 20.281 1 95.44 673 TYR B N 1
ATOM 11179 C CA . TYR B 1 673 ? -36.344 1.968 21.5 1 95.44 673 TYR B CA 1
ATOM 11180 C C . TYR B 1 673 ? -36.719 2.893 22.656 1 95.44 673 TYR B C 1
ATOM 11182 O O . TYR B 1 673 ? -36.812 4.109 22.469 1 95.44 673 TYR B O 1
ATOM 11190 N N . PHE B 1 674 ? -37.094 2.254 23.703 1 94.12 674 PHE B N 1
ATOM 11191 C CA . PHE B 1 674 ? -37.438 2.963 24.922 1 94.12 674 PHE B CA 1
ATOM 11192 C C . PHE B 1 674 ? -36.625 2.455 26.094 1 94.12 674 PHE B C 1
ATOM 11194 O O . PHE B 1 674 ? -36.5 1.245 26.297 1 94.12 674 PHE B O 1
ATOM 11201 N N . LYS B 1 675 ? -36.031 3.451 26.891 1 94.06 675 LYS B N 1
ATOM 11202 C CA . LYS B 1 675 ? -35.25 3.07 28.062 1 94.06 675 LYS B CA 1
ATOM 11203 C C . LYS B 1 675 ? -35.406 4.094 29.172 1 94.06 675 LYS B C 1
ATOM 11205 O O . LYS B 1 675 ? -35.375 5.301 28.938 1 94.06 675 LYS B O 1
ATOM 11210 N N . LYS B 1 676 ? -35.531 3.57 30.344 1 93.38 676 LYS B N 1
ATOM 11211 C CA . LYS B 1 676 ? -35.5 4.422 31.531 1 93.38 676 LYS B CA 1
ATOM 11212 C C . LYS B 1 676 ? -34.094 4.605 32.062 1 93.38 676 LYS B C 1
ATOM 11214 O O . LYS B 1 676 ? -33.375 3.627 32.312 1 93.38 676 LYS B O 1
ATOM 11219 N N . LEU B 1 677 ? -33.75 5.84 32.156 1 94.12 677 LEU B N 1
ATOM 11220 C CA . LEU B 1 677 ? -32.438 6.191 32.688 1 94.12 677 LEU B CA 1
ATOM 11221 C C . LEU B 1 677 ? -32.594 6.859 34.062 1 94.12 677 LEU B C 1
ATOM 11223 O O . LEU B 1 677 ? -33.688 7.156 34.5 1 94.12 677 LEU B O 1
ATOM 11227 N N . LYS B 1 678 ? -31.422 7 34.688 1 91 678 LYS B N 1
ATOM 11228 C CA . LYS B 1 678 ? -31.422 7.676 36 1 91 678 LYS B CA 1
ATOM 11229 C C . LYS B 1 678 ? -31.922 9.109 35.875 1 91 678 LYS B C 1
ATOM 11231 O O . LYS B 1 678 ? -31.859 9.703 34.781 1 91 678 LYS B O 1
ATOM 11236 N N . PHE B 1 679 ? -32.375 9.602 37 1 90.44 679 PHE B N 1
ATOM 11237 C CA . PHE B 1 679 ? -32.938 10.945 37.031 1 90.44 679 PHE B CA 1
ATOM 11238 C C . PHE B 1 679 ? -31.844 11.984 36.75 1 90.44 679 PHE B C 1
ATOM 11240 O O . PHE B 1 679 ? -30.719 11.859 37.25 1 90.44 679 PHE B O 1
ATOM 11247 N N . GLY B 1 680 ? -32.156 13.047 35.875 1 88.75 680 GLY B N 1
ATOM 11248 C CA . GLY B 1 680 ? -31.297 14.211 35.719 1 88.75 680 GLY B CA 1
ATOM 11249 C C . GLY B 1 680 ? -30.359 14.07 34.531 1 88.75 680 GLY B C 1
ATOM 11250 O O . GLY B 1 680 ? -29.453 14.891 34.344 1 88.75 680 GLY B O 1
ATOM 11251 N N . VAL B 1 681 ? -30.578 12.977 33.781 1 91.75 681 VAL B N 1
ATOM 11252 C CA . VAL B 1 681 ? -29.719 12.812 32.594 1 91.75 681 VAL B CA 1
ATOM 11253 C C . VAL B 1 681 ? -30.078 13.867 31.547 1 91.75 681 VAL B C 1
ATOM 11255 O O . VAL B 1 681 ? -31.25 14 31.172 1 91.75 681 VAL B O 1
ATOM 11258 N N . GLU B 1 682 ? -29.094 14.594 31.031 1 90.5 682 GLU B N 1
ATOM 11259 C CA . GLU B 1 682 ? -29.344 15.688 30.094 1 90.5 682 GLU B CA 1
ATOM 11260 C C . GLU B 1 682 ? -28.906 15.305 28.688 1 90.5 682 GLU B C 1
ATOM 11262 O O . GLU B 1 682 ? -29.359 15.883 27.703 1 90.5 682 GLU B O 1
ATOM 11267 N N . SER B 1 683 ? -27.969 14.469 28.625 1 93.19 683 SER B N 1
ATOM 11268 C CA . SER B 1 683 ? -27.484 14.062 27.312 1 93.19 683 SER B CA 1
ATOM 11269 C C . SER B 1 683 ? -27 12.617 27.328 1 93.19 683 SER B C 1
ATOM 11271 O O . SER B 1 683 ? -26.484 12.133 28.328 1 93.19 683 SER B O 1
ATOM 11273 N N . THR B 1 684 ? -27.234 11.938 26.219 1 94.25 684 THR B N 1
ATOM 11274 C CA . THR B 1 684 ? -26.766 10.57 26.031 1 94.25 684 THR B CA 1
ATOM 11275 C C . THR B 1 684 ? -26.141 10.391 24.656 1 94.25 684 THR B C 1
ATOM 11277 O O . THR B 1 684 ? -26.484 11.102 23.703 1 94.25 684 THR B O 1
ATOM 11280 N N . TYR B 1 685 ? -25.109 9.508 24.609 1 93.94 685 TYR B N 1
ATOM 11281 C CA . TYR B 1 685 ? -24.578 9.016 23.344 1 93.94 685 TYR B CA 1
ATOM 11282 C C . TYR B 1 685 ? -25.25 7.699 22.938 1 93.94 685 TYR B C 1
ATOM 11284 O O . TYR B 1 685 ? -25.25 6.742 23.719 1 93.94 685 TYR B O 1
ATOM 11292 N N . THR B 1 686 ? -25.75 7.742 21.781 1 94.88 686 THR B N 1
ATOM 11293 C CA . THR B 1 686 ? -26.484 6.559 21.344 1 94.88 686 THR B CA 1
ATOM 11294 C C . THR B 1 686 ? -25.984 6.066 20 1 94.88 686 THR B C 1
ATOM 11296 O O . THR B 1 686 ? -25.656 6.871 19.109 1 94.88 686 THR B O 1
ATOM 11299 N N . TRP B 1 687 ? -25.844 4.723 19.891 1 95.38 687 TRP B N 1
ATOM 11300 C CA . TRP B 1 687 ? -25.484 4.062 18.641 1 95.38 687 TRP B CA 1
ATOM 11301 C C . TRP B 1 687 ? -26.531 3.039 18.234 1 95.38 687 TRP B C 1
ATOM 11303 O O . TRP B 1 687 ? -27.062 2.312 19.094 1 95.38 687 TRP B O 1
ATOM 11313 N N . VAL B 1 688 ? -26.859 3.059 17 1 96.81 688 VAL B N 1
ATOM 11314 C CA . VAL B 1 688 ? -27.781 2.062 16.453 1 96.81 688 VAL B CA 1
ATOM 11315 C C . VAL B 1 688 ? -27.125 1.33 15.289 1 96.81 688 VAL B C 1
ATOM 11317 O O . VAL B 1 688 ? -26.641 1.962 14.352 1 96.81 688 VAL B O 1
ATOM 11320 N N . THR B 1 689 ? -27.125 0.012 15.367 1 96.31 689 THR B N 1
ATOM 11321 C CA . THR B 1 689 ? -26.531 -0.814 14.32 1 96.31 689 THR B CA 1
ATOM 11322 C C . THR B 1 689 ? -27.547 -1.836 13.805 1 96.31 689 THR B C 1
ATOM 11324 O O . THR B 1 689 ? -28.203 -2.516 14.594 1 96.31 689 THR B O 1
ATOM 11327 N N . CYS B 1 690 ? -27.625 -1.886 12.531 1 96.94 690 CYS B N 1
ATOM 11328 C CA . CYS B 1 690 ? -28.5 -2.879 11.906 1 96.94 690 CYS B CA 1
ATOM 11329 C C . CYS B 1 690 ? -27.734 -4.148 11.578 1 96.94 690 CYS B C 1
ATOM 11331 O O . CYS B 1 690 ? -26.594 -4.086 11.094 1 96.94 690 CYS B O 1
ATOM 11333 N N . PHE B 1 691 ? -28.359 -5.234 11.875 1 95.38 691 PHE B N 1
ATOM 11334 C CA . PHE B 1 691 ? -27.828 -6.539 11.492 1 95.38 691 PHE B CA 1
ATOM 11335 C C . PHE B 1 691 ? -28.75 -7.215 10.477 1 95.38 691 PHE B C 1
ATOM 11337 O O . PHE B 1 691 ? -29.953 -7.309 10.695 1 95.38 691 PHE B O 1
ATOM 11344 N N . CYS B 1 692 ? -28.188 -7.574 9.398 1 93.81 692 CYS B N 1
ATOM 11345 C CA . CYS B 1 692 ? -28.906 -8.281 8.344 1 93.81 692 CYS B CA 1
ATOM 11346 C C . CYS B 1 692 ? -28.344 -9.68 8.141 1 93.81 692 CYS B C 1
ATOM 11348 O O . CYS B 1 692 ? -27.203 -9.836 7.707 1 93.81 692 CYS B O 1
ATOM 11350 N N . ASN B 1 693 ? -29.172 -10.719 8.336 1 89.19 693 ASN B N 1
ATOM 11351 C CA . ASN B 1 693 ? -28.75 -12.109 8.164 1 89.19 693 ASN B CA 1
ATOM 11352 C C . ASN B 1 693 ? -27.469 -12.414 8.938 1 89.19 693 ASN B C 1
ATOM 11354 O O . ASN B 1 693 ? -26.562 -13.055 8.414 1 89.19 693 ASN B O 1
ATOM 11358 N N . GLY B 1 694 ? -27.391 -11.719 10.039 1 87.12 694 GLY B N 1
ATOM 11359 C CA . GLY B 1 694 ? -26.25 -11.961 10.898 1 87.12 694 GLY B CA 1
ATOM 11360 C C . GLY B 1 694 ? -25.078 -11.062 10.594 1 87.12 694 GLY B C 1
ATOM 11361 O O . GLY B 1 694 ? -24.078 -11.07 11.32 1 87.12 694 GLY B O 1
ATOM 11362 N N . THR B 1 695 ? -25.125 -10.336 9.492 1 90.25 695 THR B N 1
ATOM 11363 C CA . THR B 1 695 ? -24.047 -9.445 9.117 1 90.25 695 THR B CA 1
ATOM 11364 C C . THR B 1 695 ? -24.266 -8.055 9.703 1 90.25 695 THR B C 1
ATOM 11366 O O . THR B 1 695 ? -25.344 -7.473 9.547 1 90.25 695 THR B O 1
ATOM 11369 N N . GLU B 1 696 ? -23.234 -7.559 10.336 1 92.31 696 GLU B N 1
ATOM 11370 C CA . GLU B 1 696 ? -23.281 -6.246 10.969 1 92.31 696 GLU B CA 1
ATOM 11371 C C . GLU B 1 696 ? -23.234 -5.129 9.93 1 92.31 696 GLU B C 1
ATOM 11373 O O . GLU B 1 696 ? -22.438 -5.188 8.984 1 92.31 696 GLU B O 1
ATOM 11378 N N . GLY B 1 697 ? -24.062 -4.164 10.102 1 92.56 697 GLY B N 1
ATOM 11379 C CA . GLY B 1 697 ? -24.062 -3.01 9.211 1 92.56 697 GLY B CA 1
ATOM 11380 C C . GLY B 1 697 ? -23.266 -1.838 9.758 1 92.56 697 GLY B C 1
ATOM 11381 O O . GLY B 1 697 ? -22.469 -2.002 10.672 1 92.56 697 GLY B O 1
ATOM 11382 N N . SER B 1 698 ? -23.469 -0.73 9.094 1 91.19 698 SER B N 1
ATOM 11383 C CA . SER B 1 698 ? -22.812 0.504 9.516 1 91.19 698 SER B CA 1
ATOM 11384 C C . SER B 1 698 ? -23.469 1.059 10.781 1 91.19 698 SER B C 1
ATOM 11386 O O . SER B 1 698 ? -24.688 1.003 10.938 1 91.19 698 SER B O 1
ATOM 11388 N N . VAL B 1 699 ? -22.609 1.601 11.578 1 91.19 699 VAL B N 1
ATOM 11389 C CA . VAL B 1 699 ? -23.094 2.111 12.859 1 91.19 699 VAL B CA 1
ATOM 11390 C C . VAL B 1 699 ? -23.547 3.559 12.703 1 91.19 699 VAL B C 1
ATOM 11392 O O . VAL B 1 699 ? -22.891 4.352 12.023 1 91.19 699 VAL B O 1
ATOM 11395 N N . PHE B 1 700 ? -24.688 3.838 13.25 1 92.75 700 PHE B N 1
ATOM 11396 C CA . PHE B 1 700 ? -25.172 5.211 13.32 1 92.75 700 PHE B CA 1
ATOM 11397 C C . PHE B 1 700 ? -24.969 5.781 14.719 1 92.75 700 PHE B C 1
ATOM 11399 O O . PHE B 1 700 ? -25.312 5.137 15.719 1 92.75 700 PHE B O 1
ATOM 11406 N N . PHE B 1 701 ? -24.484 6.992 14.734 1 91.69 701 PHE B N 1
ATOM 11407 C CA . PHE B 1 701 ? -24.266 7.664 16 1 91.69 701 PHE B CA 1
ATOM 11408 C C . PHE B 1 701 ? -25.078 8.945 16.094 1 91.69 701 PHE B C 1
ATOM 11410 O O . PHE B 1 701 ? -25.203 9.68 15.109 1 91.69 701 PHE B O 1
ATOM 11417 N N . LYS B 1 702 ? -25.656 9.133 17.328 1 92.25 702 LYS B N 1
ATOM 11418 C CA . LYS B 1 702 ? -26.359 10.383 17.578 1 92.25 702 LYS B CA 1
ATOM 11419 C C . LYS B 1 702 ? -26.344 10.727 19.078 1 92.25 702 LYS B C 1
ATOM 11421 O O . LYS B 1 702 ? -26.516 9.844 19.922 1 92.25 702 LYS B O 1
ATOM 11426 N N . MET B 1 703 ? -26.141 11.961 19.359 1 92.38 703 MET B N 1
ATOM 11427 C CA . MET B 1 703 ? -26.281 12.469 20.719 1 92.38 703 MET B CA 1
ATOM 11428 C C . MET B 1 703 ? -27.719 12.898 20.984 1 92.38 703 MET B C 1
ATOM 11430 O O . MET B 1 703 ? -28.297 13.672 20.219 1 92.38 703 MET B O 1
ATOM 11434 N N . CYS B 1 704 ? -28.25 12.328 22 1 93.38 704 CYS B N 1
ATOM 11435 C CA . CYS B 1 704 ? -29.609 12.695 22.391 1 93.38 704 CYS B CA 1
ATOM 11436 C C . CYS B 1 704 ? -29.609 13.664 23.562 1 93.38 704 CYS B C 1
ATOM 11438 O O . CYS B 1 704 ? -28.938 13.414 24.578 1 93.38 704 CYS B O 1
ATOM 11440 N N . THR B 1 705 ? -30.266 14.719 23.375 1 90.56 705 THR B N 1
ATOM 11441 C CA . THR B 1 705 ? -30.328 15.742 24.406 1 90.56 705 THR B CA 1
ATOM 11442 C C . THR B 1 705 ? -31.766 16.031 24.812 1 90.56 705 THR B C 1
ATOM 11444 O O . THR B 1 705 ? -32.688 15.531 24.172 1 90.56 705 THR B O 1
ATOM 11447 N N . ILE B 1 706 ? -32 16.75 25.859 1 84.06 706 ILE B N 1
ATOM 11448 C CA . ILE B 1 706 ? -33.344 17.125 26.359 1 84.06 706 ILE B CA 1
ATOM 11449 C C . ILE B 1 706 ? -33.969 18.172 25.453 1 84.06 706 ILE B C 1
ATOM 11451 O O . ILE B 1 706 ? -33.281 19.078 24.969 1 84.06 706 ILE B O 1
#

Organism: Cherax quadricarinatus (NCBI:txid27406)

InterPro domains:
  IPR007657 Glycosyltransferase 61 [PTHR20961] (182-596)
  IPR049625 Glycosyltransferase 61, catalytic domain [PF04577] (365-474)

Secondary structure (DSSP, 8-state):
----------------TT-TTSGGG-TTS----------------------------------------------------------------TTSTT----GGGGTGGGGGGG-------------------------------------------------------EEEEEEETTTEEEEEEEEEEEETTTTEEEEEE-TT--EES-S-GGGHHHH-BSS--TT--TTB--EEEEEHHHHHHH-EEEEEEEEEEEE--S-TT-HHHIIIIIIHHHHHHHHHHHTT-HHHHHHPEEEE-SS----TTHHHHHTT-SEEEEGGGS-GGGGGEEEEEEEEEES---TT--EE--SSS--EE---TT--HHHHHHHHHHHHHHHT------SSEEEEEE--SSSS-BTTHHHHHHHHHHHHHHHTTT--EEEEEE-TTTS-HHHHHHHHTTEEEEEEESSGGGGGGGGSPTT-EEEEEE-TTB-GGG--HHHHHHTSTT---EEEEEE---GGGEE--TTS-GGGT--TTS-HHHHHHHHHHHHH--B----STT-HHHHHHHT-EE-----TT-TT-SSPPHHHHHHHHHHHHHHHHHHHTT--GGGGG------EEEEEEEEE-SSSEEEEEEEE--TTTTTTT-SSEEEEEEEEETT---EEEEEESSSEEEEEE-TT--EEEEEEEEEETTEEEEEEEEEEE-/-----------------S-SS-TTS-TTS----------------------------------------------------------------TTSTT----GGGGTGGGGGGG-------------------------------------------------------EEEEEEETTTEEEEEEEEEEEETTTTEEEEEE-TT--EES-S-GGGHHHH-BSS--TT-GGGB--EEEEEHHHHHHH-EEEEEEEEEEEE--S-TT-HHHIIIIIIHHHHHHHHHHHTT-HHHHHHPEEEE-SS----TTHHHHHTT-SEEEEGGGS-GGGGGEEEEEEEEEES---TT--EE--SSS--EE---TT--HHHHHHHHHHHHHHHT------SSEEEEEE--SSSS-BTTHHHHHHHHHHHHHHHTTT--EEEEEE-TTTS-HHHHHHHHTTEEEEEEESSGGGGGGGGSPTT-EEEEEE-TTB-GGG--HHHHHHTSTT---EEEEEE---GGGEE--TTS-GGGT--TTS-HHHHHHHHHHHHH--B----STT-HHHHHHHT-EE-----TT-TT-SSPPHHHHHHHHHHHHHHHHHHHTT--GGGGG------EEEEEEEEE-SSSEEEEEEEE--TTTTTTT-SSEEEEEEEEETT---EEEEEESSSEEEEEE-TT--EEEEEEEEEETTEEEEEEEEEEE-

Radius of gyration: 41.77 Å; Cα contacts (8 Å, |Δi|>4): 2515; chains: 2; bounding box: 146×129×122 Å

pLDDT: mean 74.86, std 31.48, range [13.42, 98.69]

Foldseek 3Di:
DDDDPPPPVPCVDDDDPPPDPDPDPDDPDDDDDDDDDDDDDDDDDDYDDYDDDDDDDDDPDDYYDDDDDDDDDDDDDDPPPPPPPPPPVPPPPVQPPPQPPPVVLVPPVPPPPPPPPPDPDPDDFDDDDDDDDDDDDPPPPPDDDPDPPPPPCPVDPPPDDLPWFQDAKAKAWDQDPQFFIKMKMAWWKAFLQVLAIEGADDPPHYDHPDDDPVVQQQTFFQWRAPQGNPGGHHYYYDYNVVDSVPATAGEDDAEEEEHAQNDLAFQQSCVQIPQLLLQVQQCVVQVPPPVNFQPYAYEHSYQDDCYPCVVLVCLRYVHYYYSNPDDDVCNRYMYIYRIYIGTTRRQRNQWHFFNVHFIDTDHDPPDFLVSLVVSLVSSCVSLVQDDDDDLEAEEEEEADDPFQGAPPVVLVQVLVQVLSCVVSVRGHYHYYYDYPVPDDPSVVLSRQLRHQEYEYEDGRVLSSNLNHQALHEYEYEFFQQADCQQDCSVVSVQPGHPSRYHYFYFYFHDVVQKAFPLPDPQLQLHVVVDDPVVVVVLVVSSVPHHRNYDHHDNDNSVNRRRGIHGHAQQDCPDPPGPTHHPSVRVVVNSVVSVVCVSRSVRCPVCLQVDAFEEWADKDWEWDADPFWIKIKIATHGGPCCVVSVFPDKKKKKWKAQPPDDDIDIDIGRHRMDMDTHGHPGFKMKMKMWMDGPNRTYDIDIDMYGD/DDDDDDPDDDDDDDDPPDPDDDPPDDPPDDPDDYDDDDDDDDDDDDYDDYDYDDDDYDDDDDDDDDYDDDDDDDDPDDPPCPCPPPPPVPPPPVQPPPQPPPVVLVPPVPPPPPPPPPDPDPDDADDDDDDPDPPPDPDPPPDDDPDPPPPPCPVDVPPDDLPWFQDAKAKAWDQDPQFFIKMKMAWWKAFLQVLAIEGADDPPHYDHPDDDPVVQQSTFFQWRAPQGNPGGHHYYYDYNVVDSVPATAGEDDAEEEEHAQDDQAFQQSCVQIPQLQLQVQQCVVQVPPPVNFQPYAYEHSYQDDCYPCVVLVCLRYVHYYYSNPPDDVCNRYMYIYRIYIGTTRRQRNQWHCFNVHFIDTDHDPPDFLVSLVVSLVSSCVSLVQDDDDDLEAEEEEEADDPFQGAPPVVLVQVLVQVLSCVVSVNGHYHYYYDYPVPDDPSVVLSRQLRHQEYEYEDGRVLSSNLNHQALHEYEYEFFQQADCQQDCSVVSVQPGHPSRYHYFYFYFHDPVFKAFPLPDPQLQLHVVVDDPVVVVVLVVSSVPHHDNYDHHNNDNSVNRRRRIHGHAQQDCPPPPGPTHHPSVRVVVNSVVSVVCVSRSVRPPVCLQVDAFEEWADKDWEWDADPFWIKIKIFTHGGPCCVVSVFPDKKKKKKKAQPPDDDIDIDIGRHRMDMDTHGHPGFKMKMKMWMAGPNHTYDIDIDMYGD

Solvent-accessible surface area (backbone atoms only — not comparable to full-atom values): 82299 Å² total; per-residue (Å²): 136,88,73,85,68,74,75,76,75,79,68,87,73,83,84,76,80,83,65,85,77,78,68,90,81,67,84,79,72,74,86,94,83,82,86,92,82,90,85,90,79,85,90,81,89,85,82,89,82,88,85,88,83,81,84,84,84,82,78,79,79,87,90,86,86,83,73,90,78,74,87,83,86,83,84,83,80,79,82,81,78,78,73,77,73,75,76,72,75,69,78,74,76,65,79,67,71,47,64,64,75,59,76,78,60,64,66,68,64,67,68,70,64,69,73,71,74,75,78,76,78,84,76,80,81,72,85,70,85,85,78,85,73,86,70,81,79,75,80,76,78,76,80,83,82,79,77,79,73,78,72,78,72,71,74,59,80,67,85,63,78,63,58,73,77,76,68,56,17,32,38,47,32,36,30,30,86,67,44,41,43,30,37,40,27,36,31,38,28,38,29,70,73,75,66,36,33,36,41,25,42,42,84,74,37,47,52,38,61,52,91,46,68,68,58,38,47,78,51,29,34,30,40,55,63,58,70,59,69,68,35,43,44,53,63,31,40,39,41,36,75,51,44,60,73,74,51,51,48,37,67,45,79,58,48,29,44,45,32,32,66,86,41,59,83,36,59,34,41,38,44,54,42,39,48,46,18,47,51,51,33,45,38,68,76,33,56,88,40,59,68,53,42,45,60,25,30,40,36,31,68,36,85,66,72,69,58,91,51,39,69,63,60,49,69,68,21,80,35,67,44,56,55,71,70,60,69,77,89,45,54,73,36,27,38,25,29,45,33,30,37,35,39,47,37,29,58,66,37,44,56,33,65,10,57,94,40,65,37,44,79,41,67,45,92,60,48,36,20,48,54,52,47,52,52,46,49,50,52,34,57,74,68,63,58,75,90,69,90,60,86,49,50,28,33,36,37,50,49,46,91,84,56,43,28,60,72,46,54,67,58,46,43,48,45,53,30,53,53,44,23,67,68,52,76,68,34,57,46,43,61,46,80,44,35,79,86,81,46,56,65,70,58,55,50,54,50,32,48,55,19,46,32,39,37,32,53,75,55,43,74,59,56,58,57,72,44,38,36,68,52,12,33,42,36,39,35,34,41,51,42,46,39,73,76,24,65,45,64,64,49,47,58,29,62,30,55,77,38,45,35,33,63,36,80,44,53,41,63,37,70,90,36,48,47,70,45,52,83,38,56,62,93,54,15,15,39,70,90,49,54,72,68,56,39,50,48,53,58,51,40,55,77,71,50,62,44,59,69,38,54,48,92,77,41,59,71,58,31,35,36,58,41,21,28,34,47,73,50,62,53,77,84,55,75,84,53,75,32,66,33,47,60,58,55,50,54,51,39,53,53,52,17,52,50,43,59,61,45,54,75,46,63,68,72,60,60,81,60,44,33,37,31,40,58,30,80,71,45,61,40,42,44,82,53,97,75,30,16,36,39,42,37,38,44,40,70,28,87,45,39,72,58,66,66,55,82,44,65,37,33,39,40,35,40,28,46,67,96,52,85,65,70,47,78,48,74,43,71,64,56,58,48,78,46,82,41,63,60,85,66,56,44,32,42,35,35,41,30,39,27,39,69,85,31,69,29,35,74,33,78,48,75,30,45,100,139,84,83,92,83,87,85,79,83,87,93,81,94,88,74,100,73,96,73,92,73,71,92,79,75,67,94,76,75,65,99,78,83,87,87,93,86,94,89,92,81,87,93,80,91,86,86,90,84,90,85,90,86,81,92,84,91,86,83,93,87,84,93,85,90,85,84,84,89,84,87,82,82,84,84,84,73,88,76,80,74,79,69,76,74,70,77,72,75,70,77,73,74,65,78,66,69,45,62,64,74,59,76,76,60,64,66,70,63,68,67,68,65,68,74,70,74,74,78,76,76,84,77,81,78,72,78,73,84,83,81,82,71,86,73,79,80,76,80,76,76,76,81,82,84,77,79,79,73,76,71,78,74,70,74,58,80,69,85,61,80,64,58,71,76,74,69,56,16,31,38,47,32,37,30,31,85,66,44,42,42,31,37,40,28,35,31,38,28,38,28,69,72,75,65,33,34,36,42,25,41,42,82,74,37,47,51,38,59,52,93,46,68,70,56,38,46,79,52,30,34,30,42,54,63,57,69,58,68,70,36,44,44,54,65,30,40,38,40,36,76,51,44,60,74,73,53,51,48,38,69,45,77,59,47,30,44,44,32,32,66,85,41,60,84,37,60,35,40,38,43,54,42,39,48,47,17,47,52,52,32,45,37,68,77,33,57,88,39,59,68,53,42,45,61,25,30,40,35,30,70,36,85,66,73,70,56,90,51,41,70,64,58,50,68,69,20,80,37,68,42,54,56,70,69,60,69,76,89,44,55,72,36,28,39,25,30,44,34,28,36,35,38,48,36,30,58,65,37,44,57,34,65,10,54,95,41,66,37,42,79,41,67,45,92,59,48,36,20,47,53,52,46,53,50,47,49,49,52,34,56,74,68,63,57,75,90,69,90,61,85,48,49,28,32,35,38,50,50,45,92,86,56,41,28,61,74,45,53,67,60,46,43,50,44,52,29,51,55,44,23,68,69,52,79,67,33,56,45,43,61,46,79,43,34,79,88,80,46,54,66,70,57,55,51,55,50,33,47,54,20,45,33,38,39,33,54,75,54,45,73,59,57,58,56,72,44,37,36,68,55,12,33,43,35,39,36,35,41,51,43,44,38,74,76,24,64,45,64,62,51,47,58,28,62,31,54,78,38,47,35,33,64,36,82,43,52,42,64,38,69,89,36,48,47,71,46,53,84,38,56,62,95,54,16,16,40,70,92,49,54,71,69,57,40,51,48,54,59,52,39,55,76,71,49,61,43,60,70,40,53,44,93,78,40,60,72,57,31,34,35,59,41,19,29,34,47,73,50,63,53,75,84,55,77,84,53,75,33,67,32,48,59,57,55,50,53,50,38,54,52,50,17,54,50,42,60,62,45,54,76,47,63,67,73,61,59,80,62,43,33,36,32,39,60,30,80,71,45,61,41,42,44,84,54,96,76,30,16,36,40,40,37,37,42,42,68,27,87,45,38,75,58,64,68,54,81,44,67,38,32,39,40,36,41,26,45,67,96,52,84,65,71,46,78,47,76,43,70,64,57,58,46,79,47,82,41,64,59,82,66,54,44,32,40,35,36,40,30,38,28,39,69,84,30,70,29,35,73,32,76,48,75,29,42,101

Sequence (1412 aa):
NNNNNTADITFLFRDTAMVGMFKTLIDIIILIVTVVSSTCEAPSKHIDETLSSFRKPHELEPSTSNVRREKALIEPLSRRSDRSSHKETFCSSSCREAWTHNLYTFAFWNATKKVQFAKICTLHSHTFPLCNETQENINIVTTSNKAFNRDKIHNHLHSSRLSSMCSYSSVWCHSSPESGLRCRFQNLYYNLEKREFVFVYHFNSVLYGINSIKTLQDQLFMSSVVGHNAFQILITTVPFASFTTKYKCKTIPGKSLIMARFKSDNLLHVFHDDLLPTYFTVKEICMNDVTCSDNMTLIFTDENDRGMYWDLYQLMSKNVLLMSESNSVSKYVWYCFANAHIGLNKLSVWYQYGFGKPQGPQVSNTFSGYHLRQFTDFIKGKLKIEYHVTGIQLGVLISRKYNRKILNEEDLSAVIKDQLTLQGNQKDSEVTILSLEDKEFFTIISELTRARVAVGVHGAALILGMFLPPGSILVEIWPYGINPNAATVYKTLCELPNFGITYVPWMNEDLENTVYHPEYPSFYGGLSHLSFDKQQDIIKGLHENKLNAVECCDNTTWLFRMYQDTRVHTNENDTKYLSDPFSSILREGFSKSKDYLINEAVNNKIDCLLHPSKVQEVHCYLIKGSSYTKLFMEWEDPWNIEDINCQDIYFEVVVKIEGESAVVRDTLSNRHYFKKLKFGVESTYTWVTCFCNGTEGSVFFKMCTINNNNNTADITFLFRDTAMVGMFKTLIDIIILIVTVVSSTCEAPSKHIDETLSSFRKPHELEPSTSNVRREKALIEPLSRRSDRSSHKETFCSSSCREAWTHNLYTFAFWNATKKVQFAKICTLHSHTFPLCNETQENINIVTTSNKAFNRDKIHNHLHSSRLSSMCSYSSVWCHSSPESGLRCRFQNLYYNLEKREFVFVYHFNSVLYGINSIKTLQDQLFMSSVVGHNAFQILITTVPFASFTTKYKCKTIPGKSLIMARFKSDNLLHVFHDDLLPTYFTVKEICMNDVTCSDNMTLIFTDENDRGMYWDLYQLMSKNVLLMSESNSVSKYVWYCFANAHIGLNKLSVWYQYGFGKPQGPQVSNTFSGYHLRQFTDFIKGKLKIEYHVTGIQLGVLISRKYNRKILNEEDLSAVIKDQLTLQGNQKDSEVTILSLEDKEFFTIISELTRARVAVGVHGAALILGMFLPPGSILVEIWPYGINPNAATVYKTLCELPNFGITYVPWMNEDLENTVYHPEYPSFYGGLSHLSFDKQQDIIKGLHENKLNAVECCDNTTWLFRMYQDTRVHTNENDTKYLSDPFSSILREGFSKSKDYLINEAVNNKIDCLLHPSKVQEVHCYLIKGSSYTKLFMEWEDPWNIEDINCQDIYFEVVVKIEGESAVVRDTLSNRHYFKKLKFGVESTYTWVTCFCNGTEGSVFFKMCTI